Protein AF-0000000084984414 (afdb_homodimer)

Organism: NCBI:txid537013

Sequence (1536 aa):
MQAVIMAGGEGSRLRPLTCDIPKPLAPLCGRPVLEYILDLLAEHRFDRAVMTLLYQGNKIISHFDGEDYKGIELSYSFEPQPLGTAGSVRHAVKDPRDDILVISGDALCDFDLTKAVAFHRQSRAAATLLVKRVEDPREYGLVNVTENGRIAGFLEKPSLSHCVTDLANTGIYILSPAVFDLIEEGKKVDFAQQVFPKMLEKKMPLYAYEDAGYWCDIGDLQSYVNCQRDMLQGKVRCSIDAPEVGGVFTKTELLSAQGAVRPPAYIGSNVQFGEGVQVEAGSVIGDNVTLGDGCRVKGGVILDGAHLACGASCVRGVIGTGARMGKNSAVFECGVLGTNAVLGDESVVPDGIKVWEGKRVPDNTRLTDNLQYGISAGILCDEDGICGRTNVSVTPELCCKIGAALASLSEGAIIAVASGDTLSARALKYSAMSGVLSTGSNLWDFGVNFESQFDFCMLKSMADYGVYISSDGAARIKIVAKGGLPLPRSQERKLEGAVNRSEYRRAESEKFGTAVDLSSLREMYAIELIKAAKENLSGIGVQIKTANAAVRRVLEDALVKLGCGLEGDFCLHISADGKQLSVYSDEFGYIRHDKLLVLLCGDYFETEKELAVPYGAPKVLDEIAAQHGAKLYRYEDCPCDQSDEYARRLAVDAPFVRDGLLMAIKLLSYLKEHAVSISEAVASIPKFGTANRFVSVAVNPTTILRKLGDGRQKIGEGLSLKVDKGDVRIRPVKSGKGVLLFAESASSETAEEICDFFENIVSGQEESMQAVIMAGGEGSRLRPLTCDIPKPLAPLCGRPVLEYILDLLAEHRFDRAVMTLLYQGNKIISHFDGEDYKGIELSYSFEPQPLGTAGSVRHAVKDPRDDILVISGDALCDFDLTKAVAFHRQSRAAATLLVKRVEDPREYGLVNVTENGRIAGFLEKPSLSHCVTDLANTGIYILSPAVFDLIEEGKKVDFAQQVFPKMLEKKMPLYAYEDAGYWCDIGDLQSYVNCQRDMLQGKVRCSIDAPEVGGVFTKTELLSAQGAVRPPAYIGSNVQFGEGVQVEAGSVIGDNVTLGDGCRVKGGVILDGAHLACGASCVRGVIGTGARMGKNSAVFECGVLGTNAVLGDESVVPDGIKVWEGKRVPDNTRLTDNLQYGISAGILCDEDGICGRTNVSVTPELCCKIGAALASLSEGAIIAVASGDTLSARALKYSAMSGVLSTGSNLWDFGVNFESQFDFCMLKSMADYGVYISSDGAARIKIVAKGGLPLPRSQERKLEGAVNRSEYRRAESEKFGTAVDLSSLREMYAIELIKAAKENLSGIGVQIKTANAAVRRVLEDALVKLGCGLEGDFCLHISADGKQLSVYSDEFGYIRHDKLLVLLCGDYFETEKELAVPYGAPKVLDEIAAQHGAKLYRYEDCPCDQSDEYARRLAVDAPFVRDGLLMAIKLLSYLKEHAVSISEAVASIPKFGTANRFVSVAVNPTTILRKLGDGRQKIGEGLSLKVDKGDVRIRPVKSGKGVLLFAESASSETAEEICDFFENIVSGQEES

Structure (mmCIF, N/CA/C/O backbone):
data_AF-0000000084984414-model_v1
#
loop_
_entity.id
_entity.type
_entity.pdbx_description
1 polymer 'Phosphoglucomutase/phosphomannomutase, alpha/beta/alpha domain I'
#
loop_
_atom_site.group_PDB
_atom_site.id
_atom_site.type_symbol
_atom_site.label_atom_id
_atom_site.label_alt_id
_atom_site.label_comp_id
_atom_site.label_asym_id
_atom_site.label_entity_id
_atom_site.label_seq_id
_atom_site.pdbx_PDB_ins_code
_atom_site.Cartn_x
_atom_site.Cartn_y
_atom_site.Cartn_z
_atom_site.occupancy
_atom_site.B_iso_or_equiv
_atom_site.auth_seq_id
_atom_site.auth_comp_id
_atom_site.auth_asym_id
_atom_site.auth_atom_id
_atom_site.pdbx_PDB_model_num
ATOM 1 N N . MET A 1 1 ? 29.656 39.25 24.5 1 84.69 1 MET A N 1
ATOM 2 C CA . MET A 1 1 ? 28.391 38.594 24.156 1 84.69 1 MET A CA 1
ATOM 3 C C . MET A 1 1 ? 28.578 37.094 23.969 1 84.69 1 MET A C 1
ATOM 5 O O . MET A 1 1 ? 29.594 36.656 23.406 1 84.69 1 MET A O 1
ATOM 9 N N . GLN A 1 2 ? 27.766 36.375 24.578 1 91 2 GLN A N 1
ATOM 10 C CA . GLN A 1 2 ? 27.828 34.938 24.547 1 91 2 GLN A CA 1
ATOM 11 C C . GLN A 1 2 ? 26.828 34.344 23.547 1 91 2 GLN A C 1
ATOM 13 O O . GLN A 1 2 ? 25.766 34.938 23.328 1 91 2 GLN A O 1
ATOM 18 N N . ALA A 1 3 ? 27.25 33.281 22.891 1 94.44 3 ALA A N 1
ATOM 19 C CA . ALA A 1 3 ? 26.375 32.625 21.938 1 94.44 3 ALA A CA 1
ATOM 20 C C . ALA A 1 3 ? 25.891 31.266 22.484 1 94.44 3 ALA A C 1
ATOM 22 O O . ALA A 1 3 ? 26.656 30.562 23.156 1 94.44 3 ALA A O 1
ATOM 23 N N . VAL A 1 4 ? 24.656 31 22.312 1 94.69 4 VAL A N 1
ATOM 24 C CA . VAL A 1 4 ? 24.078 29.703 22.688 1 94.69 4 VAL A CA 1
ATOM 25 C C . VAL A 1 4 ? 23.641 28.953 21.438 1 94.69 4 VAL A C 1
ATOM 27 O O . VAL A 1 4 ? 22.844 29.453 20.641 1 94.69 4 VAL A O 1
ATOM 30 N N . ILE A 1 5 ? 24.125 27.75 21.25 1 93.62 5 ILE A N 1
ATOM 31 C CA . ILE A 1 5 ? 23.797 26.922 20.109 1 93.62 5 ILE A CA 1
ATOM 32 C C . ILE A 1 5 ? 22.828 25.812 20.531 1 93.62 5 ILE A C 1
ATOM 34 O O . ILE A 1 5 ? 23.156 25 21.406 1 93.62 5 ILE A O 1
ATOM 38 N N . MET A 1 6 ? 21.734 25.781 19.875 1 91.44 6 MET A N 1
ATOM 39 C CA . MET A 1 6 ? 20.734 24.766 20.188 1 91.44 6 MET A CA 1
ATOM 40 C C . MET A 1 6 ? 21 23.484 19.406 1 91.44 6 MET A C 1
ATOM 42 O O . MET A 1 6 ? 20.719 23.422 18.203 1 91.44 6 MET A O 1
ATOM 46 N N . ALA A 1 7 ? 21.438 22.453 20 1 86.06 7 ALA A N 1
ATOM 47 C CA . ALA A 1 7 ? 21.812 21.203 19.328 1 86.06 7 ALA A CA 1
ATOM 48 C C . ALA A 1 7 ? 21.156 20 19.984 1 86.06 7 ALA A C 1
ATOM 50 O O . ALA A 1 7 ? 21.75 18.922 20.047 1 86.06 7 ALA A O 1
ATOM 51 N N . GLY A 1 8 ? 19.969 20.172 20.5 1 78.88 8 GLY A N 1
ATOM 52 C CA . GLY A 1 8 ? 19.344 19.078 21.219 1 78.88 8 GLY A CA 1
ATOM 53 C C . GLY A 1 8 ? 18.281 18.344 20.422 1 78.88 8 GLY A C 1
ATOM 54 O O . GLY A 1 8 ? 17.734 17.344 20.875 1 78.88 8 GLY A O 1
ATOM 55 N N . GLY A 1 9 ? 18.016 18.688 19.219 1 77.06 9 GLY A N 1
ATOM 56 C CA . GLY A 1 9 ? 16.938 18.109 18.453 1 77.06 9 GLY A CA 1
ATOM 57 C C . GLY A 1 9 ? 17.203 16.672 18.016 1 77.06 9 GLY A C 1
ATOM 58 O O . GLY A 1 9 ? 18.359 16.312 17.766 1 77.06 9 GLY A O 1
ATOM 59 N N . GLU A 1 10 ? 16.156 15.828 18.031 1 70.31 10 GLU A N 1
ATOM 60 C CA . GLU A 1 10 ? 16.281 14.43 17.656 1 70.31 10 GLU A CA 1
ATOM 61 C C . GLU A 1 10 ? 16.5 14.273 16.156 1 70.31 10 GLU A C 1
ATOM 63 O O . GLU A 1 10 ? 17.094 13.297 15.703 1 70.31 10 GLU A O 1
ATOM 68 N N . GLY A 1 11 ? 16.031 15.172 15.406 1 74.25 11 GLY A N 1
ATOM 69 C CA . GLY A 1 11 ? 16.172 15.109 13.961 1 74.25 11 GLY A CA 1
ATOM 70 C C . GLY A 1 11 ? 15.43 13.945 13.336 1 74.25 11 GLY A C 1
ATOM 71 O O . GLY A 1 11 ? 15.977 13.234 12.484 1 74.25 11 GLY A O 1
ATOM 72 N N . SER A 1 12 ? 14.25 13.664 13.695 1 70.19 12 SER A N 1
ATOM 73 C CA . SER A 1 12 ? 13.469 12.508 13.266 1 70.19 12 SER A CA 1
ATOM 74 C C . SER A 1 12 ? 13.203 12.547 11.766 1 70.19 12 SER A C 1
ATOM 76 O O . SER A 1 12 ? 13.148 11.5 11.117 1 70.19 12 SER A O 1
ATOM 78 N N . ARG A 1 13 ? 13.102 13.625 11.188 1 72.31 13 ARG A N 1
ATOM 79 C CA . ARG A 1 13 ? 12.781 13.766 9.773 1 72.31 13 ARG A CA 1
ATOM 80 C C . ARG A 1 13 ? 13.977 13.406 8.898 1 72.31 13 ARG A C 1
ATOM 82 O O . ARG A 1 13 ? 13.836 13.172 7.699 1 72.31 13 ARG A O 1
ATOM 89 N N . LEU A 1 14 ? 15.188 13.383 9.555 1 78 14 LEU A N 1
ATOM 90 C CA . LEU A 1 14 ? 16.406 13.062 8.812 1 78 14 LEU A CA 1
ATOM 91 C C . LEU A 1 14 ? 16.75 11.578 8.953 1 78 14 LEU A C 1
ATOM 93 O O . LEU A 1 14 ? 17.734 11.109 8.375 1 78 14 LEU A O 1
ATOM 97 N N . ARG A 1 15 ? 15.875 11.023 9.68 1 72.56 15 ARG A N 1
ATOM 98 C CA . ARG A 1 15 ? 16.109 9.586 9.758 1 72.56 15 ARG A CA 1
ATOM 99 C C . ARG A 1 15 ? 16 8.945 8.383 1 72.56 15 ARG A C 1
ATOM 101 O O . ARG A 1 15 ? 15.203 9.367 7.547 1 72.56 15 ARG A O 1
ATOM 108 N N . PRO A 1 16 ? 16.844 7.91 8.125 1 73.62 16 PRO A N 1
ATOM 109 C CA . PRO A 1 16 ? 17.672 7.113 9.039 1 73.62 16 PRO A CA 1
ATOM 110 C C . PRO A 1 16 ? 19.078 7.699 9.234 1 73.62 16 PRO A C 1
ATOM 112 O O . PRO A 1 16 ? 19.891 7.121 9.953 1 73.62 16 PRO A O 1
ATOM 115 N N . LEU A 1 17 ? 19.375 8.781 8.75 1 76.44 17 LEU A N 1
ATOM 116 C CA . LEU A 1 17 ? 20.703 9.383 8.875 1 76.44 17 LEU A CA 1
ATOM 117 C C . LEU A 1 17 ? 21.016 9.727 10.328 1 76.44 17 LEU A C 1
ATOM 119 O O . LEU A 1 17 ? 22.141 9.523 10.789 1 76.44 17 LEU A O 1
ATOM 123 N N . THR A 1 18 ? 19.969 10.164 10.977 1 77.25 18 THR A N 1
ATOM 124 C CA . THR A 1 18 ? 20.188 10.688 12.32 1 77.25 18 THR A CA 1
ATOM 125 C C . THR A 1 18 ? 20.016 9.586 13.359 1 77.25 18 THR A C 1
ATOM 127 O O . THR A 1 18 ? 20 9.859 14.562 1 77.25 18 THR A O 1
ATOM 130 N N . CYS A 1 19 ? 19.844 8.383 12.875 1 73.06 19 CYS A N 1
ATOM 131 C CA . CYS A 1 19 ? 19.75 7.293 13.844 1 73.06 19 CYS A CA 1
ATOM 132 C C . CYS A 1 19 ? 21.062 7.117 14.594 1 73.06 19 CYS A C 1
ATOM 134 O O . CYS A 1 19 ? 21.062 6.809 15.789 1 73.06 19 CYS A O 1
ATOM 136 N N . ASP A 1 20 ? 22.172 7.414 13.945 1 73 20 ASP A N 1
ATOM 137 C CA . ASP A 1 20 ? 23.469 7.184 14.562 1 73 20 ASP A CA 1
ATOM 138 C C . ASP A 1 20 ? 24.234 8.492 14.742 1 73 20 ASP A C 1
ATOM 140 O O . ASP A 1 20 ? 25.188 8.57 15.523 1 73 20 ASP A O 1
ATOM 144 N N . ILE A 1 21 ? 23.875 9.453 14 1 78.62 21 ILE A N 1
ATOM 145 C CA . ILE A 1 21 ? 24.562 10.734 14.055 1 78.62 21 ILE A CA 1
ATOM 146 C C . ILE A 1 21 ? 23.578 11.844 14.398 1 78.62 21 ILE A C 1
ATOM 148 O O . ILE A 1 21 ? 22.578 12.023 13.703 1 78.62 21 ILE A O 1
ATOM 152 N N . PRO A 1 22 ? 23.922 12.516 15.492 1 83.94 22 PRO A N 1
ATOM 153 C CA . PRO A 1 22 ? 23.031 13.641 15.773 1 83.94 22 PRO A CA 1
ATOM 154 C C . PRO A 1 22 ? 22.984 14.656 14.633 1 83.94 22 PRO A C 1
ATOM 156 O O . PRO A 1 22 ? 23.969 14.82 13.914 1 83.94 22 PRO A O 1
ATOM 159 N N . LYS A 1 23 ? 21.922 15.336 14.5 1 86.88 23 LYS A N 1
ATOM 160 C CA . LYS A 1 23 ? 21.672 16.266 13.406 1 86.88 23 LYS A CA 1
ATOM 161 C C . LYS A 1 23 ? 22.766 17.312 13.312 1 86.88 23 LYS A C 1
ATOM 163 O O . LYS A 1 23 ? 23.281 17.594 12.227 1 86.88 23 LYS A O 1
ATOM 168 N N . PRO A 1 24 ? 23.203 17.828 14.461 1 87.81 24 PRO A N 1
ATOM 169 C CA . PRO A 1 24 ? 24.234 18.875 14.375 1 87.81 24 PRO A CA 1
ATOM 170 C C . PRO A 1 24 ? 25.594 18.328 13.914 1 87.81 24 PRO A C 1
ATOM 172 O O . PRO A 1 24 ? 26.469 19.094 13.516 1 87.81 24 PRO A O 1
ATOM 175 N N . LEU A 1 25 ? 25.781 17.031 14 1 87.25 25 LEU A N 1
ATOM 176 C CA . LEU A 1 25 ? 27.031 16.438 13.555 1 87.25 25 LEU A CA 1
ATOM 177 C C . LEU A 1 25 ? 26.906 15.859 12.148 1 87.25 25 LEU A C 1
ATOM 179 O O . LEU A 1 25 ? 27.828 15.211 11.648 1 87.25 25 LEU A O 1
ATOM 183 N N . ALA A 1 26 ? 25.797 16.062 11.562 1 88 26 ALA A N 1
ATOM 184 C CA . ALA A 1 26 ? 25.641 15.617 10.18 1 88 26 ALA A CA 1
ATOM 185 C C . ALA A 1 26 ? 26.656 16.312 9.273 1 88 26 ALA A C 1
ATOM 187 O O . ALA A 1 26 ? 26.797 17.531 9.297 1 88 26 ALA A O 1
ATOM 188 N N . PRO A 1 27 ? 27.375 15.633 8.516 1 89.69 27 PRO A N 1
ATOM 189 C CA . PRO A 1 27 ? 28.453 16.219 7.723 1 89.69 27 PRO A CA 1
ATOM 190 C C . PRO A 1 27 ? 27.922 16.984 6.508 1 89.69 27 PRO A C 1
ATOM 192 O O . PRO A 1 27 ? 27.047 16.516 5.801 1 89.69 27 PRO A O 1
ATOM 195 N N . LEU A 1 28 ? 28.375 18.125 6.426 1 92.06 28 LEU A N 1
ATOM 196 C CA . LEU A 1 28 ? 28.203 18.922 5.223 1 92.06 28 LEU A CA 1
ATOM 197 C C . LEU A 1 28 ? 29.531 19.125 4.504 1 92.06 28 LEU A C 1
ATOM 199 O O . LEU A 1 28 ? 30.375 19.922 4.938 1 92.06 28 LEU A O 1
ATOM 203 N N . CYS A 1 29 ? 29.672 18.5 3.434 1 91.75 29 CYS A N 1
ATOM 204 C CA . CYS A 1 29 ? 30.922 18.5 2.688 1 91.75 29 CYS A CA 1
ATOM 205 C C . CYS A 1 29 ? 32.094 18.141 3.588 1 91.75 29 CYS A C 1
ATOM 207 O O . CYS A 1 29 ? 33.094 18.859 3.633 1 91.75 29 CYS A O 1
ATOM 209 N N . GLY A 1 30 ? 31.906 17.172 4.375 1 87.56 30 GLY A N 1
ATOM 210 C CA . GLY A 1 30 ? 33 16.562 5.148 1 87.56 30 GLY A CA 1
ATOM 211 C C . GLY A 1 30 ? 33.094 17.109 6.559 1 87.56 30 GLY A C 1
ATOM 212 O O . GLY A 1 30 ? 33.812 16.578 7.391 1 87.56 30 GLY A O 1
ATOM 213 N N . ARG A 1 31 ? 32.438 18.188 6.777 1 90.19 31 ARG A N 1
ATOM 214 C CA . ARG A 1 31 ? 32.5 18.797 8.102 1 90.19 31 ARG A CA 1
ATOM 215 C C . ARG A 1 31 ? 31.109 18.844 8.734 1 90.19 31 ARG A C 1
ATOM 217 O O . ARG A 1 31 ? 30.109 19.078 8.039 1 90.19 31 ARG A O 1
ATOM 224 N N . PRO A 1 32 ? 31.109 18.656 10.016 1 90.5 32 PRO A N 1
ATOM 225 C CA . PRO A 1 32 ? 29.797 18.688 10.68 1 90.5 32 PRO A CA 1
ATOM 226 C C . PRO A 1 32 ? 29.156 20.078 10.609 1 90.5 32 PRO A C 1
ATOM 228 O O . PRO A 1 32 ? 29.844 21.094 10.547 1 90.5 32 PRO A O 1
ATOM 231 N N . VAL A 1 33 ? 27.844 20.109 10.648 1 90.94 33 VAL A N 1
ATOM 232 C CA . VAL A 1 33 ? 27.047 21.344 10.578 1 90.94 33 VAL A CA 1
ATOM 233 C C . VAL A 1 33 ? 27.484 22.297 11.688 1 90.94 33 VAL A C 1
ATOM 235 O O . VAL A 1 33 ? 27.656 23.5 11.453 1 90.94 33 VAL A O 1
ATOM 238 N N . LEU A 1 34 ? 27.766 21.812 12.797 1 90.94 34 LEU A N 1
ATOM 239 C CA . LEU A 1 34 ? 28.109 22.609 13.977 1 90.94 34 LEU A CA 1
ATOM 240 C C . LEU A 1 34 ? 29.406 23.391 13.758 1 90.94 34 LEU A C 1
ATOM 242 O O . LEU A 1 34 ? 29.562 24.5 14.273 1 90.94 34 LEU A O 1
ATOM 246 N N . GLU A 1 35 ? 30.281 22.875 13.031 1 91.06 35 GLU A N 1
ATOM 247 C CA . GLU A 1 35 ? 31.547 23.562 12.766 1 91.06 35 GLU A CA 1
ATOM 248 C C . GLU A 1 35 ? 31.328 24.797 11.906 1 91.06 35 GLU A C 1
ATOM 250 O O . GLU A 1 35 ? 32.031 25.797 12.062 1 91.06 35 GLU A O 1
ATOM 255 N N . TYR A 1 36 ? 30.453 24.672 11.039 1 92.31 36 TYR A N 1
ATOM 256 C CA . TYR A 1 36 ? 30.156 25.828 10.211 1 92.31 36 TYR A CA 1
ATOM 257 C C . TYR A 1 36 ? 29.531 26.953 11.047 1 92.31 36 TYR A C 1
ATOM 259 O O . TYR A 1 36 ? 29.781 28.125 10.805 1 92.31 36 TYR A O 1
ATOM 267 N N . ILE A 1 37 ? 28.75 26.594 11.945 1 92.31 37 ILE A N 1
ATOM 268 C CA . ILE A 1 37 ? 28.125 27.578 12.828 1 92.31 37 ILE A CA 1
ATOM 269 C C . ILE A 1 37 ? 29.203 28.234 13.695 1 92.31 37 ILE A C 1
ATOM 271 O O . ILE A 1 37 ? 29.188 29.453 13.891 1 92.31 37 ILE A O 1
ATOM 275 N N . LEU A 1 38 ? 30.078 27.438 14.188 1 92.12 38 LEU A N 1
ATOM 276 C CA . LEU A 1 38 ? 31.156 27.969 15.023 1 92.12 38 LEU A CA 1
ATOM 277 C C . LEU A 1 38 ? 32.062 28.891 14.211 1 92.12 38 LEU A C 1
ATOM 279 O O . LEU A 1 38 ? 32.562 29.891 14.727 1 92.12 38 LEU A O 1
ATOM 283 N N . ASP A 1 39 ? 32.312 28.531 13 1 92.44 39 ASP A N 1
ATOM 284 C CA . ASP A 1 39 ? 33.094 29.391 12.125 1 92.44 39 ASP A CA 1
ATOM 285 C C . ASP A 1 39 ? 32.406 30.75 11.945 1 92.44 39 ASP A C 1
ATOM 287 O O . ASP A 1 39 ? 33.062 31.797 11.93 1 92.44 39 ASP A O 1
ATOM 291 N N . LEU A 1 40 ? 31.141 30.672 11.742 1 92.5 40 LEU A N 1
ATOM 292 C CA . LEU A 1 40 ? 30.375 31.906 11.594 1 92.5 40 LEU A CA 1
ATOM 293 C C . LEU A 1 40 ? 30.484 32.781 12.836 1 92.5 40 LEU A C 1
ATOM 295 O O . LEU A 1 40 ? 30.672 34 12.742 1 92.5 40 LEU A O 1
ATOM 299 N N . LEU A 1 41 ? 30.391 32.219 13.977 1 93.56 41 LEU A N 1
ATOM 300 C CA . LEU A 1 41 ? 30.516 32.938 15.242 1 93.56 41 LEU A CA 1
ATOM 301 C C . LEU A 1 41 ? 31.906 33.531 15.406 1 93.56 41 LEU A C 1
ATOM 303 O O . LEU A 1 41 ? 32.062 34.656 15.875 1 93.56 41 LEU A O 1
ATOM 307 N N . ALA A 1 42 ? 32.906 32.75 15.031 1 91.62 42 ALA A N 1
ATOM 308 C CA . ALA A 1 42 ? 34.281 33.219 15.125 1 91.62 42 ALA A CA 1
ATOM 309 C C . ALA A 1 42 ? 34.5 34.406 14.211 1 91.62 42 ALA A C 1
ATOM 311 O O . ALA A 1 42 ? 35.188 35.375 14.578 1 91.62 42 ALA A O 1
ATOM 312 N N . GLU A 1 43 ? 34 34.312 13.102 1 91.56 43 GLU A N 1
ATOM 313 C CA . GLU A 1 43 ? 34.125 35.406 12.125 1 91.56 43 GLU A CA 1
ATOM 314 C C . GLU A 1 43 ? 33.531 36.719 12.664 1 91.56 43 GLU A C 1
ATOM 316 O O . GLU A 1 43 ? 34 37.781 12.336 1 91.56 43 GLU A O 1
ATOM 321 N N . HIS A 1 44 ? 32.562 36.625 13.406 1 92.75 44 HIS A N 1
ATOM 322 C CA . HIS A 1 44 ? 31.906 37.812 13.93 1 92.75 44 HIS A CA 1
ATOM 323 C C . HIS A 1 44 ? 32.312 38.094 15.367 1 92.75 44 HIS A C 1
ATOM 325 O O . HIS A 1 44 ? 31.609 38.781 16.094 1 92.75 44 HIS A O 1
ATOM 331 N N . ARG A 1 45 ? 33.375 37.5 15.836 1 90.38 45 ARG A N 1
ATOM 332 C CA . ARG A 1 45 ? 34.125 37.812 17.031 1 90.38 45 ARG A CA 1
ATOM 333 C C . ARG A 1 45 ? 33.375 37.406 18.297 1 90.38 45 ARG A C 1
ATOM 335 O O . ARG A 1 45 ? 33.375 38.156 19.281 1 90.38 45 ARG A O 1
ATOM 342 N N . PHE A 1 46 ? 32.688 36.406 18.203 1 92.81 46 PHE A N 1
ATOM 343 C CA . PHE A 1 46 ? 32.188 35.812 19.422 1 92.81 46 PHE A CA 1
ATOM 344 C C . PHE A 1 46 ? 33.25 34.938 20.109 1 92.81 46 PHE A C 1
ATOM 346 O O . PHE A 1 46 ? 34 34.25 19.438 1 92.81 46 PHE A O 1
ATOM 353 N N . ASP A 1 47 ? 33.344 35.062 21.406 1 91.12 47 ASP A N 1
ATOM 354 C CA . ASP A 1 47 ? 34.438 34.375 22.078 1 91.12 47 ASP A CA 1
ATOM 355 C C . ASP A 1 47 ? 33.938 33.281 23.016 1 91.12 47 ASP A C 1
ATOM 357 O O . ASP A 1 47 ? 34.719 32.5 23.547 1 91.12 47 ASP A O 1
ATOM 361 N N . ARG A 1 48 ? 32.719 33.219 23.25 1 91.94 48 ARG A N 1
ATOM 362 C CA . ARG A 1 48 ? 32.156 32.188 24.109 1 91.94 48 ARG A CA 1
ATOM 363 C C . ARG A 1 48 ? 30.891 31.594 23.484 1 91.94 48 ARG A C 1
ATOM 365 O O . ARG A 1 48 ? 30.031 32.344 22.984 1 91.94 48 ARG A O 1
ATOM 372 N N . ALA A 1 49 ? 30.828 30.266 23.484 1 93.06 49 ALA A N 1
ATOM 373 C CA . ALA A 1 49 ? 29.656 29.578 22.969 1 93.06 49 ALA A CA 1
ATOM 374 C C . ALA A 1 49 ? 29.25 28.422 23.875 1 93.06 49 ALA A C 1
ATOM 376 O O . ALA A 1 49 ? 30.109 27.672 24.359 1 93.06 49 ALA A O 1
ATOM 377 N N . VAL A 1 50 ? 28 28.328 24.188 1 92.94 50 VAL A N 1
ATOM 378 C CA . VAL A 1 50 ? 27.438 27.219 24.953 1 92.94 50 VAL A CA 1
ATOM 379 C C . VAL A 1 50 ? 26.516 26.391 24.078 1 92.94 50 VAL A C 1
ATOM 381 O O . VAL A 1 50 ? 25.672 26.953 23.359 1 92.94 50 VAL A O 1
ATOM 384 N N . MET A 1 51 ? 26.641 25.094 24.094 1 92.12 51 MET A N 1
ATOM 385 C CA . MET A 1 51 ? 25.797 24.203 23.281 1 92.12 51 MET A CA 1
ATOM 386 C C . MET A 1 51 ? 24.812 23.453 24.172 1 92.12 51 MET A C 1
ATOM 388 O O . MET A 1 51 ? 25.203 22.875 25.188 1 92.12 51 MET A O 1
ATOM 392 N N . THR A 1 52 ? 23.547 23.516 23.781 1 91.5 52 THR A N 1
ATOM 393 C CA . THR A 1 52 ? 22.547 22.719 24.469 1 91.5 52 THR A CA 1
ATOM 394 C C . THR A 1 52 ? 22.438 21.328 23.859 1 91.5 52 THR A C 1
ATOM 396 O O . THR A 1 52 ? 22.234 21.188 22.641 1 91.5 52 THR A O 1
ATOM 399 N N . LEU A 1 53 ? 22.625 20.297 24.688 1 87.5 53 LEU A N 1
ATOM 400 C CA . LEU A 1 53 ? 22.688 18.938 24.172 1 87.5 53 LEU A CA 1
ATOM 401 C C . LEU A 1 53 ? 21.578 18.078 24.766 1 87.5 53 LEU A C 1
ATOM 403 O O . LEU A 1 53 ? 21.156 18.297 25.906 1 87.5 53 LEU A O 1
ATOM 407 N N . LEU A 1 54 ? 21 17.203 23.984 1 83.12 54 LEU A N 1
ATOM 408 C CA . LEU A 1 54 ? 20.016 16.219 24.438 1 83.12 54 LEU A CA 1
ATOM 409 C C . LEU A 1 54 ? 20.219 14.883 23.719 1 83.12 54 LEU A C 1
ATOM 411 O O . LEU A 1 54 ? 20.922 14.008 24.234 1 83.12 54 LEU A O 1
ATOM 415 N N . TYR A 1 55 ? 19.812 14.82 22.391 1 75.38 55 TYR A N 1
ATOM 416 C CA . TYR A 1 55 ? 19.922 13.594 21.609 1 75.38 55 TYR A CA 1
ATOM 417 C C . TYR A 1 55 ? 21.375 13.328 21.219 1 75.38 55 TYR A C 1
ATOM 419 O O . TYR A 1 55 ? 21.984 14.117 20.5 1 75.38 55 TYR A O 1
ATOM 427 N N . GLN A 1 56 ? 22.031 12.234 21.719 1 77.19 56 GLN A N 1
ATOM 428 C CA . GLN A 1 56 ? 23.391 11.789 21.406 1 77.19 56 GLN A CA 1
ATOM 429 C C . GLN A 1 56 ? 24.406 12.906 21.641 1 77.19 56 GLN A C 1
ATOM 431 O O . GLN A 1 56 ? 25.281 13.133 20.812 1 77.19 56 GLN A O 1
ATOM 436 N N . GLY A 1 57 ? 24.203 13.664 22.688 1 79 57 GLY A N 1
ATOM 437 C CA . GLY A 1 57 ? 25.047 14.797 23.031 1 79 57 GLY A CA 1
ATOM 438 C C . GLY A 1 57 ? 26.5 14.406 23.266 1 79 57 GLY A C 1
ATOM 439 O O . GLY A 1 57 ? 27.406 15.188 22.969 1 79 57 GLY A O 1
ATOM 440 N N . ASN A 1 58 ? 26.688 13.203 23.688 1 77.75 58 ASN A N 1
ATOM 441 C CA . ASN A 1 58 ? 28.047 12.727 23.969 1 77.75 58 ASN A CA 1
ATOM 442 C C . ASN A 1 58 ? 28.891 12.68 22.688 1 77.75 58 ASN A C 1
ATOM 444 O O . ASN A 1 58 ? 30.109 12.906 22.734 1 77.75 58 ASN A O 1
ATOM 448 N N . LYS A 1 59 ? 28.281 12.398 21.672 1 83.62 59 LYS A N 1
ATOM 449 C CA . LYS A 1 59 ? 29.016 12.359 20.406 1 83.62 59 LYS A CA 1
ATOM 450 C C . LYS A 1 59 ? 29.484 13.75 20 1 83.62 59 LYS A C 1
ATOM 452 O O . LYS A 1 59 ? 30.547 13.891 19.375 1 83.62 59 LYS A O 1
ATOM 457 N N . ILE A 1 60 ? 28.734 14.695 20.375 1 85.69 60 ILE A N 1
ATOM 458 C CA . ILE A 1 60 ? 29.094 16.078 20.062 1 85.69 60 ILE A CA 1
ATOM 459 C C . ILE A 1 60 ? 30.281 16.5 20.922 1 85.69 60 ILE A C 1
ATOM 461 O O . ILE A 1 60 ? 31.234 17.109 20.406 1 85.69 60 ILE A O 1
ATOM 465 N N . ILE A 1 61 ? 30.219 16.156 22.172 1 81.5 61 ILE A N 1
ATOM 466 C CA . ILE A 1 61 ? 31.297 16.484 23.094 1 81.5 61 ILE A CA 1
ATOM 467 C C . ILE A 1 61 ? 32.594 15.805 22.656 1 81.5 61 ILE A C 1
ATOM 469 O O . ILE A 1 61 ? 33.656 16.406 22.672 1 81.5 61 ILE A O 1
ATOM 473 N N . SER A 1 62 ? 32.406 14.523 22.219 1 80.56 62 SER A N 1
ATOM 474 C CA . SER A 1 62 ? 33.562 13.75 21.812 1 80.56 62 SER A CA 1
ATOM 475 C C . SER A 1 62 ? 34.188 14.32 20.531 1 80.56 62 SER A C 1
ATOM 477 O O . SER A 1 62 ? 35.406 14.219 20.328 1 80.56 62 SER A O 1
ATOM 479 N N . HIS A 1 63 ? 33.406 14.852 19.703 1 84.69 63 HIS A N 1
ATOM 480 C CA . HIS A 1 63 ? 33.906 15.391 18.453 1 84.69 63 HIS A CA 1
ATOM 481 C C . HIS A 1 63 ? 34.781 16.625 18.672 1 84.69 63 HIS A C 1
ATOM 483 O O . HIS A 1 63 ? 35.781 16.781 18.016 1 84.69 63 HIS A O 1
ATOM 489 N N . PHE A 1 64 ? 34.438 17.516 19.422 1 85.44 64 PHE A N 1
ATOM 490 C CA . PHE A 1 64 ? 35.188 18.75 19.641 1 85.44 64 PHE A CA 1
ATOM 491 C C . PHE A 1 64 ? 36.219 18.562 20.734 1 85.44 64 PHE A C 1
ATOM 493 O O . PHE A 1 64 ? 37.125 19.391 20.875 1 85.44 64 PHE A O 1
ATOM 500 N N . ASP A 1 65 ? 36.562 17.328 21.047 1 69.56 65 ASP A N 1
ATOM 501 C CA . ASP A 1 65 ? 37.594 16.906 21.984 1 69.56 65 ASP A CA 1
ATOM 502 C C . ASP A 1 65 ? 38.156 18.109 22.75 1 69.56 65 ASP A C 1
ATOM 504 O O . ASP A 1 65 ? 39.156 18.719 22.312 1 69.56 65 ASP A O 1
ATOM 508 N N . GLY A 1 66 ? 37.5 19.016 23.594 1 70.44 66 GLY A N 1
ATOM 509 C CA . GLY A 1 66 ? 38.062 20.109 24.375 1 70.44 66 GLY A CA 1
ATOM 510 C C . GLY A 1 66 ? 37.094 21.281 24.547 1 70.44 66 GLY A C 1
ATOM 511 O O . GLY A 1 66 ? 35.938 21.203 24.172 1 70.44 66 GLY A O 1
ATOM 512 N N . GLU A 1 67 ? 37.75 22.297 25.188 1 73.12 67 GLU A N 1
ATOM 513 C CA . GLU A 1 67 ? 36.969 23.453 25.625 1 73.12 67 GLU A CA 1
ATOM 514 C C . GLU A 1 67 ? 37.219 24.656 24.719 1 73.12 67 GLU A C 1
ATOM 516 O O . GLU A 1 67 ? 36.812 25.781 25.047 1 73.12 67 GLU A O 1
ATOM 521 N N . ASP A 1 68 ? 37.844 24.312 23.469 1 83 68 ASP A N 1
ATOM 522 C CA . ASP A 1 68 ? 38.125 25.469 22.625 1 83 68 ASP A CA 1
ATOM 523 C C . ASP A 1 68 ? 38.062 25.094 21.141 1 83 68 ASP A C 1
ATOM 525 O O . ASP A 1 68 ? 38.531 24.016 20.766 1 83 68 ASP A O 1
ATOM 529 N N . TYR A 1 69 ? 37.406 25.891 20.344 1 88.56 69 TYR A N 1
ATOM 530 C CA . TYR A 1 69 ? 37.375 25.766 18.891 1 88.56 69 TYR A CA 1
ATOM 531 C C . TYR A 1 69 ? 37.688 27.094 18.219 1 88.56 69 TYR A C 1
ATOM 533 O O . TYR A 1 69 ? 36.875 28.016 18.234 1 88.56 69 TYR A O 1
ATOM 541 N N . LYS A 1 70 ? 38.812 27.25 17.562 1 85.38 70 LYS A N 1
ATOM 542 C CA . LYS A 1 70 ? 39.25 28.422 16.828 1 85.38 70 LYS A CA 1
ATOM 543 C C . LYS A 1 70 ? 39.094 29.688 17.656 1 85.38 70 LYS A C 1
ATOM 545 O O . LYS A 1 70 ? 38.562 30.703 17.172 1 85.38 70 LYS A O 1
ATOM 550 N N . GLY A 1 71 ? 39.344 29.625 18.891 1 84.19 71 GLY A N 1
ATOM 551 C CA . GLY A 1 71 ? 39.312 30.781 19.766 1 84.19 71 GLY A CA 1
ATOM 552 C C . GLY A 1 71 ? 38.031 30.953 20.531 1 84.19 71 GLY A C 1
ATOM 553 O O . GLY A 1 71 ? 37.875 31.844 21.359 1 84.19 71 GLY A O 1
ATOM 554 N N . ILE A 1 72 ? 37.125 30.109 20.281 1 90.12 72 ILE A N 1
ATOM 555 C CA . ILE A 1 72 ? 35.844 30.188 21 1 90.12 72 ILE A CA 1
ATOM 556 C C . ILE A 1 72 ? 35.844 29.203 22.156 1 90.12 72 ILE A C 1
ATOM 558 O O . ILE A 1 72 ? 36.156 28.016 21.984 1 90.12 72 ILE A O 1
ATOM 562 N N . GLU A 1 73 ? 35.594 29.703 23.281 1 91.69 73 GLU A N 1
ATOM 563 C CA . GLU A 1 73 ? 35.406 28.844 24.438 1 91.69 73 GLU A CA 1
ATOM 564 C C . GLU A 1 73 ? 34.094 28.078 24.375 1 91.69 73 GLU A C 1
ATOM 566 O O . GLU A 1 73 ? 33.031 28.688 24.312 1 91.69 73 GLU A O 1
ATOM 571 N N . LEU A 1 74 ? 34.25 26.797 24.375 1 91.81 74 LEU A N 1
ATOM 572 C CA . LEU A 1 74 ? 33.062 25.969 24.234 1 91.81 74 LEU A CA 1
ATOM 573 C C . LEU A 1 74 ? 32.625 25.391 25.578 1 91.81 74 LEU A C 1
ATOM 575 O O . LEU A 1 74 ? 33.469 24.969 26.375 1 91.81 74 LEU A O 1
ATOM 579 N N . SER A 1 75 ? 31.406 25.562 25.875 1 89.81 75 SER A N 1
ATOM 580 C CA . SER A 1 75 ? 30.781 24.922 27.047 1 89.81 75 SER A CA 1
ATOM 581 C C . SER A 1 75 ? 29.562 24.109 26.641 1 89.81 75 SER A C 1
ATOM 583 O O . SER A 1 75 ? 28.938 24.391 25.625 1 89.81 75 SER A O 1
ATOM 585 N N . TYR A 1 76 ? 29.312 23.062 27.391 1 90.19 76 TYR A N 1
ATOM 586 C CA . TYR A 1 76 ? 28.234 22.156 27.047 1 90.19 76 TYR A CA 1
ATOM 587 C C . TYR A 1 76 ? 27.203 22.094 28.172 1 90.19 76 TYR A C 1
ATOM 589 O O . TYR A 1 76 ? 27.562 22.062 29.344 1 90.19 76 TYR A O 1
ATOM 597 N N . SER A 1 77 ? 25.984 22.219 27.766 1 88.88 77 SER A N 1
ATOM 598 C CA . SER A 1 77 ? 24.875 22.109 28.719 1 88.88 77 SER A CA 1
ATOM 599 C C . SER A 1 77 ? 23.953 20.938 28.359 1 88.88 77 SER A C 1
ATOM 601 O O . SER A 1 77 ? 23.297 20.953 27.328 1 88.88 77 SER A O 1
ATOM 603 N N . PHE A 1 78 ? 23.891 19.906 29.188 1 85.69 78 PHE A N 1
ATOM 604 C CA . PHE A 1 78 ? 23.062 18.734 28.953 1 85.69 78 PHE A CA 1
ATOM 605 C C . PHE A 1 78 ? 21.688 18.906 29.578 1 85.69 78 PHE A C 1
ATOM 607 O O . PHE A 1 78 ? 21.562 19.234 30.75 1 85.69 78 PHE A O 1
ATOM 614 N N . GLU A 1 79 ? 20.719 18.797 28.703 1 81.75 79 GLU A N 1
ATOM 615 C CA . GLU A 1 79 ? 19.344 18.859 29.203 1 81.75 79 GLU A CA 1
ATOM 616 C C . GLU A 1 79 ? 18.922 17.516 29.797 1 81.75 79 GLU A C 1
ATOM 618 O O . GLU A 1 79 ? 19.047 16.484 29.156 1 81.75 79 GLU A O 1
ATOM 623 N N . PRO A 1 80 ? 18.5 17.484 30.984 1 73.69 80 PRO A N 1
ATOM 624 C CA . PRO A 1 80 ? 18.016 16.219 31.578 1 73.69 80 PRO A CA 1
ATOM 625 C C . PRO A 1 80 ? 16.781 15.68 30.875 1 73.69 80 PRO A C 1
ATOM 627 O O . PRO A 1 80 ? 16.594 14.461 30.797 1 73.69 80 PRO A O 1
ATOM 630 N N . GLN A 1 81 ? 15.93 16.516 30.484 1 77.69 81 GLN A N 1
ATOM 631 C CA . GLN A 1 81 ? 14.719 16.219 29.719 1 77.69 81 GLN A CA 1
ATOM 632 C C . GLN A 1 81 ? 14.492 17.25 28.625 1 77.69 81 GLN A C 1
ATOM 634 O O . GLN A 1 81 ? 15.062 18.344 28.656 1 77.69 81 GLN A O 1
ATOM 639 N N . PRO A 1 82 ? 13.844 16.797 27.719 1 80.5 82 PRO A N 1
ATOM 640 C CA . PRO A 1 82 ? 13.586 17.797 26.672 1 80.5 82 PRO A CA 1
ATOM 641 C C . PRO A 1 82 ? 12.867 19.031 27.203 1 80.5 82 PRO A C 1
ATOM 643 O O . PRO A 1 82 ? 11.719 18.938 27.656 1 80.5 82 PRO A O 1
ATOM 646 N N . LEU A 1 83 ? 13.555 20.125 27.281 1 84.62 83 LEU A N 1
ATOM 647 C CA . LEU A 1 83 ? 13.031 21.344 27.875 1 84.62 83 LEU A CA 1
ATOM 648 C C . LEU A 1 83 ? 12.5 22.281 26.797 1 84.62 83 LEU A C 1
ATOM 650 O O . LEU A 1 83 ? 11.969 23.359 27.094 1 84.62 83 LEU A O 1
ATOM 654 N N . GLY A 1 84 ? 12.586 21.844 25.516 1 83.44 84 GLY A N 1
ATOM 655 C CA . GLY A 1 84 ? 12.195 22.734 24.438 1 83.44 84 GLY A CA 1
ATOM 656 C C . GLY A 1 84 ? 13.305 23.688 24.016 1 83.44 84 GLY A C 1
ATOM 657 O O . GLY A 1 84 ? 14.391 23.672 24.594 1 83.44 84 GLY A O 1
ATOM 658 N N . THR A 1 85 ? 12.984 24.641 23.141 1 85.75 85 THR A N 1
ATOM 659 C CA . THR A 1 85 ? 14.008 25.531 22.609 1 85.75 85 THR A CA 1
ATOM 660 C C . THR A 1 85 ? 14.367 26.609 23.625 1 85.75 85 THR A C 1
ATOM 662 O O . THR A 1 85 ? 15.531 26.75 24.016 1 85.75 85 THR A O 1
ATOM 665 N N . ALA A 1 86 ? 13.398 27.266 24.234 1 89.62 86 ALA A N 1
ATOM 666 C CA . ALA A 1 86 ? 13.648 28.328 25.203 1 89.62 86 ALA A CA 1
ATOM 667 C C . ALA A 1 86 ? 14.109 27.766 26.531 1 89.62 86 ALA A C 1
ATOM 669 O O . ALA A 1 86 ? 14.984 28.344 27.188 1 89.62 86 ALA A O 1
ATOM 670 N N . GLY A 1 87 ? 13.508 26.656 26.875 1 89.44 87 GLY A N 1
ATOM 671 C CA . GLY A 1 87 ? 13.906 26.031 28.125 1 89.44 87 GLY A CA 1
ATOM 672 C C . GLY A 1 87 ? 15.352 25.562 28.109 1 89.44 87 GLY A C 1
ATOM 673 O O . GLY A 1 87 ? 16.047 25.656 29.141 1 89.44 87 GLY A O 1
ATOM 674 N N . SER A 1 88 ? 15.781 25.078 27 1 90.06 88 SER A N 1
ATOM 675 C CA . SER A 1 88 ? 17.156 24.609 26.891 1 90.06 88 SER A CA 1
ATOM 676 C C . SER A 1 88 ? 18.141 25.766 27 1 90.06 88 SER A C 1
ATOM 678 O O . SER A 1 88 ? 19.219 25.625 27.594 1 90.06 88 SER A O 1
ATOM 680 N N . VAL A 1 89 ? 17.781 26.875 26.438 1 91.44 89 VAL A N 1
ATOM 681 C CA . VAL A 1 89 ? 18.656 28.047 26.469 1 91.44 89 VAL A CA 1
ATOM 682 C C . VAL A 1 89 ? 18.734 28.594 27.891 1 91.44 89 VAL A C 1
ATOM 684 O O . VAL A 1 89 ? 19.812 28.969 28.359 1 91.44 89 VAL A O 1
ATOM 687 N N . ARG A 1 90 ? 17.594 28.609 28.531 1 91.69 90 ARG A N 1
ATOM 688 C CA . ARG A 1 90 ? 17.562 29.078 29.922 1 91.69 90 ARG A CA 1
ATOM 689 C C . ARG A 1 90 ? 18.391 28.172 30.812 1 91.69 90 ARG A C 1
ATOM 691 O O . ARG A 1 90 ? 19.047 28.641 31.75 1 91.69 90 ARG A O 1
ATOM 698 N N . HIS A 1 91 ? 18.312 26.953 30.547 1 90.69 91 HIS A N 1
ATOM 699 C CA . HIS A 1 91 ? 19.094 26 31.328 1 90.69 91 HIS A CA 1
ATOM 700 C C . HIS A 1 91 ? 20.578 26.188 31.109 1 90.69 91 HIS A C 1
ATOM 702 O O . HIS A 1 91 ? 21.375 25.984 32.031 1 90.69 91 HIS A O 1
ATOM 708 N N . ALA A 1 92 ? 20.969 26.516 29.969 1 90.75 92 ALA A N 1
ATOM 709 C CA . ALA A 1 92 ? 22.375 26.703 29.609 1 90.75 92 ALA A CA 1
ATOM 710 C C . ALA A 1 92 ? 22.922 28 30.188 1 90.75 92 ALA A C 1
ATOM 712 O O . ALA A 1 92 ? 24.094 28.062 30.562 1 90.75 92 ALA A O 1
ATOM 713 N N . VAL A 1 93 ? 22 29.062 30.125 1 90.38 93 VAL A N 1
ATOM 714 C CA . VAL A 1 93 ? 22.422 30.359 30.625 1 90.38 93 VAL A CA 1
ATOM 715 C C . VAL A 1 93 ? 21.531 30.781 31.797 1 90.38 93 VAL A C 1
ATOM 717 O O . VAL A 1 93 ? 20.375 31.188 31.594 1 90.38 93 VAL A O 1
ATOM 720 N N . LYS A 1 94 ? 21.969 30.766 32.969 1 82.56 94 LYS A N 1
ATOM 721 C CA . LYS A 1 94 ? 21.156 31.031 34.156 1 82.56 94 LYS A CA 1
ATOM 722 C C . LYS A 1 94 ? 21.016 32.531 34.375 1 82.56 94 LYS A C 1
ATOM 724 O O . LYS A 1 94 ? 19.922 33.031 34.625 1 82.56 94 LYS A O 1
ATOM 729 N N . ASP A 1 95 ? 22.125 33.219 34.375 1 80.31 95 ASP A N 1
ATOM 730 C CA . ASP A 1 95 ? 22.062 34.625 34.688 1 80.31 95 ASP A CA 1
ATOM 731 C C . ASP A 1 95 ? 22.891 35.438 33.688 1 80.31 95 ASP A C 1
ATOM 733 O O . ASP A 1 95 ? 24.031 35.812 33.969 1 80.31 95 ASP A O 1
ATOM 737 N N . PRO A 1 96 ? 22.188 35.719 32.531 1 84.5 96 PRO A N 1
ATOM 738 C CA . PRO A 1 96 ? 22.953 36.469 31.547 1 84.5 96 PRO A CA 1
ATOM 739 C C . PRO A 1 96 ? 23.141 37.938 31.938 1 84.5 96 PRO A C 1
ATOM 741 O O . PRO A 1 96 ? 22.188 38.594 32.375 1 84.5 96 PRO A O 1
ATOM 744 N N . ARG A 1 97 ? 24.297 38.531 31.922 1 82.94 97 ARG A N 1
ATOM 745 C CA . ARG A 1 97 ? 24.594 39.938 32.219 1 82.94 97 ARG A CA 1
ATOM 746 C C . ARG A 1 97 ? 24.516 40.781 30.969 1 82.94 97 ARG A C 1
ATOM 748 O O . ARG A 1 97 ? 24.328 42 31.047 1 82.94 97 ARG A O 1
ATOM 755 N N . ASP A 1 98 ? 24.781 40.125 29.859 1 89.62 98 ASP A N 1
ATOM 756 C CA . ASP A 1 98 ? 24.781 40.781 28.562 1 89.62 98 ASP A CA 1
ATOM 757 C C . ASP A 1 98 ? 23.797 40.125 27.609 1 89.62 98 ASP A C 1
ATOM 759 O O . ASP A 1 98 ? 23.172 39.125 27.938 1 89.62 98 ASP A O 1
ATOM 763 N N . ASP A 1 99 ? 23.656 40.844 26.438 1 93.62 99 ASP A N 1
ATOM 764 C CA . ASP A 1 99 ? 22.828 40.25 25.391 1 93.62 99 ASP A CA 1
ATOM 765 C C . ASP A 1 99 ? 23.391 38.906 24.938 1 93.62 99 ASP A C 1
ATOM 767 O O . ASP A 1 99 ? 24.609 38.688 24.969 1 93.62 99 ASP A O 1
ATOM 771 N N . ILE A 1 100 ? 22.484 38.031 24.578 1 94.25 100 ILE A N 1
ATOM 772 C CA . ILE A 1 100 ? 22.875 36.688 24.188 1 94.25 100 ILE A CA 1
ATOM 773 C C . ILE A 1 100 ? 22.391 36.406 22.766 1 94.25 100 ILE A C 1
ATOM 775 O O . ILE A 1 100 ? 21.297 36.812 22.375 1 94.25 100 ILE A O 1
ATOM 779 N N . LEU A 1 101 ? 23.188 35.719 22.031 1 95.75 101 LEU A N 1
ATOM 780 C CA . LEU A 1 101 ? 22.812 35.25 20.703 1 95.75 101 LEU A CA 1
ATOM 781 C C . LEU A 1 101 ? 22.438 33.781 20.734 1 95.75 101 LEU A C 1
ATOM 783 O O . LEU A 1 101 ? 23.188 32.969 21.25 1 95.75 101 LEU A O 1
ATOM 787 N N . VAL A 1 102 ? 21.297 33.531 20.312 1 94.88 102 VAL A N 1
ATOM 788 C CA . VAL A 1 102 ? 20.844 32.156 20.203 1 94.88 102 VAL A CA 1
ATOM 789 C C . VAL A 1 102 ? 20.828 31.719 18.734 1 94.88 102 VAL A C 1
ATOM 791 O O . VAL A 1 102 ? 20.266 32.406 17.875 1 94.88 102 VAL A O 1
ATOM 794 N N . ILE A 1 103 ? 21.406 30.625 18.422 1 93.62 103 ILE A N 1
ATOM 795 C CA . ILE A 1 103 ? 21.469 30.141 17.047 1 93.62 103 ILE A CA 1
ATOM 796 C C . ILE A 1 103 ? 21.188 28.641 17.016 1 93.62 103 ILE A C 1
ATOM 798 O O . ILE A 1 103 ? 21.625 27.891 17.891 1 93.62 103 ILE A O 1
ATOM 802 N N . SER A 1 104 ? 20.359 28.297 15.977 1 90.5 104 SER A N 1
ATOM 803 C CA . SER A 1 104 ? 20.016 26.891 15.812 1 90.5 104 SER A CA 1
ATOM 804 C C . SER A 1 104 ? 21.203 26.109 15.273 1 90.5 104 SER A C 1
ATOM 806 O O . SER A 1 104 ? 21.922 26.578 14.391 1 90.5 104 SER A O 1
ATOM 808 N N . GLY A 1 105 ? 21.438 24.953 15.891 1 85.56 105 GLY A N 1
ATOM 809 C CA . GLY A 1 105 ? 22.531 24.094 15.469 1 85.56 105 GLY A CA 1
ATOM 810 C C . GLY A 1 105 ? 22.219 23.266 14.242 1 85.56 105 GLY A C 1
ATOM 811 O O . GLY A 1 105 ? 23.078 22.531 13.75 1 85.56 105 GLY A O 1
ATOM 812 N N . ASP A 1 106 ? 21.016 23.422 13.703 1 82.88 106 ASP A N 1
ATOM 813 C CA . ASP A 1 106 ? 20.641 22.562 12.578 1 82.88 106 ASP A CA 1
ATOM 814 C C . ASP A 1 106 ? 20.406 23.391 11.312 1 82.88 106 ASP A C 1
ATOM 816 O O . ASP A 1 106 ? 19.641 23 10.438 1 82.88 106 ASP A O 1
ATOM 820 N N . ALA A 1 107 ? 21 24.469 11.219 1 87 107 ALA A N 1
ATOM 821 C CA . ALA A 1 107 ? 20.828 25.297 10.031 1 87 107 ALA A CA 1
ATOM 822 C C . ALA A 1 107 ? 22.188 25.781 9.5 1 87 107 ALA A C 1
ATOM 824 O O . ALA A 1 107 ? 23.141 25.906 10.258 1 87 107 ALA A O 1
ATOM 825 N N . LEU A 1 108 ? 22.281 25.891 8.227 1 89.94 108 LEU A N 1
ATOM 826 C CA . LEU A 1 108 ? 23.422 26.5 7.566 1 89.94 108 LEU A CA 1
ATOM 827 C C . LEU A 1 108 ? 23.094 27.922 7.129 1 89.94 108 LEU A C 1
ATOM 829 O O . LEU A 1 108 ? 22.078 28.156 6.48 1 89.94 108 LEU A O 1
ATOM 833 N N . CYS A 1 109 ? 23.859 28.859 7.66 1 90.69 109 CYS A N 1
ATOM 834 C CA . CYS A 1 109 ? 23.594 30.25 7.281 1 90.69 109 CYS A CA 1
ATOM 835 C C . CYS A 1 109 ? 24.875 31.062 7.234 1 90.69 109 CYS A C 1
ATOM 837 O O . CYS A 1 109 ? 25.891 30.656 7.805 1 90.69 109 CYS A O 1
ATOM 839 N N . ASP A 1 110 ? 24.875 32.125 6.434 1 92.19 110 ASP A N 1
ATOM 840 C CA . ASP A 1 110 ? 25.984 33.062 6.352 1 92.19 110 ASP A CA 1
ATOM 841 C C . ASP A 1 110 ? 25.531 34.469 6.652 1 92.19 110 ASP A C 1
ATOM 843 O O . ASP A 1 110 ? 25.938 35.406 5.977 1 92.19 110 ASP A O 1
ATOM 847 N N . PHE A 1 111 ? 24.719 34.562 7.602 1 91.81 111 PHE A N 1
ATOM 848 C CA . PHE A 1 111 ? 24.172 35.875 7.973 1 91.81 111 PHE A CA 1
ATOM 849 C C . PHE A 1 111 ? 25.266 36.75 8.578 1 91.81 111 PHE A C 1
ATOM 851 O O . PHE A 1 111 ? 26.234 36.25 9.133 1 91.81 111 PHE A O 1
ATOM 858 N N . ASP A 1 112 ? 25.094 38.062 8.359 1 92.69 112 ASP A N 1
ATOM 859 C CA . ASP A 1 112 ? 25.969 39 9.023 1 92.69 112 ASP A CA 1
ATOM 860 C C . ASP A 1 112 ? 25.516 39.281 10.453 1 92.69 112 ASP A C 1
ATOM 862 O O . ASP A 1 112 ? 24.719 40.188 10.695 1 92.69 112 ASP A O 1
ATOM 866 N N . LEU A 1 113 ? 26.188 38.531 11.367 1 93.88 113 LEU A N 1
ATOM 867 C CA . LEU A 1 113 ? 25.766 38.625 12.766 1 93.88 113 LEU A CA 1
ATOM 868 C C . LEU A 1 113 ? 26.172 39.969 13.383 1 93.88 113 LEU A C 1
ATOM 870 O O . LEU A 1 113 ? 25.547 40.438 14.328 1 93.88 113 LEU A O 1
ATOM 874 N N . THR A 1 114 ? 27.219 40.562 12.883 1 93.81 114 THR A N 1
ATOM 875 C CA . THR A 1 114 ? 27.672 41.875 13.391 1 93.81 114 THR A CA 1
ATOM 876 C C . THR A 1 114 ? 26.625 42.938 13.125 1 93.81 114 THR A C 1
ATOM 878 O O . THR A 1 114 ? 26.297 43.719 14.016 1 93.81 114 THR A O 1
ATOM 881 N N . LYS A 1 115 ? 26.094 42.875 11.922 1 93.56 115 LYS A N 1
ATOM 882 C CA . LYS A 1 115 ? 25.062 43.844 11.57 1 93.56 115 LYS A CA 1
ATOM 883 C C . LYS A 1 115 ? 23.781 43.594 12.352 1 93.56 115 LYS A C 1
ATOM 885 O O . LYS A 1 115 ? 23.078 44.531 12.719 1 93.56 115 LYS A O 1
ATOM 890 N N . ALA A 1 116 ? 23.562 42.438 12.562 1 93.94 116 ALA A N 1
ATOM 891 C CA . ALA A 1 116 ? 22.359 42.094 13.305 1 93.94 116 ALA A CA 1
ATOM 892 C C . ALA A 1 116 ? 22.453 42.562 14.75 1 93.94 116 ALA A C 1
ATOM 894 O O . ALA A 1 116 ? 21.469 43.062 15.305 1 93.94 116 ALA A O 1
ATOM 895 N N . VAL A 1 117 ? 23.625 42.375 15.375 1 93.88 117 VAL A N 1
ATOM 896 C CA . VAL A 1 117 ? 23.844 42.812 16.75 1 93.88 117 VAL A CA 1
ATOM 897 C C . VAL A 1 117 ? 23.766 44.312 16.844 1 93.88 117 VAL A C 1
ATOM 899 O O . VAL A 1 117 ? 23.219 44.875 17.797 1 93.88 117 VAL A O 1
ATOM 902 N N . ALA A 1 118 ? 24.266 44.969 15.859 1 93.5 118 ALA A N 1
ATOM 903 C CA . ALA A 1 118 ? 24.219 46.406 15.82 1 93.5 118 ALA A CA 1
ATOM 904 C C . ALA A 1 118 ? 22.766 46.906 15.734 1 93.5 118 ALA A C 1
ATOM 906 O O . ALA A 1 118 ? 22.391 47.875 16.406 1 93.5 118 ALA A O 1
ATOM 907 N N . PHE A 1 119 ? 22.062 46.281 14.945 1 93.44 119 PHE A N 1
ATOM 908 C CA . PHE A 1 119 ? 20.656 46.625 14.805 1 93.44 119 PHE A CA 1
ATOM 909 C C . PHE A 1 119 ? 19.922 46.438 16.125 1 93.44 119 PHE A C 1
ATOM 911 O O . PHE A 1 119 ? 19.094 47.25 16.516 1 93.44 119 PHE A O 1
ATOM 918 N N . HIS A 1 120 ? 20.219 45.406 16.797 1 93.62 120 HIS A N 1
ATOM 919 C CA . HIS A 1 120 ? 19.609 45.094 18.094 1 93.62 120 HIS A CA 1
ATOM 920 C C . HIS A 1 120 ? 19.922 46.188 19.109 1 93.62 120 HIS A C 1
ATOM 922 O O . HIS A 1 120 ? 19.031 46.625 19.828 1 93.62 120 HIS A O 1
ATOM 928 N N . ARG A 1 121 ? 21.109 46.625 19.125 1 92.44 121 ARG A N 1
ATOM 929 C CA . ARG A 1 121 ? 21.547 47.656 20.078 1 92.44 121 ARG A CA 1
ATOM 930 C C . ARG A 1 121 ? 20.938 49 19.734 1 92.44 121 ARG A C 1
ATOM 932 O O . ARG A 1 121 ? 20.516 49.75 20.625 1 92.44 121 ARG A O 1
ATOM 939 N N . GLN A 1 122 ? 20.859 49.219 18.469 1 91.81 122 GLN A N 1
ATOM 940 C CA . GLN A 1 122 ? 20.344 50.5 18.031 1 91.81 122 GLN A CA 1
ATOM 941 C C . GLN A 1 122 ? 18.844 50.625 18.281 1 91.81 122 GLN A C 1
ATOM 943 O O . GLN A 1 122 ? 18.344 51.688 18.625 1 91.81 122 GLN A O 1
ATOM 948 N N . SER A 1 123 ? 18.203 49.594 18.109 1 90.69 123 SER A N 1
ATOM 949 C CA . SER A 1 123 ? 16.75 49.594 18.25 1 90.69 123 SER A CA 1
ATOM 950 C C . SER A 1 123 ? 16.344 49.438 19.703 1 90.69 123 SER A C 1
ATOM 952 O O . SER A 1 123 ? 15.156 49.562 20.047 1 90.69 123 SER A O 1
ATOM 954 N N . ARG A 1 124 ? 17.297 49.156 20.625 1 88.06 124 ARG A N 1
ATOM 955 C CA . ARG A 1 124 ? 17.016 48.875 22.031 1 88.06 124 ARG A CA 1
ATOM 956 C C . ARG A 1 124 ? 15.93 47.844 22.172 1 88.06 124 ARG A C 1
ATOM 958 O O . ARG A 1 124 ? 14.969 48.031 22.922 1 88.06 124 ARG A O 1
ATOM 965 N N . ALA A 1 125 ? 16.141 46.844 21.391 1 89.75 125 ALA A N 1
ATOM 966 C CA . ALA A 1 125 ? 15.156 45.781 21.344 1 89.75 125 ALA A CA 1
ATOM 967 C C . ALA A 1 125 ? 15.352 44.812 22.516 1 89.75 125 ALA A C 1
ATOM 969 O O . ALA A 1 125 ? 16.453 44.656 23.047 1 89.75 125 ALA A O 1
ATOM 970 N N . ALA A 1 126 ? 14.25 44.312 22.969 1 92.5 126 ALA A N 1
ATOM 971 C CA . ALA A 1 126 ? 14.344 43.219 23.938 1 92.5 126 ALA A CA 1
ATOM 972 C C . ALA A 1 126 ? 14.773 41.906 23.266 1 92.5 126 ALA A C 1
ATOM 974 O O . ALA A 1 126 ? 15.492 41.094 23.844 1 92.5 126 ALA A O 1
ATOM 975 N N . ALA A 1 127 ? 14.289 41.781 22.094 1 93.81 127 ALA A N 1
ATOM 976 C CA . ALA A 1 127 ? 14.664 40.625 21.281 1 93.81 127 ALA A CA 1
ATOM 977 C C . ALA A 1 127 ? 14.633 40.969 19.797 1 93.81 127 ALA A C 1
ATOM 979 O O . ALA A 1 127 ? 13.781 41.719 19.344 1 93.81 127 ALA A O 1
ATOM 980 N N . THR A 1 128 ? 15.57 40.469 19.062 1 94.56 128 THR A N 1
ATOM 981 C CA . THR A 1 128 ? 15.633 40.625 17.609 1 94.56 128 THR A CA 1
ATOM 982 C C . THR A 1 128 ? 15.672 39.25 16.953 1 94.56 128 THR A C 1
ATOM 984 O O . THR A 1 128 ? 16.531 38.406 17.266 1 94.56 128 THR A O 1
ATOM 987 N N . LEU A 1 129 ? 14.719 39 16.109 1 93.62 129 LEU A N 1
ATOM 988 C CA . LEU A 1 129 ? 14.664 37.75 15.375 1 93.62 129 LEU A CA 1
ATOM 989 C C . LEU A 1 129 ? 15.203 37.938 13.953 1 93.62 129 LEU A C 1
ATOM 991 O O . LEU A 1 129 ? 14.82 38.875 13.258 1 93.62 129 LEU A O 1
ATOM 995 N N . LEU A 1 130 ? 16.109 37.094 13.633 1 93.56 130 LEU A N 1
ATOM 996 C CA . LEU A 1 130 ? 16.562 37.094 12.242 1 93.56 130 LEU A CA 1
ATOM 997 C C . LEU A 1 130 ? 15.609 36.281 11.367 1 93.56 130 LEU A C 1
ATOM 999 O O . LEU A 1 130 ? 15.336 35.125 11.641 1 93.56 130 LEU A O 1
ATOM 1003 N N . VAL A 1 131 ? 15.07 36.938 10.344 1 91 131 VAL A N 1
ATOM 1004 C CA . VAL A 1 131 ? 14.062 36.312 9.492 1 91 131 VAL A CA 1
ATOM 1005 C C . VAL A 1 131 ? 14.555 36.312 8.047 1 91 131 VAL A C 1
ATOM 1007 O O . VAL A 1 131 ? 15.477 37.031 7.684 1 91 131 VAL A O 1
ATOM 1010 N N . LYS A 1 132 ? 14.016 35.375 7.34 1 88.88 132 LYS A N 1
ATOM 1011 C CA . LYS A 1 132 ? 14.328 35.25 5.922 1 88.88 132 LYS A CA 1
ATOM 1012 C C . LYS A 1 132 ? 13.078 34.906 5.109 1 88.88 132 LYS A C 1
ATOM 1014 O O . LYS A 1 132 ? 12.203 34.188 5.57 1 88.88 132 LYS A O 1
ATOM 1019 N N . ARG A 1 133 ? 12.969 35.531 3.949 1 81.75 133 ARG A N 1
ATOM 1020 C CA . ARG A 1 133 ? 11.852 35.25 3.049 1 81.75 133 ARG A CA 1
ATOM 1021 C C . ARG A 1 133 ? 12.031 33.906 2.355 1 81.75 133 ARG A C 1
ATOM 1023 O O . ARG A 1 133 ? 13.102 33.594 1.833 1 81.75 133 ARG A O 1
ATOM 1030 N N . VAL A 1 134 ? 11.016 33.094 2.461 1 76.56 134 VAL A N 1
ATOM 1031 C CA . VAL A 1 134 ? 11.07 31.75 1.866 1 76.56 134 VAL A CA 1
ATOM 1032 C C . VAL A 1 134 ? 9.969 31.609 0.812 1 76.56 134 VAL A C 1
ATOM 1034 O O . VAL A 1 134 ? 8.953 32.312 0.867 1 76.56 134 VAL A O 1
ATOM 1037 N N . GLU A 1 135 ? 10.195 30.734 -0.154 1 67.62 135 GLU A N 1
ATOM 1038 C CA . GLU A 1 135 ? 9.242 30.516 -1.235 1 67.62 135 GLU A CA 1
ATOM 1039 C C . GLU A 1 135 ? 8.039 29.703 -0.751 1 67.62 135 GLU A C 1
ATOM 1041 O O . GLU A 1 135 ? 6.895 30.047 -1.069 1 67.62 135 GLU A O 1
ATOM 1046 N N . ASP A 1 136 ? 8.305 28.672 0.019 1 66.94 136 ASP A N 1
ATOM 1047 C CA . ASP A 1 136 ? 7.242 27.859 0.599 1 66.94 136 ASP A CA 1
ATOM 1048 C C . ASP A 1 136 ? 7.219 27.984 2.119 1 66.94 136 ASP A C 1
ATOM 1050 O O . ASP A 1 136 ? 8.023 27.375 2.814 1 66.94 136 ASP A O 1
ATOM 1054 N N . PRO A 1 137 ? 6.277 28.688 2.561 1 69.38 137 PRO A N 1
ATOM 1055 C CA . PRO A 1 137 ? 6.289 28.984 3.994 1 69.38 137 PRO A CA 1
ATOM 1056 C C . PRO A 1 137 ? 5.684 27.859 4.836 1 69.38 137 PRO A C 1
ATOM 1058 O O . PRO A 1 137 ? 5.742 27.906 6.066 1 69.38 137 PRO A O 1
ATOM 1061 N N . ARG A 1 138 ? 5.234 26.75 4.285 1 71.44 138 ARG A N 1
ATOM 1062 C CA . ARG A 1 138 ? 4.441 25.75 4.996 1 71.44 138 ARG A CA 1
ATOM 1063 C C . ARG A 1 138 ? 5.305 24.953 5.965 1 71.44 138 ARG A C 1
ATOM 1065 O O . ARG A 1 138 ? 4.805 24.438 6.965 1 71.44 138 ARG A O 1
ATOM 1072 N N . GLU A 1 139 ? 6.453 25.109 5.777 1 65.94 139 GLU A N 1
ATOM 1073 C CA . GLU A 1 139 ? 7.301 24.234 6.586 1 65.94 139 GLU A CA 1
ATOM 1074 C C . GLU A 1 139 ? 8.023 25.031 7.676 1 65.94 139 GLU A C 1
ATOM 1076 O O . GLU A 1 139 ? 8.766 24.453 8.477 1 65.94 139 GLU A O 1
ATOM 1081 N N . TYR A 1 140 ? 7.668 26.328 7.723 1 74.5 140 TYR A N 1
ATOM 1082 C CA . TYR A 1 140 ? 8.453 27.156 8.625 1 74.5 140 TYR A CA 1
ATOM 1083 C C . TYR A 1 140 ? 7.543 27.953 9.562 1 74.5 140 TYR A C 1
ATOM 1085 O O . TYR A 1 140 ? 6.344 28.078 9.305 1 74.5 140 TYR A O 1
ATOM 1093 N N . GLY A 1 141 ? 8.148 28.297 10.641 1 76.88 141 GLY A N 1
ATOM 1094 C CA . GLY A 1 141 ? 7.492 29.328 11.445 1 76.88 141 GLY A CA 1
ATOM 1095 C C . GLY A 1 141 ? 7.535 30.703 10.805 1 76.88 141 GLY A C 1
ATOM 1096 O O . GLY A 1 141 ? 8.57 31.109 10.273 1 76.88 141 GLY A O 1
ATOM 1097 N N . LEU A 1 142 ? 6.34 31.297 10.789 1 77.94 142 LEU A N 1
ATOM 1098 C CA . LEU A 1 142 ? 6.262 32.594 10.109 1 77.94 142 LEU A CA 1
ATOM 1099 C C . LEU A 1 142 ? 6.113 33.719 11.109 1 77.94 142 LEU A C 1
ATOM 1101 O O . LEU A 1 142 ? 5.602 33.531 12.211 1 77.94 142 LEU A O 1
ATOM 1105 N N . VAL A 1 143 ? 6.73 34.844 10.727 1 81.44 143 VAL A N 1
ATOM 1106 C CA . VAL A 1 143 ? 6.68 36.031 11.562 1 81.44 143 VAL A CA 1
ATOM 1107 C C . VAL A 1 143 ? 6 37.156 10.812 1 81.44 143 VAL A C 1
ATOM 1109 O O . VAL A 1 143 ? 6.312 37.406 9.641 1 81.44 143 VAL A O 1
ATOM 1112 N N . ASN A 1 144 ? 5.023 37.656 11.477 1 78 144 ASN A N 1
ATOM 1113 C CA . ASN A 1 144 ? 4.375 38.844 10.922 1 78 144 ASN A CA 1
ATOM 1114 C C . ASN A 1 144 ? 5.051 40.125 11.391 1 78 144 ASN A C 1
ATOM 1116 O O . ASN A 1 144 ? 5.18 40.375 12.594 1 78 144 ASN A O 1
ATOM 1120 N N . VAL A 1 145 ? 5.543 40.938 10.422 1 80.56 145 VAL A N 1
ATOM 1121 C CA . VAL A 1 145 ? 6.297 42.125 10.766 1 80.56 145 VAL A CA 1
ATOM 1122 C C . VAL A 1 145 ? 5.547 43.375 10.281 1 80.56 145 VAL A C 1
ATOM 1124 O O . VAL A 1 145 ? 4.98 43.375 9.188 1 80.56 145 VAL A O 1
ATOM 1127 N N . THR A 1 146 ? 5.457 44.281 11.156 1 77 146 THR A N 1
ATOM 1128 C CA . THR A 1 146 ? 4.867 45.562 10.797 1 77 146 THR A CA 1
ATOM 1129 C C . THR A 1 146 ? 5.852 46.406 10 1 77 146 THR A C 1
ATOM 1131 O O . THR A 1 146 ? 7.016 46.031 9.844 1 77 146 THR A O 1
ATOM 1134 N N . GLU A 1 147 ? 5.352 47.5 9.492 1 72.38 147 GLU A N 1
ATOM 1135 C CA . GLU A 1 147 ? 6.145 48.375 8.633 1 72.38 147 GLU A CA 1
ATOM 1136 C C . GLU A 1 147 ? 7.375 48.906 9.367 1 72.38 147 GLU A C 1
ATOM 1138 O O . GLU A 1 147 ? 8.414 49.156 8.75 1 72.38 147 GLU A O 1
ATOM 1143 N N . ASN A 1 148 ? 7.258 49 10.648 1 75.88 148 ASN A N 1
ATOM 1144 C CA . ASN A 1 148 ? 8.375 49.562 11.414 1 75.88 148 ASN A CA 1
ATOM 1145 C C . ASN A 1 148 ? 9.344 48.469 11.852 1 75.88 148 ASN A C 1
ATOM 1147 O O . ASN A 1 148 ? 10.266 48.719 12.625 1 75.88 148 ASN A O 1
ATOM 1151 N N . GLY A 1 149 ? 9.133 47.25 11.352 1 81.62 149 GLY A N 1
ATOM 1152 C CA . GLY A 1 149 ? 10.023 46.156 11.672 1 81.62 149 GLY A CA 1
ATOM 1153 C C . GLY A 1 149 ? 9.656 45.438 12.961 1 81.62 149 GLY A C 1
ATOM 1154 O O . GLY A 1 149 ? 10.359 44.531 13.391 1 81.62 149 GLY A O 1
ATOM 1155 N N . ARG A 1 150 ? 8.641 45.875 13.516 1 87.12 150 ARG A N 1
ATOM 1156 C CA . ARG A 1 150 ? 8.188 45.25 14.758 1 87.12 150 ARG A CA 1
ATOM 1157 C C . ARG A 1 150 ? 7.367 44 14.469 1 87.12 150 ARG A C 1
ATOM 1159 O O . ARG A 1 150 ? 6.59 43.969 13.516 1 87.12 150 ARG A O 1
ATOM 1166 N N . ILE A 1 151 ? 7.621 43.062 15.312 1 86.69 151 ILE A N 1
ATOM 1167 C CA . ILE A 1 151 ? 6.906 41.781 15.133 1 86.69 151 ILE A CA 1
ATOM 1168 C C . ILE A 1 151 ? 5.512 41.906 15.75 1 86.69 151 ILE A C 1
ATOM 1170 O O . ILE A 1 151 ? 5.367 42.312 16.891 1 86.69 151 ILE A O 1
ATOM 1174 N N . ALA A 1 152 ? 4.523 41.5 14.977 1 75.75 152 ALA A N 1
ATOM 1175 C CA . ALA A 1 152 ? 3.137 41.594 15.422 1 75.75 152 ALA A CA 1
ATOM 1176 C C . ALA A 1 152 ? 2.555 40.25 15.758 1 75.75 152 ALA A C 1
ATOM 1178 O O . ALA A 1 152 ? 1.589 40.125 16.516 1 75.75 152 ALA A O 1
ATOM 1179 N N . GLY A 1 153 ? 3.225 39.281 15.188 1 74.38 153 GLY A N 1
ATOM 1180 C CA . GLY A 1 153 ? 2.65 37.969 15.445 1 74.38 153 GLY A CA 1
ATOM 1181 C C . GLY A 1 153 ? 3.512 36.812 14.938 1 74.38 153 GLY A C 1
ATOM 1182 O O . GLY A 1 153 ? 4.457 37.031 14.18 1 74.38 153 GLY A O 1
ATOM 1183 N N . PHE A 1 154 ? 3.164 35.562 15.516 1 75.31 154 PHE A N 1
ATOM 1184 C CA . PHE A 1 154 ? 3.887 34.375 15.148 1 75.31 154 PHE A CA 1
ATOM 1185 C C . PHE A 1 154 ? 2.928 33.281 14.664 1 75.31 154 PHE A C 1
ATOM 1187 O O . PHE A 1 154 ? 1.831 33.125 15.203 1 75.31 154 PHE A O 1
ATOM 1194 N N . LEU A 1 155 ? 3.332 32.688 13.523 1 70.25 155 LEU A N 1
ATOM 1195 C CA . LEU A 1 155 ? 2.576 31.562 13.023 1 70.25 155 LEU A CA 1
ATOM 1196 C C . LEU A 1 155 ? 3.48 30.344 12.852 1 70.25 155 LEU A C 1
ATOM 1198 O O . LEU A 1 155 ? 4.438 30.375 12.07 1 70.25 155 LEU A O 1
ATOM 1202 N N . GLU A 1 156 ? 3.307 29.297 13.664 1 67 156 GLU A N 1
ATOM 1203 C CA . GLU A 1 156 ? 4.16 28.125 13.547 1 67 156 GLU A CA 1
ATOM 1204 C C . GLU A 1 156 ? 3.594 27.141 12.531 1 67 156 GLU A C 1
ATOM 1206 O O . GLU A 1 156 ? 2.498 26.609 12.719 1 67 156 GLU A O 1
ATOM 1211 N N . LYS A 1 157 ? 4.438 26.922 11.492 1 60.06 157 LYS A N 1
ATOM 1212 C CA . LYS A 1 157 ? 4.172 25.938 10.445 1 60.06 157 LYS A CA 1
ATOM 1213 C C . LYS A 1 157 ? 2.691 25.906 10.086 1 60.06 157 LYS A C 1
ATOM 1215 O O . LYS A 1 157 ? 2.023 24.891 10.266 1 60.06 157 LYS A O 1
ATOM 1220 N N . PRO A 1 158 ? 2.23 26.984 9.578 1 61.22 158 PRO A N 1
ATOM 1221 C CA . PRO A 1 158 ? 0.806 27.125 9.266 1 61.22 158 PRO A CA 1
ATOM 1222 C C . PRO A 1 158 ? 0.409 26.375 7.988 1 61.22 158 PRO A C 1
ATOM 1224 O O . PRO A 1 158 ? 1.276 25.906 7.25 1 61.22 158 PRO A O 1
ATOM 1227 N N . SER A 1 159 ? -0.841 26.047 7.996 1 62.81 159 SER A N 1
ATOM 1228 C CA . SER A 1 159 ? -1.391 25.641 6.703 1 62.81 159 SER A CA 1
ATOM 1229 C C . SER A 1 159 ? -1.424 26.812 5.73 1 62.81 159 SER A C 1
ATOM 1231 O O . SER A 1 159 ? -1.271 27.969 6.133 1 62.81 159 SER A O 1
ATOM 1233 N N . LEU A 1 160 ? -1.453 26.516 4.566 1 60.66 160 LEU A N 1
ATOM 1234 C CA . LEU A 1 160 ? -1.453 27.562 3.553 1 60.66 160 LEU A CA 1
ATOM 1235 C C . LEU A 1 160 ? -2.539 28.594 3.84 1 60.66 160 LEU A C 1
ATOM 1237 O O . LEU A 1 160 ? -2.383 29.781 3.51 1 60.66 160 LEU A O 1
ATOM 1241 N N . SER A 1 161 ? -3.484 28.156 4.574 1 58.81 161 SER A N 1
ATOM 1242 C CA . SER A 1 161 ? -4.605 29.047 4.824 1 58.81 161 SER A CA 1
ATOM 1243 C C . SER A 1 161 ? -4.23 30.141 5.824 1 58.81 161 SER A C 1
ATOM 1245 O O . SER A 1 161 ? -4.848 31.203 5.852 1 58.81 161 SER A O 1
ATOM 1247 N N . HIS A 1 162 ? -3.17 29.797 6.484 1 60.34 162 HIS A N 1
ATOM 1248 C CA . HIS A 1 162 ? -2.801 30.719 7.543 1 60.34 162 HIS A CA 1
ATOM 1249 C C . HIS A 1 162 ? -1.565 31.531 7.164 1 60.34 162 HIS A C 1
ATOM 1251 O O . HIS A 1 162 ? -1.146 32.406 7.91 1 60.34 162 HIS A O 1
ATOM 1257 N N . CYS A 1 163 ? -1.045 31.219 5.953 1 59.91 163 CYS A N 1
ATOM 1258 C CA . CYS A 1 163 ? 0.205 31.875 5.574 1 59.91 163 CYS A CA 1
ATOM 1259 C C . CYS A 1 163 ? -0.051 33.281 5.023 1 59.91 163 CYS A C 1
ATOM 1261 O O . CYS A 1 163 ? -0.472 33.438 3.875 1 59.91 163 CYS A O 1
ATOM 1263 N N . VAL A 1 164 ? 0.082 34.344 5.957 1 62.59 164 VAL A N 1
ATOM 1264 C CA . VAL A 1 164 ? -0.121 35.719 5.559 1 62.59 164 VAL A CA 1
ATOM 1265 C C . VAL A 1 164 ? 1.224 36.375 5.23 1 62.59 164 VAL A C 1
ATOM 1267 O O . VAL A 1 164 ? 1.272 37.469 4.656 1 62.59 164 VAL A O 1
ATOM 1270 N N . THR A 1 165 ? 2.316 35.688 5.637 1 68 165 THR A N 1
ATOM 1271 C CA . THR A 1 165 ? 3.662 36.219 5.402 1 68 165 THR A CA 1
ATOM 1272 C C . THR A 1 165 ? 4.586 35.094 4.914 1 68 165 THR A C 1
ATOM 1274 O O . THR A 1 165 ? 4.242 33.938 4.996 1 68 165 THR A O 1
ATOM 1277 N N . ASP A 1 166 ? 5.641 35.594 4.297 1 73.56 166 ASP A N 1
ATOM 1278 C CA . ASP A 1 166 ? 6.629 34.625 3.838 1 73.56 166 ASP A CA 1
ATOM 1279 C C . ASP A 1 166 ? 7.941 34.75 4.602 1 73.56 166 ASP A C 1
ATOM 1281 O O . ASP A 1 166 ? 8.992 34.312 4.141 1 73.56 166 ASP A O 1
ATOM 1285 N N . LEU A 1 167 ? 7.824 35.531 5.648 1 81.25 167 LEU A N 1
ATOM 1286 C CA . LEU A 1 167 ? 9.023 35.656 6.473 1 81.25 167 LEU A CA 1
ATOM 1287 C C . LEU A 1 167 ? 9.148 34.531 7.461 1 81.25 167 LEU A C 1
ATOM 1289 O O . LEU A 1 167 ? 8.32 34.375 8.367 1 81.25 167 LEU A O 1
ATOM 1293 N N . ALA A 1 168 ? 10.148 33.781 7.242 1 85.56 168 ALA A N 1
ATOM 1294 C CA . ALA A 1 168 ? 10.344 32.594 8.062 1 85.56 168 ALA A CA 1
ATOM 1295 C C . ALA A 1 168 ? 11.273 32.906 9.234 1 85.56 168 ALA A C 1
ATOM 1297 O O . ALA A 1 168 ? 12.227 33.656 9.109 1 85.56 168 ALA A O 1
ATOM 1298 N N . ASN A 1 169 ? 10.867 32.312 10.336 1 87.88 169 ASN A N 1
ATOM 1299 C CA . ASN A 1 169 ? 11.742 32.344 11.508 1 87.88 169 ASN A CA 1
ATOM 1300 C C . ASN A 1 169 ? 12.945 31.406 11.312 1 87.88 169 ASN A C 1
ATOM 1302 O O . ASN A 1 169 ? 12.781 30.203 11.148 1 87.88 169 ASN A O 1
ATOM 1306 N N . THR A 1 170 ? 14.188 31.953 11.32 1 89.06 170 THR A N 1
ATOM 1307 C CA . THR A 1 170 ? 15.375 31.172 10.992 1 89.06 170 THR A CA 1
ATOM 1308 C C . THR A 1 170 ? 15.898 30.438 12.219 1 89.06 170 THR A C 1
ATOM 1310 O O . THR A 1 170 ? 16.75 29.562 12.109 1 89.06 170 THR A O 1
ATOM 1313 N N . GLY A 1 171 ? 15.398 30.781 13.375 1 88.94 171 GLY A N 1
ATOM 1314 C CA . GLY A 1 171 ? 15.891 30.156 14.602 1 88.94 171 GLY A CA 1
ATOM 1315 C C . GLY A 1 171 ? 17.078 30.875 15.188 1 88.94 171 GLY A C 1
ATOM 1316 O O . GLY A 1 171 ? 17.781 30.328 16.047 1 88.94 171 GLY A O 1
ATOM 1317 N N . ILE A 1 172 ? 17.406 32.094 14.711 1 93.25 172 ILE A N 1
ATOM 1318 C CA . ILE A 1 172 ? 18.469 32.938 15.242 1 93.25 172 ILE A CA 1
ATOM 1319 C C . ILE A 1 172 ? 17.875 34.125 15.953 1 93.25 172 ILE A C 1
ATOM 1321 O O . ILE A 1 172 ? 17.078 34.875 15.367 1 93.25 172 ILE A O 1
ATOM 1325 N N . TYR A 1 173 ? 18.25 34.219 17.219 1 95.5 173 TYR A N 1
ATOM 1326 C CA . TYR A 1 173 ? 17.672 35.25 18.047 1 95.5 173 TYR A CA 1
ATOM 1327 C C . TYR A 1 173 ? 18.766 36.031 18.797 1 95.5 173 TYR A C 1
ATOM 1329 O O . TYR A 1 173 ? 19.781 35.438 19.172 1 95.5 173 TYR A O 1
ATOM 1337 N N . ILE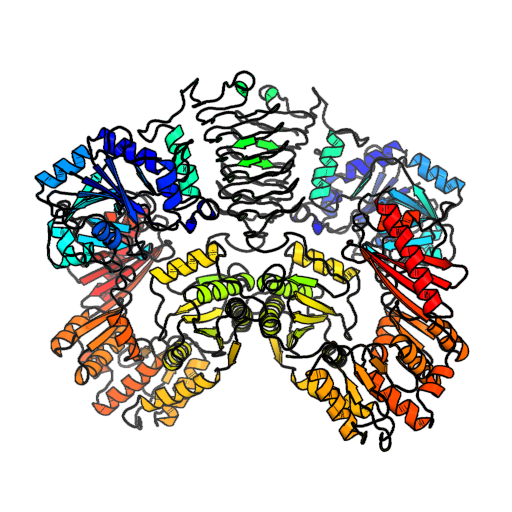 A 1 174 ? 18.578 37.281 18.953 1 95.5 174 ILE A N 1
ATOM 1338 C CA . ILE A 1 174 ? 19.344 38.094 19.891 1 95.5 174 ILE A CA 1
ATOM 1339 C C . ILE A 1 174 ? 18.453 38.531 21.062 1 95.5 174 ILE A C 1
ATOM 1341 O O . ILE A 1 174 ? 17.453 39.219 20.844 1 95.5 174 ILE A O 1
ATOM 1345 N N . LEU A 1 175 ? 18.812 38.094 22.203 1 95.38 175 LEU A N 1
ATOM 1346 C CA . LEU A 1 175 ? 17.938 38.281 23.344 1 95.38 175 LEU A CA 1
ATOM 1347 C C . LEU A 1 175 ? 18.609 39.156 24.406 1 95.38 175 LEU A C 1
ATOM 1349 O O . LEU A 1 175 ? 19.797 38.969 24.703 1 95.38 175 LEU A O 1
ATOM 1353 N N . SER A 1 176 ? 17.844 40 24.922 1 93.81 176 SER A N 1
ATOM 1354 C CA . SER A 1 176 ? 18.281 40.781 26.078 1 93.81 176 SER A CA 1
ATOM 1355 C C . SER A 1 176 ? 18.062 40 27.375 1 93.81 176 SER A C 1
ATOM 1357 O O . SER A 1 176 ? 17.25 39.062 27.422 1 93.81 176 SER A O 1
ATOM 1359 N N . PRO A 1 177 ? 18.797 40.344 28.391 1 91.88 177 PRO A N 1
ATOM 1360 C CA . PRO A 1 177 ? 18.672 39.625 29.656 1 91.88 177 PRO A CA 1
ATOM 1361 C C . PRO A 1 177 ? 17.25 39.656 30.219 1 91.88 177 PRO A C 1
ATOM 1363 O O . PRO A 1 177 ? 16.844 38.75 30.938 1 91.88 177 PRO A O 1
ATOM 1366 N N . ALA A 1 178 ? 16.469 40.562 29.797 1 90.5 178 ALA A N 1
ATOM 1367 C CA . ALA A 1 178 ? 15.094 40.719 30.297 1 90.5 178 ALA A CA 1
ATOM 1368 C C . ALA A 1 178 ? 14.211 39.562 29.812 1 90.5 178 ALA A C 1
ATOM 1370 O O . ALA A 1 178 ? 13.227 39.219 30.453 1 90.5 178 ALA A O 1
ATOM 1371 N N . VAL A 1 179 ? 14.602 39.031 28.703 1 92.12 179 VAL A N 1
ATOM 1372 C CA . VAL A 1 179 ? 13.812 37.969 28.125 1 92.12 179 VAL A CA 1
ATOM 1373 C C . VAL A 1 179 ? 13.945 36.719 28.969 1 92.12 179 VAL A C 1
ATOM 1375 O O . VAL A 1 179 ? 13.016 35.906 29.047 1 92.12 179 VAL A O 1
ATOM 1378 N N . PHE A 1 180 ? 15.008 36.5 29.625 1 91.12 180 PHE A N 1
ATOM 1379 C CA . PHE A 1 180 ? 15.273 35.312 30.422 1 91.12 180 PHE A CA 1
ATOM 1380 C C . PHE A 1 180 ? 14.383 35.281 31.656 1 91.12 180 PHE A C 1
ATOM 1382 O O . PHE A 1 180 ? 14.125 34.188 32.188 1 91.12 180 PHE A O 1
ATOM 1389 N N . ASP A 1 181 ? 13.914 36.375 31.984 1 88.38 181 ASP A N 1
ATOM 1390 C CA . ASP A 1 181 ? 13.008 36.438 33.125 1 88.38 181 ASP A CA 1
ATOM 1391 C C . ASP A 1 181 ? 11.648 35.844 32.781 1 88.38 181 ASP A C 1
ATOM 1393 O O . ASP A 1 181 ? 10.898 35.438 33.688 1 88.38 181 ASP A O 1
ATOM 1397 N N . LEU A 1 182 ? 11.375 35.781 31.547 1 90.19 182 LEU A N 1
ATOM 1398 C CA . LEU A 1 182 ? 10.086 35.25 31.094 1 90.19 182 LEU A CA 1
ATOM 1399 C C . LEU A 1 182 ? 10.141 33.719 30.938 1 90.19 182 LEU A C 1
ATOM 1401 O O . LEU A 1 182 ? 9.102 33.094 30.781 1 90.19 182 LEU A O 1
ATOM 1405 N N . ILE A 1 183 ? 11.352 33.219 31.016 1 90.81 183 ILE A N 1
ATOM 1406 C CA . ILE A 1 183 ? 11.516 31.766 30.812 1 90.81 183 ILE A CA 1
ATOM 1407 C C . ILE A 1 183 ? 11.633 31.062 32.156 1 90.81 183 ILE A C 1
ATOM 1409 O O . ILE A 1 183 ? 12.578 31.312 32.906 1 90.81 183 ILE A O 1
ATOM 1413 N N . GLU A 1 184 ? 10.648 30.25 32.406 1 85.44 184 GLU A N 1
ATOM 1414 C CA . GLU A 1 184 ? 10.695 29.484 33.656 1 85.44 184 GLU A CA 1
ATOM 1415 C C . GLU A 1 184 ? 11.75 28.391 33.594 1 85.44 184 GLU A C 1
ATOM 1417 O O . GLU A 1 184 ? 11.844 27.656 32.625 1 85.44 184 GLU A O 1
ATOM 1422 N N . GLU A 1 185 ? 12.484 28.266 34.656 1 84.75 185 GLU A N 1
ATOM 1423 C CA . GLU A 1 185 ? 13.555 27.266 34.688 1 84.75 185 GLU A CA 1
ATOM 1424 C C . GLU A 1 185 ? 12.992 25.859 34.875 1 84.75 185 GLU A C 1
ATOM 1426 O O . GLU A 1 185 ? 12.086 25.656 35.688 1 84.75 185 GLU A O 1
ATOM 1431 N N . GLY A 1 186 ? 13.461 24.906 34.062 1 80.81 186 GLY A N 1
ATOM 1432 C CA . GLY A 1 186 ? 13.133 23.5 34.25 1 80.81 186 GLY A CA 1
ATOM 1433 C C . GLY A 1 186 ? 11.859 23.078 33.531 1 80.81 186 GLY A C 1
ATOM 1434 O O . GLY A 1 186 ? 11.414 21.938 33.656 1 80.81 186 GLY A O 1
ATOM 1435 N N . LYS A 1 187 ? 11.203 23.953 32.906 1 84.94 187 LYS A N 1
ATOM 1436 C CA . LYS A 1 187 ? 9.961 23.625 32.188 1 84.94 187 LYS A CA 1
ATOM 1437 C C . LYS A 1 187 ? 10.164 23.609 30.688 1 84.94 187 LYS A C 1
ATOM 1439 O O . LYS A 1 187 ? 11.078 24.25 30.172 1 84.94 187 LYS A O 1
ATOM 1444 N N . LYS A 1 188 ? 9.398 22.781 30.109 1 86 188 LYS A N 1
ATOM 1445 C CA . LYS A 1 188 ? 9.438 22.719 28.656 1 86 188 LYS A CA 1
ATOM 1446 C C . LYS A 1 188 ? 8.797 23.953 28.031 1 86 188 LYS A C 1
ATOM 1448 O O . LYS A 1 188 ? 7.574 24.109 28.078 1 86 188 LYS A O 1
ATOM 1453 N N . VAL A 1 189 ? 9.625 24.891 27.562 1 87.25 189 VAL A N 1
ATOM 1454 C CA . VAL A 1 189 ? 9.172 26.141 26.984 1 87.25 189 VAL A CA 1
ATOM 1455 C C . VAL A 1 189 ? 9.82 26.359 25.609 1 87.25 189 VAL A C 1
ATOM 1457 O O . VAL A 1 189 ? 11 26.078 25.438 1 87.25 189 VAL A O 1
ATOM 1460 N N . ASP A 1 190 ? 9.023 26.766 24.688 1 85.94 190 ASP A N 1
ATOM 1461 C CA . ASP A 1 190 ? 9.523 27.047 23.344 1 85.94 190 ASP A CA 1
ATOM 1462 C C . ASP A 1 190 ? 9.469 28.547 23.062 1 85.94 190 ASP A C 1
ATOM 1464 O O . ASP A 1 190 ? 8.555 29.234 23.5 1 85.94 190 ASP A O 1
ATOM 1468 N N . PHE A 1 191 ? 10.43 29.031 22.281 1 87.12 191 PHE A N 1
ATOM 1469 C CA . PHE A 1 191 ? 10.477 30.453 21.938 1 87.12 191 PHE A CA 1
ATOM 1470 C C . PHE A 1 191 ? 9.242 30.844 21.141 1 87.12 191 PHE A C 1
ATOM 1472 O O . PHE A 1 191 ? 8.531 31.781 21.5 1 87.12 191 PHE A O 1
ATOM 1479 N N . ALA A 1 192 ? 8.984 30.094 20.125 1 76.88 192 ALA A N 1
ATOM 1480 C CA . ALA A 1 192 ? 7.953 30.469 19.156 1 76.88 192 ALA A CA 1
ATOM 1481 C C . ALA A 1 192 ? 6.559 30.25 19.734 1 76.88 192 ALA A C 1
ATOM 1483 O O . ALA A 1 192 ? 5.625 30.984 19.422 1 76.88 192 ALA A O 1
ATOM 1484 N N . GLN A 1 193 ? 6.441 29.344 20.594 1 75.5 193 GLN A N 1
ATOM 1485 C CA . GLN A 1 193 ? 5.109 28.953 21.047 1 75.5 193 GLN A CA 1
ATOM 1486 C C . GLN A 1 193 ? 4.727 29.719 22.312 1 75.5 193 GLN A C 1
ATOM 1488 O O . GLN A 1 193 ? 3.553 30.016 22.531 1 75.5 193 GLN A O 1
ATOM 1493 N N . GLN A 1 194 ? 5.68 29.984 23.188 1 81.94 194 GLN A N 1
ATOM 1494 C CA . GLN A 1 194 ? 5.309 30.531 24.484 1 81.94 194 GLN A CA 1
ATOM 1495 C C . GLN A 1 194 ? 5.988 31.875 24.734 1 81.94 194 GLN A C 1
ATOM 1497 O O . GLN A 1 194 ? 5.328 32.844 25.094 1 81.94 194 GLN A O 1
ATOM 1502 N N . VAL A 1 195 ? 7.238 31.984 24.469 1 87.25 195 VAL A N 1
ATOM 1503 C CA . VAL A 1 195 ? 8.016 33.125 24.922 1 87.25 195 VAL A CA 1
ATOM 1504 C C . VAL A 1 195 ? 7.656 34.344 24.078 1 87.25 195 VAL A C 1
ATOM 1506 O O . VAL A 1 195 ? 7.305 35.406 24.625 1 87.25 195 VAL A O 1
ATOM 1509 N N . PHE A 1 196 ? 7.723 34.219 22.844 1 87.12 196 PHE A N 1
ATOM 1510 C CA . PHE A 1 196 ? 7.504 35.375 21.969 1 87.12 196 PHE A CA 1
ATOM 1511 C C . PHE A 1 196 ? 6.062 35.844 22.078 1 87.12 196 PHE A C 1
ATOM 1513 O O . PHE A 1 196 ? 5.812 37.062 22.156 1 87.12 196 PHE A O 1
ATOM 1520 N N . PRO A 1 197 ? 5.121 34.906 22.016 1 80.19 197 PRO A N 1
ATOM 1521 C CA . PRO A 1 197 ? 3.748 35.406 22.203 1 80.19 197 PRO A CA 1
ATOM 1522 C C . PRO A 1 197 ? 3.559 36.125 23.531 1 80.19 197 PRO A C 1
ATOM 1524 O O . PRO A 1 197 ? 2.822 37.125 23.609 1 80.19 197 PRO A O 1
ATOM 1527 N N . LYS A 1 198 ? 4.191 35.625 24.609 1 85.44 198 LYS A N 1
ATOM 1528 C CA . LYS A 1 198 ? 4.133 36.312 25.906 1 85.44 198 LYS A CA 1
ATOM 1529 C C . LYS A 1 198 ? 4.762 37.688 25.844 1 85.44 198 LYS A C 1
ATOM 1531 O O . LYS A 1 198 ? 4.281 38.625 26.484 1 85.44 198 LYS A O 1
ATOM 1536 N N . MET A 1 199 ? 5.859 37.812 25.156 1 89.69 199 MET A N 1
ATOM 1537 C CA . MET A 1 199 ? 6.523 39.094 24.984 1 89.69 199 MET A CA 1
ATOM 1538 C C . MET A 1 199 ? 5.617 40.062 24.25 1 89.69 199 MET A C 1
ATOM 1540 O O . MET A 1 199 ? 5.582 41.25 24.578 1 89.69 199 MET A O 1
ATOM 1544 N N . LEU A 1 200 ? 4.941 39.562 23.312 1 84.12 200 LEU A N 1
ATOM 1545 C CA . LEU A 1 200 ? 4.02 40.406 22.562 1 84.12 200 LEU A CA 1
ATOM 1546 C C . LEU A 1 200 ? 2.875 40.875 23.453 1 84.12 200 LEU A C 1
ATOM 1548 O O . LEU A 1 200 ? 2.438 42.031 23.344 1 84.12 200 LEU A O 1
ATOM 1552 N N . GLU A 1 201 ? 2.355 40 24.203 1 82.38 201 GLU A N 1
ATOM 1553 C CA . GLU A 1 201 ? 1.299 40.344 25.141 1 82.38 201 GLU A CA 1
ATOM 1554 C C . GLU A 1 201 ? 1.758 41.438 26.094 1 82.38 201 GLU A C 1
ATOM 1556 O O . GLU A 1 201 ? 0.975 42.344 26.453 1 82.38 201 GLU A O 1
ATOM 1561 N N . LYS A 1 202 ? 3.039 41.406 26.484 1 87.94 202 LYS A N 1
ATOM 1562 C CA . LYS A 1 202 ? 3.604 42.406 27.406 1 87.94 202 LYS A CA 1
ATOM 1563 C C . LYS A 1 202 ? 4.09 43.625 26.672 1 87.94 202 LYS A C 1
ATOM 1565 O O . LYS A 1 202 ? 4.664 44.531 27.281 1 87.94 202 LYS A O 1
ATOM 1570 N N . LYS A 1 203 ? 3.914 43.688 25.375 1 86.06 203 LYS A N 1
ATOM 1571 C CA . LYS A 1 203 ? 4.277 44.812 24.5 1 86.06 203 LYS A CA 1
ATOM 1572 C C . LYS A 1 203 ? 5.77 45.094 24.594 1 86.06 203 LYS A C 1
ATOM 1574 O O . LYS A 1 203 ? 6.172 46.281 24.625 1 86.06 203 LYS A O 1
ATOM 1579 N N . MET A 1 204 ? 6.547 44.125 24.766 1 90.12 204 MET A N 1
ATOM 1580 C CA . MET A 1 204 ? 7.996 44.281 24.719 1 90.12 204 MET A CA 1
ATOM 1581 C C . MET A 1 204 ? 8.477 44.562 23.297 1 90.12 204 MET A C 1
ATOM 1583 O O . MET A 1 204 ? 7.844 44.094 22.328 1 90.12 204 MET A O 1
ATOM 1587 N N . PRO A 1 205 ? 9.492 45.25 23.172 1 90.75 205 PRO A N 1
ATOM 1588 C CA . PRO A 1 205 ? 9.969 45.594 21.828 1 90.75 205 PRO A CA 1
ATOM 1589 C C . PRO A 1 205 ? 10.609 44.375 21.125 1 90.75 205 PRO A C 1
ATOM 1591 O O . PRO A 1 205 ? 11.758 44.031 21.422 1 90.75 205 PRO A O 1
ATOM 1594 N N . LEU A 1 206 ? 9.891 43.812 20.25 1 91.88 206 LEU A N 1
ATOM 1595 C CA . LEU A 1 206 ? 10.359 42.719 19.406 1 91.88 206 LEU A CA 1
ATOM 1596 C C . LEU A 1 206 ? 10.539 43.188 17.953 1 91.88 206 LEU A C 1
ATOM 1598 O O . LEU A 1 206 ? 9.625 43.75 17.359 1 91.88 206 LEU A O 1
ATOM 1602 N N . TYR A 1 207 ? 11.727 42.938 17.469 1 93.12 207 TYR A N 1
ATOM 1603 C CA . TYR A 1 207 ? 12.016 43.406 16.109 1 93.12 207 TYR A CA 1
ATOM 1604 C C . TYR A 1 207 ? 12.461 42.25 15.234 1 93.12 207 TYR A C 1
ATOM 1606 O O . TYR A 1 207 ? 12.992 41.25 15.727 1 93.12 207 TYR A O 1
ATOM 1614 N N . ALA A 1 208 ? 12.172 42.375 13.992 1 92 208 ALA A N 1
ATOM 1615 C CA . ALA A 1 208 ? 12.633 41.406 12.984 1 92 208 ALA A CA 1
ATOM 1616 C C . ALA A 1 208 ? 13.711 42.031 12.102 1 92 208 ALA A C 1
ATOM 1618 O O . ALA A 1 208 ? 13.617 43.188 11.695 1 92 208 ALA A O 1
ATOM 1619 N N . TYR A 1 209 ? 14.781 41.312 12.039 1 92.31 209 TYR A N 1
ATOM 1620 C CA . TYR A 1 209 ? 15.875 41.719 11.164 1 92.31 209 TYR A CA 1
ATOM 1621 C C . TYR A 1 209 ? 15.969 40.781 9.945 1 92.31 209 TYR A C 1
ATOM 1623 O O . TYR A 1 209 ? 16.203 39.594 10.078 1 92.31 209 TYR A O 1
ATOM 1631 N N . GLU A 1 210 ? 15.695 41.344 8.812 1 89.56 210 GLU A N 1
ATOM 1632 C CA . GLU A 1 210 ? 15.789 40.562 7.574 1 89.56 210 GLU A CA 1
ATOM 1633 C C . GLU A 1 210 ? 17.203 40.625 6.984 1 89.56 210 GLU A C 1
ATOM 1635 O O . GLU A 1 210 ? 17.703 41.719 6.715 1 89.56 210 GLU A O 1
ATOM 1640 N N . ASP A 1 211 ? 17.781 39.469 6.891 1 85.44 211 ASP A N 1
ATOM 1641 C CA . ASP A 1 211 ? 19.109 39.438 6.305 1 85.44 211 ASP A CA 1
ATOM 1642 C C . ASP A 1 211 ? 19.062 38.875 4.879 1 85.44 211 ASP A C 1
ATOM 1644 O O . ASP A 1 211 ? 18.188 38.094 4.535 1 85.44 211 ASP A O 1
ATOM 1648 N N . ALA A 1 212 ? 19.938 39.281 4.074 1 84.25 212 ALA A N 1
ATOM 1649 C CA . ALA A 1 212 ? 20 38.906 2.67 1 84.25 212 ALA A CA 1
ATOM 1650 C C . ALA A 1 212 ? 20.875 37.656 2.488 1 84.25 212 ALA A C 1
ATOM 1652 O O . ALA A 1 212 ? 20.938 37.094 1.397 1 84.25 212 ALA A O 1
ATOM 1653 N N . GLY A 1 213 ? 21.453 37.219 3.539 1 87.81 213 GLY A N 1
ATOM 1654 C CA . GLY A 1 213 ? 22.359 36.094 3.438 1 87.81 213 GLY A CA 1
ATOM 1655 C C . GLY A 1 213 ? 21.641 34.781 3.18 1 87.81 213 GLY A C 1
ATOM 1656 O O . GLY A 1 213 ? 20.422 34.75 3.031 1 87.81 213 GLY A O 1
ATOM 1657 N N . TYR A 1 214 ? 22.484 33.688 3.043 1 91.62 214 TYR A N 1
ATOM 1658 C CA . TYR A 1 214 ? 21.969 32.344 2.795 1 91.62 214 TYR A CA 1
ATOM 1659 C C . TYR A 1 214 ? 21.484 31.688 4.086 1 91.62 214 TYR A C 1
ATOM 1661 O O . TYR A 1 214 ? 22.078 31.891 5.148 1 91.62 214 TYR A O 1
ATOM 1669 N N . TRP A 1 215 ? 20.375 31.109 3.99 1 90.75 215 TRP A N 1
ATOM 1670 C CA . TRP A 1 215 ? 19.844 30.344 5.117 1 90.75 215 TRP A CA 1
ATOM 1671 C C . TRP A 1 215 ? 19.125 29.078 4.637 1 90.75 215 TRP A C 1
ATOM 1673 O O . TRP A 1 215 ? 18.297 29.141 3.725 1 90.75 215 TRP A O 1
ATOM 1683 N N . CYS A 1 216 ? 19.531 27.953 5.23 1 88.44 216 CYS A N 1
ATOM 1684 C CA . CYS A 1 216 ? 18.891 26.672 4.91 1 88.44 216 CYS A CA 1
ATOM 1685 C C . CYS A 1 216 ? 18.734 25.812 6.16 1 88.44 216 CYS A C 1
ATOM 1687 O O . CYS A 1 216 ? 19.703 25.5 6.84 1 88.44 216 CYS A O 1
ATOM 1689 N N . ASP A 1 217 ? 17.453 25.516 6.418 1 85.5 217 ASP A N 1
ATOM 1690 C CA . ASP A 1 217 ? 17.172 24.594 7.52 1 85.5 217 ASP A CA 1
ATOM 1691 C C . ASP A 1 217 ? 17.344 23.141 7.078 1 85.5 217 ASP A C 1
ATOM 1693 O O . ASP A 1 217 ? 16.688 22.703 6.129 1 85.5 217 ASP A O 1
ATOM 1697 N N . ILE A 1 218 ? 18.266 22.453 7.73 1 84.56 218 ILE A N 1
ATOM 1698 C CA . ILE A 1 218 ? 18.531 21.062 7.379 1 84.56 218 ILE A CA 1
ATOM 1699 C C . ILE A 1 218 ? 17.594 20.141 8.156 1 84.56 218 ILE A C 1
ATOM 1701 O O . ILE A 1 218 ? 18.047 19.312 8.953 1 84.56 218 ILE A O 1
ATOM 1705 N N . GLY A 1 219 ? 16.375 20.266 7.918 1 77.31 219 GLY A N 1
ATOM 1706 C CA . GLY A 1 219 ? 15.406 19.469 8.656 1 77.31 219 GLY A CA 1
ATOM 1707 C C . GLY A 1 219 ? 15.008 18.188 7.934 1 77.31 219 GLY A C 1
ATOM 1708 O O . GLY A 1 219 ? 14.516 17.25 8.555 1 77.31 219 GLY A O 1
ATOM 1709 N N . ASP A 1 220 ? 15.156 18.172 6.695 1 78.31 220 ASP A N 1
ATOM 1710 C CA . ASP A 1 220 ? 14.797 16.984 5.918 1 78.31 220 ASP A CA 1
ATOM 1711 C C . ASP A 1 220 ? 15.922 16.578 4.973 1 78.31 220 ASP A C 1
ATOM 1713 O O . ASP A 1 220 ? 16.906 17.297 4.832 1 78.31 220 ASP A O 1
ATOM 1717 N N . LEU A 1 221 ? 15.773 15.391 4.445 1 78.31 221 LEU A N 1
ATOM 1718 C CA . LEU A 1 221 ? 16.844 14.82 3.621 1 78.31 221 LEU A CA 1
ATOM 1719 C C . LEU A 1 221 ? 17.031 15.641 2.346 1 78.31 221 LEU A C 1
ATOM 1721 O O . LEU A 1 221 ? 18.156 15.797 1.871 1 78.31 221 LEU A O 1
ATOM 1725 N N . GLN A 1 222 ? 15.992 16.141 1.912 1 77.25 222 GLN A N 1
ATOM 1726 C CA . GLN A 1 222 ? 16.094 16.953 0.704 1 77.25 222 GLN A CA 1
ATOM 1727 C C . GLN A 1 222 ? 16.875 18.234 0.962 1 77.25 222 GLN A C 1
ATOM 1729 O O . GLN A 1 222 ? 17.75 18.594 0.171 1 77.25 222 GLN A O 1
ATOM 1734 N N . SER A 1 223 ? 16.5 18.859 2.045 1 82.81 223 SER A N 1
ATOM 1735 C CA . SER A 1 223 ? 17.234 20.062 2.416 1 82.81 223 SER A CA 1
ATOM 1736 C C . SER A 1 223 ? 18.703 19.75 2.682 1 82.81 223 SER A C 1
ATOM 1738 O O . SER A 1 223 ? 19.578 20.562 2.389 1 82.81 223 SER A O 1
ATOM 1740 N N . TYR A 1 224 ? 18.922 18.562 3.207 1 87.5 224 TYR A N 1
ATOM 1741 C CA . TYR A 1 224 ? 20.297 18.125 3.5 1 87.5 224 TYR A CA 1
ATOM 1742 C C . TYR A 1 224 ? 21.125 18.031 2.225 1 87.5 224 TYR A C 1
ATOM 1744 O O . TYR A 1 224 ? 22.25 18.531 2.176 1 87.5 224 TYR A O 1
ATOM 1752 N N . VAL A 1 225 ? 20.578 17.469 1.255 1 86.19 225 VAL A N 1
ATOM 1753 C CA . VAL A 1 225 ? 21.266 17.312 -0.018 1 86.19 225 VAL A CA 1
ATOM 1754 C C . VAL A 1 225 ? 21.391 18.656 -0.723 1 86.19 225 VAL A C 1
ATOM 1756 O O . VAL A 1 225 ? 22.453 19 -1.229 1 86.19 225 VAL A O 1
ATOM 1759 N N . ASN A 1 226 ? 20.344 19.484 -0.661 1 85.31 226 ASN A N 1
ATOM 1760 C CA . ASN A 1 226 ? 20.328 20.766 -1.348 1 85.31 226 ASN A CA 1
ATOM 1761 C C . ASN A 1 226 ? 21.312 21.75 -0.732 1 85.31 226 ASN A C 1
ATOM 1763 O O . ASN A 1 226 ? 21.922 22.547 -1.445 1 85.31 226 ASN A O 1
ATOM 1767 N N . CYS A 1 227 ? 21.328 21.719 0.482 1 89.06 227 CYS A N 1
ATOM 1768 C CA . CYS A 1 227 ? 22.25 22.625 1.173 1 89.06 227 CYS A CA 1
ATOM 1769 C C . CYS A 1 227 ? 23.688 22.375 0.737 1 89.06 227 CYS A C 1
ATOM 1771 O O . CYS A 1 227 ? 24.453 23.312 0.545 1 89.06 227 CYS A O 1
ATOM 1773 N N . GLN A 1 228 ? 24.047 21.172 0.627 1 91.19 228 GLN A N 1
ATOM 1774 C CA . GLN A 1 228 ? 25.406 20.828 0.212 1 91.19 228 GLN A CA 1
ATOM 1775 C C . GLN A 1 228 ? 25.656 21.219 -1.24 1 91.19 228 GLN A C 1
ATOM 1777 O O . GLN A 1 228 ? 26.75 21.672 -1.591 1 91.19 228 GLN A O 1
ATOM 1782 N N . ARG A 1 229 ? 24.688 21.062 -1.994 1 88.69 229 ARG A N 1
ATOM 1783 C CA . ARG A 1 229 ? 24.797 21.516 -3.375 1 88.69 229 ARG A CA 1
ATOM 1784 C C . ARG A 1 229 ? 25 23.031 -3.439 1 88.69 229 ARG A C 1
ATOM 1786 O O . ARG A 1 229 ? 25.828 23.516 -4.223 1 88.69 229 ARG A O 1
ATOM 1793 N N . ASP A 1 230 ? 24.266 23.734 -2.637 1 89.75 230 ASP A N 1
ATOM 1794 C CA . ASP A 1 230 ? 24.391 25.188 -2.584 1 89.75 230 ASP A CA 1
ATOM 1795 C C . ASP A 1 230 ? 25.781 25.609 -2.109 1 89.75 230 ASP A C 1
ATOM 1797 O O . ASP A 1 230 ? 26.344 26.594 -2.602 1 89.75 230 ASP A O 1
ATOM 1801 N N . MET A 1 231 ? 26.281 24.891 -1.219 1 91.44 231 MET A N 1
ATOM 1802 C CA . MET A 1 231 ? 27.625 25.156 -0.717 1 91.44 231 MET A CA 1
ATOM 1803 C C . MET A 1 231 ? 28.656 25.016 -1.832 1 91.44 231 MET A C 1
ATOM 1805 O O . MET A 1 231 ? 29.516 25.875 -1.989 1 91.44 231 MET A O 1
ATOM 1809 N N . LEU A 1 232 ? 28.5 23.938 -2.596 1 91.06 232 LEU A N 1
ATOM 1810 C CA . LEU A 1 232 ? 29.453 23.641 -3.664 1 91.06 232 LEU A CA 1
ATOM 1811 C C . LEU A 1 232 ? 29.344 24.672 -4.789 1 91.06 232 LEU A C 1
ATOM 1813 O O . LEU A 1 232 ? 30.328 24.984 -5.461 1 91.06 232 LEU A O 1
ATOM 1817 N N . GLN A 1 233 ? 28.141 25.25 -4.891 1 89.44 233 GLN A N 1
ATOM 1818 C CA . GLN A 1 233 ? 27.922 26.234 -5.938 1 89.44 233 GLN A CA 1
ATOM 1819 C C . GLN A 1 233 ? 28.344 27.625 -5.484 1 89.44 233 GLN A C 1
ATOM 1821 O O . GLN A 1 233 ? 28.281 28.594 -6.258 1 89.44 233 GLN A O 1
ATOM 1826 N N . GLY A 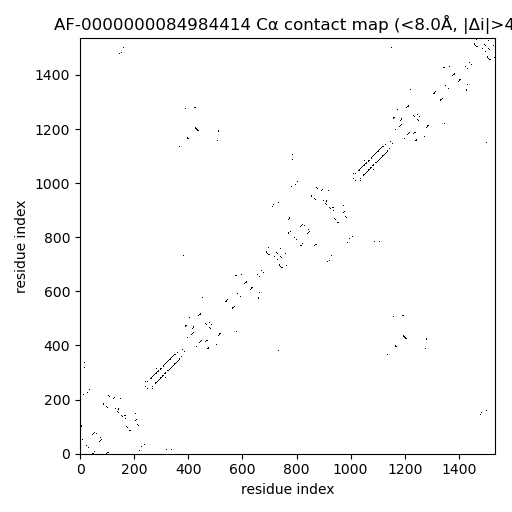1 234 ? 28.703 27.828 -4.34 1 86.94 234 GLY A N 1
ATOM 1827 C CA . GLY A 1 234 ? 29.188 29.094 -3.818 1 86.94 234 GLY A CA 1
ATOM 1828 C C . GLY A 1 234 ? 28.078 30.016 -3.385 1 86.94 234 GLY A C 1
ATOM 1829 O O . GLY A 1 234 ? 28.281 31.234 -3.268 1 86.94 234 GLY A O 1
ATOM 1830 N N . LYS A 1 235 ? 26.984 29.453 -3.189 1 87.94 235 LYS A N 1
ATOM 1831 C CA . LYS A 1 235 ? 25.859 30.281 -2.771 1 87.94 235 LYS A CA 1
ATOM 1832 C C . LYS A 1 235 ? 25.969 30.625 -1.289 1 87.94 235 LYS A C 1
ATOM 1834 O O . LYS A 1 235 ? 25.312 31.578 -0.825 1 87.94 235 LYS A O 1
ATOM 1839 N N . VAL A 1 236 ? 26.75 29.922 -0.645 1 89.94 236 VAL A N 1
ATOM 1840 C CA . VAL A 1 236 ? 26.938 30.125 0.785 1 89.94 236 VAL A CA 1
ATOM 1841 C C . VAL A 1 236 ? 28.375 30.578 1.048 1 89.94 236 VAL A C 1
ATOM 1843 O O . VAL A 1 236 ? 29.328 30 0.522 1 89.94 236 VAL A O 1
ATOM 1846 N N . ARG A 1 237 ? 28.453 31.609 1.763 1 88 237 ARG A N 1
ATOM 1847 C CA . ARG A 1 237 ? 29.781 32.062 2.154 1 88 237 ARG A CA 1
ATOM 1848 C C . ARG A 1 237 ? 30.328 31.234 3.316 1 88 237 ARG A C 1
ATOM 1850 O O . ARG A 1 237 ? 30.078 31.562 4.48 1 88 237 ARG A O 1
ATOM 1857 N N . CYS A 1 238 ? 31 30.172 3.016 1 86.19 238 CYS A N 1
ATOM 1858 C CA . CYS A 1 238 ? 31.594 29.312 4.027 1 86.19 238 CYS A CA 1
ATOM 1859 C C . CYS A 1 238 ? 32.938 28.75 3.549 1 86.19 238 CYS A C 1
ATOM 1861 O O . CYS A 1 238 ? 33.25 28.844 2.365 1 86.19 238 CYS A O 1
ATOM 1863 N N . SER A 1 239 ? 33.656 28.312 4.523 1 84.94 239 SER A N 1
ATOM 1864 C CA . SER A 1 239 ? 34.938 27.719 4.203 1 84.94 239 SER A CA 1
ATOM 1865 C C . SER A 1 239 ? 34.875 26.203 4.176 1 84.94 239 SER A C 1
ATOM 1867 O O . SER A 1 239 ? 34.594 25.562 5.195 1 84.94 239 SER A O 1
ATOM 1869 N N . ILE A 1 240 ? 35.062 25.609 3.031 1 89.06 240 ILE A N 1
ATOM 1870 C CA . ILE A 1 240 ? 35.125 24.156 2.891 1 89.06 240 ILE A CA 1
ATOM 1871 C C . ILE A 1 240 ? 36.562 23.688 3.172 1 89.06 240 ILE A C 1
ATOM 1873 O O . ILE A 1 240 ? 37.531 24.297 2.717 1 89.06 240 ILE A O 1
ATOM 1877 N N . ASP A 1 241 ? 36.625 22.719 4.035 1 84.31 241 ASP A N 1
ATOM 1878 C CA . ASP A 1 241 ? 37.938 22.234 4.484 1 84.31 241 ASP A CA 1
ATOM 1879 C C . ASP A 1 241 ? 38.594 21.344 3.43 1 84.31 241 ASP A C 1
ATOM 1881 O O . ASP A 1 241 ? 38.844 20.172 3.678 1 84.31 241 ASP A O 1
ATOM 1885 N N . ALA A 1 242 ? 38.812 21.703 2.34 1 88.25 242 ALA A N 1
ATOM 1886 C CA . ALA A 1 242 ? 39.469 21 1.247 1 88.25 242 ALA A CA 1
ATOM 1887 C C . ALA A 1 242 ? 39.969 21.984 0.188 1 88.25 242 ALA A C 1
ATOM 1889 O O . ALA A 1 242 ? 39.281 22.984 -0.105 1 88.25 242 ALA A O 1
ATOM 1890 N N . PRO A 1 243 ? 41.156 21.828 -0.268 1 86.69 243 PRO A N 1
ATOM 1891 C CA . PRO A 1 243 ? 41.625 22.719 -1.328 1 86.69 243 PRO A CA 1
ATOM 1892 C C . PRO A 1 243 ? 40.812 22.594 -2.621 1 86.69 243 PRO A C 1
ATOM 1894 O O . PRO A 1 243 ? 40.344 21.5 -2.953 1 86.69 243 PRO A O 1
ATOM 1897 N N . GLU A 1 244 ? 40.625 23.672 -3.164 1 87.38 244 GLU A N 1
ATOM 1898 C CA . GLU A 1 244 ? 39.875 23.688 -4.422 1 87.38 244 GLU A CA 1
ATOM 1899 C C . GLU A 1 244 ? 40.812 23.516 -5.617 1 87.38 244 GLU A C 1
ATOM 1901 O O . GLU A 1 244 ? 41.75 24.281 -5.781 1 87.38 244 GLU A O 1
ATOM 1906 N N . VAL A 1 245 ? 40.656 22.469 -6.293 1 82.38 245 VAL A N 1
ATOM 1907 C CA . VAL A 1 245 ? 41.438 22.219 -7.492 1 82.38 245 VAL A CA 1
ATOM 1908 C C . VAL A 1 245 ? 40.5 22.094 -8.703 1 82.38 245 VAL A C 1
ATOM 1910 O O . VAL A 1 245 ? 39.781 21.094 -8.844 1 82.38 245 VAL A O 1
ATOM 1913 N N . GLY A 1 246 ? 40.5 23.047 -9.664 1 78.56 246 GLY A N 1
ATOM 1914 C CA . GLY A 1 246 ? 39.656 23.016 -10.859 1 78.56 246 GLY A CA 1
ATOM 1915 C C . GLY A 1 246 ? 38.156 23 -10.555 1 78.56 246 GLY A C 1
ATOM 1916 O O . GLY A 1 246 ? 37.406 22.297 -11.203 1 78.56 246 GLY A O 1
ATOM 1917 N N . GLY A 1 247 ? 37.812 23.547 -9.453 1 82.62 247 GLY A N 1
ATOM 1918 C CA . GLY A 1 247 ? 36.406 23.625 -9.094 1 82.62 247 GLY A CA 1
ATOM 1919 C C . GLY A 1 247 ? 35.969 22.484 -8.195 1 82.62 247 GLY A C 1
ATOM 1920 O O . GLY A 1 247 ? 34.844 22.453 -7.734 1 82.62 247 GLY A O 1
ATOM 1921 N N . VAL A 1 248 ? 36.906 21.531 -7.977 1 88.19 248 VAL A N 1
ATOM 1922 C CA . VAL A 1 248 ? 36.625 20.391 -7.113 1 88.19 248 VAL A CA 1
ATOM 1923 C C . VAL A 1 248 ? 37.344 20.547 -5.781 1 88.19 248 VAL A C 1
ATOM 1925 O O . VAL A 1 248 ? 38.531 20.875 -5.754 1 88.19 248 VAL A O 1
ATOM 1928 N N . PHE A 1 249 ? 36.656 20.469 -4.68 1 90.69 249 PHE A N 1
ATOM 1929 C CA . PHE A 1 249 ? 37.25 20.453 -3.355 1 90.69 249 PHE A CA 1
ATOM 1930 C C . PHE A 1 249 ? 37.719 19.047 -2.996 1 90.69 249 PHE A C 1
ATOM 1932 O O . PHE A 1 249 ? 36.906 18.141 -2.82 1 90.69 249 PHE A O 1
ATOM 1939 N N . THR A 1 250 ? 38.938 18.797 -3.008 1 90 250 THR A N 1
ATOM 1940 C CA . THR A 1 250 ? 39.406 17.422 -2.859 1 90 250 THR A CA 1
ATOM 1941 C C . THR A 1 250 ? 40.562 17.344 -1.861 1 90 250 THR A C 1
ATOM 1943 O O . THR A 1 250 ? 41.406 18.234 -1.821 1 90 250 THR A O 1
ATOM 1946 N N . LYS A 1 251 ? 40.438 16.375 -0.973 1 86.62 251 LYS A N 1
ATOM 1947 C CA . LYS A 1 251 ? 41.5 16.047 -0.045 1 86.62 251 LYS A CA 1
ATOM 1948 C C . LYS A 1 251 ? 42.344 14.891 -0.561 1 86.62 251 LYS A C 1
ATOM 1950 O O . LYS A 1 251 ? 43.406 14.57 0.009 1 86.62 251 LYS A O 1
ATOM 1955 N N . THR A 1 252 ? 41.812 14.195 -1.472 1 79.5 252 THR A N 1
ATOM 1956 C CA . THR A 1 252 ? 42.5 13.07 -2.102 1 79.5 252 THR A CA 1
ATOM 1957 C C . THR A 1 252 ? 43.062 13.477 -3.465 1 79.5 252 THR A C 1
ATOM 1959 O O . THR A 1 252 ? 42.469 14.281 -4.172 1 79.5 252 THR A O 1
ATOM 1962 N N . GLU A 1 253 ? 44.344 13.07 -3.734 1 72 253 GLU A N 1
ATOM 1963 C CA . GLU A 1 253 ? 44.969 13.352 -5.027 1 72 253 GLU A CA 1
ATOM 1964 C C . GLU A 1 253 ? 44.188 12.68 -6.164 1 72 253 GLU A C 1
ATOM 1966 O O . GLU A 1 253 ? 43.938 11.477 -6.125 1 72 253 GLU A O 1
ATOM 1971 N N . LEU A 1 254 ? 43.5 13.445 -6.949 1 67.5 254 LEU A N 1
ATOM 1972 C CA . LEU A 1 254 ? 42.688 12.969 -8.055 1 67.5 254 LEU A CA 1
ATOM 1973 C C . LEU A 1 254 ? 43.562 12.523 -9.227 1 67.5 254 LEU A C 1
ATOM 1975 O O . LEU A 1 254 ? 43.688 13.258 -10.203 1 67.5 254 LEU A O 1
ATOM 1979 N N . LEU A 1 255 ? 44.719 12.008 -8.969 1 52.72 255 LEU A N 1
ATOM 1980 C CA . LEU A 1 255 ? 45.625 11.734 -10.086 1 52.72 255 LEU A CA 1
ATOM 1981 C C . LEU A 1 255 ? 44.875 11.195 -11.289 1 52.72 255 LEU A C 1
ATOM 1983 O O . LEU A 1 255 ? 45 11.727 -12.398 1 52.72 255 LEU A O 1
ATOM 1987 N N . SER A 1 256 ? 44.562 9.922 -11.258 1 51.19 256 SER A N 1
ATOM 1988 C CA . SER A 1 256 ? 44.062 9.07 -12.352 1 51.19 256 SER A CA 1
ATOM 1989 C C . SER A 1 256 ? 42.594 9.297 -12.625 1 51.19 256 SER A C 1
ATOM 1991 O O . SER A 1 256 ? 42.062 8.781 -13.609 1 51.19 256 SER A O 1
ATOM 1993 N N . ALA A 1 257 ? 41.906 10.016 -11.883 1 56.38 257 ALA A N 1
ATOM 1994 C CA . ALA A 1 257 ? 40.438 10.117 -12.031 1 56.38 257 ALA A CA 1
ATOM 1995 C C . ALA A 1 257 ? 40.031 11.531 -12.406 1 56.38 257 ALA A C 1
ATOM 1997 O O . ALA A 1 257 ? 38.875 11.93 -12.18 1 56.38 257 ALA A O 1
ATOM 1998 N N . GLN A 1 258 ? 40.875 12.383 -12.766 1 56.62 258 GLN A N 1
ATOM 1999 C CA . GLN A 1 258 ? 40.594 13.773 -13.109 1 56.62 258 GLN A CA 1
ATOM 2000 C C . GLN A 1 258 ? 39.375 13.891 -14.016 1 56.62 258 GLN A C 1
ATOM 2002 O O . GLN A 1 258 ? 38.562 14.797 -13.852 1 56.62 258 GLN A O 1
ATOM 2007 N N . GLY A 1 259 ? 39.312 13.094 -14.945 1 66.5 259 GLY A N 1
ATOM 2008 C CA . GLY A 1 259 ? 38.188 13.172 -15.875 1 66.5 259 GLY A CA 1
ATOM 2009 C C . GLY A 1 259 ? 36.938 12.547 -15.336 1 66.5 259 GLY A C 1
ATOM 2010 O O . GLY A 1 259 ? 35.844 12.742 -15.898 1 66.5 259 GLY A O 1
ATOM 2011 N N . ALA A 1 260 ? 37.062 12.086 -14.234 1 78.94 260 ALA A N 1
ATOM 2012 C CA . ALA A 1 260 ? 35.906 11.312 -13.734 1 78.94 260 ALA A CA 1
ATOM 2013 C C . ALA A 1 260 ? 35 12.18 -12.875 1 78.94 260 ALA A C 1
ATOM 2015 O O . ALA A 1 260 ? 33.812 11.875 -12.727 1 78.94 260 ALA A O 1
ATOM 2016 N N . VAL A 1 261 ? 35.562 13.359 -12.43 1 86.75 261 VAL A N 1
ATOM 2017 C CA . VAL A 1 261 ? 34.812 14.172 -11.492 1 86.75 261 VAL A CA 1
ATOM 2018 C C . VAL A 1 261 ? 34.469 15.516 -12.133 1 86.75 261 VAL A C 1
ATOM 2020 O O . VAL A 1 261 ? 35.344 16.25 -12.57 1 86.75 261 VAL A O 1
ATOM 2023 N N . ARG A 1 262 ? 33.25 15.797 -12.227 1 86.31 262 ARG A N 1
ATOM 2024 C CA . ARG A 1 262 ? 32.781 17.078 -12.75 1 86.31 262 ARG A CA 1
ATOM 2025 C C . ARG A 1 262 ? 32.562 18.078 -11.617 1 86.31 262 ARG A C 1
ATOM 2027 O O . ARG A 1 262 ? 31.875 17.766 -10.633 1 86.31 262 ARG A O 1
ATOM 2034 N N . PRO A 1 263 ? 33.094 19.25 -11.734 1 86.81 263 PRO A N 1
ATOM 2035 C CA . PRO A 1 263 ? 32.875 20.281 -10.711 1 86.81 263 PRO A CA 1
ATOM 2036 C C . PRO A 1 263 ? 31.484 20.906 -10.789 1 86.81 263 PRO A C 1
ATOM 2038 O O . PRO A 1 263 ? 30.891 20.969 -11.867 1 86.81 263 PRO A O 1
ATOM 2041 N N . PRO A 1 264 ? 30.969 21.391 -9.68 1 89 264 PRO A N 1
ATOM 2042 C CA . PRO A 1 264 ? 31.547 21.375 -8.336 1 89 264 PRO A CA 1
ATOM 2043 C C . PRO A 1 264 ? 31.281 20.062 -7.602 1 89 264 PRO A C 1
ATOM 2045 O O . PRO A 1 264 ? 30.234 19.453 -7.77 1 89 264 PRO A O 1
ATOM 2048 N N . ALA A 1 265 ? 32.281 19.562 -6.93 1 91 265 ALA A N 1
ATOM 2049 C CA . ALA A 1 265 ? 32.156 18.328 -6.16 1 91 265 ALA A CA 1
ATOM 2050 C C . ALA A 1 265 ? 33.094 18.344 -4.957 1 91 265 ALA A C 1
ATOM 2052 O O . ALA A 1 265 ? 34 19.172 -4.867 1 91 265 ALA A O 1
ATOM 2053 N N . TYR A 1 266 ? 32.781 17.594 -3.98 1 92.94 266 TYR A N 1
ATOM 2054 C CA . TYR A 1 266 ? 33.625 17.422 -2.795 1 92.94 266 TYR A CA 1
ATOM 2055 C C . TYR A 1 266 ? 34.094 15.984 -2.67 1 92.94 266 TYR A C 1
ATOM 2057 O O . TYR A 1 266 ? 33.312 15.047 -2.725 1 92.94 266 TYR A O 1
ATOM 2065 N N . ILE A 1 267 ? 35.438 15.844 -2.594 1 91.94 267 ILE A N 1
ATOM 2066 C CA . ILE A 1 267 ? 36.031 14.523 -2.432 1 91.94 267 ILE A CA 1
ATOM 2067 C C . ILE A 1 267 ? 36.844 14.492 -1.152 1 91.94 267 ILE A C 1
ATOM 2069 O O . ILE A 1 267 ? 37.812 15.242 -1.012 1 91.94 267 ILE A O 1
ATOM 2073 N N . GLY A 1 268 ? 36.438 13.641 -0.251 1 91 268 GLY A N 1
ATOM 2074 C CA . GLY A 1 268 ? 37.125 13.516 1.036 1 91 268 GLY A CA 1
ATOM 2075 C C . GLY A 1 268 ? 38.469 12.852 0.945 1 91 268 GLY A C 1
ATOM 2076 O O . GLY A 1 268 ? 39.062 12.773 -0.134 1 91 268 GLY A O 1
ATOM 2077 N N . SER A 1 269 ? 38.938 12.414 2.082 1 88.94 269 SER A N 1
ATOM 2078 C CA . SER A 1 269 ? 40.25 11.812 2.178 1 88.94 269 SER A CA 1
ATOM 2079 C C . SER A 1 269 ? 40.219 10.32 1.872 1 88.94 269 SER A C 1
ATOM 2081 O O . SER A 1 269 ? 39.281 9.625 2.258 1 88.94 269 SER A O 1
ATOM 2083 N N . ASN A 1 270 ? 41.125 9.781 1.208 1 87.31 270 ASN A N 1
ATOM 2084 C CA . ASN A 1 270 ? 41.344 8.359 0.972 1 87.31 270 ASN A CA 1
ATOM 2085 C C . ASN A 1 270 ? 40.188 7.75 0.165 1 87.31 270 ASN A C 1
ATOM 2087 O O . ASN A 1 270 ? 39.625 6.746 0.572 1 87.31 270 ASN A O 1
ATOM 2091 N N . VAL A 1 271 ? 39.844 8.477 -0.768 1 89.38 271 VAL A N 1
ATOM 2092 C CA . VAL A 1 271 ? 38.812 7.949 -1.656 1 89.38 271 VAL A CA 1
ATOM 2093 C C . VAL A 1 271 ? 39.469 7.141 -2.777 1 89.38 271 VAL A C 1
ATOM 2095 O O . VAL A 1 271 ? 40.469 7.566 -3.365 1 89.38 271 VAL A O 1
ATOM 2098 N N . GLN A 1 272 ? 38.938 5.91 -3.018 1 86.5 272 GLN A N 1
ATOM 2099 C CA . GLN A 1 272 ? 39.438 5.035 -4.078 1 86.5 272 GLN A CA 1
ATOM 2100 C C . GLN A 1 272 ? 38.5 5.039 -5.277 1 86.5 272 GLN A C 1
ATOM 2102 O O . GLN A 1 272 ? 37.312 4.797 -5.133 1 86.5 272 GLN A O 1
ATOM 2107 N N . PHE A 1 273 ? 39.062 5.309 -6.441 1 88.25 273 PHE A N 1
ATOM 2108 C CA . PHE A 1 273 ? 38.281 5.348 -7.668 1 88.25 273 PHE A CA 1
ATOM 2109 C C . PHE A 1 273 ? 38.594 4.152 -8.555 1 88.25 273 PHE A C 1
ATOM 2111 O O . PHE A 1 273 ? 39.781 3.912 -8.883 1 88.25 273 PHE A O 1
ATOM 2118 N N . GLY A 1 274 ? 37.531 3.426 -8.773 1 83.38 274 GLY A N 1
ATOM 2119 C CA . GLY A 1 274 ? 37.719 2.389 -9.781 1 83.38 274 GLY A CA 1
ATOM 2120 C C . GLY A 1 274 ? 37.75 2.932 -11.195 1 83.38 274 GLY A C 1
ATOM 2121 O O . GLY A 1 274 ? 37.719 4.148 -11.398 1 83.38 274 GLY A O 1
ATOM 2122 N N . GLU A 1 275 ? 37.781 1.993 -12.164 1 80.81 275 GLU A N 1
ATOM 2123 C CA . GLU A 1 275 ? 37.812 2.393 -13.57 1 80.81 275 GLU A CA 1
ATOM 2124 C C . GLU A 1 275 ? 36.438 2.828 -14.062 1 80.81 275 GLU A C 1
ATOM 2126 O O . GLU A 1 275 ? 35.438 2.18 -13.766 1 80.81 275 GLU A O 1
ATOM 2131 N N . GLY A 1 276 ? 36.438 4.016 -14.688 1 81.62 276 GLY A N 1
ATOM 2132 C CA . GLY A 1 276 ? 35.188 4.449 -15.336 1 81.62 276 GLY A CA 1
ATOM 2133 C C . GLY A 1 276 ? 34.219 5.094 -14.375 1 81.62 276 GLY A C 1
ATOM 2134 O O . GLY A 1 276 ? 33 5.16 -14.656 1 81.62 276 GLY A O 1
ATOM 2135 N N . VAL A 1 277 ? 34.625 5.441 -13.305 1 86.12 277 VAL A N 1
ATOM 2136 C CA . VAL A 1 277 ? 33.75 6.078 -12.32 1 86.12 277 VAL A CA 1
ATOM 2137 C C . VAL A 1 277 ? 33.375 7.484 -12.789 1 86.12 277 VAL A C 1
ATOM 2139 O O . VAL A 1 277 ? 34.188 8.172 -13.414 1 86.12 277 VAL A O 1
ATOM 2142 N N . GLN A 1 278 ? 32.219 7.77 -12.602 1 85.19 278 GLN A N 1
ATOM 2143 C CA . GLN A 1 278 ? 31.766 9.102 -12.953 1 85.19 278 GLN A CA 1
ATOM 2144 C C . GLN A 1 278 ? 31.109 9.797 -11.758 1 85.19 278 GLN A C 1
ATOM 2146 O O . GLN A 1 278 ? 30.109 9.328 -11.227 1 85.19 278 GLN A O 1
ATOM 2151 N N . VAL A 1 279 ? 31.609 10.852 -11.398 1 88.75 279 VAL A N 1
ATOM 2152 C CA . VAL A 1 279 ? 31.062 11.688 -10.328 1 88.75 279 VAL A CA 1
ATOM 2153 C C . VAL A 1 279 ? 30.609 13.031 -10.906 1 88.75 279 VAL A C 1
ATOM 2155 O O . VAL A 1 279 ? 31.438 13.836 -11.352 1 88.75 279 VAL A O 1
ATOM 2158 N N . GLU A 1 280 ? 29.391 13.203 -10.812 1 86.25 280 GLU A N 1
ATOM 2159 C CA . GLU A 1 280 ? 28.828 14.406 -11.43 1 86.25 280 GLU A CA 1
ATOM 2160 C C . GLU A 1 280 ? 28.797 15.57 -10.445 1 86.25 280 GLU A C 1
ATOM 2162 O O . GLU A 1 280 ? 29.141 15.398 -9.266 1 86.25 280 GLU A O 1
ATOM 2167 N N . ALA A 1 281 ? 28.391 16.734 -11.055 1 86.38 281 ALA A N 1
ATOM 2168 C CA . ALA A 1 281 ? 28.375 17.969 -10.273 1 86.38 281 ALA A CA 1
ATOM 2169 C C . ALA A 1 281 ? 27.391 17.875 -9.117 1 86.38 281 ALA A C 1
ATOM 2171 O O . ALA A 1 281 ? 26.297 17.312 -9.266 1 86.38 281 ALA A O 1
ATOM 2172 N N . GLY A 1 282 ? 27.891 18.422 -8.039 1 88.38 282 GLY A N 1
ATOM 2173 C CA . GLY A 1 282 ? 27.016 18.484 -6.871 1 88.38 282 GLY A CA 1
ATOM 2174 C C . GLY A 1 282 ? 27.156 17.297 -5.953 1 88.38 282 GLY A C 1
ATOM 2175 O O . GLY A 1 282 ? 26.469 17.203 -4.934 1 88.38 282 GLY A O 1
ATOM 2176 N N . SER A 1 283 ? 28.078 16.406 -6.297 1 91.56 283 SER A N 1
ATOM 2177 C CA . SER A 1 283 ? 28.25 15.188 -5.512 1 91.56 283 SER A CA 1
ATOM 2178 C C . SER A 1 283 ? 29.219 15.406 -4.355 1 91.56 283 SER A C 1
ATOM 2180 O O . SER A 1 283 ? 30.156 16.203 -4.457 1 91.56 283 SER A O 1
ATOM 2182 N N . VAL A 1 284 ? 28.891 14.805 -3.273 1 92.75 284 VAL A N 1
ATOM 2183 C CA . VAL A 1 284 ? 29.719 14.859 -2.074 1 92.75 284 VAL A CA 1
ATOM 2184 C C . VAL A 1 284 ? 30.156 13.453 -1.677 1 92.75 284 VAL A C 1
ATOM 2186 O O . VAL A 1 284 ? 29.312 12.586 -1.417 1 92.75 284 VAL A O 1
ATOM 2189 N N . ILE A 1 285 ? 31.469 13.227 -1.728 1 92.75 285 ILE A N 1
ATOM 2190 C CA . ILE A 1 285 ? 32 11.93 -1.336 1 92.75 285 ILE A CA 1
ATOM 2191 C C . ILE A 1 285 ? 32.844 12.086 -0.075 1 92.75 285 ILE A C 1
ATOM 2193 O O . ILE A 1 285 ? 33.844 12.836 -0.066 1 92.75 285 ILE A O 1
ATOM 2197 N N . GLY A 1 286 ? 32.5 11.383 0.967 1 91.19 286 GLY A N 1
ATOM 2198 C CA . GLY A 1 286 ? 33.156 11.492 2.258 1 91.19 286 GLY A CA 1
ATOM 2199 C C . GLY A 1 286 ? 34.5 10.781 2.301 1 91.19 286 GLY A C 1
ATOM 2200 O O . GLY A 1 286 ? 35.094 10.484 1.258 1 91.19 286 GLY A O 1
ATOM 2201 N N . ASP A 1 287 ? 34.969 10.57 3.521 1 89.81 287 ASP A N 1
ATOM 2202 C CA . ASP A 1 287 ? 36.281 9.984 3.734 1 89.81 287 ASP A CA 1
ATOM 2203 C C . ASP A 1 287 ? 36.219 8.461 3.643 1 89.81 287 ASP A C 1
ATOM 2205 O O . ASP A 1 287 ? 35.219 7.848 4.02 1 89.81 287 ASP A O 1
ATOM 2209 N N . ASN A 1 288 ? 37.25 7.852 3.133 1 89.06 288 ASN A N 1
ATOM 2210 C CA . ASN A 1 288 ? 37.438 6.402 3.113 1 89.06 288 ASN A CA 1
ATOM 2211 C C . ASN A 1 288 ? 36.344 5.711 2.305 1 89.06 288 ASN A C 1
ATOM 2213 O O . ASN A 1 288 ? 35.781 4.695 2.738 1 89.06 288 ASN A O 1
ATOM 2217 N N . VAL A 1 289 ? 35.906 6.332 1.272 1 91.44 289 VAL A N 1
ATOM 2218 C CA . VAL A 1 289 ? 34.875 5.766 0.411 1 91.44 289 VAL A CA 1
ATOM 2219 C C . VAL A 1 289 ? 35.531 5.023 -0.754 1 91.44 289 VAL A C 1
ATOM 2221 O O . VAL A 1 289 ? 36.594 5.43 -1.243 1 91.44 289 VAL A O 1
ATOM 2224 N N . THR A 1 290 ? 34.969 3.887 -1.073 1 90 290 THR A N 1
ATOM 2225 C CA . THR A 1 290 ? 35.438 3.109 -2.219 1 90 290 THR A CA 1
ATOM 2226 C C . THR A 1 290 ? 34.375 3.094 -3.322 1 90 290 THR A C 1
ATOM 2228 O O . THR A 1 290 ? 33.25 2.674 -3.094 1 90 290 THR A O 1
ATOM 2231 N N . LEU A 1 291 ? 34.75 3.578 -4.48 1 90.06 291 LEU A N 1
ATOM 2232 C CA . LEU A 1 291 ? 33.906 3.523 -5.664 1 90.06 291 LEU A CA 1
ATOM 2233 C C . LEU A 1 291 ? 34.438 2.5 -6.664 1 90.06 291 LEU A C 1
ATOM 2235 O O . LEU A 1 291 ? 35.5 2.697 -7.266 1 90.06 291 LEU A O 1
ATOM 2239 N N . GLY A 1 292 ? 33.594 1.503 -6.727 1 85.19 292 GLY A N 1
ATOM 2240 C CA . GLY A 1 292 ? 34 0.456 -7.652 1 85.19 292 GLY A CA 1
ATOM 2241 C C . GLY A 1 292 ? 33.969 0.894 -9.109 1 85.19 292 GLY A C 1
ATOM 2242 O O . GLY A 1 292 ? 33.656 2.055 -9.398 1 85.19 292 GLY A O 1
ATOM 2243 N N . ASP A 1 293 ? 34.219 -0.084 -9.984 1 83.69 293 ASP A N 1
ATOM 2244 C CA . ASP A 1 293 ? 34.281 0.212 -11.414 1 83.69 293 ASP A CA 1
ATOM 2245 C C . ASP A 1 293 ? 32.875 0.586 -11.953 1 83.69 293 ASP A C 1
ATOM 2247 O O . ASP A 1 293 ? 31.891 -0.047 -11.602 1 83.69 293 ASP A O 1
ATOM 2251 N N . GLY A 1 294 ? 32.906 1.694 -12.656 1 82.56 294 GLY A N 1
ATOM 2252 C CA . GLY A 1 294 ? 31.688 2.072 -13.352 1 82.56 294 GLY A CA 1
ATOM 2253 C C . GLY A 1 294 ? 30.656 2.701 -12.438 1 82.56 294 GLY A C 1
ATOM 2254 O O . GLY A 1 294 ? 29.484 2.805 -12.797 1 82.56 294 GLY A O 1
ATOM 2255 N N . CYS A 1 295 ? 31.016 3.047 -11.312 1 85.75 295 CYS A N 1
ATOM 2256 C CA . CYS A 1 295 ? 30.094 3.672 -10.375 1 85.75 295 CYS A CA 1
ATOM 2257 C C . CYS A 1 295 ? 29.734 5.082 -10.828 1 85.75 295 CYS A C 1
ATOM 2259 O O . CYS A 1 295 ? 30.531 5.762 -11.461 1 85.75 295 CYS A O 1
ATOM 2261 N N . ARG A 1 296 ? 28.594 5.414 -10.5 1 82.81 296 ARG A N 1
ATOM 2262 C CA . ARG A 1 296 ? 28.141 6.75 -10.867 1 82.81 296 ARG A CA 1
ATOM 2263 C C . ARG A 1 296 ? 27.484 7.449 -9.68 1 82.81 296 ARG A C 1
ATOM 2265 O O . ARG A 1 296 ? 26.562 6.906 -9.07 1 82.81 296 ARG A O 1
ATOM 2272 N N . VAL A 1 297 ? 27.906 8.602 -9.414 1 88 297 VAL A N 1
ATOM 2273 C CA . VAL A 1 297 ? 27.328 9.422 -8.359 1 88 297 VAL A CA 1
ATOM 2274 C C . VAL A 1 297 ? 26.891 10.773 -8.93 1 88 297 VAL A C 1
ATOM 2276 O O . VAL A 1 297 ? 27.734 11.555 -9.398 1 88 297 VAL A O 1
ATOM 2279 N N . LYS A 1 298 ? 25.672 10.984 -8.867 1 84.56 298 LYS A N 1
ATOM 2280 C CA . LYS A 1 298 ? 25.156 12.242 -9.391 1 84.56 298 LYS A CA 1
ATOM 2281 C C . LYS A 1 298 ? 24.453 13.055 -8.297 1 84.56 298 LYS A C 1
ATOM 2283 O O . LYS A 1 298 ? 23.266 12.898 -8.062 1 84.56 298 LYS A O 1
ATOM 2288 N N . GLY A 1 299 ? 25.156 14 -7.828 1 86.06 299 GLY A N 1
ATOM 2289 C CA . GLY A 1 299 ? 24.594 14.883 -6.824 1 86.06 299 GLY A CA 1
ATOM 2290 C C . GLY A 1 299 ? 24.25 14.18 -5.527 1 86.06 299 GLY A C 1
ATOM 2291 O O . GLY A 1 299 ? 23.359 14.609 -4.789 1 86.06 299 GLY A O 1
ATOM 2292 N N . GLY A 1 300 ? 24.734 13.094 -5.348 1 88.25 300 GLY A N 1
ATOM 2293 C CA . GLY A 1 300 ? 24.484 12.336 -4.137 1 88.25 300 GLY A CA 1
ATOM 2294 C C . GLY A 1 300 ? 25.5 12.602 -3.039 1 88.25 300 GLY A C 1
ATOM 2295 O O . GLY A 1 300 ? 26.516 13.258 -3.271 1 88.25 300 GLY A O 1
ATOM 2296 N N . VAL A 1 301 ? 25.031 12.242 -1.896 1 91.62 301 VAL A N 1
ATOM 2297 C CA . VAL A 1 301 ? 25.906 12.398 -0.733 1 91.62 301 VAL A CA 1
ATOM 2298 C C . VAL A 1 301 ? 26.297 11.023 -0.191 1 91.62 301 VAL A C 1
ATOM 2300 O O . VAL A 1 301 ? 25.438 10.258 0.252 1 91.62 301 VAL A O 1
ATOM 2303 N N . ILE A 1 302 ? 27.562 10.719 -0.371 1 92.94 302 ILE A N 1
ATOM 2304 C CA . ILE A 1 302 ? 28.078 9.461 0.153 1 92.94 302 ILE A CA 1
ATOM 2305 C C . ILE A 1 302 ? 28.906 9.727 1.407 1 92.94 302 ILE A C 1
ATOM 2307 O O . ILE A 1 302 ? 29.922 10.422 1.351 1 92.94 302 ILE A O 1
ATOM 2311 N N . LEU A 1 303 ? 28.5 9.188 2.482 1 91.56 303 LEU A N 1
ATOM 2312 C CA . LEU A 1 303 ? 29.156 9.453 3.758 1 91.56 303 LEU A CA 1
ATOM 2313 C C . LEU A 1 303 ? 30.359 8.539 3.949 1 91.56 303 LEU A C 1
ATOM 2315 O O . LEU A 1 303 ? 30.672 7.73 3.072 1 91.56 303 LEU A O 1
ATOM 2319 N N . ASP A 1 304 ? 30.984 8.695 5.07 1 90.25 304 ASP A N 1
ATOM 2320 C CA . ASP A 1 304 ? 32.312 8.109 5.305 1 90.25 304 ASP A CA 1
ATOM 2321 C C . ASP A 1 304 ? 32.219 6.582 5.34 1 90.25 304 ASP A C 1
ATOM 2323 O O . ASP A 1 304 ? 31.266 6.02 5.875 1 90.25 304 ASP A O 1
ATOM 2327 N N . GLY A 1 305 ? 33.156 6 4.73 1 87.31 305 GLY A N 1
ATOM 2328 C CA . GLY A 1 305 ? 33.344 4.562 4.848 1 87.31 305 GLY A CA 1
ATOM 2329 C C . GLY A 1 305 ? 32.375 3.773 3.979 1 87.31 305 GLY A C 1
ATOM 2330 O O . GLY A 1 305 ? 32.281 2.551 4.102 1 87.31 305 GLY A O 1
ATOM 2331 N N . ALA A 1 306 ? 31.688 4.379 3.18 1 90.19 306 ALA A N 1
ATOM 2332 C CA . ALA A 1 306 ? 30.734 3.684 2.311 1 90.19 306 ALA A CA 1
ATOM 2333 C C . ALA A 1 306 ? 31.469 2.955 1.184 1 90.19 306 ALA A C 1
ATOM 2335 O O . ALA A 1 306 ? 32.562 3.348 0.792 1 90.19 306 ALA A O 1
ATOM 2336 N N . HIS A 1 307 ? 30.875 1.854 0.826 1 89.88 307 HIS A N 1
ATOM 2337 C CA . HIS A 1 307 ? 31.438 1.051 -0.252 1 89.88 307 HIS A CA 1
ATOM 2338 C C . HIS A 1 307 ? 30.422 0.832 -1.367 1 89.88 307 HIS A C 1
ATOM 2340 O O . HIS A 1 307 ? 29.391 0.195 -1.154 1 89.88 307 HIS A O 1
ATOM 2346 N N . LEU A 1 308 ? 30.719 1.35 -2.535 1 91.25 308 LEU A N 1
ATOM 2347 C CA . LEU A 1 308 ? 29.891 1.138 -3.719 1 91.25 308 LEU A CA 1
ATOM 2348 C C . LEU A 1 308 ? 30.562 0.161 -4.68 1 91.25 308 LEU A C 1
ATOM 2350 O O . LEU A 1 308 ? 31.625 0.45 -5.223 1 91.25 308 LEU A O 1
ATOM 2354 N N . ALA A 1 309 ? 29.859 -0.946 -4.809 1 85.12 309 ALA A N 1
ATOM 2355 C CA . ALA A 1 309 ? 30.422 -1.967 -5.684 1 85.12 309 ALA A CA 1
ATOM 2356 C C . ALA A 1 309 ? 30.312 -1.555 -7.148 1 85.12 309 ALA A C 1
ATOM 2358 O O . ALA A 1 309 ? 29.875 -0.445 -7.457 1 85.12 309 ALA A O 1
ATOM 2359 N N . CYS A 1 310 ? 30.812 -2.48 -7.992 1 81.62 310 CYS A N 1
ATOM 2360 C CA . CYS A 1 310 ? 30.875 -2.178 -9.414 1 81.62 310 CYS A CA 1
ATOM 2361 C C . CYS A 1 310 ? 29.5 -1.884 -9.977 1 81.62 310 CYS A C 1
ATOM 2363 O O . CYS A 1 310 ? 28.531 -2.6 -9.68 1 81.62 310 CYS A O 1
ATOM 2365 N N . GLY A 1 311 ? 29.422 -0.763 -10.633 1 80.88 311 GLY A N 1
ATOM 2366 C CA . GLY A 1 311 ? 28.188 -0.436 -11.344 1 80.88 311 GLY A CA 1
ATOM 2367 C C . GLY A 1 311 ? 27.141 0.208 -10.461 1 80.88 311 GLY A C 1
ATOM 2368 O O . GLY A 1 311 ? 26.016 0.456 -10.898 1 80.88 311 GLY A O 1
ATOM 2369 N N . ALA A 1 312 ? 27.406 0.462 -9.258 1 85.38 312 ALA A N 1
ATOM 2370 C CA . ALA A 1 312 ? 26.453 1.086 -8.344 1 85.38 312 ALA A CA 1
ATOM 2371 C C . ALA A 1 312 ? 26.219 2.549 -8.711 1 85.38 312 ALA A C 1
ATOM 2373 O O . ALA A 1 312 ? 27.109 3.211 -9.25 1 85.38 312 ALA A O 1
ATOM 2374 N N . SER A 1 313 ? 25.016 2.957 -8.484 1 84.75 313 SER A N 1
ATOM 2375 C CA . SER A 1 313 ? 24.688 4.336 -8.828 1 84.75 313 SER A CA 1
ATOM 2376 C C . SER A 1 313 ? 23.938 5.031 -7.691 1 84.75 313 SER A C 1
ATOM 2378 O O . SER A 1 313 ? 23.094 4.422 -7.031 1 84.75 313 SER A O 1
ATOM 2380 N N . CYS A 1 314 ? 24.281 6.242 -7.402 1 85.69 314 CYS A N 1
ATOM 2381 C CA . CYS A 1 314 ? 23.609 7.086 -6.422 1 85.69 314 CYS A CA 1
ATOM 2382 C C . CYS A 1 314 ? 23.219 8.43 -7.031 1 85.69 314 CYS A C 1
ATOM 2384 O O . CYS A 1 314 ? 24.078 9.25 -7.352 1 85.69 314 CYS A O 1
ATOM 2386 N N . VAL A 1 315 ? 21.953 8.602 -7.098 1 77.62 315 VAL A N 1
ATOM 2387 C CA . VAL A 1 315 ? 21.469 9.852 -7.688 1 77.62 315 VAL A CA 1
ATOM 2388 C C . VAL A 1 315 ? 20.719 10.656 -6.633 1 77.62 315 VAL A C 1
ATOM 2390 O O . VAL A 1 315 ? 19.562 10.359 -6.324 1 77.62 315 VAL A O 1
ATOM 2393 N N . ARG A 1 316 ? 21.312 11.75 -6.176 1 79.69 316 ARG A N 1
ATOM 2394 C CA . ARG A 1 316 ? 20.719 12.664 -5.195 1 79.69 316 ARG A CA 1
ATOM 2395 C C . ARG A 1 316 ? 20.234 11.906 -3.967 1 79.69 316 ARG A C 1
ATOM 2397 O O . ARG A 1 316 ? 19.203 12.25 -3.393 1 79.69 316 ARG A O 1
ATOM 2404 N N . GLY A 1 317 ? 20.812 10.82 -3.764 1 84.12 317 GLY A N 1
ATOM 2405 C CA . GLY A 1 317 ? 20.531 10.031 -2.568 1 84.12 317 GLY A CA 1
ATOM 2406 C C . GLY A 1 317 ? 21.609 10.172 -1.51 1 84.12 317 GLY A C 1
ATOM 2407 O O . GLY A 1 317 ? 22.578 10.906 -1.696 1 84.12 317 GLY A O 1
ATOM 2408 N N . VAL A 1 318 ? 21.234 9.602 -0.427 1 88.12 318 VAL A N 1
ATOM 2409 C CA . VAL A 1 318 ? 22.188 9.664 0.679 1 88.12 318 VAL A CA 1
ATOM 2410 C C . VAL A 1 318 ? 22.594 8.258 1.1 1 88.12 318 VAL A C 1
ATOM 2412 O O . VAL A 1 318 ? 21.734 7.41 1.367 1 88.12 318 VAL A O 1
ATOM 2415 N N . ILE A 1 319 ? 23.875 8.008 0.973 1 89.94 319 ILE A N 1
ATOM 2416 C CA . ILE A 1 319 ? 24.406 6.727 1.428 1 89.94 319 ILE A CA 1
ATOM 2417 C C . ILE A 1 319 ? 25.094 6.906 2.779 1 89.94 319 ILE A C 1
ATOM 2419 O O . ILE A 1 319 ? 26.094 7.637 2.889 1 89.94 319 ILE A O 1
ATOM 2423 N N . GLY A 1 320 ? 24.547 6.223 3.754 1 85.69 320 GLY A N 1
ATOM 2424 C CA . GLY A 1 320 ? 25.016 6.406 5.121 1 85.69 320 GLY A CA 1
ATOM 2425 C C . GLY A 1 320 ? 26.406 5.879 5.355 1 85.69 320 GLY A C 1
ATOM 2426 O O . GLY A 1 320 ? 27.016 5.273 4.461 1 85.69 320 GLY A O 1
ATOM 2427 N N . THR A 1 321 ? 26.906 6.184 6.547 1 87.19 321 THR A N 1
ATOM 2428 C CA . THR A 1 321 ? 28.25 5.797 6.941 1 87.19 321 THR A CA 1
ATOM 2429 C C . THR A 1 321 ? 28.406 4.277 6.949 1 87.19 321 THR A C 1
ATOM 2431 O O . THR A 1 321 ? 27.578 3.572 7.531 1 87.19 321 THR A O 1
ATOM 2434 N N . GLY A 1 322 ? 29.375 3.848 6.266 1 85 322 GLY A N 1
ATOM 2435 C CA . GLY A 1 322 ? 29.656 2.424 6.277 1 85 322 GLY A CA 1
ATOM 2436 C C . GLY A 1 322 ? 28.672 1.602 5.477 1 85 322 GLY A C 1
ATOM 2437 O O . GLY A 1 322 ? 28.688 0.37 5.523 1 85 322 GLY A O 1
ATOM 2438 N N . ALA A 1 323 ? 27.828 2.223 4.828 1 86.81 323 ALA A N 1
ATOM 2439 C CA . ALA A 1 323 ? 26.844 1.5 4.031 1 86.81 323 ALA A CA 1
ATOM 2440 C C . ALA A 1 323 ? 27.484 0.833 2.824 1 86.81 323 ALA A C 1
ATOM 2442 O O . ALA A 1 323 ? 28.547 1.26 2.371 1 86.81 323 ALA A O 1
ATOM 2443 N N . ARG A 1 324 ? 26.891 -0.264 2.391 1 87.06 324 ARG A N 1
ATOM 2444 C CA . ARG A 1 324 ? 27.422 -1.018 1.262 1 87.06 324 ARG A CA 1
ATOM 2445 C C . ARG A 1 324 ? 26.375 -1.192 0.172 1 87.06 324 ARG A C 1
ATOM 2447 O O . ARG A 1 324 ? 25.266 -1.645 0.444 1 87.06 324 ARG A O 1
ATOM 2454 N N . MET A 1 325 ? 26.734 -0.791 -0.965 1 88.69 325 MET A N 1
ATOM 2455 C CA . MET A 1 325 ? 25.875 -1.001 -2.135 1 88.69 325 MET A CA 1
ATOM 2456 C C . MET A 1 325 ? 26.422 -2.127 -3.008 1 88.69 325 MET A C 1
ATOM 2458 O O . MET A 1 325 ? 27.594 -2.102 -3.402 1 88.69 325 MET A O 1
ATOM 2462 N N . GLY A 1 326 ? 25.578 -3.051 -3.195 1 80 326 GLY A N 1
ATOM 2463 C CA . GLY A 1 326 ? 25.984 -4.18 -4.016 1 80 326 GLY A CA 1
ATOM 2464 C C . GLY A 1 326 ? 26.188 -3.814 -5.477 1 80 326 GLY A C 1
ATOM 2465 O O . GLY A 1 326 ? 26.078 -2.646 -5.852 1 80 326 GLY A O 1
ATOM 2466 N N . LYS A 1 327 ? 26.594 -4.867 -6.219 1 74.88 327 LYS A N 1
ATOM 2467 C CA . LYS A 1 327 ? 26.859 -4.672 -7.641 1 74.88 327 LYS A CA 1
ATOM 2468 C C . LYS A 1 327 ? 25.609 -4.207 -8.375 1 74.88 327 LYS A C 1
ATOM 2470 O O . LYS A 1 327 ? 24.516 -4.742 -8.156 1 74.88 327 LYS A O 1
ATOM 2475 N N . ASN A 1 328 ? 25.781 -3.133 -9.125 1 70.25 328 ASN A N 1
ATOM 2476 C CA . ASN A 1 328 ? 24.719 -2.607 -9.977 1 70.25 328 ASN A CA 1
ATOM 2477 C C . ASN A 1 328 ? 23.5 -2.186 -9.164 1 70.25 328 ASN A C 1
ATOM 2479 O O . ASN A 1 328 ? 22.375 -2.348 -9.609 1 70.25 328 ASN A O 1
ATOM 2483 N N . SER A 1 329 ? 23.781 -1.81 -7.965 1 79.38 329 SER A N 1
ATOM 2484 C CA . SER A 1 329 ? 22.703 -1.291 -7.133 1 79.38 329 SER A CA 1
ATOM 2485 C C . SER A 1 329 ? 22.531 0.215 -7.312 1 79.38 329 SER A C 1
ATOM 2487 O O . SER A 1 329 ? 23.406 0.875 -7.883 1 79.38 329 SER A O 1
ATOM 2489 N N . ALA A 1 330 ? 21.344 0.623 -6.973 1 77.06 330 ALA A N 1
ATOM 2490 C CA . ALA A 1 330 ? 21.125 2.051 -7.195 1 77.06 330 ALA A CA 1
ATOM 2491 C C . ALA A 1 330 ? 20.297 2.662 -6.07 1 77.06 330 ALA A C 1
ATOM 2493 O O . ALA A 1 330 ? 19.406 2.004 -5.516 1 77.06 330 ALA A O 1
ATOM 2494 N N . VAL A 1 331 ? 20.672 3.865 -5.645 1 77.62 331 VAL A N 1
ATOM 2495 C CA . VAL A 1 331 ? 19.906 4.676 -4.699 1 77.62 331 VAL A CA 1
ATOM 2496 C C . VAL A 1 331 ? 19.5 5.996 -5.352 1 77.62 331 VAL A C 1
ATOM 2498 O O . VAL A 1 331 ? 20.344 6.703 -5.91 1 77.62 331 VAL A O 1
ATOM 2501 N N . PHE A 1 332 ? 18.344 6.328 -5.109 1 68.25 332 PHE A N 1
ATOM 2502 C CA . PHE A 1 332 ? 17.875 7.504 -5.832 1 68.25 332 PHE A CA 1
ATOM 2503 C C . PHE A 1 332 ? 17.516 8.625 -4.863 1 68.25 332 PHE A C 1
ATOM 2505 O O . PHE A 1 332 ? 17.875 8.57 -3.686 1 68.25 332 PHE A O 1
ATOM 2512 N N . GLU A 1 333 ? 16.812 9.617 -5.41 1 67.69 333 GLU A N 1
ATOM 2513 C CA . GLU A 1 333 ? 16.609 10.867 -4.68 1 67.69 333 GLU A CA 1
ATOM 2514 C C . GLU A 1 333 ? 15.844 10.633 -3.379 1 67.69 333 GLU A C 1
ATOM 2516 O O . GLU A 1 333 ? 14.828 9.938 -3.369 1 67.69 333 GLU A O 1
ATOM 2521 N N . CYS A 1 334 ? 16.312 11.227 -2.461 1 66.06 334 CYS A N 1
ATOM 2522 C CA . CYS A 1 334 ? 15.758 11.172 -1.113 1 66.06 334 CYS A CA 1
ATOM 2523 C C . CYS A 1 334 ? 15.742 9.742 -0.588 1 66.06 334 CYS A C 1
ATOM 2525 O O . CYS A 1 334 ? 15.133 9.461 0.444 1 66.06 334 CYS A O 1
ATOM 2527 N N . GLY A 1 335 ? 16.344 8.805 -1.459 1 76 335 GLY A N 1
ATOM 2528 C CA . GLY A 1 335 ? 16.641 7.496 -0.904 1 76 335 GLY A CA 1
ATOM 2529 C C . GLY A 1 335 ? 17.812 7.504 0.055 1 76 335 GLY A C 1
ATOM 2530 O O . GLY A 1 335 ? 18.797 8.227 -0.16 1 76 335 GLY A O 1
ATOM 2531 N N . VAL A 1 336 ? 17.531 6.797 1.072 1 81.12 336 VAL A N 1
ATOM 2532 C CA . VAL A 1 336 ? 18.594 6.824 2.07 1 81.12 336 VAL A CA 1
ATOM 2533 C C . VAL A 1 336 ? 18.953 5.398 2.486 1 81.12 336 VAL A C 1
ATOM 2535 O O . VAL A 1 336 ? 18.078 4.559 2.664 1 81.12 336 VAL A O 1
ATOM 2538 N N . LEU A 1 337 ? 20.188 5.121 2.367 1 82 337 LEU A N 1
ATOM 2539 C CA . LEU A 1 337 ? 20.734 3.938 3.029 1 82 337 LEU A CA 1
ATOM 2540 C C . LEU A 1 337 ? 21.312 4.293 4.395 1 82 337 LEU A C 1
ATOM 2542 O O . LEU A 1 337 ? 22.25 5.082 4.488 1 82 337 LEU A O 1
ATOM 2546 N N . GLY A 1 338 ? 20.656 3.789 5.34 1 76.19 338 GLY A N 1
ATOM 2547 C CA . GLY A 1 338 ? 21.125 4.082 6.684 1 76.19 338 GLY A CA 1
ATOM 2548 C C . GLY A 1 338 ? 22.531 3.576 6.945 1 76.19 338 GLY A C 1
ATOM 2549 O O . GLY A 1 338 ? 23.156 2.996 6.059 1 76.19 338 GLY A O 1
ATOM 2550 N N . THR A 1 339 ? 23.016 3.891 8.141 1 77.38 339 THR A N 1
ATOM 2551 C CA . THR A 1 339 ? 24.359 3.504 8.562 1 77.38 339 THR A CA 1
ATOM 2552 C C . THR A 1 339 ? 24.531 1.988 8.523 1 77.38 339 THR A C 1
ATOM 2554 O O . THR A 1 339 ? 23.688 1.253 9.047 1 77.38 339 THR A O 1
ATOM 2557 N N . ASN A 1 340 ? 25.484 1.562 7.812 1 74.06 340 ASN A N 1
ATOM 2558 C CA . ASN A 1 340 ? 25.844 0.151 7.711 1 74.06 340 ASN A CA 1
ATOM 2559 C C . ASN A 1 340 ? 24.734 -0.666 7.055 1 74.06 340 ASN A C 1
ATOM 2561 O O . ASN A 1 340 ? 24.594 -1.854 7.34 1 74.06 340 ASN A O 1
ATOM 2565 N N . ALA A 1 341 ? 23.922 0.015 6.332 1 79.06 341 ALA A N 1
ATOM 2566 C CA . ALA A 1 341 ? 22.922 -0.709 5.562 1 79.06 341 ALA A CA 1
ATOM 2567 C C . ALA A 1 341 ? 23.531 -1.366 4.332 1 79.06 341 ALA A C 1
ATOM 2569 O O . ALA A 1 341 ? 24.562 -0.906 3.824 1 79.06 341 ALA A O 1
ATOM 2570 N N . VAL A 1 342 ? 23.016 -2.561 4.02 1 75.31 342 VAL A N 1
ATOM 2571 C CA . VAL A 1 342 ? 23.531 -3.279 2.865 1 75.31 342 VAL A CA 1
ATOM 2572 C C . VAL A 1 342 ? 22.453 -3.402 1.795 1 75.31 342 VAL A C 1
ATOM 2574 O O . VAL A 1 342 ? 21.359 -3.904 2.062 1 75.31 342 VAL A O 1
ATOM 2577 N N . LEU A 1 343 ? 22.766 -2.818 0.704 1 80.06 343 LEU A N 1
ATOM 2578 C CA . LEU A 1 343 ? 21.922 -2.994 -0.475 1 80.06 343 LEU A CA 1
ATOM 2579 C C . LEU A 1 343 ? 22.438 -4.137 -1.346 1 80.06 343 LEU A C 1
ATOM 2581 O O . LEU A 1 343 ? 23.562 -4.074 -1.855 1 80.06 343 LEU A O 1
ATOM 2585 N N . GLY A 1 344 ? 21.703 -5.102 -1.384 1 70.69 344 GLY A N 1
ATOM 2586 C CA . GLY A 1 344 ? 22.109 -6.266 -2.146 1 70.69 344 GLY A CA 1
ATOM 2587 C C . GLY A 1 344 ? 22.359 -5.965 -3.613 1 70.69 344 GLY A C 1
ATOM 2588 O O . GLY A 1 344 ? 22.109 -4.848 -4.07 1 70.69 344 GLY A O 1
ATOM 2589 N N . ASP A 1 345 ? 22.969 -6.984 -4.27 1 66.69 345 ASP A N 1
ATOM 2590 C CA . ASP A 1 345 ? 23.281 -6.828 -5.688 1 66.69 345 ASP A CA 1
ATOM 2591 C C . ASP A 1 345 ? 22.016 -6.613 -6.508 1 66.69 345 ASP A C 1
ATOM 2593 O O . ASP A 1 345 ? 20.969 -7.207 -6.223 1 66.69 345 ASP A O 1
ATOM 2597 N N . GLU A 1 346 ? 22.156 -5.703 -7.395 1 56.5 346 GLU A N 1
ATOM 2598 C CA . GLU A 1 346 ? 21.078 -5.434 -8.336 1 56.5 346 GLU A CA 1
ATOM 2599 C C . GLU A 1 346 ? 19.812 -4.961 -7.621 1 56.5 346 GLU A C 1
ATOM 2601 O O . GLU A 1 346 ? 18.703 -5.332 -8 1 56.5 346 GLU A O 1
ATOM 2606 N N . SER A 1 347 ? 20.094 -4.375 -6.488 1 63.94 347 SER A N 1
ATOM 2607 C CA . SER A 1 347 ? 18.969 -3.871 -5.707 1 63.94 347 SER A CA 1
ATOM 2608 C C . SER A 1 347 ? 18.844 -2.355 -5.836 1 63.94 347 SER A C 1
ATOM 2610 O O . SER A 1 347 ? 19.844 -1.662 -6.062 1 63.94 347 SER A O 1
ATOM 2612 N N . VAL A 1 348 ? 17.625 -1.941 -5.82 1 60.25 348 VAL A N 1
ATOM 2613 C CA . VAL A 1 348 ? 17.406 -0.515 -6.035 1 60.25 348 VAL A CA 1
ATOM 2614 C C . VAL A 1 348 ? 16.578 0.063 -4.883 1 60.25 348 VAL A C 1
ATOM 2616 O O . VAL A 1 348 ? 15.586 -0.529 -4.457 1 60.25 348 VAL A O 1
ATOM 2619 N N . VAL A 1 349 ? 17.062 1.135 -4.27 1 67.25 349 VAL A N 1
ATOM 2620 C CA . VAL A 1 349 ? 16.328 1.937 -3.299 1 67.25 349 VAL A CA 1
ATOM 2621 C C . VAL A 1 349 ? 15.68 3.133 -3.998 1 67.25 349 VAL A C 1
ATOM 2623 O O . VAL A 1 349 ? 16.359 4.105 -4.328 1 67.25 349 VAL A O 1
ATOM 2626 N N . PRO A 1 350 ? 14.445 2.945 -4.082 1 55.38 350 PRO A N 1
ATOM 2627 C CA . PRO A 1 350 ? 13.773 4.012 -4.832 1 55.38 350 PRO A CA 1
ATOM 2628 C C . PRO A 1 350 ? 13.68 5.316 -4.043 1 55.38 350 PRO A C 1
ATOM 2630 O O . PRO A 1 350 ? 14.156 5.391 -2.908 1 55.38 350 PRO A O 1
ATOM 2633 N N . ASP A 1 351 ? 13.117 6.367 -4.668 1 57.25 351 ASP A N 1
ATOM 2634 C CA . ASP A 1 351 ? 13.031 7.711 -4.102 1 57.25 351 ASP A CA 1
ATOM 2635 C C . ASP A 1 351 ? 12.219 7.711 -2.809 1 57.25 351 ASP A C 1
ATOM 2637 O O . ASP A 1 351 ? 11.133 7.137 -2.752 1 57.25 351 ASP A O 1
ATOM 2641 N N . GLY A 1 352 ? 12.805 8.297 -1.989 1 61.06 352 GLY A N 1
ATOM 2642 C CA . GLY A 1 352 ? 12.117 8.508 -0.729 1 61.06 352 GLY A CA 1
ATOM 2643 C C . GLY A 1 352 ? 12.125 7.289 0.173 1 61.06 352 GLY A C 1
ATOM 2644 O O . GLY A 1 352 ? 11.625 7.336 1.296 1 61.06 352 GLY A O 1
ATOM 2645 N N . ILE A 1 353 ? 12.633 6.141 -0.396 1 63.88 353 ILE A N 1
ATOM 2646 C CA . ILE A 1 353 ? 12.672 4.926 0.412 1 63.88 353 ILE A CA 1
ATOM 2647 C C . ILE A 1 353 ? 13.93 4.93 1.285 1 63.88 353 ILE A C 1
ATOM 2649 O O . ILE A 1 353 ? 15.008 5.312 0.829 1 63.88 353 ILE A O 1
ATOM 2653 N N . LYS A 1 354 ? 13.5 4.742 2.453 1 71.62 354 LYS A N 1
ATOM 2654 C CA . LYS A 1 354 ? 14.586 4.75 3.424 1 71.62 354 LYS A CA 1
ATOM 2655 C C . LYS A 1 354 ? 14.906 3.334 3.902 1 71.62 354 LYS A C 1
ATOM 2657 O O . LYS A 1 354 ? 14 2.545 4.164 1 71.62 354 LYS A O 1
ATOM 2662 N N . VAL A 1 355 ? 16.156 3.002 3.729 1 71.75 355 VAL A N 1
ATOM 2663 C CA . VAL A 1 355 ? 16.641 1.756 4.309 1 71.75 355 VAL A CA 1
ATOM 2664 C C . VAL A 1 355 ? 17.312 2.039 5.648 1 71.75 355 VAL A C 1
ATOM 2666 O O . VAL A 1 355 ? 18.312 2.77 5.707 1 71.75 355 VAL A O 1
ATOM 2669 N N . TRP A 1 356 ? 16.703 1.521 6.66 1 64.44 356 TRP A N 1
ATOM 2670 C CA . TRP A 1 356 ? 17.172 1.87 7.996 1 64.44 356 TRP A CA 1
ATOM 2671 C C . TRP A 1 356 ? 18.516 1.206 8.297 1 64.44 356 TRP A C 1
ATOM 2673 O O . TRP A 1 356 ? 18.953 0.325 7.562 1 64.44 356 TRP A O 1
ATOM 2683 N N . GLU A 1 357 ? 19.109 1.649 9.406 1 65.94 357 GLU A N 1
ATOM 2684 C CA . GLU A 1 357 ? 20.453 1.293 9.805 1 65.94 357 GLU A CA 1
ATOM 2685 C C . GLU A 1 357 ? 20.609 -0.219 9.953 1 65.94 357 GLU A C 1
ATOM 2687 O O . GLU A 1 357 ? 19.781 -0.876 10.57 1 65.94 357 GLU A O 1
ATOM 2692 N N . GLY A 1 358 ? 21.625 -0.685 9.375 1 62.25 358 GLY A N 1
ATOM 2693 C CA . GLY A 1 358 ? 22 -2.078 9.547 1 62.25 358 GLY A CA 1
ATOM 2694 C C . GLY A 1 358 ? 21.125 -3.037 8.773 1 62.25 358 GLY A C 1
ATOM 2695 O O . GLY A 1 358 ? 21.25 -4.254 8.906 1 62.25 358 GLY A O 1
ATOM 2696 N N . LYS A 1 359 ? 20.203 -2.516 8.008 1 64.62 359 LYS A N 1
ATOM 26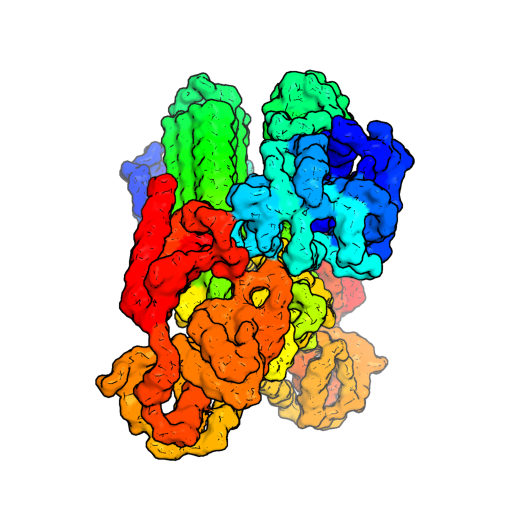97 C CA . LYS A 1 359 ? 19.281 -3.393 7.289 1 64.62 359 LYS A CA 1
ATOM 2698 C C . LYS A 1 359 ? 19.891 -3.84 5.957 1 64.62 359 LYS A C 1
ATOM 2700 O O . LYS A 1 359 ? 20.734 -3.145 5.387 1 64.62 359 LYS A O 1
ATOM 2705 N N . ARG A 1 360 ? 19.547 -5.098 5.645 1 61.91 360 ARG A N 1
ATOM 2706 C CA . ARG A 1 360 ? 20.031 -5.637 4.379 1 61.91 360 ARG A CA 1
ATOM 2707 C C . ARG A 1 360 ? 18.891 -5.852 3.398 1 61.91 360 ARG A C 1
ATOM 2709 O O . ARG A 1 360 ? 17.875 -6.461 3.744 1 61.91 360 ARG A O 1
ATOM 2716 N N . VAL A 1 361 ? 19.031 -5.227 2.279 1 65.5 361 VAL A N 1
ATOM 2717 C CA . VAL A 1 361 ? 18.125 -5.477 1.172 1 65.5 361 VAL A CA 1
ATOM 2718 C C . VAL A 1 361 ? 18.641 -6.641 0.328 1 65.5 361 VAL A C 1
ATOM 2720 O O . VAL A 1 361 ? 19.781 -6.617 -0.138 1 65.5 361 VAL A O 1
ATOM 2723 N N . PRO A 1 362 ? 17.875 -7.715 0.341 1 53.5 362 PRO A N 1
ATOM 2724 C CA . PRO A 1 362 ? 18.359 -8.859 -0.441 1 53.5 362 PRO A CA 1
ATOM 2725 C C . PRO A 1 362 ? 18.609 -8.508 -1.904 1 53.5 362 PRO A C 1
ATOM 2727 O O . PRO A 1 362 ? 18.219 -7.434 -2.363 1 53.5 362 PRO A O 1
ATOM 2730 N N . ASP A 1 363 ? 19.391 -9.422 -2.475 1 54.72 363 ASP A N 1
ATOM 2731 C CA . ASP A 1 363 ? 19.734 -9.219 -3.879 1 54.72 363 ASP A CA 1
ATOM 2732 C C . ASP A 1 363 ? 18.469 -9.188 -4.75 1 54.72 363 ASP A C 1
ATOM 2734 O O . ASP A 1 363 ? 17.484 -9.859 -4.441 1 54.72 363 ASP A O 1
ATOM 2738 N N . ASN A 1 364 ? 18.547 -8.445 -5.707 1 43.91 364 ASN A N 1
ATOM 2739 C CA . ASN A 1 364 ? 17.5 -8.375 -6.727 1 43.91 364 ASN A CA 1
ATOM 2740 C C . ASN A 1 364 ? 16.172 -7.918 -6.133 1 43.91 364 ASN A C 1
ATOM 2742 O O . ASN A 1 364 ? 15.141 -8.539 -6.379 1 43.91 364 ASN A O 1
ATOM 2746 N N . THR A 1 365 ? 16.391 -7.016 -5.117 1 48.78 365 THR A N 1
ATOM 2747 C CA . THR A 1 365 ? 15.203 -6.516 -4.441 1 48.78 365 THR A CA 1
ATOM 2748 C C . THR A 1 365 ? 14.969 -5.043 -4.773 1 48.78 365 THR A C 1
ATOM 2750 O O . THR A 1 365 ? 15.922 -4.262 -4.852 1 48.78 365 THR A O 1
ATOM 2753 N N . ARG A 1 366 ? 13.875 -4.828 -5.215 1 44.56 366 ARG A N 1
ATOM 2754 C CA . ARG A 1 366 ? 13.516 -3.418 -5.336 1 44.56 366 ARG A CA 1
ATOM 2755 C C . ARG A 1 366 ? 12.578 -2.99 -4.215 1 44.56 366 ARG A C 1
ATOM 2757 O O . ARG A 1 366 ? 11.453 -3.48 -4.125 1 44.56 366 ARG A O 1
ATOM 2764 N N . LEU A 1 367 ? 12.914 -2.098 -3.465 1 51.31 367 LEU A N 1
ATOM 2765 C CA . LEU A 1 367 ? 12.156 -1.699 -2.281 1 51.31 367 LEU A CA 1
ATOM 2766 C C . LEU A 1 367 ? 11 -0.783 -2.658 1 51.31 367 LEU A C 1
ATOM 2768 O O . LEU A 1 367 ? 11.133 0.062 -3.547 1 51.31 367 LEU A O 1
ATOM 2772 N N . THR A 1 368 ? 9.781 -1 -2.445 1 40.81 368 THR A N 1
ATOM 2773 C CA . THR A 1 368 ? 8.633 -0.149 -2.736 1 40.81 368 THR A CA 1
ATOM 2774 C C . THR A 1 368 ? 8.227 0.654 -1.503 1 40.81 368 THR A C 1
ATOM 2776 O O . THR A 1 368 ? 7.508 1.648 -1.612 1 40.81 368 THR A O 1
ATOM 2779 N N . ASP A 1 369 ? 8.461 0.209 -0.434 1 42.34 369 ASP A N 1
ATOM 2780 C CA . ASP A 1 369 ? 8.148 0.91 0.809 1 42.34 369 ASP A CA 1
ATOM 2781 C C . ASP A 1 369 ? 9.367 0.973 1.724 1 42.34 369 ASP A C 1
ATOM 2783 O O . ASP A 1 369 ? 10.344 0.257 1.511 1 42.34 369 ASP A O 1
ATOM 2787 N N . ASN A 1 370 ? 9.281 1.997 2.475 1 40.91 370 ASN A N 1
ATOM 2788 C CA . ASN A 1 370 ? 10.383 2.098 3.428 1 40.91 370 ASN A CA 1
ATOM 2789 C C . ASN A 1 370 ? 10.656 0.76 4.109 1 40.91 370 ASN A C 1
ATOM 2791 O O . ASN A 1 370 ? 9.727 0.04 4.473 1 40.91 370 ASN A O 1
ATOM 2795 N N . LEU A 1 371 ? 11.594 0.247 3.553 1 40.16 371 LEU A N 1
ATOM 2796 C CA . LEU A 1 371 ? 11.945 -1.043 4.137 1 40.16 371 LEU A CA 1
ATOM 2797 C C . LEU A 1 371 ? 12.422 -0.877 5.578 1 40.16 371 LEU A C 1
ATOM 2799 O O . LEU A 1 371 ? 13.617 -0.711 5.824 1 40.16 371 LEU A O 1
ATOM 2803 N N . GLN A 1 372 ? 11.5 -0.256 6.188 1 38.19 372 GLN A N 1
ATOM 2804 C CA . GLN A 1 372 ? 11.852 -0.329 7.598 1 38.19 372 GLN A CA 1
ATOM 2805 C C . GLN A 1 372 ? 11.75 -1.76 8.117 1 38.19 372 GLN A C 1
ATOM 2807 O O . GLN A 1 372 ? 12.555 -2.184 8.945 1 38.19 372 GLN A O 1
ATOM 2812 N N . TYR A 1 373 ? 10.414 -2.361 7.504 1 32.19 373 TYR A N 1
ATOM 2813 C CA . TYR A 1 373 ? 10.086 -3.727 7.895 1 32.19 373 TYR A CA 1
ATOM 2814 C C . TYR A 1 373 ? 9.789 -4.59 6.672 1 32.19 373 TYR A C 1
ATOM 2816 O O . TYR A 1 373 ? 9.227 -4.105 5.688 1 32.19 373 TYR A O 1
ATOM 2824 N N . GLY A 1 374 ? 10.281 -5.848 6.277 1 39.22 374 GLY A N 1
ATOM 2825 C CA . GLY A 1 374 ? 9.883 -7.008 5.492 1 39.22 374 GLY A CA 1
ATOM 2826 C C . GLY A 1 374 ? 10.578 -7.082 4.148 1 39.22 374 GLY A C 1
ATOM 2827 O O . GLY A 1 374 ? 11.258 -6.141 3.74 1 39.22 374 GLY A O 1
ATOM 2828 N N . ILE A 1 375 ? 10.664 -8.148 3.77 1 37.78 375 ILE A N 1
ATOM 2829 C CA . ILE A 1 375 ? 11.32 -8.719 2.598 1 37.78 375 ILE A CA 1
ATOM 2830 C C . ILE A 1 375 ? 10.508 -8.391 1.344 1 37.78 375 ILE A C 1
ATOM 2832 O O . ILE A 1 375 ? 9.281 -8.492 1.345 1 37.78 375 ILE A O 1
ATOM 2836 N N . SER A 1 376 ? 10.875 -7.449 0.45 1 42.25 376 SER A N 1
ATOM 2837 C CA . SER A 1 376 ? 10.43 -7.016 -0.868 1 42.25 376 SER A CA 1
ATOM 2838 C C . SER A 1 376 ? 10.047 -8.203 -1.743 1 42.25 376 SER A C 1
ATOM 2840 O O . SER A 1 376 ? 9.789 -8.047 -2.939 1 42.25 376 SER A O 1
ATOM 2842 N N . ALA A 1 377 ? 10.141 -9.469 -1.29 1 48.88 377 ALA A N 1
ATOM 2843 C CA . ALA A 1 377 ? 9.945 -10.539 -2.268 1 48.88 377 ALA A CA 1
ATOM 2844 C C . ALA A 1 377 ? 8.469 -10.695 -2.623 1 48.88 377 ALA A C 1
ATOM 2846 O O . ALA A 1 377 ? 7.594 -10.383 -1.813 1 48.88 377 ALA A O 1
ATOM 2847 N N . GLY A 1 378 ? 8.141 -10.609 -3.867 1 58.09 378 GLY A N 1
ATOM 2848 C CA . GLY A 1 378 ? 6.809 -10.969 -4.332 1 58.09 378 GLY A CA 1
ATOM 2849 C C . GLY A 1 378 ? 6.16 -12.055 -3.494 1 58.09 378 GLY A C 1
ATOM 2850 O O . GLY A 1 378 ? 6.848 -12.828 -2.82 1 58.09 378 GLY A O 1
ATOM 2851 N N . ILE A 1 379 ? 4.801 -11.922 -3.342 1 65.06 379 ILE A N 1
ATOM 2852 C CA . ILE A 1 379 ? 4.098 -12.922 -2.539 1 65.06 379 ILE A CA 1
ATOM 2853 C C . ILE A 1 379 ? 4.102 -14.266 -3.264 1 65.06 379 ILE A C 1
ATOM 2855 O O . ILE A 1 379 ? 4.102 -14.312 -4.496 1 65.06 379 ILE A O 1
ATOM 2859 N N . LEU A 1 380 ? 4.398 -15.258 -2.543 1 65.44 380 LEU A N 1
ATOM 2860 C CA . LEU A 1 380 ? 4.312 -16.625 -3.057 1 65.44 380 LEU A CA 1
ATOM 2861 C C . LEU A 1 380 ? 3.336 -17.453 -2.232 1 65.44 380 LEU A C 1
ATOM 2863 O O . LEU A 1 380 ? 3.32 -17.359 -1.002 1 65.44 380 LEU A O 1
ATOM 2867 N N . CYS A 1 381 ? 2.439 -18.078 -2.986 1 75.69 381 CYS A N 1
ATOM 2868 C CA . CYS A 1 381 ? 1.558 -19.016 -2.318 1 75.69 381 CYS A CA 1
ATOM 2869 C C . CYS A 1 381 ? 2.291 -20.328 -2.01 1 75.69 381 CYS A C 1
ATOM 2871 O O . CYS A 1 381 ? 2.607 -21.094 -2.92 1 75.69 381 CYS A O 1
ATOM 2873 N N . ASP A 1 382 ? 2.564 -20.453 -0.785 1 74 382 ASP A N 1
ATOM 2874 C CA . ASP A 1 382 ? 3.248 -21.672 -0.349 1 74 382 ASP A CA 1
ATOM 2875 C C . ASP A 1 382 ? 2.248 -22.75 0.036 1 74 382 ASP A C 1
ATOM 2877 O O . ASP A 1 382 ? 1.053 -22.625 -0.24 1 74 382 ASP A O 1
ATOM 2881 N N . GLU A 1 383 ? 2.797 -23.891 0.61 1 72.31 383 GLU A N 1
ATOM 2882 C CA . GLU A 1 383 ? 1.969 -25.031 0.996 1 72.31 383 GLU A CA 1
ATOM 2883 C C . GLU A 1 383 ? 0.896 -24.625 2 1 72.31 383 GLU A C 1
ATOM 2885 O O . GLU A 1 383 ? -0.216 -25.156 1.981 1 72.31 383 GLU A O 1
ATOM 2890 N N . ASP A 1 384 ? 1.223 -23.703 2.824 1 75.69 384 ASP A N 1
ATOM 2891 C CA . ASP A 1 384 ? 0.289 -23.281 3.861 1 75.69 384 ASP A CA 1
ATOM 2892 C C . ASP A 1 384 ? -0.345 -21.938 3.51 1 75.69 384 ASP A C 1
ATOM 2894 O O . ASP A 1 384 ? -0.893 -21.25 4.379 1 75.69 384 ASP A O 1
ATOM 2898 N N . GLY A 1 385 ? -0.231 -21.609 2.264 1 84 385 GLY A N 1
ATOM 2899 C CA . GLY A 1 385 ? -0.755 -20.312 1.845 1 84 385 GLY A CA 1
ATOM 2900 C C . GLY A 1 385 ? 0.297 -19.219 1.826 1 84 385 GLY A C 1
ATOM 2901 O O . GLY A 1 385 ? 1.482 -19.5 1.634 1 84 385 GLY A O 1
ATOM 2902 N N . ILE A 1 386 ? -0.129 -18.047 1.995 1 86.5 386 ILE A N 1
ATOM 2903 C CA . ILE A 1 386 ? 0.787 -16.922 2.035 1 86.5 386 ILE A CA 1
ATOM 2904 C C . ILE A 1 386 ? 1.235 -16.672 3.473 1 86.5 386 ILE A C 1
ATOM 2906 O O . ILE A 1 386 ? 0.425 -16.297 4.324 1 86.5 386 ILE A O 1
ATOM 2910 N N . CYS A 1 387 ? 2.484 -16.922 3.701 1 83.56 387 CYS A N 1
ATOM 2911 C CA . CYS A 1 387 ? 2.994 -16.828 5.066 1 83.56 387 CYS A CA 1
ATOM 2912 C C . CYS A 1 387 ? 3.988 -15.688 5.195 1 83.56 387 CYS A C 1
ATOM 2914 O O . CYS A 1 387 ? 4.668 -15.328 4.23 1 83.56 387 CYS A O 1
ATOM 2916 N N . GLY A 1 388 ? 3.965 -15.07 6.391 1 77.06 388 GLY A N 1
ATOM 2917 C CA . GLY A 1 388 ? 4.906 -14 6.699 1 77.06 388 GLY A CA 1
ATOM 2918 C C . GLY A 1 388 ? 4.762 -13.469 8.109 1 77.06 388 GLY A C 1
ATOM 2919 O O . GLY A 1 388 ? 3.822 -13.828 8.828 1 77.06 388 GLY A O 1
ATOM 2920 N N . ARG A 1 389 ? 5.734 -12.781 8.57 1 81.88 389 ARG A N 1
ATOM 2921 C CA . ARG A 1 389 ? 5.664 -12.156 9.883 1 81.88 389 ARG A CA 1
ATOM 2922 C C . ARG A 1 389 ? 4.539 -11.133 9.945 1 81.88 389 ARG A C 1
ATOM 2924 O O . ARG A 1 389 ? 4.402 -10.297 9.047 1 81.88 389 ARG A O 1
ATOM 2931 N N . THR A 1 390 ? 3.771 -11.211 10.953 1 84 390 THR A N 1
ATOM 2932 C CA . THR A 1 390 ? 2.611 -10.336 11.102 1 84 390 THR A CA 1
ATOM 2933 C C . THR A 1 390 ? 3.041 -8.875 11.195 1 84 390 THR A C 1
ATOM 2935 O O . THR A 1 390 ? 3.922 -8.531 11.984 1 84 390 THR A O 1
ATOM 2938 N N . ASN A 1 391 ? 2.465 -7.98 10.375 1 82.12 391 ASN A N 1
ATOM 2939 C CA . ASN A 1 391 ? 2.635 -6.531 10.383 1 82.12 391 ASN A CA 1
ATOM 2940 C C . ASN A 1 391 ? 4.008 -6.129 9.859 1 82.12 391 ASN A C 1
ATOM 2942 O O . ASN A 1 391 ? 4.434 -4.984 10.031 1 82.12 391 ASN A O 1
ATOM 2946 N N . VAL A 1 392 ? 4.734 -7.129 9.375 1 74.56 392 VAL A N 1
ATOM 2947 C CA . VAL A 1 392 ? 6.012 -6.852 8.727 1 74.56 392 VAL A CA 1
ATOM 2948 C C . VAL A 1 392 ? 5.938 -7.234 7.246 1 74.56 392 VAL A C 1
ATOM 2950 O O . VAL A 1 392 ? 5.918 -6.363 6.375 1 74.56 392 VAL A O 1
ATOM 2953 N N . SER A 1 393 ? 5.766 -8.562 7.102 1 73.44 393 SER A N 1
ATOM 2954 C CA . SER A 1 393 ? 5.609 -9.023 5.727 1 73.44 393 SER A CA 1
ATOM 2955 C C . SER A 1 393 ? 4.141 -9.086 5.324 1 73.44 393 SER A C 1
ATOM 2957 O O . SER A 1 393 ? 3.793 -8.812 4.172 1 73.44 393 SER A O 1
ATOM 2959 N N . VAL A 1 394 ? 3.436 -9.523 6.309 1 85.56 394 VAL A N 1
ATOM 2960 C CA . VAL A 1 394 ? 1.996 -9.531 6.074 1 85.56 394 VAL A CA 1
ATOM 2961 C C . VAL A 1 394 ? 1.349 -8.344 6.781 1 85.56 394 VAL A C 1
ATOM 2963 O O . VAL A 1 394 ? 1.1 -8.391 7.988 1 85.56 394 VAL A O 1
ATOM 2966 N N . THR A 1 395 ? 1.088 -7.344 6.012 1 85.44 395 THR A N 1
ATOM 2967 C CA . THR A 1 395 ? 0.529 -6.102 6.535 1 85.44 395 THR A CA 1
ATOM 2968 C C . THR A 1 395 ? -0.936 -5.957 6.137 1 85.44 395 THR A C 1
ATOM 2970 O O . THR A 1 395 ? -1.416 -6.668 5.25 1 85.44 395 THR A O 1
ATOM 2973 N N . PRO A 1 396 ? -1.65 -5.07 6.844 1 89.44 396 PRO A N 1
ATOM 2974 C CA . PRO A 1 396 ? -3.035 -4.812 6.445 1 89.44 396 PRO A CA 1
ATOM 2975 C C . PRO A 1 396 ? -3.156 -4.375 4.984 1 89.44 396 PRO A C 1
ATOM 2977 O O . PRO A 1 396 ? -4.102 -4.77 4.297 1 89.44 396 PRO A O 1
ATOM 2980 N N . GLU A 1 397 ? -2.223 -3.633 4.543 1 84.81 397 GLU A N 1
ATOM 2981 C CA . GLU A 1 397 ? -2.252 -3.18 3.156 1 84.81 397 GLU A CA 1
ATOM 2982 C C . GLU A 1 397 ? -2.145 -4.355 2.191 1 84.81 397 GLU A C 1
ATOM 2984 O O . GLU A 1 397 ? -2.836 -4.395 1.17 1 84.81 397 GLU A O 1
ATOM 2989 N N . LEU A 1 398 ? -1.278 -5.285 2.551 1 84.31 398 LEU A N 1
ATOM 2990 C CA . LEU A 1 398 ? -1.129 -6.473 1.716 1 84.31 398 LEU A CA 1
ATOM 2991 C C . LEU A 1 398 ? -2.414 -7.293 1.703 1 84.31 398 LEU A C 1
ATOM 2993 O O . LEU A 1 398 ? -2.803 -7.828 0.663 1 84.31 398 LEU A O 1
ATOM 2997 N N . CYS A 1 399 ? -3 -7.43 2.842 1 92.62 399 CYS A N 1
ATOM 2998 C CA . CYS A 1 399 ? -4.238 -8.195 2.928 1 92.62 399 CYS A CA 1
ATOM 2999 C C . CYS A 1 399 ? -5.332 -7.562 2.076 1 92.62 399 CYS A C 1
ATOM 3001 O O . CYS A 1 399 ? -6.168 -8.266 1.51 1 92.62 399 CYS A O 1
ATOM 3003 N N . CYS A 1 400 ? -5.324 -6.234 2.035 1 91.75 400 CYS A N 1
ATOM 3004 C CA . CYS A 1 400 ? -6.27 -5.547 1.16 1 91.75 400 CYS A CA 1
ATOM 3005 C C . CYS A 1 400 ? -6.047 -5.941 -0.295 1 91.75 400 CYS A C 1
ATOM 3007 O O . CYS A 1 400 ? -7.004 -6.234 -1.016 1 91.75 400 CYS A O 1
ATOM 3009 N N . LYS A 1 401 ? -4.828 -5.992 -0.675 1 86.75 401 LYS A N 1
ATOM 3010 C CA . LYS A 1 401 ? -4.477 -6.344 -2.047 1 86.75 401 LYS A CA 1
ATOM 3011 C C . LYS A 1 401 ? -4.855 -7.793 -2.357 1 86.75 401 LYS A C 1
ATOM 3013 O O . LYS A 1 401 ? -5.324 -8.094 -3.457 1 86.75 401 LYS A O 1
ATOM 3018 N N . ILE A 1 402 ? -4.605 -8.656 -1.391 1 92.38 402 ILE A N 1
ATOM 3019 C CA . ILE A 1 402 ? -4.922 -10.07 -1.576 1 92.38 402 ILE A CA 1
ATOM 3020 C C . ILE A 1 402 ? -6.426 -10.242 -1.762 1 92.38 402 ILE A C 1
ATOM 3022 O O . ILE A 1 402 ? -6.867 -10.984 -2.646 1 92.38 402 ILE A O 1
ATOM 3026 N N . GLY A 1 403 ? -7.164 -9.57 -0.967 1 94.31 403 GLY A N 1
ATOM 3027 C CA . GLY A 1 403 ? -8.609 -9.633 -1.113 1 94.31 403 GLY A CA 1
ATOM 3028 C C . GLY A 1 403 ? -9.094 -9.141 -2.461 1 94.31 403 GLY A C 1
ATOM 3029 O O . GLY A 1 403 ? -9.953 -9.773 -3.088 1 94.31 403 GLY A O 1
ATOM 3030 N N . ALA A 1 404 ? -8.547 -8.031 -2.869 1 91.81 404 ALA A N 1
ATOM 3031 C CA . ALA A 1 404 ? -8.953 -7.453 -4.148 1 91.81 404 ALA A CA 1
ATOM 3032 C C . ALA A 1 404 ? -8.547 -8.352 -5.312 1 91.81 404 ALA A C 1
ATOM 3034 O O . ALA A 1 404 ? -9.312 -8.547 -6.254 1 91.81 404 ALA A O 1
ATOM 3035 N N . ALA A 1 405 ? -7.324 -8.891 -5.254 1 89.62 405 ALA A N 1
ATOM 3036 C CA . ALA A 1 405 ? -6.82 -9.766 -6.309 1 89.62 405 ALA A CA 1
ATOM 3037 C C . ALA A 1 405 ? -7.648 -11.047 -6.406 1 89.62 405 ALA A C 1
ATOM 3039 O O . ALA A 1 405 ? -7.957 -11.508 -7.508 1 89.62 405 ALA A O 1
ATOM 3040 N N . LEU A 1 406 ? -7.961 -11.625 -5.305 1 94.12 406 LEU A N 1
ATOM 3041 C CA . LEU A 1 406 ? -8.758 -12.844 -5.285 1 94.12 406 LEU A CA 1
ATOM 3042 C C . LEU A 1 406 ? -10.133 -12.609 -5.91 1 94.12 406 LEU A C 1
ATOM 3044 O O . LEU A 1 406 ? -10.617 -13.445 -6.676 1 94.12 406 LEU A O 1
ATOM 3048 N N . ALA A 1 407 ? -10.711 -11.484 -5.535 1 93.5 407 ALA A N 1
ATOM 3049 C CA . ALA A 1 407 ? -12.047 -11.164 -6.043 1 93.5 407 ALA A CA 1
ATOM 3050 C C . ALA A 1 407 ? -12.008 -10.906 -7.547 1 93.5 407 ALA A C 1
ATOM 3052 O O . ALA A 1 407 ? -13.031 -11.055 -8.227 1 93.5 407 ALA A O 1
ATOM 3053 N N . SER A 1 408 ? -10.867 -10.578 -8.039 1 88.12 408 SER A N 1
ATOM 3054 C CA . SER A 1 408 ? -10.742 -10.227 -9.445 1 88.12 408 SER A CA 1
ATOM 3055 C C . SER A 1 408 ? -10.438 -11.461 -10.297 1 88.12 408 SER A C 1
ATOM 3057 O O . SER A 1 408 ? -10.359 -11.367 -11.523 1 88.12 408 SER A O 1
ATOM 3059 N N . LEU A 1 409 ? -10.211 -12.656 -9.672 1 87.56 409 LEU A N 1
ATOM 3060 C CA . LEU A 1 409 ? -9.914 -13.875 -10.414 1 87.56 409 LEU A CA 1
ATOM 3061 C C . LEU A 1 409 ? -11.094 -14.266 -11.305 1 87.56 409 LEU A C 1
ATOM 3063 O O . LEU A 1 409 ? -10.891 -14.805 -12.398 1 87.56 409 LEU A O 1
ATOM 3067 N N . SER A 1 410 ? -12.25 -14.078 -10.781 1 84.94 410 SER A N 1
ATOM 3068 C CA . SER A 1 410 ? -13.469 -14.359 -11.523 1 84.94 410 SER A CA 1
ATOM 3069 C C . SER A 1 410 ? -14.484 -13.227 -11.375 1 84.94 410 SER A C 1
ATOM 3071 O O . SER A 1 410 ? -14.672 -12.695 -10.281 1 84.94 410 SER A O 1
ATOM 3073 N N . GLU A 1 411 ? -15.062 -12.898 -12.461 1 81.25 411 GLU A N 1
ATOM 3074 C CA . GLU A 1 411 ? -16.047 -11.82 -12.422 1 81.25 411 GLU A CA 1
ATOM 3075 C C . GLU A 1 411 ? -17.266 -12.219 -11.602 1 81.25 411 GLU A C 1
ATOM 3077 O O . GLU A 1 411 ? -17.844 -13.289 -11.812 1 81.25 411 GLU A O 1
ATOM 3082 N N . GLY A 1 412 ? -17.656 -11.445 -10.703 1 82.19 412 GLY A N 1
ATOM 3083 C CA . GLY A 1 412 ? -18.859 -11.672 -9.914 1 82.19 412 GLY A CA 1
ATOM 3084 C C . GLY A 1 412 ? -18.688 -12.766 -8.875 1 82.19 412 GLY A C 1
ATOM 3085 O O . GLY A 1 412 ? -19.672 -13.312 -8.375 1 82.19 412 GLY A O 1
ATOM 3086 N N . ALA A 1 413 ? -17.516 -13.125 -8.617 1 90.31 413 ALA A N 1
ATOM 3087 C CA . ALA A 1 413 ? -17.266 -14.188 -7.652 1 90.31 413 ALA A CA 1
ATOM 3088 C C . ALA A 1 413 ? -17.688 -13.773 -6.246 1 90.31 413 ALA A C 1
ATOM 3090 O O . ALA A 1 413 ? -17.609 -12.594 -5.895 1 90.31 413 ALA A O 1
ATOM 3091 N N . ILE A 1 414 ? -18.25 -14.703 -5.535 1 95.19 414 ILE A N 1
ATOM 3092 C CA . ILE A 1 414 ? -18.531 -14.516 -4.117 1 95.19 414 ILE A CA 1
ATOM 3093 C C . ILE A 1 414 ? -17.344 -14.992 -3.289 1 95.19 414 ILE A C 1
ATOM 3095 O O . ILE A 1 414 ? -16.891 -16.141 -3.439 1 95.19 414 ILE A O 1
ATOM 3099 N N . ILE A 1 415 ? -16.875 -14.094 -2.469 1 96.69 415 ILE A N 1
ATOM 3100 C CA . ILE A 1 415 ? -15.68 -14.414 -1.693 1 96.69 415 ILE A CA 1
ATOM 3101 C C . ILE A 1 415 ? -16.047 -14.578 -0.222 1 96.69 415 ILE A C 1
ATOM 3103 O O . ILE A 1 415 ? -16.797 -13.773 0.331 1 96.69 415 ILE A O 1
ATOM 3107 N N . ALA A 1 416 ? -15.562 -15.617 0.379 1 97.56 416 ALA A N 1
ATOM 3108 C CA . ALA A 1 416 ? -15.758 -15.836 1.81 1 97.56 416 ALA A CA 1
ATOM 3109 C C . ALA A 1 416 ? -14.492 -15.5 2.594 1 97.56 416 ALA A C 1
ATOM 3111 O O . ALA A 1 416 ? -13.375 -15.75 2.121 1 97.56 416 ALA A O 1
ATOM 3112 N N . VAL A 1 417 ? -14.711 -14.906 3.705 1 97.19 417 VAL A N 1
ATOM 3113 C CA . VAL A 1 417 ? -13.57 -14.539 4.539 1 97.19 417 VAL A CA 1
ATOM 3114 C C . VAL A 1 417 ? -13.812 -15.016 5.973 1 97.19 417 VAL A C 1
ATOM 3116 O O . VAL A 1 417 ? -14.945 -15 6.461 1 97.19 417 VAL A O 1
ATOM 3119 N N . ALA A 1 418 ? -12.758 -15.492 6.598 1 97.25 418 ALA A N 1
ATOM 3120 C CA . ALA A 1 418 ? -12.781 -15.891 8 1 97.25 418 ALA A CA 1
ATOM 3121 C C . ALA A 1 418 ? -11.414 -15.695 8.656 1 97.25 418 ALA A C 1
ATOM 3123 O O . ALA A 1 418 ? -10.414 -15.5 7.965 1 97.25 418 ALA A O 1
ATOM 3124 N N . SER A 1 419 ? -11.406 -15.609 9.93 1 96.38 419 SER A N 1
ATOM 3125 C CA . SER A 1 419 ? -10.141 -15.469 10.641 1 96.38 419 SER A CA 1
ATOM 3126 C C . SER A 1 419 ? -10.094 -16.391 11.867 1 96.38 419 SER A C 1
ATOM 3128 O O . SER A 1 419 ? -11.125 -16.859 12.328 1 96.38 419 SER A O 1
ATOM 3130 N N . GLY A 1 420 ? -8.898 -16.672 12.297 1 93.56 420 GLY A N 1
ATOM 3131 C CA . GLY A 1 420 ? -8.711 -17.344 13.578 1 93.56 420 GLY A CA 1
ATOM 3132 C C . GLY A 1 420 ? -9.078 -16.469 14.766 1 93.56 420 GLY A C 1
ATOM 3133 O O . GLY A 1 420 ? -9.594 -15.359 14.586 1 93.56 420 GLY A O 1
ATOM 3134 N N . ASP A 1 421 ? -8.828 -16.906 15.969 1 90.25 421 ASP A N 1
ATOM 3135 C CA . ASP A 1 421 ? -9.305 -16.234 17.172 1 90.25 421 ASP A CA 1
ATOM 3136 C C . ASP A 1 421 ? -8.227 -15.32 17.766 1 90.25 421 ASP A C 1
ATOM 3138 O O . ASP A 1 421 ? -8.188 -15.086 18.969 1 90.25 421 ASP A O 1
ATOM 3142 N N . THR A 1 422 ? -7.359 -14.812 17.062 1 92 422 THR A N 1
ATOM 3143 C CA . THR A 1 422 ? -6.371 -13.852 17.547 1 92 422 THR A CA 1
ATOM 3144 C C . THR A 1 422 ? -6.738 -12.438 17.109 1 92 422 THR A C 1
ATOM 3146 O O . THR A 1 422 ? -7.445 -12.25 16.125 1 92 422 THR A O 1
ATOM 3149 N N . LEU A 1 423 ? -6.336 -11.453 17.875 1 92.56 423 LEU A N 1
ATOM 3150 C CA . LEU A 1 423 ? -6.641 -10.055 17.578 1 92.56 423 LEU A CA 1
ATOM 3151 C C . LEU A 1 423 ? -6.031 -9.641 16.234 1 92.56 423 LEU A C 1
ATOM 3153 O O . LEU A 1 423 ? -6.66 -8.914 15.461 1 92.56 423 LEU A O 1
ATOM 3157 N N . SER A 1 424 ? -4.848 -10.07 16 1 93.81 424 SER A N 1
ATOM 3158 C CA . SER A 1 424 ? -4.164 -9.719 14.766 1 93.81 424 SER A CA 1
ATOM 3159 C C . SER A 1 424 ? -4.887 -10.297 13.555 1 93.81 424 SER A C 1
ATOM 3161 O O . SER A 1 424 ? -5.035 -9.625 12.531 1 93.81 424 SER A O 1
ATOM 3163 N N . ALA A 1 425 ? -5.32 -11.539 13.695 1 95.19 425 ALA A N 1
ATOM 3164 C CA . ALA A 1 425 ? -6.027 -12.172 12.586 1 95.19 425 ALA A CA 1
ATOM 3165 C C . ALA A 1 425 ? -7.328 -11.438 12.281 1 95.19 425 ALA A C 1
ATOM 3167 O O . ALA A 1 425 ? -7.68 -11.25 11.109 1 95.19 425 ALA A O 1
ATOM 3168 N N . ARG A 1 426 ? -8.023 -11.062 13.281 1 94.56 426 ARG A N 1
ATOM 3169 C CA . ARG A 1 426 ? -9.281 -10.344 13.102 1 94.56 426 ARG A CA 1
ATOM 3170 C C . ARG A 1 426 ? -9.039 -8.992 12.438 1 94.56 426 ARG A C 1
ATOM 3172 O O . ARG A 1 426 ? -9.82 -8.57 11.578 1 94.56 426 ARG A O 1
ATOM 3179 N N . ALA A 1 427 ? -8.023 -8.352 12.906 1 94.88 427 ALA A N 1
ATOM 3180 C CA . ALA A 1 427 ? -7.684 -7.055 12.328 1 94.88 427 ALA A CA 1
ATOM 3181 C C . ALA A 1 427 ? -7.348 -7.188 10.844 1 94.88 427 ALA A C 1
ATOM 3183 O O . ALA A 1 427 ? -7.793 -6.379 10.023 1 94.88 427 ALA A O 1
ATOM 3184 N N . LEU A 1 428 ? -6.578 -8.18 10.492 1 94.62 428 LEU A N 1
ATOM 3185 C CA . LEU A 1 428 ? -6.172 -8.391 9.102 1 94.62 428 LEU A CA 1
ATOM 3186 C C . LEU A 1 428 ? -7.367 -8.789 8.242 1 94.62 428 LEU A C 1
ATOM 3188 O O . LEU A 1 428 ? -7.406 -8.477 7.047 1 94.62 428 LEU A O 1
ATOM 3192 N N . LYS A 1 429 ? -8.266 -9.461 8.875 1 96.81 429 LYS A N 1
ATOM 3193 C CA . LYS A 1 429 ? -9.477 -9.859 8.156 1 96.81 429 LYS A CA 1
ATOM 3194 C C . LYS A 1 429 ? -10.234 -8.641 7.641 1 96.81 429 LYS A C 1
ATOM 3196 O O . LYS A 1 429 ? -10.75 -8.656 6.523 1 96.81 429 LYS A O 1
ATOM 3201 N N . TYR A 1 430 ? -10.297 -7.574 8.414 1 95.56 430 TYR A N 1
ATOM 3202 C CA . TYR A 1 430 ? -10.992 -6.359 8 1 95.56 430 TYR A CA 1
ATOM 3203 C C . TYR A 1 430 ? -10.398 -5.805 6.711 1 95.56 430 TYR A C 1
ATOM 3205 O O . TYR A 1 430 ? -11.125 -5.352 5.828 1 95.56 430 TYR A O 1
ATOM 3213 N N . SER A 1 431 ? -9.125 -5.805 6.637 1 95.31 431 SER A N 1
ATOM 3214 C CA . SER A 1 431 ? -8.453 -5.301 5.441 1 95.31 431 SER A CA 1
ATOM 3215 C C . SER A 1 431 ? -8.789 -6.148 4.219 1 95.31 431 SER A C 1
ATOM 3217 O O . SER A 1 431 ? -9.031 -5.613 3.133 1 95.31 431 SER A O 1
ATOM 3219 N N . ALA A 1 432 ? -8.766 -7.43 4.449 1 96.38 432 ALA A N 1
ATOM 3220 C CA . ALA A 1 432 ? -9.117 -8.312 3.342 1 96.38 432 ALA A CA 1
ATOM 3221 C C . ALA A 1 432 ? -10.547 -8.07 2.871 1 96.38 432 ALA A C 1
ATOM 3223 O O . ALA A 1 432 ? -10.82 -8.102 1.67 1 96.38 432 ALA A O 1
ATOM 3224 N N . MET A 1 433 ? -11.422 -7.871 3.783 1 96.75 433 MET A N 1
ATOM 3225 C CA . MET A 1 433 ? -12.82 -7.594 3.455 1 96.75 433 MET A CA 1
ATOM 3226 C C . MET A 1 433 ? -12.938 -6.34 2.6 1 96.75 433 MET A C 1
ATOM 3228 O O . MET A 1 433 ? -13.656 -6.332 1.596 1 96.75 433 MET A O 1
ATOM 3232 N N . SER A 1 434 ? -12.234 -5.332 3.059 1 95.69 434 SER A N 1
ATOM 3233 C CA . SER A 1 434 ? -12.273 -4.07 2.326 1 95.69 434 SER A CA 1
ATOM 3234 C C . SER A 1 434 ? -11.773 -4.246 0.896 1 95.69 434 SER A C 1
ATOM 3236 O O . SER A 1 434 ? -12.344 -3.688 -0.042 1 95.69 434 SER A O 1
ATOM 3238 N N . GLY A 1 435 ? -10.695 -4.996 0.774 1 93.56 435 GLY A N 1
ATOM 3239 C CA . GLY A 1 435 ? -10.164 -5.266 -0.553 1 93.56 435 GLY A CA 1
ATOM 3240 C C . GLY A 1 435 ? -11.164 -5.961 -1.463 1 93.56 435 GLY A C 1
ATOM 3241 O O . GLY A 1 435 ? -11.312 -5.586 -2.629 1 93.56 435 GLY A O 1
ATOM 3242 N N . VAL A 1 436 ? -11.852 -6.934 -0.954 1 95.38 436 VAL A N 1
ATOM 3243 C CA . VAL A 1 436 ? -12.828 -7.699 -1.719 1 95.38 436 VAL A CA 1
ATOM 3244 C C . VAL A 1 436 ? -13.977 -6.789 -2.152 1 95.38 436 VAL A C 1
ATOM 3246 O O . VAL A 1 436 ? -14.359 -6.781 -3.324 1 95.38 436 VAL A O 1
ATOM 3249 N N . LEU A 1 437 ? -14.469 -6.012 -1.271 1 95.19 437 LEU A N 1
ATOM 3250 C CA . LEU A 1 437 ? -15.641 -5.184 -1.529 1 95.19 437 LEU A CA 1
ATOM 3251 C C . LEU A 1 437 ? -15.312 -4.074 -2.523 1 95.19 437 LEU A C 1
ATOM 3253 O O . LEU A 1 437 ? -16.172 -3.652 -3.297 1 95.19 437 LEU A O 1
ATOM 3257 N N . SER A 1 438 ? -14.109 -3.619 -2.48 1 91.88 438 SER A N 1
ATOM 3258 C CA . SER A 1 438 ? -13.688 -2.525 -3.35 1 91.88 438 SER A CA 1
ATOM 3259 C C . SER A 1 438 ? -13.711 -2.945 -4.816 1 91.88 438 SER A C 1
ATOM 3261 O O . SER A 1 438 ? -13.688 -2.096 -5.711 1 91.88 438 SER A O 1
ATOM 3263 N N . THR A 1 439 ? -13.75 -4.25 -5.086 1 90.69 439 THR A N 1
ATOM 3264 C CA . THR A 1 439 ? -13.758 -4.742 -6.461 1 90.69 439 THR A CA 1
ATOM 3265 C C . THR A 1 439 ? -15.195 -4.855 -6.977 1 90.69 439 THR A C 1
ATOM 3267 O O . THR A 1 439 ? -15.414 -5.004 -8.18 1 90.69 439 THR A O 1
ATOM 3270 N N . GLY A 1 440 ? -16.125 -4.77 -6.094 1 91.19 440 GLY A N 1
ATOM 3271 C CA . GLY A 1 440 ? -17.516 -4.938 -6.461 1 91.19 440 GLY A CA 1
ATOM 3272 C C . GLY A 1 440 ? -18.047 -6.324 -6.168 1 91.19 440 GLY A C 1
ATOM 3273 O O . GLY A 1 440 ? -19.234 -6.59 -6.352 1 91.19 440 GLY A O 1
ATOM 3274 N N . SER A 1 441 ? -17.219 -7.207 -5.73 1 93.12 441 SER A N 1
ATOM 3275 C CA . SER A 1 441 ? -17.641 -8.57 -5.414 1 93.12 441 SER A CA 1
ATOM 3276 C C . SER A 1 441 ? -18.328 -8.633 -4.055 1 93.12 441 SER A C 1
ATOM 3278 O O . SER A 1 441 ? -18.016 -7.848 -3.156 1 93.12 441 SER A O 1
ATOM 3280 N N . ASN A 1 442 ? -19.234 -9.547 -3.961 1 94.12 442 ASN A N 1
ATOM 3281 C CA . ASN A 1 442 ? -19.906 -9.758 -2.689 1 94.12 442 ASN A CA 1
ATOM 3282 C C . ASN A 1 442 ? -19.094 -10.633 -1.75 1 94.12 442 ASN A C 1
ATOM 3284 O O . ASN A 1 442 ? -18.25 -11.422 -2.201 1 94.12 442 ASN A O 1
ATOM 3288 N N . LEU A 1 443 ? -19.344 -10.406 -0.521 1 96 443 LEU A N 1
ATOM 3289 C CA . LEU A 1 443 ? -18.516 -11.047 0.489 1 96 443 LEU A CA 1
ATOM 3290 C C . LEU A 1 443 ? -19.375 -11.734 1.549 1 96 443 LEU A C 1
ATOM 3292 O O . LEU A 1 443 ? -20.375 -11.18 1.988 1 96 443 LEU A O 1
ATOM 3296 N N . TRP A 1 444 ? -19.031 -12.961 1.86 1 96.12 444 TRP A N 1
ATOM 3297 C CA . TRP A 1 444 ? -19.594 -13.695 2.988 1 96.12 444 TRP A CA 1
ATOM 3298 C C . TRP A 1 444 ? -18.609 -13.75 4.148 1 96.12 444 TRP A C 1
ATOM 3300 O O . TRP A 1 444 ? -17.531 -14.344 4.027 1 96.12 444 TRP A O 1
ATOM 3310 N N . ASP A 1 445 ? -18.969 -13.195 5.211 1 96.44 445 ASP A N 1
ATOM 3311 C CA . ASP A 1 445 ? -18.109 -13.211 6.395 1 96.44 445 ASP A CA 1
ATOM 3312 C C . ASP A 1 445 ? -18.484 -14.352 7.336 1 96.44 445 ASP A C 1
ATOM 3314 O O . ASP A 1 445 ? -19.547 -14.32 7.953 1 96.44 445 ASP A O 1
ATOM 3318 N N . PHE A 1 446 ? -17.578 -15.289 7.496 1 96.25 446 PHE A N 1
ATOM 3319 C CA . PHE A 1 446 ? -17.844 -16.438 8.359 1 96.25 446 PHE A CA 1
ATOM 3320 C C . PHE A 1 446 ? -17.406 -16.141 9.789 1 96.25 446 PHE A C 1
ATOM 3322 O O . PHE A 1 446 ? -17.594 -16.984 10.68 1 96.25 446 PHE A O 1
ATOM 3329 N N . GLY A 1 447 ? -16.797 -15.016 10.008 1 94.94 447 GLY A N 1
ATOM 3330 C CA . GLY A 1 447 ? -16.391 -14.641 11.352 1 94.94 447 GLY A CA 1
ATOM 3331 C C . GLY A 1 447 ? -15.172 -15.391 11.836 1 94.94 447 GLY A C 1
ATOM 3332 O O . GLY A 1 447 ? -14.219 -15.586 11.086 1 94.94 447 GLY A O 1
ATOM 3333 N N . VAL A 1 448 ? -15.172 -15.75 13.117 1 94.56 448 VAL A N 1
ATOM 3334 C CA . VAL A 1 448 ? -14.047 -16.453 13.727 1 94.56 448 VAL A CA 1
ATOM 3335 C C . VAL A 1 448 ? -14.281 -17.969 13.648 1 94.56 448 VAL A C 1
ATOM 3337 O O . VAL A 1 448 ? -15.305 -18.469 14.102 1 94.56 448 VAL A O 1
ATOM 3340 N N . ASN A 1 449 ? -13.352 -18.641 12.977 1 95.19 449 ASN A N 1
ATOM 3341 C CA . ASN A 1 449 ? -13.391 -20.078 12.773 1 95.19 449 ASN A CA 1
ATOM 3342 C C . ASN A 1 449 ? -12.008 -20.703 12.93 1 95.19 449 ASN A C 1
ATOM 3344 O O . ASN A 1 449 ? -10.992 -20.016 12.844 1 95.19 449 ASN A O 1
ATOM 3348 N N . PHE A 1 450 ? -11.977 -21.984 13.336 1 94.56 450 PHE A N 1
ATOM 3349 C CA . PHE A 1 450 ? -10.766 -22.75 13.047 1 94.56 450 PHE A CA 1
ATOM 3350 C C . PHE A 1 450 ? -10.836 -23.359 11.648 1 94.56 450 PHE A C 1
ATOM 3352 O O . PHE A 1 450 ? -11.867 -23.297 10.984 1 94.56 450 PHE A O 1
ATOM 3359 N N . GLU A 1 451 ? -9.852 -23.969 11.094 1 93.75 451 GLU A N 1
ATOM 3360 C CA . GLU A 1 451 ? -9.703 -24.266 9.672 1 93.75 451 GLU A CA 1
ATOM 3361 C C . GLU A 1 451 ? -10.758 -25.266 9.211 1 93.75 451 GLU A C 1
ATOM 3363 O O . GLU A 1 451 ? -11.391 -25.078 8.172 1 93.75 451 GLU A O 1
ATOM 3368 N N . SER A 1 452 ? -10.977 -26.359 9.938 1 95 452 SER A N 1
ATOM 3369 C CA . SER A 1 452 ? -11.969 -27.344 9.547 1 95 452 SER A CA 1
ATOM 3370 C C . SER A 1 452 ? -13.367 -26.734 9.5 1 95 452 SER A C 1
ATOM 3372 O O . SER A 1 452 ? -14.18 -27.094 8.641 1 95 452 SER A O 1
ATOM 3374 N N . GLN A 1 453 ? -13.648 -25.938 10.453 1 94.25 453 GLN A N 1
ATOM 3375 C CA . GLN A 1 453 ? -14.93 -25.234 10.461 1 94.25 453 GLN A CA 1
ATOM 3376 C C . GLN A 1 453 ? -15.062 -24.328 9.234 1 94.25 453 GLN A C 1
ATOM 3378 O O . GLN A 1 453 ? -16.141 -24.234 8.641 1 94.25 453 GLN A O 1
ATOM 3383 N N . PHE A 1 454 ? -14 -23.672 8.938 1 95.38 454 PHE A N 1
ATOM 3384 C CA . PHE A 1 454 ? -13.977 -22.828 7.75 1 95.38 454 PHE A CA 1
ATOM 3385 C C . PHE A 1 454 ? -14.258 -23.641 6.496 1 95.38 454 PHE A C 1
ATOM 3387 O O . PHE A 1 454 ? -15.047 -23.234 5.645 1 95.38 454 PHE A O 1
ATOM 3394 N N . ASP A 1 455 ? -13.594 -24.766 6.391 1 94.44 455 ASP A N 1
ATOM 3395 C CA . ASP A 1 455 ? -13.797 -25.641 5.238 1 94.44 455 ASP A CA 1
ATOM 3396 C C . ASP A 1 455 ? -15.258 -26.094 5.141 1 94.44 455 ASP A C 1
ATOM 3398 O O . ASP A 1 455 ? -15.812 -26.172 4.047 1 94.44 455 ASP A O 1
ATOM 3402 N N . PHE A 1 456 ? -15.82 -26.375 6.254 1 94.19 456 PHE A N 1
ATOM 3403 C CA . PHE A 1 456 ? -17.234 -26.75 6.285 1 94.19 456 PHE A CA 1
ATOM 3404 C C . PHE A 1 456 ? -18.109 -25.609 5.777 1 94.19 456 PHE A C 1
ATOM 3406 O O . PHE A 1 456 ? -19.031 -25.844 4.996 1 94.19 456 PHE A O 1
ATOM 3413 N N . CYS A 1 457 ? -17.797 -24.391 6.266 1 95.06 457 CYS A N 1
ATOM 3414 C CA . CYS A 1 457 ? -18.578 -23.234 5.828 1 95.06 457 CYS A CA 1
ATOM 3415 C C . CYS A 1 457 ? -18.453 -23.031 4.32 1 95.06 457 CYS A C 1
ATOM 3417 O O . CYS A 1 457 ? -19.422 -22.688 3.654 1 95.06 457 CYS A O 1
ATOM 3419 N N . MET A 1 458 ? -17.266 -23.25 3.834 1 94.12 458 MET A N 1
ATOM 3420 C CA . MET A 1 458 ? -17.047 -23.141 2.395 1 94.12 458 MET A CA 1
ATOM 3421 C C . MET A 1 458 ? -17.891 -24.156 1.634 1 94.12 458 MET A C 1
ATOM 3423 O O . MET A 1 458 ? -18.406 -23.875 0.555 1 94.12 458 MET A O 1
ATOM 3427 N N . LEU A 1 459 ? -17.953 -25.312 2.191 1 91.94 459 LEU A N 1
ATOM 3428 C CA . LEU A 1 459 ? -18.703 -26.391 1.564 1 91.94 459 LEU A CA 1
ATOM 3429 C C . LEU A 1 459 ? -20.188 -26.062 1.506 1 91.94 459 LEU A C 1
ATOM 3431 O O . LEU A 1 459 ? -20.859 -26.344 0.501 1 91.94 459 LEU A O 1
ATOM 3435 N N . LYS A 1 460 ? -20.672 -25.453 2.506 1 89.94 460 LYS A N 1
ATOM 3436 C CA . LYS A 1 460 ? -22.109 -25.234 2.625 1 89.94 460 LYS A CA 1
ATOM 3437 C C . LYS A 1 460 ? -22.531 -23.953 1.933 1 89.94 460 LYS A C 1
ATOM 3439 O O . LYS A 1 460 ? -23.688 -23.812 1.506 1 89.94 460 LYS A O 1
ATOM 3444 N N . SER A 1 461 ? -21.703 -22.922 1.873 1 89.38 461 SER A N 1
ATOM 3445 C CA . SER A 1 461 ? -22.062 -21.609 1.354 1 89.38 461 SER A CA 1
ATOM 3446 C C . SER A 1 461 ? -21.953 -21.562 -0.167 1 89.38 461 SER A C 1
ATOM 3448 O O . SER A 1 461 ? -22.516 -20.672 -0.81 1 89.38 461 SER A O 1
ATOM 3450 N N . MET A 1 462 ? -21.219 -22.406 -0.8 1 85.19 462 MET A N 1
ATOM 3451 C CA . MET A 1 462 ? -21 -22.453 -2.242 1 85.19 462 MET A CA 1
ATOM 3452 C C . MET A 1 462 ? -20.234 -21.234 -2.715 1 85.19 462 MET A C 1
ATOM 3454 O O . MET A 1 462 ? -20.438 -20.75 -3.832 1 85.19 462 MET A O 1
ATOM 3458 N N . ALA A 1 463 ? -19.578 -20.516 -1.814 1 93.62 463 ALA A N 1
ATOM 3459 C CA . ALA A 1 463 ? -18.688 -19.422 -2.225 1 93.62 463 ALA A CA 1
ATOM 3460 C C . ALA A 1 463 ? -17.656 -19.922 -3.236 1 93.62 463 ALA A C 1
ATOM 3462 O O . ALA A 1 463 ? -17.281 -21.094 -3.232 1 93.62 463 ALA A O 1
ATOM 3463 N N . ASP A 1 464 ? -17.219 -19.031 -4.074 1 94.38 464 ASP A N 1
ATOM 3464 C CA . ASP A 1 464 ? -16.297 -19.406 -5.133 1 94.38 464 ASP A CA 1
ATOM 3465 C C . ASP A 1 464 ? -14.875 -19.531 -4.602 1 94.38 464 ASP A C 1
ATOM 3467 O O . ASP A 1 464 ? -14.133 -20.438 -5 1 94.38 464 ASP A O 1
ATOM 3471 N N . TYR A 1 465 ? -14.492 -18.547 -3.844 1 95.69 465 TYR A N 1
ATOM 3472 C CA . TYR A 1 465 ? -13.164 -18.547 -3.232 1 95.69 465 TYR A CA 1
ATOM 3473 C C . TYR A 1 465 ? -13.25 -18.188 -1.755 1 95.69 465 TYR A C 1
ATOM 3475 O O . TYR A 1 465 ? -14.25 -17.609 -1.306 1 95.69 465 TYR A O 1
ATOM 3483 N N . GLY A 1 466 ? -12.32 -18.594 -1.013 1 96.19 466 GLY A N 1
ATOM 3484 C CA . GLY A 1 466 ? -12.273 -18.281 0.408 1 96.19 466 GLY A CA 1
ATOM 3485 C C . GLY A 1 466 ? -10.898 -17.875 0.892 1 96.19 466 GLY A C 1
ATOM 3486 O O . GLY A 1 466 ? -9.883 -18.344 0.357 1 96.19 466 GLY A O 1
ATOM 3487 N N . VAL A 1 467 ? -10.922 -16.953 1.873 1 96.38 467 VAL A N 1
ATOM 3488 C CA . VAL A 1 467 ? -9.688 -16.516 2.516 1 96.38 467 VAL A CA 1
ATOM 3489 C C . VAL A 1 467 ? -9.766 -16.75 4.02 1 96.38 467 VAL A C 1
ATOM 3491 O O . VAL A 1 467 ? -10.719 -16.312 4.676 1 96.38 467 VAL A O 1
ATOM 3494 N N . TYR A 1 468 ? -8.828 -17.516 4.527 1 96.69 468 TYR A N 1
ATOM 3495 C CA . TYR A 1 468 ? -8.727 -17.766 5.961 1 96.69 468 TYR A CA 1
ATOM 3496 C C . TYR A 1 468 ? -7.422 -17.188 6.512 1 96.69 468 TYR A C 1
ATOM 3498 O O . TYR A 1 468 ? -6.336 -17.578 6.074 1 96.69 468 TYR A O 1
ATOM 3506 N N . ILE A 1 469 ? -7.57 -16.281 7.461 1 96.38 469 ILE A N 1
ATOM 3507 C CA . ILE A 1 469 ? -6.387 -15.609 7.992 1 96.38 469 ILE A CA 1
ATOM 3508 C C . ILE A 1 469 ? -6.137 -16.078 9.43 1 96.38 469 ILE A C 1
ATOM 3510 O O . ILE A 1 469 ? -7.027 -15.992 10.273 1 96.38 469 ILE A O 1
ATOM 3514 N N . SER A 1 470 ? -4.996 -16.578 9.641 1 93.5 470 SER A N 1
ATOM 3515 C CA . SER A 1 470 ? -4.547 -16.938 10.984 1 93.5 470 SER A CA 1
ATOM 3516 C C . SER A 1 470 ? -3.227 -16.25 11.32 1 93.5 470 SER A C 1
ATOM 3518 O O . SER A 1 470 ? -2.408 -15.992 10.438 1 93.5 470 SER A O 1
ATOM 3520 N N . SER A 1 471 ? -3.129 -15.812 12.539 1 87.31 471 SER A N 1
ATOM 3521 C CA . SER A 1 471 ? -1.914 -15.109 12.945 1 87.31 471 SER A CA 1
ATOM 3522 C C . SER A 1 471 ? -1.484 -15.523 14.352 1 87.31 471 SER A C 1
ATOM 3524 O O . SER A 1 471 ? -2.131 -15.156 15.336 1 87.31 471 SER A O 1
ATOM 3526 N N . ASP A 1 472 ? -0.694 -16.469 14.5 1 79.19 472 ASP A N 1
ATOM 3527 C CA . ASP A 1 472 ? -0.049 -16.859 15.758 1 79.19 472 ASP A CA 1
ATOM 3528 C C . ASP A 1 472 ? 1.459 -16.625 15.688 1 79.19 472 ASP A C 1
ATOM 3530 O O . ASP A 1 472 ? 2.229 -17.562 15.469 1 79.19 472 ASP A O 1
ATOM 3534 N N . GLY A 1 473 ? 1.869 -15.328 15.828 1 74.31 473 GLY A N 1
ATOM 3535 C CA . GLY A 1 473 ? 3.246 -14.945 15.562 1 74.31 473 GLY A CA 1
ATOM 3536 C C . GLY A 1 473 ? 3.504 -14.609 14.109 1 74.31 473 GLY A C 1
ATOM 3537 O O . GLY A 1 473 ? 3.762 -13.461 13.766 1 74.31 473 GLY A O 1
ATOM 3538 N N . ALA A 1 474 ? 3.295 -15.719 13.336 1 82.69 474 ALA A N 1
ATOM 3539 C CA . ALA A 1 474 ? 3.34 -15.531 11.891 1 82.69 474 ALA A CA 1
ATOM 3540 C C . ALA A 1 474 ? 1.943 -15.617 11.281 1 82.69 474 ALA A C 1
ATOM 3542 O O . ALA A 1 474 ? 1.111 -16.406 11.727 1 82.69 474 ALA A O 1
ATOM 3543 N N . ALA A 1 475 ? 1.766 -14.672 10.422 1 88.25 475 ALA A N 1
ATOM 3544 C CA . ALA A 1 475 ? 0.465 -14.664 9.75 1 88.25 475 ALA A CA 1
ATOM 3545 C C . ALA A 1 475 ? 0.434 -15.656 8.594 1 88.25 475 ALA A C 1
ATOM 3547 O O . ALA A 1 475 ? 1.42 -15.805 7.867 1 88.25 475 ALA A O 1
ATOM 3548 N N . ARG A 1 476 ? -0.605 -16.375 8.555 1 91.06 476 ARG A N 1
ATOM 3549 C CA . ARG A 1 476 ? -0.863 -17.312 7.461 1 91.06 476 ARG A CA 1
ATOM 3550 C C . ARG A 1 476 ? -2.203 -17.016 6.797 1 91.06 476 ARG A C 1
ATOM 3552 O O . ARG A 1 476 ? -3.244 -17.016 7.461 1 91.06 476 ARG A O 1
ATOM 3559 N N . ILE A 1 477 ? -2.096 -16.766 5.496 1 94.31 477 ILE A N 1
ATOM 3560 C CA . ILE A 1 477 ? -3.311 -16.531 4.723 1 94.31 477 ILE A CA 1
ATOM 3561 C C . ILE A 1 477 ? -3.57 -17.703 3.791 1 94.31 477 ILE A C 1
ATOM 3563 O O . ILE A 1 477 ? -2.908 -17.859 2.76 1 94.31 477 ILE A O 1
ATOM 3567 N N . LYS A 1 478 ? -4.531 -18.469 4.152 1 93.56 478 LYS A N 1
ATOM 3568 C CA . LYS A 1 478 ? -4.902 -19.609 3.334 1 93.56 478 LYS A CA 1
ATOM 3569 C C . LYS A 1 478 ? -6.012 -19.25 2.348 1 93.56 478 LYS A C 1
ATOM 3571 O O . LYS A 1 478 ? -7.035 -18.688 2.738 1 93.56 478 LYS A O 1
ATOM 3576 N N . ILE A 1 479 ? -5.727 -19.516 1.125 1 94.38 479 ILE A N 1
ATOM 3577 C CA . ILE A 1 479 ? -6.695 -19.25 0.07 1 94.38 479 ILE A CA 1
ATOM 3578 C C . ILE A 1 479 ? -7.258 -20.562 -0.462 1 94.38 479 ILE A C 1
ATOM 3580 O O . ILE A 1 479 ? -6.5 -21.484 -0.797 1 94.38 479 ILE A O 1
ATOM 3584 N N . VAL A 1 480 ? -8.562 -20.641 -0.495 1 93.44 480 VAL A N 1
ATOM 3585 C CA . VAL A 1 480 ? -9.195 -21.891 -0.911 1 93.44 480 VAL A CA 1
ATOM 3586 C C . VAL A 1 480 ? -10.195 -21.625 -2.033 1 93.44 480 VAL A C 1
ATOM 3588 O O . VAL A 1 480 ? -10.625 -20.484 -2.223 1 93.44 480 VAL A O 1
ATOM 3591 N N . ALA A 1 481 ? -10.406 -22.656 -2.812 1 91.56 481 ALA A N 1
ATOM 3592 C CA . ALA A 1 481 ? -11.414 -22.609 -3.867 1 91.56 481 ALA A CA 1
ATOM 3593 C C . ALA A 1 481 ? -12.75 -23.156 -3.379 1 91.56 481 ALA A C 1
ATOM 3595 O O . ALA A 1 481 ? -12.945 -23.359 -2.176 1 91.56 481 ALA A O 1
ATOM 3596 N N . LYS A 1 482 ? -13.617 -23.344 -4.324 1 89.5 482 LYS A N 1
ATOM 3597 C CA . LYS A 1 482 ? -14.953 -23.828 -4.008 1 89.5 482 LYS A CA 1
ATOM 3598 C C . LYS A 1 482 ? -14.883 -25.156 -3.242 1 89.5 482 LYS A C 1
ATOM 3600 O O . LYS A 1 482 ? -14.07 -26.016 -3.57 1 89.5 482 LYS A O 1
ATOM 3605 N N . GLY A 1 483 ? -15.641 -25.266 -2.166 1 88.94 483 GLY A N 1
ATOM 3606 C CA . GLY A 1 483 ? -15.68 -26.5 -1.387 1 88.94 483 GLY A CA 1
ATOM 3607 C C . GLY A 1 483 ? -14.586 -26.578 -0.338 1 88.94 483 GLY A C 1
ATOM 3608 O O . GLY A 1 483 ? -14.469 -27.578 0.368 1 88.94 483 GLY A O 1
ATOM 3609 N N . GLY A 1 484 ? -13.789 -25.547 -0.254 1 89.75 484 GLY A N 1
ATOM 3610 C CA . GLY A 1 484 ? -12.727 -25.516 0.734 1 89.75 484 GLY A CA 1
ATOM 3611 C C . GLY A 1 484 ? -11.469 -26.234 0.284 1 89.75 484 GLY A C 1
ATOM 3612 O O . GLY A 1 484 ? -10.656 -26.656 1.111 1 89.75 484 GLY A O 1
ATOM 3613 N N . LEU A 1 485 ? -11.328 -26.438 -0.954 1 90.12 485 LEU A N 1
ATOM 3614 C CA . LEU A 1 485 ? -10.18 -27.141 -1.521 1 90.12 485 LEU A CA 1
ATOM 3615 C C . LEU A 1 485 ? -9.086 -26.156 -1.917 1 90.12 485 LEU A C 1
ATOM 3617 O O . LEU A 1 485 ? -9.359 -24.984 -2.168 1 90.12 485 LEU A O 1
ATOM 3621 N N . PRO A 1 486 ? -7.871 -26.609 -1.905 1 84.94 486 PRO A N 1
ATOM 3622 C CA . PRO A 1 486 ? -6.785 -25.719 -2.301 1 84.94 486 PRO A CA 1
ATOM 3623 C C . PRO A 1 486 ? -6.965 -25.156 -3.713 1 84.94 486 PRO A C 1
ATOM 3625 O O . PRO A 1 486 ? -7.516 -25.828 -4.582 1 84.94 486 PRO A O 1
ATOM 3628 N N . LEU A 1 487 ? -6.43 -24.031 -3.938 1 83.44 487 LEU A N 1
ATOM 3629 C CA . LEU A 1 487 ? -6.527 -23.375 -5.238 1 83.44 487 LEU A CA 1
ATOM 3630 C C . LEU A 1 487 ? -5.734 -24.141 -6.293 1 83.44 487 LEU A C 1
ATOM 3632 O O . LEU A 1 487 ? -4.617 -24.594 -6.027 1 83.44 487 LEU A O 1
ATOM 3636 N N . PRO A 1 488 ? -6.34 -24.312 -7.398 1 78.5 488 PRO A N 1
ATOM 3637 C CA . PRO A 1 488 ? -5.543 -24.859 -8.5 1 78.5 488 PRO A CA 1
ATOM 3638 C C . PRO A 1 488 ? -4.348 -23.984 -8.859 1 78.5 488 PRO A C 1
ATOM 3640 O O . PRO A 1 488 ? -4.406 -22.766 -8.695 1 78.5 488 PRO A O 1
ATOM 3643 N N . ARG A 1 489 ? -3.4 -24.484 -9.359 1 74.62 489 ARG A N 1
ATOM 3644 C CA . ARG A 1 489 ? -2.146 -23.781 -9.617 1 74.62 489 ARG A CA 1
ATOM 3645 C C . ARG A 1 489 ? -2.354 -22.625 -10.586 1 74.62 489 ARG A C 1
ATOM 3647 O O . ARG A 1 489 ? -1.723 -21.578 -10.461 1 74.62 489 ARG A O 1
ATOM 3654 N N . SER A 1 490 ? -3.133 -22.875 -11.602 1 74.38 490 SER A N 1
ATOM 3655 C CA . SER A 1 490 ? -3.391 -21.812 -12.57 1 74.38 490 SER A CA 1
ATOM 3656 C C . SER A 1 490 ? -3.955 -20.562 -11.891 1 74.38 490 SER A C 1
ATOM 3658 O O . SER A 1 490 ? -3.561 -19.438 -12.211 1 74.38 490 SER A O 1
ATOM 3660 N N . GLN A 1 491 ? -4.84 -20.812 -10.938 1 81.75 491 GLN A N 1
ATOM 3661 C CA . GLN A 1 491 ? -5.457 -19.688 -10.219 1 81.75 491 GLN A CA 1
ATOM 3662 C C . GLN A 1 491 ? -4.484 -19.078 -9.211 1 81.75 491 GLN A C 1
ATOM 3664 O O . GLN A 1 491 ? -4.512 -17.875 -8.977 1 81.75 491 GLN A O 1
ATOM 3669 N N . GLU A 1 492 ? -3.689 -19.906 -8.633 1 82.06 492 GLU A N 1
ATOM 3670 C CA . GLU A 1 492 ? -2.666 -19.406 -7.723 1 82.06 492 GLU A CA 1
ATOM 3671 C C . GLU A 1 492 ? -1.726 -18.438 -8.43 1 82.06 492 GLU A C 1
ATOM 3673 O O . GLU A 1 492 ? -1.357 -17.406 -7.875 1 82.06 492 GLU A O 1
ATOM 3678 N N . ARG A 1 493 ? -1.371 -18.812 -9.562 1 74.88 493 ARG A N 1
ATOM 3679 C CA . ARG A 1 493 ? -0.462 -17.984 -10.344 1 74.88 493 ARG A CA 1
ATOM 3680 C C . ARG A 1 493 ? -1.117 -16.656 -10.719 1 74.88 493 ARG A C 1
ATOM 3682 O O . ARG A 1 493 ? -0.463 -15.609 -10.711 1 74.88 493 ARG A O 1
ATOM 3689 N N . LYS A 1 494 ? -2.301 -16.828 -11.102 1 80.44 494 LYS A N 1
ATOM 3690 C CA . LYS A 1 494 ? -3.033 -15.602 -11.438 1 80.44 494 LYS A CA 1
ATOM 3691 C C . LYS A 1 494 ? -3.135 -14.672 -10.234 1 80.44 494 LYS A C 1
ATOM 3693 O O . LYS A 1 494 ? -3.02 -13.453 -10.367 1 80.44 494 LYS A O 1
ATOM 3698 N N . LEU A 1 495 ? -3.346 -15.25 -9.125 1 87 495 LEU A N 1
ATOM 3699 C CA . LEU A 1 495 ? -3.438 -14.469 -7.898 1 87 495 LEU A CA 1
ATOM 3700 C C . LEU A 1 495 ? -2.102 -13.812 -7.566 1 87 495 LEU A C 1
ATOM 3702 O O . LEU A 1 495 ? -2.051 -12.625 -7.242 1 87 495 LEU A O 1
ATOM 3706 N N . GLU A 1 496 ? -1.046 -14.602 -7.613 1 78.5 496 GLU A N 1
ATOM 3707 C CA . GLU A 1 496 ? 0.286 -14.078 -7.336 1 78.5 496 GLU A CA 1
ATOM 3708 C C . GLU A 1 496 ? 0.633 -12.922 -8.273 1 78.5 496 GLU A C 1
ATOM 3710 O O . GLU A 1 496 ? 1.157 -11.898 -7.84 1 78.5 496 GLU A O 1
ATOM 3715 N N . GLY A 1 497 ? 0.339 -13.148 -9.5 1 71.56 497 GLY A N 1
ATOM 3716 C CA . GLY A 1 497 ? 0.601 -12.109 -10.484 1 71.56 497 GLY A CA 1
ATOM 3717 C C . GLY A 1 497 ? -0.2 -10.844 -10.234 1 71.56 497 GLY A C 1
ATOM 3718 O O . GLY A 1 497 ? 0.329 -9.734 -10.344 1 71.56 497 GLY A O 1
ATOM 3719 N N . ALA A 1 498 ? -1.442 -11.055 -9.883 1 78.44 498 ALA A N 1
ATOM 3720 C CA . ALA A 1 498 ? -2.332 -9.922 -9.648 1 78.44 498 ALA A CA 1
ATOM 3721 C C . ALA A 1 498 ? -1.88 -9.109 -8.438 1 78.44 498 ALA A C 1
ATOM 3723 O O . ALA A 1 498 ? -1.938 -7.879 -8.445 1 78.44 498 ALA A O 1
ATOM 3724 N N . VAL A 1 499 ? -1.454 -9.734 -7.387 1 80.88 499 VAL A N 1
ATOM 3725 C CA . VAL A 1 499 ? -1.023 -9.047 -6.172 1 80.88 499 VAL A CA 1
ATOM 3726 C C . VAL A 1 499 ? 0.303 -8.336 -6.418 1 80.88 499 VAL A C 1
ATOM 3728 O O . VAL A 1 499 ? 0.473 -7.176 -6.031 1 80.88 499 VAL A O 1
ATOM 3731 N N . ASN A 1 500 ? 1.162 -9.039 -7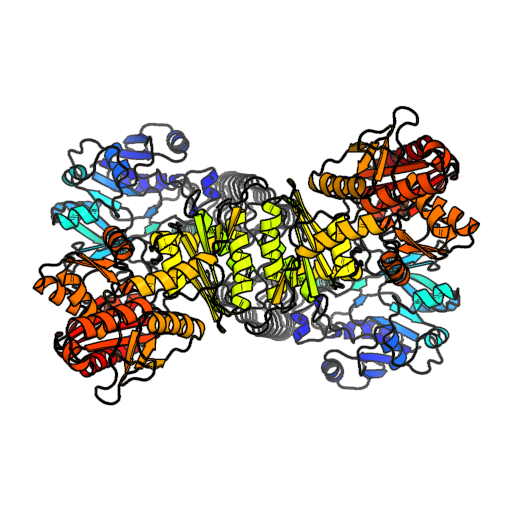.066 1 65.25 500 ASN A N 1
ATOM 3732 C CA . ASN A 1 500 ? 2.504 -8.5 -7.262 1 65.25 500 ASN A CA 1
ATOM 3733 C C . ASN A 1 500 ? 2.498 -7.328 -8.25 1 65.25 500 ASN A C 1
ATOM 3735 O O . ASN A 1 500 ? 3.293 -6.398 -8.117 1 65.25 500 ASN A O 1
ATOM 3739 N N . ARG A 1 501 ? 1.544 -7.383 -9.203 1 58.06 501 ARG A N 1
ATOM 3740 C CA . ARG A 1 501 ? 1.479 -6.328 -10.203 1 58.06 501 ARG A CA 1
ATOM 3741 C C . ARG A 1 501 ? 0.389 -5.316 -9.867 1 58.06 501 ARG A C 1
ATOM 3743 O O . ARG A 1 501 ? 0.185 -4.348 -10.602 1 58.06 501 ARG A O 1
ATOM 3750 N N . SER A 1 502 ? -0.309 -5.543 -8.758 1 65.25 502 SER A N 1
ATOM 3751 C CA . SER A 1 502 ? -1.411 -4.68 -8.344 1 65.25 502 SER A CA 1
ATOM 3752 C C . SER A 1 502 ? -2.422 -4.488 -9.469 1 65.25 502 SER A C 1
ATOM 3754 O O . SER A 1 502 ? -2.809 -3.359 -9.773 1 65.25 502 SER A O 1
ATOM 3756 N N . GLU A 1 503 ? -2.676 -5.617 -10.086 1 68.5 503 GLU A N 1
ATOM 3757 C CA . GLU A 1 503 ? -3.65 -5.602 -11.172 1 68.5 503 GLU A CA 1
ATOM 3758 C C . GLU A 1 503 ? -4.965 -6.246 -10.75 1 68.5 503 GLU A C 1
ATOM 3760 O O . GLU A 1 503 ? -5.156 -7.453 -10.93 1 68.5 503 GLU A O 1
ATOM 3765 N N . TYR A 1 504 ? -5.785 -5.523 -10.25 1 76.62 504 TYR A N 1
ATOM 3766 C CA . TYR A 1 504 ? -7.102 -6.016 -9.867 1 76.62 504 TYR A CA 1
ATOM 3767 C C . TYR A 1 504 ? -8.172 -4.961 -10.133 1 76.62 504 TYR A C 1
ATOM 3769 O O . TYR A 1 504 ? -7.859 -3.787 -10.336 1 76.62 504 TYR A O 1
ATOM 3777 N N . ARG A 1 505 ? -9.305 -5.449 -10.156 1 77.94 505 ARG A N 1
ATOM 3778 C CA . ARG A 1 505 ? -10.445 -4.609 -10.5 1 77.94 505 ARG A CA 1
ATOM 3779 C C . ARG A 1 505 ? -10.719 -3.582 -9.406 1 77.94 505 ARG A C 1
ATOM 3781 O O . ARG A 1 505 ? -10.594 -3.889 -8.219 1 77.94 505 ARG A O 1
ATOM 3788 N N . ARG A 1 506 ? -11.039 -2.369 -9.789 1 79.62 506 ARG A N 1
ATOM 3789 C CA . ARG A 1 506 ? -11.508 -1.317 -8.891 1 79.62 506 ARG A CA 1
ATOM 3790 C C . ARG A 1 506 ? -12.898 -0.842 -9.297 1 79.62 506 ARG A C 1
ATOM 3792 O O . ARG A 1 506 ? -13.086 -0.296 -10.383 1 79.62 506 ARG A O 1
ATOM 3799 N N . ALA A 1 507 ? -13.789 -1.056 -8.43 1 83.81 507 ALA A N 1
ATOM 3800 C CA . ALA A 1 507 ? -15.18 -0.718 -8.727 1 83.81 507 ALA A CA 1
ATOM 3801 C C . ALA A 1 507 ? -15.445 0.765 -8.484 1 83.81 507 ALA A C 1
ATOM 3803 O O . ALA A 1 507 ? -14.75 1.405 -7.691 1 83.81 507 ALA A O 1
ATOM 3804 N N . GLU A 1 508 ? -16.422 1.264 -9.211 1 82.81 508 GLU A N 1
ATOM 3805 C CA . GLU A 1 508 ? -16.922 2.605 -8.914 1 82.81 508 GLU A CA 1
ATOM 3806 C C . GLU A 1 508 ? -17.641 2.646 -7.566 1 82.81 508 GLU A C 1
ATOM 3808 O O . GLU A 1 508 ? -18.047 1.61 -7.039 1 82.81 508 GLU A O 1
ATOM 3813 N N . SER A 1 509 ? -17.719 3.764 -7.07 1 83.5 509 SER A N 1
ATOM 3814 C CA . SER A 1 509 ? -18.25 3.945 -5.723 1 83.5 509 SER A CA 1
ATOM 3815 C C . SER A 1 509 ? -19.609 3.279 -5.57 1 83.5 509 SER A C 1
ATOM 3817 O O . SER A 1 509 ? -19.906 2.686 -4.527 1 83.5 509 SER A O 1
ATOM 3819 N N . GLU A 1 510 ? -20.375 3.293 -6.609 1 84.06 510 GLU A N 1
ATOM 3820 C CA . GLU A 1 510 ? -21.75 2.781 -6.52 1 84.06 510 GLU A CA 1
ATOM 3821 C C . GLU A 1 510 ? -21.781 1.271 -6.746 1 84.06 510 GLU A C 1
ATOM 3823 O O . GLU A 1 510 ? -22.781 0.618 -6.43 1 84.06 510 GLU A O 1
ATOM 3828 N N . LYS A 1 511 ? -20.656 0.703 -7.121 1 88.06 511 LYS A N 1
ATOM 3829 C CA . LYS A 1 511 ? -20.656 -0.706 -7.504 1 88.06 511 LYS A CA 1
ATOM 3830 C C . LYS A 1 511 ? -19.859 -1.546 -6.512 1 88.06 511 LYS A C 1
ATOM 3832 O O . LYS A 1 511 ? -19.422 -2.652 -6.84 1 88.06 511 LYS A O 1
ATOM 3837 N N . PHE A 1 512 ? -19.641 -1.004 -5.387 1 91.56 512 PHE A N 1
ATOM 3838 C CA . PHE A 1 512 ? -18.953 -1.792 -4.367 1 91.56 512 PHE A CA 1
ATOM 3839 C C . PHE A 1 512 ? -19.812 -2.979 -3.939 1 91.56 512 PHE A C 1
ATOM 3841 O O . PHE A 1 512 ? -21.031 -2.941 -4.059 1 91.56 512 PHE A O 1
ATOM 3848 N N . GLY A 1 513 ? -19.203 -3.996 -3.52 1 91.81 513 GLY A N 1
ATOM 3849 C CA . GLY A 1 513 ? -19.922 -5.199 -3.125 1 91.81 513 GLY A CA 1
ATOM 3850 C C . GLY A 1 513 ? -20.609 -5.066 -1.781 1 91.81 513 GLY A C 1
ATOM 3851 O O . GLY A 1 513 ? -20.469 -4.051 -1.099 1 91.81 513 GLY A O 1
ATOM 3852 N N . THR A 1 514 ? -21.391 -6.098 -1.483 1 93.5 514 THR A N 1
ATOM 3853 C CA . THR A 1 514 ? -22.094 -6.156 -0.207 1 93.5 514 THR A CA 1
ATOM 3854 C C . THR A 1 514 ? -21.516 -7.242 0.687 1 93.5 514 THR A C 1
ATOM 3856 O O . THR A 1 514 ? -21.125 -8.312 0.204 1 93.5 514 THR A O 1
ATOM 3859 N N . ALA A 1 515 ? -21.375 -6.898 1.919 1 94 515 ALA A N 1
ATOM 3860 C CA . ALA A 1 515 ? -20.906 -7.859 2.91 1 94 515 ALA A CA 1
ATOM 3861 C C . ALA A 1 515 ? -22.078 -8.461 3.691 1 94 515 ALA A C 1
ATOM 3863 O O . ALA A 1 515 ? -22.922 -7.73 4.207 1 94 515 ALA A O 1
ATOM 3864 N N . VAL A 1 516 ? -22.141 -9.758 3.709 1 93.19 516 VAL A N 1
ATOM 3865 C CA . VAL A 1 516 ? -23.172 -10.461 4.469 1 93.19 516 VAL A CA 1
ATOM 3866 C C . VAL A 1 516 ? -22.516 -11.242 5.613 1 93.19 516 VAL A C 1
ATOM 3868 O O . VAL A 1 516 ? -21.531 -11.953 5.41 1 93.19 516 VAL A O 1
ATOM 3871 N N . ASP A 1 517 ? -23.031 -11.078 6.758 1 93.06 517 ASP A N 1
ATOM 3872 C CA . ASP A 1 517 ? -22.547 -11.789 7.93 1 93.06 517 ASP A CA 1
ATOM 3873 C C . ASP A 1 517 ? -23.141 -13.195 8.008 1 93.06 517 ASP A C 1
ATOM 3875 O O . ASP A 1 517 ? -24.344 -13.352 8.234 1 93.06 517 ASP A O 1
ATOM 3879 N N . LEU A 1 518 ? -22.312 -14.195 7.855 1 93.06 518 LEU A N 1
ATOM 3880 C CA . LEU A 1 518 ? -22.734 -15.594 7.945 1 93.06 518 LEU A CA 1
ATOM 3881 C C . LEU A 1 518 ? -21.953 -16.312 9.047 1 93.06 518 LEU A C 1
ATOM 3883 O O . LEU A 1 518 ? -21.594 -17.484 8.883 1 93.06 518 LEU A O 1
ATOM 3887 N N . SER A 1 519 ? -21.625 -15.609 10.055 1 91 519 SER A N 1
ATOM 3888 C CA . SER A 1 519 ? -20.844 -16.188 11.148 1 91 519 SER A CA 1
ATOM 3889 C C . SER A 1 519 ? -21.609 -17.281 11.867 1 91 519 SER A C 1
ATOM 3891 O O . SER A 1 519 ? -21.016 -18.172 12.461 1 91 519 SER A O 1
ATOM 3893 N N . SER A 1 520 ? -22.906 -17.359 11.688 1 87.5 520 SER A N 1
ATOM 3894 C CA . SER A 1 520 ? -23.75 -18.344 12.375 1 87.5 520 SER A CA 1
ATOM 3895 C C . SER A 1 520 ? -23.625 -19.719 11.734 1 87.5 520 SER A C 1
ATOM 3897 O O . SER A 1 520 ? -24.062 -20.719 12.32 1 87.5 520 SER A O 1
ATOM 3899 N N . LEU A 1 521 ? -23.078 -19.812 10.664 1 87.44 521 LEU A N 1
ATOM 3900 C CA . LEU A 1 521 ? -22.906 -21.078 9.977 1 87.44 521 LEU A CA 1
ATOM 3901 C C . LEU A 1 521 ? -22.047 -22.031 10.805 1 87.44 521 LEU A C 1
ATOM 3903 O O . LEU A 1 521 ? -22.125 -23.25 10.648 1 87.44 521 LEU A O 1
ATOM 3907 N N . ARG A 1 522 ? -21.25 -21.438 11.641 1 84.88 522 ARG A N 1
ATOM 3908 C CA . ARG A 1 522 ? -20.375 -22.266 12.453 1 84.88 522 ARG A CA 1
ATOM 3909 C C . ARG A 1 522 ? -21.172 -23.156 13.406 1 84.88 522 ARG A C 1
ATOM 3911 O O . ARG A 1 522 ? -20.719 -24.234 13.781 1 84.88 522 ARG A O 1
ATOM 3918 N N . GLU A 1 523 ? -22.344 -22.719 13.711 1 86.38 523 GLU A N 1
ATOM 3919 C CA . GLU A 1 523 ? -23.203 -23.516 14.586 1 86.38 523 GLU A CA 1
ATOM 3920 C C . GLU A 1 523 ? -23.734 -24.734 13.852 1 86.38 523 GLU A C 1
ATOM 3922 O O . GLU A 1 523 ? -24 -25.766 14.469 1 86.38 523 GLU A O 1
ATOM 3927 N N . MET A 1 524 ? -23.828 -24.656 12.602 1 91 524 MET A N 1
ATOM 3928 C CA . MET A 1 524 ? -24.297 -25.781 11.797 1 91 524 MET A CA 1
ATOM 3929 C C . MET A 1 524 ? -23.234 -26.875 11.734 1 91 524 MET A C 1
ATOM 3931 O O . MET A 1 524 ? -23.562 -28.047 11.523 1 91 524 MET A O 1
ATOM 3935 N N . TYR A 1 525 ? -22.016 -26.531 11.938 1 93.81 525 TYR A N 1
ATOM 3936 C CA . TYR A 1 525 ? -20.922 -27.5 11.945 1 93.81 525 TYR A CA 1
ATOM 3937 C C . TYR A 1 525 ? -21.094 -28.5 13.07 1 93.81 525 TYR A C 1
ATOM 3939 O O . TYR A 1 525 ? -20.922 -29.703 12.859 1 93.81 525 TYR A O 1
ATOM 3947 N N . ALA A 1 526 ? -21.453 -28.016 14.195 1 90.12 526 ALA A N 1
ATOM 3948 C CA . ALA A 1 526 ? -21.688 -28.906 15.344 1 90.12 526 ALA A CA 1
ATOM 3949 C C . ALA A 1 526 ? -22.812 -29.891 15.07 1 90.12 526 ALA A C 1
ATOM 3951 O O . ALA A 1 526 ? -22.719 -31.062 15.438 1 90.12 526 ALA A O 1
ATOM 3952 N N . ILE A 1 527 ? -23.781 -29.438 14.414 1 91.44 527 ILE A N 1
ATOM 3953 C CA . ILE A 1 527 ? -24.922 -30.281 14.086 1 91.44 527 ILE A CA 1
ATOM 3954 C C . ILE A 1 527 ? -24.5 -31.344 13.078 1 91.44 527 ILE A C 1
ATOM 3956 O O . ILE A 1 527 ? -24.906 -32.5 13.188 1 91.44 527 ILE A O 1
ATOM 3960 N N . GLU A 1 528 ? -23.703 -30.938 12.156 1 92.06 528 GLU A N 1
ATOM 3961 C CA . GLU A 1 528 ? -23.219 -31.875 11.148 1 92.06 528 GLU A CA 1
ATOM 3962 C C . GLU A 1 528 ? -22.359 -32.969 11.781 1 92.06 528 GLU A C 1
ATOM 3964 O O . GLU A 1 528 ? -22.391 -34.125 11.328 1 92.06 528 GLU A O 1
ATOM 3969 N N . LEU A 1 529 ? -21.578 -32.656 12.75 1 94.12 529 LEU A N 1
ATOM 3970 C CA . LEU A 1 529 ? -20.766 -33.625 13.461 1 94.12 529 LEU A CA 1
ATOM 3971 C C . LEU A 1 529 ? -21.641 -34.656 14.133 1 94.12 529 LEU A C 1
ATOM 3973 O O . LEU A 1 529 ? -21.359 -35.875 14.062 1 94.12 529 LEU A O 1
ATOM 3977 N N . ILE A 1 530 ? -22.719 -34.25 14.719 1 93.12 530 ILE A N 1
ATOM 3978 C CA . ILE A 1 530 ? -23.625 -35.156 15.43 1 93.12 530 ILE A CA 1
ATOM 3979 C C . ILE A 1 530 ? -24.328 -36.062 14.43 1 93.12 530 ILE A C 1
ATOM 3981 O O . ILE A 1 530 ? -24.484 -37.25 14.68 1 93.12 530 ILE A O 1
ATOM 3985 N N . LYS A 1 531 ? -24.625 -35.531 13.312 1 92.25 531 LYS A N 1
ATOM 3986 C CA . LYS A 1 531 ? -25.344 -36.312 12.297 1 92.25 531 LYS A CA 1
ATOM 3987 C C . LYS A 1 531 ? -24.453 -37.344 11.664 1 92.25 531 LYS A C 1
ATOM 3989 O O . LYS A 1 531 ? -24.938 -38.344 11.086 1 92.25 531 LYS A O 1
ATOM 3994 N N . ALA A 1 532 ? -23.172 -37.156 11.727 1 91.56 532 ALA A N 1
ATOM 3995 C CA . ALA A 1 532 ? -22.219 -38.062 11.102 1 91.56 532 ALA A CA 1
ATOM 3996 C C . ALA A 1 532 ? -22.188 -39.406 11.82 1 91.56 532 ALA A C 1
ATOM 3998 O O . ALA A 1 532 ? -21.75 -40.406 11.25 1 91.56 532 ALA A O 1
ATOM 3999 N N . ALA A 1 533 ? -22.609 -39.438 13.016 1 92 533 ALA A N 1
ATOM 4000 C CA . ALA A 1 533 ? -22.688 -40.688 13.766 1 92 533 ALA A CA 1
ATOM 4001 C C . ALA A 1 533 ? -23.938 -41.469 13.406 1 92 533 ALA A C 1
ATOM 4003 O O . ALA A 1 533 ? -25.031 -40.906 13.344 1 92 533 ALA A O 1
ATOM 4004 N N . LYS A 1 534 ? -23.75 -42.656 13.062 1 86.19 534 LYS A N 1
ATOM 4005 C CA . LYS A 1 534 ? -24.875 -43.531 12.695 1 86.19 534 LYS A CA 1
ATOM 4006 C C . LYS A 1 534 ? -25.719 -43.875 13.914 1 86.19 534 LYS A C 1
ATOM 4008 O O . LYS A 1 534 ? -26.922 -44.125 13.789 1 86.19 534 LYS A O 1
ATOM 4013 N N . GLU A 1 535 ? -25.031 -44.094 15.023 1 89.25 535 GLU A N 1
ATOM 4014 C CA . GLU A 1 535 ? -25.719 -44.438 16.266 1 89.25 535 GLU A CA 1
ATOM 4015 C C . GLU A 1 535 ? -25.125 -43.688 17.453 1 89.25 535 GLU A C 1
ATOM 4017 O O . GLU A 1 535 ? -24.109 -43 17.312 1 89.25 535 GLU A O 1
ATOM 4022 N N . ASN A 1 536 ? -25.875 -43.812 18.547 1 92 536 ASN A N 1
ATOM 4023 C CA . ASN A 1 536 ? -25.375 -43.219 19.781 1 92 536 ASN A CA 1
ATOM 4024 C C . ASN A 1 536 ? -24.094 -43.875 20.25 1 92 536 ASN A C 1
ATOM 4026 O O . ASN A 1 536 ? -23.906 -45.062 20.078 1 92 536 ASN A O 1
ATOM 4030 N N . LEU A 1 537 ? -23.203 -43.156 20.797 1 93.44 537 LEU A N 1
ATOM 4031 C CA . LEU A 1 537 ? -21.875 -43.656 21.172 1 93.44 537 LEU A CA 1
ATOM 4032 C C . LEU A 1 537 ? -21.812 -43.938 22.672 1 93.44 537 LEU A C 1
ATOM 4034 O O . LEU A 1 537 ? -20.75 -43.812 23.281 1 93.44 537 LEU A O 1
ATOM 4038 N N . SER A 1 538 ? -22.984 -44.312 23.125 1 91.44 538 SER A N 1
ATOM 4039 C CA . SER A 1 538 ? -23.031 -44.656 24.547 1 91.44 538 SER A CA 1
ATOM 4040 C C . SER A 1 538 ? -22.172 -45.875 24.844 1 91.44 538 SER A C 1
ATOM 4042 O O . SER A 1 538 ? -22.141 -46.812 24.062 1 91.44 538 SER A O 1
ATOM 4044 N N . GLY A 1 539 ? -21.422 -45.844 25.891 1 88.69 539 GLY A N 1
ATOM 4045 C CA . GLY A 1 539 ? -20.594 -46.969 26.281 1 88.69 539 GLY A CA 1
ATOM 4046 C C . GLY A 1 539 ? -19.125 -46.781 25.922 1 88.69 539 GLY A C 1
ATOM 4047 O O . GLY A 1 539 ? -18.281 -47.562 26.375 1 88.69 539 GLY A O 1
ATOM 4048 N N . ILE A 1 540 ? -18.875 -45.844 25.047 1 90.88 540 ILE A N 1
ATOM 4049 C CA . ILE A 1 540 ? -17.5 -45.562 24.672 1 90.88 540 ILE A CA 1
ATOM 4050 C C . ILE A 1 540 ? -17 -44.344 25.422 1 90.88 540 ILE A C 1
ATOM 4052 O O . ILE A 1 540 ? -17.75 -43.375 25.625 1 90.88 540 ILE A O 1
ATOM 4056 N N . GLY A 1 541 ? -15.828 -44.406 25.953 1 91.88 541 GLY A N 1
ATOM 4057 C CA . GLY A 1 541 ? -15.188 -43.281 26.625 1 91.88 541 GLY A CA 1
ATOM 4058 C C . GLY A 1 541 ? -13.852 -42.906 26 1 91.88 541 GLY A C 1
ATOM 4059 O O . GLY A 1 541 ? -13.047 -43.781 25.672 1 91.88 541 GLY A O 1
ATOM 4060 N N . VAL A 1 542 ? -13.727 -41.562 25.797 1 93.94 542 VAL A N 1
ATOM 4061 C CA . VAL A 1 542 ? -12.484 -41.125 25.156 1 93.94 542 VAL A CA 1
ATOM 4062 C C . VAL A 1 542 ? -11.992 -39.844 25.828 1 93.94 542 VAL A C 1
ATOM 4064 O O . VAL A 1 542 ? -12.766 -39.125 26.469 1 93.94 542 VAL A O 1
ATOM 4067 N N . GLN A 1 543 ? -10.711 -39.594 25.75 1 94.88 543 GLN A N 1
ATOM 4068 C CA . GLN A 1 543 ? -10.109 -38.344 26.125 1 94.88 543 GLN A CA 1
ATOM 4069 C C . GLN A 1 543 ? -9.727 -37.5 24.906 1 94.88 543 GLN A C 1
ATOM 4071 O O . GLN A 1 543 ? -9.43 -38.062 23.844 1 94.88 543 GLN A O 1
ATOM 4076 N N . ILE A 1 544 ? -9.859 -36.188 25.094 1 95.56 544 ILE A N 1
ATOM 4077 C CA . ILE A 1 544 ? -9.547 -35.344 23.953 1 95.56 544 ILE A CA 1
ATOM 4078 C C . ILE A 1 544 ? -8.328 -34.469 24.281 1 95.56 544 ILE A C 1
ATOM 4080 O O . ILE A 1 544 ? -8.266 -33.844 25.344 1 95.56 544 ILE A O 1
ATOM 4084 N N . LYS A 1 545 ? -7.387 -34.469 23.375 1 94.38 545 LYS A N 1
ATOM 4085 C CA . LYS A 1 545 ? -6.207 -33.594 23.5 1 94.38 545 LYS A CA 1
ATOM 4086 C C . LYS A 1 545 ? -6.004 -32.781 22.234 1 94.38 545 LYS A C 1
ATOM 4088 O O . LYS A 1 545 ? -5.98 -33.312 21.125 1 94.38 545 LYS A O 1
ATOM 4093 N N . THR A 1 546 ? -5.945 -31.469 22.375 1 94.5 546 THR A N 1
ATOM 4094 C CA . THR A 1 546 ? -5.691 -30.547 21.266 1 94.5 546 THR A CA 1
ATOM 4095 C C . THR A 1 546 ? -5.109 -29.234 21.781 1 94.5 546 THR A C 1
ATOM 4097 O O . THR A 1 546 ? -5.312 -28.875 22.953 1 94.5 546 THR A O 1
ATOM 4100 N N . ALA A 1 547 ? -4.359 -28.594 20.953 1 90.69 547 ALA A N 1
ATOM 4101 C CA . ALA A 1 547 ? -3.746 -27.312 21.328 1 90.69 547 ALA A CA 1
ATOM 4102 C C . ALA A 1 547 ? -4.738 -26.172 21.188 1 90.69 547 ALA A C 1
ATOM 4104 O O . ALA A 1 547 ? -4.531 -25.094 21.75 1 90.69 547 ALA A O 1
ATOM 4105 N N . ASN A 1 548 ? -5.848 -26.391 20.547 1 92.19 548 ASN A N 1
ATOM 4106 C CA . ASN A 1 548 ? -6.852 -25.375 20.281 1 92.19 548 ASN A CA 1
ATOM 4107 C C . ASN A 1 548 ? -8.109 -25.594 21.125 1 92.19 548 ASN A C 1
ATOM 4109 O O . ASN A 1 548 ? -8.836 -26.562 20.906 1 92.19 548 ASN A O 1
ATOM 4113 N N . ALA A 1 549 ? -8.406 -24.578 21.906 1 92.94 549 ALA A N 1
ATOM 4114 C CA . ALA A 1 549 ? -9.516 -24.688 22.859 1 92.94 549 ALA A CA 1
ATOM 4115 C C . ALA A 1 549 ? -10.859 -24.719 22.125 1 92.94 549 ALA A C 1
ATOM 4117 O O . ALA A 1 549 ? -11.805 -25.375 22.578 1 92.94 549 ALA A O 1
ATOM 4118 N N . ALA A 1 550 ? -10.938 -24.047 21.047 1 92.31 550 ALA A N 1
ATOM 4119 C CA . ALA A 1 550 ? -12.18 -24.016 20.281 1 92.31 550 ALA A CA 1
ATOM 4120 C C . ALA A 1 550 ? -12.484 -25.391 19.688 1 92.31 550 ALA A C 1
ATOM 4122 O O . ALA A 1 550 ? -13.641 -25.828 19.688 1 92.31 550 ALA A O 1
ATOM 4123 N N . VAL A 1 551 ? -11.492 -26.047 19.188 1 95 551 VAL A N 1
ATOM 4124 C CA . VAL A 1 551 ? -11.633 -27.375 18.625 1 95 551 VAL A CA 1
ATOM 4125 C C . VAL A 1 551 ? -12.102 -28.359 19.703 1 95 551 VAL A C 1
ATOM 4127 O O . VAL A 1 551 ? -13 -29.172 19.469 1 95 551 VAL A O 1
ATOM 4130 N N . ARG A 1 552 ? -11.516 -28.234 20.859 1 95 552 ARG A N 1
ATOM 4131 C CA . ARG A 1 552 ? -11.875 -29.094 21.984 1 95 552 ARG A CA 1
ATOM 4132 C C . ARG A 1 552 ? -13.344 -28.906 22.375 1 95 552 ARG A C 1
ATOM 4134 O O . ARG A 1 552 ? -14.07 -29.891 22.547 1 95 552 ARG A O 1
ATOM 4141 N N . ARG A 1 553 ? -13.742 -27.703 22.469 1 94.12 553 ARG A N 1
ATOM 4142 C CA . ARG A 1 553 ? -15.102 -27.391 22.891 1 94.12 553 ARG A CA 1
ATOM 4143 C C . ARG A 1 553 ? -16.125 -27.953 21.906 1 94.12 553 ARG A C 1
ATOM 4145 O O . ARG A 1 553 ? -17.125 -28.547 22.328 1 94.12 553 ARG A O 1
ATOM 4152 N N . VAL A 1 554 ? -15.875 -27.781 20.672 1 94.81 554 VAL A N 1
ATOM 4153 C CA . VAL A 1 554 ? -16.812 -28.219 19.656 1 94.81 554 VAL A CA 1
ATOM 4154 C C . VAL A 1 554 ? -16.922 -29.734 19.656 1 94.81 554 VAL A C 1
ATOM 4156 O O . VAL A 1 554 ? -18.016 -30.297 19.609 1 94.81 554 VAL A O 1
ATOM 4159 N N . LEU A 1 555 ? -15.766 -30.406 19.719 1 95.25 555 LEU A N 1
ATOM 4160 C CA . LEU A 1 555 ? -15.766 -31.875 19.703 1 95.25 555 LEU A CA 1
ATOM 4161 C C . LEU A 1 555 ? -16.375 -32.438 20.969 1 95.25 555 LEU A C 1
ATOM 4163 O O . LEU A 1 555 ? -17.141 -33.406 20.922 1 95.25 555 LEU A O 1
ATOM 4167 N N . GLU A 1 556 ? -16.031 -31.844 22.109 1 94.88 556 GLU A N 1
ATOM 4168 C CA . GLU A 1 556 ? -16.578 -32.281 23.391 1 94.88 556 GLU A CA 1
ATOM 4169 C C . GLU A 1 556 ? -18.109 -32.156 23.406 1 94.88 556 GLU A C 1
ATOM 4171 O O . GLU A 1 556 ? -18.797 -33.062 23.844 1 94.88 556 GLU A O 1
ATOM 4176 N N . ASP A 1 557 ? -18.547 -31.078 22.969 1 94.38 557 ASP A N 1
ATOM 4177 C CA . ASP A 1 557 ? -20 -30.844 22.938 1 94.38 557 ASP A CA 1
ATOM 4178 C C . ASP A 1 557 ? -20.688 -31.875 22.047 1 94.38 557 ASP A C 1
ATOM 4180 O O . ASP A 1 557 ? -21.766 -32.375 22.391 1 94.38 557 ASP A O 1
ATOM 4184 N N . ALA A 1 558 ? -20.109 -32.156 20.922 1 94.38 558 ALA A N 1
ATOM 4185 C CA . ALA A 1 558 ? -20.688 -33.125 20 1 94.38 558 ALA A CA 1
ATOM 4186 C C . ALA A 1 558 ? -20.688 -34.531 20.609 1 94.38 558 ALA A C 1
ATOM 4188 O O . ALA A 1 558 ? -21.672 -35.25 20.5 1 94.38 558 ALA A O 1
ATOM 4189 N N . LEU A 1 559 ? -19.625 -34.906 21.25 1 94.69 559 LEU A N 1
ATOM 4190 C CA . LEU A 1 559 ? -19.484 -36.25 21.844 1 94.69 559 LEU A CA 1
ATOM 4191 C C . LEU A 1 559 ? -20.453 -36.406 23.016 1 94.69 559 LEU A C 1
ATOM 4193 O O . LEU A 1 559 ? -21.047 -37.5 23.172 1 94.69 559 LEU A O 1
ATOM 4197 N N . VAL A 1 560 ? -20.562 -35.375 23.797 1 94.38 560 VAL A N 1
ATOM 4198 C CA . VAL A 1 560 ? -21.469 -35.406 24.938 1 94.38 560 VAL A CA 1
ATOM 4199 C C . VAL A 1 560 ? -22.906 -35.594 24.438 1 94.38 560 VAL A C 1
ATOM 4201 O O . VAL A 1 560 ? -23.672 -36.375 24.984 1 94.38 560 VAL A O 1
ATOM 4204 N N . LYS A 1 561 ? -23.234 -34.969 23.438 1 94.44 561 LYS A N 1
ATOM 4205 C CA . LYS A 1 561 ? -24.578 -35.062 22.875 1 94.44 561 LYS A CA 1
ATOM 4206 C C . LYS A 1 561 ? -24.812 -36.438 22.266 1 94.44 561 LYS A C 1
ATOM 4208 O O . LYS A 1 561 ? -25.969 -36.875 22.141 1 94.44 561 LYS A O 1
ATOM 4213 N N . LEU A 1 562 ? -23.719 -37.094 21.859 1 94.94 562 LEU A N 1
ATOM 4214 C CA . LEU A 1 562 ? -23.812 -38.438 21.281 1 94.94 562 LEU A CA 1
ATOM 4215 C C . LEU A 1 562 ? -23.734 -39.5 22.375 1 94.94 562 LEU A C 1
ATOM 4217 O O . LEU A 1 562 ? -23.734 -40.719 22.078 1 94.94 562 LEU A O 1
ATOM 4221 N N . GLY A 1 563 ? -23.547 -39.125 23.609 1 92.88 563 GLY A N 1
ATOM 4222 C CA . GLY A 1 563 ? -23.562 -40.031 24.734 1 92.88 563 GLY A CA 1
ATOM 4223 C C . GLY A 1 563 ? -22.203 -40.625 25.047 1 92.88 563 GLY A C 1
ATOM 4224 O O . GLY A 1 563 ? -22.094 -41.562 25.812 1 92.88 563 GLY A O 1
ATOM 4225 N N . CYS A 1 564 ? -21.219 -40.094 24.438 1 92.94 564 CYS A N 1
ATOM 4226 C CA . CYS A 1 564 ? -19.875 -40.594 24.656 1 92.94 564 CYS A CA 1
ATOM 4227 C C . CYS A 1 564 ? -19.281 -40.062 25.953 1 92.94 564 CYS A C 1
ATOM 4229 O O . CYS A 1 564 ? -19.469 -38.875 26.266 1 92.94 564 CYS A O 1
ATOM 4231 N N . GLY A 1 565 ? -18.609 -40.844 26.734 1 91.5 565 GLY A N 1
ATOM 4232 C CA . GLY A 1 565 ? -17.938 -40.406 27.938 1 91.5 565 GLY A CA 1
ATOM 4233 C C . GLY A 1 565 ? -16.609 -39.719 27.672 1 91.5 565 GLY A C 1
ATOM 4234 O O . GLY A 1 565 ? -15.906 -40.062 26.734 1 91.5 565 GLY A O 1
ATOM 4235 N N . LEU A 1 566 ? -16.234 -38.719 28.484 1 90.19 566 LEU A N 1
ATOM 4236 C CA . LEU A 1 566 ? -15.008 -37.938 28.281 1 90.19 566 LEU A CA 1
ATOM 4237 C C . LEU A 1 566 ? -13.883 -38.469 29.156 1 90.19 566 LEU A C 1
ATOM 4239 O O . LEU A 1 566 ? -12.859 -37.781 29.344 1 90.19 566 LEU A O 1
ATOM 4243 N N . GLU A 1 567 ? -14.078 -39.688 29.781 1 87.25 567 GLU A N 1
ATOM 4244 C CA . GLU A 1 567 ? -13.055 -40.344 30.594 1 87.25 567 GLU A CA 1
ATOM 4245 C C . GLU A 1 567 ? -12.844 -41.781 30.141 1 87.25 567 GLU A C 1
ATOM 4247 O O . GLU A 1 567 ? -13.695 -42.625 30.406 1 87.25 567 GLU A O 1
ATOM 4252 N N . GLY A 1 568 ? -12.109 -41.969 29.156 1 81.75 568 GLY A N 1
ATOM 4253 C CA . GLY A 1 568 ? -11.961 -43.344 28.641 1 81.75 568 GLY A CA 1
ATOM 4254 C C . GLY A 1 568 ? -10.516 -43.781 28.516 1 81.75 568 GLY A C 1
ATOM 4255 O O . GLY A 1 568 ? -9.617 -43.125 29.047 1 81.75 568 GLY A O 1
ATOM 4256 N N . ASP A 1 569 ? -10.477 -44.969 27.797 1 79.25 569 ASP A N 1
ATOM 4257 C CA . ASP A 1 569 ? -9.242 -45.75 27.766 1 79.25 569 ASP A CA 1
ATOM 4258 C C . ASP A 1 569 ? -8.281 -45.219 26.703 1 79.25 569 ASP A C 1
ATOM 4260 O O . ASP A 1 569 ? -7.09 -45.531 26.719 1 79.25 569 ASP A O 1
ATOM 4264 N N . PHE A 1 570 ? -8.789 -44.406 25.672 1 88.62 570 PHE A N 1
ATOM 4265 C CA . PHE A 1 570 ? -7.824 -43.906 24.703 1 88.62 570 PHE A CA 1
ATOM 4266 C C . PHE A 1 570 ? -8.07 -42.406 24.438 1 88.62 570 PHE A C 1
ATOM 4268 O O . PHE A 1 570 ? -9.133 -41.875 24.766 1 88.62 570 PHE A O 1
ATOM 4275 N N . CYS A 1 571 ? -7.051 -41.781 23.953 1 94.5 571 CYS A N 1
ATOM 4276 C CA . CYS A 1 571 ? -7.031 -40.344 23.75 1 94.5 571 CYS A CA 1
ATOM 4277 C C . CYS A 1 571 ? -7.105 -40 22.266 1 94.5 571 CYS A C 1
ATOM 4279 O O . CYS A 1 571 ? -6.363 -40.562 21.453 1 94.5 571 CYS A O 1
ATOM 4281 N N . LEU A 1 572 ? -8.086 -39.188 21.969 1 95.88 572 LEU A N 1
ATOM 4282 C CA . LEU A 1 572 ? -8.148 -38.594 20.625 1 95.88 572 LEU A CA 1
ATOM 4283 C C . LEU A 1 572 ? -7.305 -37.344 20.547 1 95.88 572 LEU A C 1
ATOM 4285 O O . LEU A 1 572 ? -7.578 -36.344 21.234 1 95.88 572 LEU A O 1
ATOM 4289 N N . HIS A 1 573 ? -6.344 -37.375 19.75 1 96.25 573 HIS A N 1
ATOM 4290 C CA . HIS A 1 573 ? -5.496 -36.219 19.531 1 96.25 573 HIS A CA 1
ATOM 4291 C C . HIS A 1 573 ? -5.844 -35.531 18.219 1 96.25 573 HIS A C 1
ATOM 4293 O O . HIS A 1 573 ? -5.664 -36.094 17.141 1 96.25 573 HIS A O 1
ATOM 4299 N N . ILE A 1 574 ? -6.352 -34.25 18.312 1 96.31 574 ILE A N 1
ATOM 4300 C CA . ILE A 1 574 ? -6.727 -33.469 17.125 1 96.31 574 ILE A CA 1
ATOM 4301 C C . ILE A 1 574 ? -5.738 -32.344 16.922 1 96.31 574 ILE A C 1
ATOM 4303 O O . ILE A 1 574 ? -5.328 -31.688 17.891 1 96.31 574 ILE A O 1
ATOM 4307 N N . SER A 1 575 ? -5.367 -32.188 15.703 1 94.12 575 SER A N 1
ATOM 4308 C CA . SER A 1 575 ? -4.469 -31.078 15.398 1 94.12 575 SER A CA 1
ATOM 4309 C C . SER A 1 575 ? -5.121 -29.734 15.703 1 94.12 575 SER A C 1
ATOM 4311 O O . SER A 1 575 ? -6.352 -29.641 15.758 1 94.12 575 SER A O 1
ATOM 4313 N N . ALA A 1 576 ? -4.336 -28.703 15.859 1 91.31 576 ALA A N 1
ATOM 4314 C CA . ALA A 1 576 ? -4.824 -27.391 16.219 1 91.31 576 ALA A CA 1
ATOM 4315 C C . ALA A 1 576 ? -5.742 -26.812 15.148 1 91.31 576 ALA A C 1
ATOM 4317 O O . ALA A 1 576 ? -6.672 -26.062 15.445 1 91.31 576 ALA A O 1
ATOM 4318 N N . ASP A 1 577 ? -5.535 -27.234 13.914 1 91.81 577 ASP A N 1
ATOM 4319 C CA . ASP A 1 577 ? -6.348 -26.75 12.805 1 91.81 577 ASP A CA 1
ATOM 4320 C C . ASP A 1 577 ? -7.605 -27.594 12.625 1 91.81 577 ASP A C 1
ATOM 4322 O O . ASP A 1 577 ? -8.477 -27.266 11.82 1 91.81 577 ASP A O 1
ATOM 4326 N N . GLY A 1 578 ? -7.676 -28.672 13.328 1 94.62 578 GLY A N 1
ATOM 4327 C CA . GLY A 1 578 ? -8.852 -29.531 13.297 1 94.62 578 GLY A CA 1
ATOM 4328 C C . GLY A 1 578 ? -8.859 -30.484 12.117 1 94.62 578 GLY A C 1
ATOM 4329 O O . GLY A 1 578 ? -9.867 -31.156 11.867 1 94.62 578 GLY A O 1
ATOM 4330 N N . LYS A 1 579 ? -7.77 -30.609 11.43 1 93.5 579 LYS A N 1
ATOM 4331 C CA . LYS A 1 579 ? -7.793 -31.344 10.164 1 93.5 579 LYS A CA 1
ATOM 4332 C C . LYS A 1 579 ? -7.312 -32.781 10.344 1 93.5 579 LYS A C 1
ATOM 4334 O O . LYS A 1 579 ? -7.668 -33.656 9.562 1 93.5 579 LYS A O 1
ATOM 4339 N N . GLN A 1 580 ? -6.508 -33 11.375 1 94.94 580 GLN A N 1
ATOM 4340 C CA . GLN A 1 580 ? -5.91 -34.344 11.539 1 94.94 580 GLN A CA 1
ATOM 4341 C C . GLN A 1 580 ? -6.324 -34.969 12.859 1 94.94 580 GLN A C 1
ATOM 4343 O O . GLN A 1 580 ? -6.516 -34.281 13.859 1 94.94 580 GLN A O 1
ATOM 4348 N N . LEU A 1 581 ? -6.402 -36.25 12.773 1 96.56 581 LEU A N 1
ATOM 4349 C CA . LEU A 1 581 ? -6.758 -37.031 13.945 1 96.56 581 LEU A CA 1
ATOM 4350 C C . LEU A 1 581 ? -5.723 -38.125 14.203 1 96.56 581 LEU A C 1
ATOM 4352 O O . LEU A 1 581 ? -5.289 -38.812 13.273 1 96.56 581 LEU A O 1
ATOM 4356 N N . SER A 1 582 ? -5.258 -38.188 15.367 1 95.25 582 SER A N 1
ATOM 4357 C CA . SER A 1 582 ? -4.438 -39.312 15.844 1 95.25 582 SER A CA 1
ATOM 4358 C C . SER A 1 582 ? -4.953 -39.844 17.172 1 95.25 582 SER A C 1
ATOM 4360 O O . SER A 1 582 ? -5.738 -39.188 17.859 1 95.25 582 SER A O 1
ATOM 4362 N N . VAL A 1 583 ? -4.57 -41.062 17.453 1 95.12 583 VAL A N 1
ATOM 4363 C CA . VAL A 1 583 ? -5.055 -41.688 18.672 1 95.12 583 VAL A CA 1
ATOM 4364 C C . VAL A 1 583 ? -3.881 -42.25 19.469 1 95.12 583 VAL A C 1
ATOM 4366 O O . VAL A 1 583 ? -2.912 -42.75 18.875 1 95.12 583 VAL A O 1
ATOM 4369 N N . TYR A 1 584 ? -4.016 -42.062 20.75 1 92.12 584 TYR A N 1
ATOM 4370 C CA . TYR A 1 584 ? -2.986 -42.594 21.625 1 92.12 584 TYR A CA 1
ATOM 4371 C C . TYR A 1 584 ? -3.609 -43.344 22.797 1 92.12 584 TYR A C 1
ATOM 4373 O O . TYR A 1 584 ? -4.668 -42.969 23.297 1 92.12 584 TYR A O 1
ATOM 4381 N N . SER A 1 585 ? -3.025 -44.5 23.094 1 89.5 585 SER A N 1
ATOM 4382 C CA . SER A 1 585 ? -3.365 -45.219 24.312 1 89.5 585 SER A CA 1
ATOM 4383 C C . SER A 1 585 ? -2.135 -45.875 24.922 1 89.5 585 SER A C 1
ATOM 4385 O O . SER A 1 585 ? -1.158 -46.156 24.219 1 89.5 585 SER A O 1
ATOM 4387 N N . ASP A 1 586 ? -2.182 -46.219 26.203 1 82.69 586 ASP A N 1
ATOM 4388 C CA . ASP A 1 586 ? -1.095 -46.906 26.891 1 82.69 586 ASP A CA 1
ATOM 4389 C C . ASP A 1 586 ? -1.017 -48.375 26.438 1 82.69 586 ASP A C 1
ATOM 4391 O O . ASP A 1 586 ? 0.05 -49 26.5 1 82.69 586 ASP A O 1
ATOM 4395 N N . GLU A 1 587 ? -2.043 -48.875 25.969 1 82.69 587 GLU A N 1
ATOM 4396 C CA . GLU A 1 587 ? -2.125 -50.281 25.594 1 82.69 587 GLU A CA 1
ATOM 4397 C C . GLU A 1 587 ? -1.531 -50.531 24.219 1 82.69 587 GLU A C 1
ATOM 4399 O O . GLU A 1 587 ? -0.785 -51.5 24.016 1 82.69 587 GLU A O 1
ATOM 4404 N N . PHE A 1 588 ? -1.934 -49.688 23.203 1 81.81 588 PHE A N 1
ATOM 4405 C CA . PHE A 1 588 ? -1.528 -49.969 21.828 1 81.81 588 PHE A CA 1
ATOM 4406 C C . PHE A 1 588 ? -0.584 -48.906 21.312 1 81.81 588 PHE A C 1
ATOM 4408 O O . PHE A 1 588 ? -0.043 -49.031 20.203 1 81.81 588 PHE A O 1
ATOM 4415 N N . GLY A 1 589 ? -0.32 -47.906 22.062 1 86.19 589 GLY A N 1
ATOM 4416 C CA . GLY A 1 589 ? 0.623 -46.906 21.625 1 86.19 589 GLY A CA 1
ATOM 4417 C C . GLY A 1 589 ? -0.009 -45.844 20.75 1 86.19 589 GLY A C 1
ATOM 4418 O O . GLY A 1 589 ? -1.176 -45.469 20.938 1 86.19 589 GLY A O 1
ATOM 4419 N N . TYR A 1 590 ? 0.845 -45.219 19.844 1 89.06 590 TYR A N 1
ATOM 4420 C CA . TYR A 1 590 ? 0.413 -44.094 19.031 1 89.06 590 TYR A CA 1
ATOM 4421 C C . TYR A 1 590 ? 0.031 -44.531 17.625 1 89.06 590 TYR A C 1
ATOM 4423 O O . TYR A 1 590 ? 0.813 -45.188 16.953 1 89.06 590 TYR A O 1
ATOM 4431 N N . ILE A 1 591 ? -1.225 -44.281 17.25 1 91 591 ILE A N 1
ATOM 4432 C CA . ILE A 1 591 ? -1.689 -44.562 15.898 1 91 591 ILE A CA 1
ATOM 4433 C C . ILE A 1 591 ? -1.758 -43.25 15.117 1 91 591 ILE A C 1
ATOM 4435 O O . ILE A 1 591 ? -2.52 -42.344 15.469 1 91 591 ILE A O 1
ATOM 4439 N N . ARG A 1 592 ? -1.082 -43.219 14.062 1 89.75 592 ARG A N 1
ATOM 4440 C CA . ARG A 1 592 ? -0.944 -42 13.289 1 89.75 592 ARG A CA 1
ATOM 4441 C C . ARG A 1 592 ? -2.182 -41.75 12.438 1 89.75 592 ARG A C 1
ATOM 4443 O O . ARG A 1 592 ? -2.979 -42.656 12.203 1 89.75 592 ARG A O 1
ATOM 4450 N N . HIS A 1 593 ? -2.344 -40.562 11.992 1 93.25 593 HIS A N 1
ATOM 4451 C CA . HIS A 1 593 ? -3.459 -40.062 11.188 1 93.25 593 HIS A CA 1
ATOM 4452 C C . HIS A 1 593 ? -3.641 -40.906 9.938 1 93.25 593 HIS A C 1
ATOM 4454 O O . HIS A 1 593 ? -4.766 -41.281 9.57 1 93.25 593 HIS A O 1
ATOM 4460 N N . ASP A 1 594 ? -2.57 -41.281 9.289 1 92.06 594 ASP A N 1
ATOM 4461 C CA . ASP A 1 594 ? -2.621 -42 8 1 92.06 594 ASP A CA 1
ATOM 4462 C C . ASP A 1 594 ? -3.283 -43.344 8.141 1 92.06 594 ASP A C 1
ATOM 4464 O O . ASP A 1 594 ? -4.027 -43.781 7.258 1 92.06 594 ASP A O 1
ATOM 4468 N N . LYS A 1 595 ? -2.996 -44.031 9.211 1 92.31 595 LYS A N 1
ATOM 4469 C CA . LYS A 1 595 ? -3.584 -45.344 9.445 1 92.31 595 LYS A CA 1
ATOM 4470 C C . LYS A 1 595 ? -5.09 -45.219 9.664 1 92.31 595 LYS A C 1
ATOM 4472 O O . LYS A 1 595 ? -5.852 -46.062 9.18 1 92.31 595 LYS A O 1
ATOM 4477 N N . LEU A 1 596 ? -5.434 -44.219 10.438 1 95 596 LEU A N 1
ATOM 4478 C CA . LEU A 1 596 ? -6.855 -44.031 10.688 1 95 596 LEU A CA 1
ATOM 4479 C C . LEU A 1 596 ? -7.586 -43.656 9.398 1 95 596 LEU A C 1
ATOM 4481 O O . LEU A 1 596 ? -8.719 -44.062 9.18 1 95 596 LEU A O 1
ATOM 4485 N N . LEU A 1 597 ? -6.93 -42.844 8.578 1 95.38 597 LEU A N 1
ATOM 4486 C CA . LEU A 1 597 ? -7.512 -42.469 7.297 1 95.38 597 LEU A CA 1
ATOM 4487 C C . LEU A 1 597 ? -7.75 -43.719 6.426 1 95.38 597 LEU A C 1
ATOM 4489 O O . LEU A 1 597 ? -8.805 -43.844 5.809 1 95.38 597 LEU A O 1
ATOM 4493 N N . VAL A 1 598 ? -6.793 -44.594 6.398 1 94.56 598 VAL A N 1
ATOM 4494 C CA . VAL A 1 598 ? -6.895 -45.812 5.59 1 94.56 598 VAL A CA 1
ATOM 4495 C C . VAL A 1 598 ? -8.047 -46.656 6.094 1 94.56 598 VAL A C 1
ATOM 4497 O O . VAL A 1 598 ? -8.812 -47.219 5.301 1 94.56 598 VAL A O 1
ATOM 4500 N N . LEU A 1 599 ? -8.156 -46.781 7.406 1 94.75 599 LEU A N 1
ATOM 4501 C CA . LEU A 1 599 ? -9.227 -47.562 8.016 1 94.75 599 LEU A CA 1
ATOM 4502 C C . LEU A 1 599 ? -10.594 -47.031 7.609 1 94.75 599 LEU A C 1
ATOM 4504 O O . LEU A 1 599 ? -11.453 -47.781 7.168 1 94.75 599 LEU A O 1
ATOM 4508 N N . LEU A 1 600 ? -10.75 -45.75 7.727 1 95.19 600 LEU A N 1
ATOM 4509 C CA . LEU A 1 600 ? -12.047 -45.125 7.469 1 95.19 600 LEU A CA 1
ATOM 4510 C C . LEU A 1 600 ? -12.359 -45.125 5.973 1 95.19 600 LEU A C 1
ATOM 4512 O O . LEU A 1 600 ? -13.523 -45.219 5.578 1 95.19 600 LEU A O 1
ATOM 4516 N N . CYS A 1 601 ? -11.336 -45 5.129 1 95.62 601 CYS A N 1
ATOM 4517 C CA . CYS A 1 601 ? -11.547 -45.094 3.689 1 95.62 601 CYS A CA 1
ATOM 4518 C C . CYS A 1 601 ? -12.016 -46.5 3.309 1 95.62 601 CYS A C 1
ATOM 4520 O O . CYS A 1 601 ? -12.867 -46.656 2.428 1 95.62 601 CYS A O 1
ATOM 4522 N N . GLY A 1 602 ? -11.445 -47.469 3.963 1 93.75 602 GLY A N 1
ATOM 4523 C CA . GLY A 1 602 ? -11.906 -48.844 3.748 1 93.75 602 GLY A CA 1
ATOM 4524 C C . GLY A 1 602 ? -13.383 -49.031 4.078 1 93.75 602 GLY A C 1
ATOM 4525 O O . GLY A 1 602 ? -14.109 -49.688 3.334 1 93.75 602 GLY A O 1
ATOM 4526 N N . ASP A 1 603 ? -13.727 -48.469 5.195 1 92.56 603 ASP A N 1
ATOM 4527 C CA . ASP A 1 603 ? -15.133 -48.531 5.602 1 92.56 603 ASP A CA 1
ATOM 4528 C C . ASP A 1 603 ? -16.016 -47.812 4.598 1 92.56 603 ASP A C 1
ATOM 4530 O O . ASP A 1 603 ? -17.141 -48.219 4.336 1 92.56 603 ASP A O 1
ATOM 4534 N N . TYR A 1 604 ? -15.5 -46.719 4.07 1 94.12 604 TYR A N 1
ATOM 4535 C CA . TYR A 1 604 ? -16.234 -45.906 3.096 1 94.12 604 TYR A CA 1
ATOM 4536 C C . TYR A 1 604 ? -16.469 -46.688 1.814 1 94.12 604 TYR A C 1
ATOM 4538 O O . TYR A 1 604 ? -17.531 -46.594 1.196 1 94.12 604 TYR A O 1
ATOM 4546 N N . PHE A 1 605 ? -15.57 -47.594 1.462 1 94.38 605 PHE A N 1
ATOM 4547 C CA . PHE A 1 605 ? -15.648 -48.344 0.224 1 94.38 605 PHE A CA 1
ATOM 4548 C C . PHE A 1 605 ? -16.688 -49.469 0.339 1 94.38 605 PHE A C 1
ATOM 4550 O O . PHE A 1 605 ? -17.109 -50.031 -0.669 1 94.38 605 PHE A O 1
ATOM 4557 N N . GLU A 1 606 ? -17.172 -49.719 1.462 1 91.38 606 GLU A N 1
ATOM 4558 C CA . GLU A 1 606 ? -18.219 -50.688 1.632 1 91.38 606 GLU A CA 1
ATOM 4559 C C . GLU A 1 606 ? -19.547 -50.188 1.066 1 91.38 606 GLU A C 1
ATOM 4561 O O . GLU A 1 606 ? -20.375 -50.969 0.614 1 91.38 606 GLU A O 1
ATOM 4566 N N . THR A 1 607 ? -19.734 -48.938 1.058 1 90.19 607 THR A N 1
ATOM 4567 C CA . THR A 1 607 ? -21 -48.344 0.603 1 90.19 607 THR A CA 1
ATOM 4568 C C . THR A 1 607 ? -20.797 -47.594 -0.706 1 90.19 607 THR A C 1
ATOM 4570 O O . THR A 1 607 ? -21.641 -47.656 -1.602 1 90.19 607 THR A O 1
ATOM 4573 N N . GLU A 1 608 ? -19.672 -46.875 -0.788 1 91.19 608 GLU A N 1
ATOM 4574 C CA . GLU A 1 608 ? -19.406 -46.062 -1.96 1 91.19 608 GLU A CA 1
ATOM 4575 C C . GLU A 1 608 ? -18.281 -46.625 -2.803 1 91.19 608 GLU A C 1
ATOM 4577 O O . GLU A 1 608 ? -17.344 -47.25 -2.268 1 91.19 608 GLU A O 1
ATOM 4582 N N . LYS A 1 609 ? -18.266 -46.312 -4.09 1 91.94 609 LYS A N 1
ATOM 4583 C CA . LYS A 1 609 ? -17.312 -46.969 -4.98 1 91.94 609 LYS A CA 1
ATOM 4584 C C . LYS A 1 609 ? -16.328 -45.938 -5.551 1 91.94 609 LYS A C 1
ATOM 4586 O O . LYS A 1 609 ? -15.43 -46.281 -6.324 1 91.94 609 LYS A O 1
ATOM 4591 N N . GLU A 1 610 ? -16.531 -44.719 -5.18 1 94.69 610 GLU A N 1
ATOM 4592 C CA . GLU A 1 610 ? -15.602 -43.688 -5.629 1 94.69 610 GLU A CA 1
ATOM 4593 C C . GLU A 1 610 ? -15.227 -42.75 -4.492 1 94.69 610 GLU A C 1
ATOM 4595 O O . GLU A 1 610 ? -16.078 -42.344 -3.691 1 94.69 610 GLU A O 1
ATOM 4600 N N . LEU A 1 611 ? -13.969 -42.469 -4.336 1 95.06 611 LEU A N 1
ATOM 4601 C CA . LEU A 1 611 ? -13.453 -41.562 -3.301 1 95.06 611 LEU A CA 1
ATOM 4602 C C . LEU A 1 611 ? -12.266 -40.781 -3.811 1 95.06 611 LEU A C 1
ATOM 4604 O O . LEU A 1 611 ? -11.477 -41.281 -4.625 1 95.06 611 LEU A O 1
ATOM 4608 N N . ALA A 1 612 ? -12.258 -39.562 -3.438 1 93.31 612 ALA A N 1
ATOM 4609 C CA . ALA A 1 612 ? -11.102 -38.719 -3.768 1 93.31 612 ALA A CA 1
ATOM 4610 C C . ALA A 1 612 ? -10.297 -38.375 -2.518 1 93.31 612 ALA A C 1
ATOM 4612 O O . ALA A 1 612 ? -10.867 -38.062 -1.466 1 93.31 612 ALA A O 1
ATOM 4613 N N . VAL A 1 613 ? -8.984 -38.531 -2.57 1 92.44 613 VAL A N 1
ATOM 4614 C CA . VAL A 1 613 ? -8.078 -38.188 -1.472 1 92.44 613 VAL A CA 1
ATOM 4615 C C . VAL A 1 613 ? -6.965 -37.281 -1.974 1 92.44 613 VAL A C 1
ATOM 4617 O O . VAL A 1 613 ? -6.734 -37.188 -3.182 1 92.44 613 VAL A O 1
ATOM 4620 N N . PRO A 1 614 ? -6.324 -36.562 -1.044 1 86.38 614 PRO A N 1
ATOM 4621 C CA . PRO A 1 614 ? -5.188 -35.75 -1.468 1 86.38 614 PRO A CA 1
ATOM 4622 C C . PRO A 1 614 ? -4.051 -36.562 -2.059 1 86.38 614 PRO A C 1
ATOM 4624 O O . PRO A 1 614 ? -3.896 -37.75 -1.715 1 86.38 614 PRO A O 1
ATOM 4627 N N . TYR A 1 615 ? -3.307 -35.969 -2.828 1 79.44 615 TYR A N 1
ATOM 4628 C CA . TYR A 1 615 ? -2.234 -36.656 -3.535 1 79.44 615 TYR A CA 1
ATOM 4629 C C . TYR A 1 615 ? -1.227 -37.25 -2.559 1 79.44 615 TYR A C 1
ATOM 4631 O O . TYR A 1 615 ? -0.646 -38.312 -2.818 1 79.44 615 TYR A O 1
ATOM 4639 N N . GLY A 1 616 ? -1.109 -36.688 -1.452 1 78.81 616 GLY A N 1
ATOM 4640 C CA . GLY A 1 616 ? -0.125 -37.125 -0.478 1 78.81 616 GLY A CA 1
ATOM 4641 C C . GLY A 1 616 ? -0.623 -38.25 0.403 1 78.81 616 GLY A C 1
ATOM 4642 O O . GLY A 1 616 ? 0.115 -38.75 1.255 1 78.81 616 GLY A O 1
ATOM 4643 N N . ALA A 1 617 ? -1.78 -38.719 0.15 1 88.19 617 ALA A N 1
ATOM 4644 C CA . ALA A 1 617 ? -2.316 -39.812 0.936 1 88.19 617 ALA A CA 1
ATOM 4645 C C . ALA A 1 617 ? -1.579 -41.125 0.627 1 88.19 617 ALA A C 1
ATOM 4647 O O . ALA A 1 617 ? -1.037 -41.281 -0.468 1 88.19 617 ALA A O 1
ATOM 4648 N N . PRO A 1 618 ? -1.525 -42.031 1.528 1 88.88 618 PRO A N 1
ATOM 4649 C CA . PRO A 1 618 ? -0.769 -43.25 1.376 1 88.88 618 PRO A CA 1
ATOM 4650 C C . PRO A 1 618 ? -1.2 -44.062 0.154 1 88.88 618 PRO A C 1
ATOM 4652 O O . PRO A 1 618 ? -2.393 -44.125 -0.155 1 88.88 618 PRO A O 1
ATOM 4655 N N . LYS A 1 619 ? -0.252 -44.812 -0.46 1 86.88 619 LYS A N 1
ATOM 4656 C CA . LYS A 1 619 ? -0.493 -45.594 -1.675 1 86.88 619 LYS A CA 1
ATOM 4657 C C . LYS A 1 619 ? -1.272 -46.875 -1.369 1 86.88 619 LYS A C 1
ATOM 4659 O O . LYS A 1 619 ? -1.923 -47.438 -2.252 1 86.88 619 LYS A O 1
ATOM 4664 N N . VAL A 1 620 ? -1.207 -47.281 -0.145 1 89.62 620 VAL A N 1
ATOM 4665 C CA . VAL A 1 620 ? -1.916 -48.5 0.268 1 89.62 620 VAL A CA 1
ATOM 4666 C C . VAL A 1 620 ? -3.412 -48.312 0.003 1 89.62 620 VAL A C 1
ATOM 4668 O O . VAL A 1 620 ? -4.125 -49.312 -0.196 1 89.62 620 VAL A O 1
ATOM 4671 N N . LEU A 1 621 ? -3.832 -47.094 -0.06 1 92.94 621 LEU A N 1
ATOM 4672 C CA . LEU A 1 621 ? -5.242 -46.812 -0.31 1 92.94 621 LEU A CA 1
ATOM 4673 C C . LEU A 1 621 ? -5.652 -47.281 -1.7 1 92.94 621 LEU A C 1
ATOM 4675 O O . LEU A 1 621 ? -6.809 -47.656 -1.913 1 92.94 621 LEU A O 1
ATOM 4679 N N . ASP A 1 622 ? -4.715 -47.281 -2.607 1 90.5 622 ASP A N 1
ATOM 4680 C CA . ASP A 1 622 ? -5.004 -47.781 -3.949 1 90.5 622 ASP A CA 1
ATOM 4681 C C . ASP A 1 622 ? -5.293 -49.281 -3.93 1 90.5 622 ASP A C 1
ATOM 4683 O O . ASP A 1 622 ? -6.191 -49.75 -4.629 1 90.5 622 ASP A O 1
ATOM 4687 N N . GLU A 1 623 ? -4.57 -49.938 -3.123 1 89.5 623 GLU A N 1
ATOM 4688 C CA . GLU A 1 623 ? -4.766 -51.375 -2.984 1 89.5 623 GLU A CA 1
ATOM 4689 C C . GLU A 1 623 ? -6.105 -51.688 -2.326 1 89.5 623 GLU A C 1
ATOM 4691 O O . GLU A 1 623 ? -6.809 -52.625 -2.748 1 89.5 623 GLU A O 1
ATOM 4696 N N . ILE A 1 624 ? -6.391 -51 -1.335 1 92.62 624 ILE A N 1
ATOM 4697 C CA . ILE A 1 624 ? -7.641 -51.219 -0.614 1 92.62 624 ILE A CA 1
ATOM 4698 C C . ILE A 1 624 ? -8.828 -50.906 -1.533 1 92.62 624 ILE A C 1
ATOM 4700 O O . ILE A 1 624 ? -9.828 -51.625 -1.519 1 92.62 624 ILE A O 1
ATOM 4704 N N . ALA A 1 625 ? -8.711 -49.875 -2.277 1 95 625 ALA A N 1
ATOM 4705 C CA . ALA A 1 625 ? -9.766 -49.531 -3.229 1 95 625 ALA A CA 1
ATOM 4706 C C . ALA A 1 625 ? -9.977 -50.656 -4.242 1 95 625 ALA A C 1
ATOM 4708 O O . ALA A 1 625 ? -11.117 -51 -4.555 1 95 625 ALA A O 1
ATOM 4709 N N . ALA A 1 626 ? -8.898 -51.219 -4.711 1 93.19 626 ALA A N 1
ATOM 4710 C CA . ALA A 1 626 ? -8.969 -52.312 -5.684 1 93.19 626 ALA A CA 1
ATOM 4711 C C . ALA A 1 626 ? -9.641 -53.531 -5.078 1 93.19 626 ALA A C 1
ATOM 4713 O O . ALA A 1 626 ? -10.414 -54.219 -5.746 1 93.19 626 ALA A O 1
ATOM 4714 N N . GLN A 1 627 ? -9.352 -53.812 -3.869 1 91.81 627 GLN A N 1
ATOM 4715 C CA . GLN A 1 627 ? -9.922 -54.969 -3.176 1 91.81 627 GLN A CA 1
ATOM 4716 C C . GLN A 1 627 ? -11.438 -54.844 -3.053 1 91.81 627 GLN A C 1
ATOM 4718 O O . GLN A 1 627 ? -12.148 -55.844 -3.051 1 91.81 627 GLN A O 1
ATOM 4723 N N . HIS A 1 628 ? -11.922 -53.688 -2.928 1 93.75 628 HIS A N 1
ATOM 4724 C CA . HIS A 1 628 ? -13.352 -53.438 -2.773 1 93.75 628 HIS A CA 1
ATOM 4725 C C . HIS A 1 628 ? -14.008 -53.125 -4.117 1 93.75 628 HIS A C 1
ATOM 4727 O O . HIS A 1 628 ? -15.188 -52.781 -4.168 1 93.75 628 HIS A O 1
ATOM 4733 N N . GLY A 1 629 ? -13.242 -53.125 -5.207 1 92.75 629 GLY A N 1
ATOM 4734 C CA . GLY A 1 629 ? -13.758 -52.781 -6.523 1 92.75 629 GLY A CA 1
ATOM 4735 C C . GLY A 1 629 ? -14.094 -51.312 -6.672 1 92.75 629 GLY A C 1
ATOM 4736 O O . GLY A 1 629 ? -15.016 -50.938 -7.41 1 92.75 629 GLY A O 1
ATOM 4737 N N . ALA A 1 630 ? -13.508 -50.531 -5.832 1 94.69 630 ALA A N 1
ATOM 4738 C CA . ALA A 1 630 ? -13.742 -49.094 -5.852 1 94.69 630 ALA A CA 1
ATOM 4739 C C . ALA A 1 630 ? -12.617 -48.375 -6.574 1 94.69 630 ALA A C 1
ATOM 4741 O O . ALA A 1 630 ? -11.57 -48.938 -6.863 1 94.69 630 ALA A O 1
ATOM 4742 N N . LYS A 1 631 ? -12.875 -47.156 -7.008 1 93.69 631 LYS A N 1
ATOM 4743 C CA . LYS A 1 631 ? -11.883 -46.344 -7.688 1 93.69 631 LYS A CA 1
ATOM 4744 C C . LYS A 1 631 ? -11.453 -45.156 -6.805 1 93.69 631 LYS A C 1
ATOM 4746 O O . LYS A 1 631 ? -12.289 -44.469 -6.207 1 93.69 631 LYS A O 1
ATOM 4751 N N . LEU A 1 632 ? -10.156 -45.031 -6.676 1 92.81 632 LEU A N 1
ATOM 4752 C CA . LEU A 1 632 ? -9.578 -43.969 -5.887 1 92.81 632 LEU A CA 1
ATOM 4753 C C . LEU A 1 632 ? -9.039 -42.844 -6.789 1 92.81 632 LEU A C 1
ATOM 4755 O O . LEU A 1 632 ? -8.312 -43.125 -7.746 1 92.81 632 LEU A O 1
ATOM 4759 N N . TYR A 1 633 ? -9.516 -41.656 -6.527 1 89.12 633 TYR A N 1
ATOM 4760 C CA . TYR A 1 633 ? -9.008 -40.469 -7.234 1 89.12 633 TYR A CA 1
ATOM 4761 C C . TYR A 1 633 ? -8.164 -39.594 -6.316 1 89.12 633 TYR A C 1
ATOM 4763 O O . TYR A 1 633 ? -8.391 -39.562 -5.102 1 89.12 633 TYR A O 1
ATOM 4771 N N . ARG A 1 634 ? -7.16 -39 -6.82 1 85.12 634 ARG A N 1
ATOM 4772 C CA . ARG A 1 634 ? -6.297 -38.125 -6.039 1 85.12 634 ARG A CA 1
ATOM 4773 C C . ARG A 1 634 ? -6.316 -36.719 -6.594 1 85.12 634 ARG A C 1
ATOM 4775 O O . ARG A 1 634 ? -6.254 -36.5 -7.809 1 85.12 634 ARG A O 1
ATOM 4782 N N . TYR A 1 635 ? -6.59 -35.812 -5.719 1 79.62 635 TYR A N 1
ATOM 4783 C CA . TYR A 1 635 ? -6.57 -34.406 -6.152 1 79.62 635 TYR A CA 1
ATOM 4784 C C . TYR A 1 635 ? -5.277 -33.719 -5.727 1 79.62 635 TYR A C 1
ATOM 4786 O O . TYR A 1 635 ? -4.566 -34.219 -4.848 1 79.62 635 TYR A O 1
ATOM 4794 N N . GLU A 1 636 ? -4.82 -32.562 -6.227 1 65.88 636 GLU A N 1
ATOM 4795 C CA . GLU A 1 636 ? -3.572 -31.828 -6.082 1 65.88 636 GLU A CA 1
ATOM 4796 C C . GLU A 1 636 ? -2.412 -32.562 -6.746 1 65.88 636 GLU A C 1
ATOM 4798 O O . GLU A 1 636 ? -1.261 -32.406 -6.328 1 65.88 636 GLU A O 1
ATOM 4803 N N . ASP A 1 637 ? -2.535 -33.75 -7.336 1 54.06 637 ASP A N 1
ATOM 4804 C CA . ASP A 1 637 ? -1.464 -34.469 -8.016 1 54.06 637 ASP A CA 1
ATOM 4805 C C . ASP A 1 637 ? -0.664 -33.531 -8.922 1 54.06 637 ASP A C 1
ATOM 4807 O O . ASP A 1 637 ? 0.551 -33.406 -8.766 1 54.06 637 ASP A O 1
ATOM 4811 N N . CYS A 1 638 ? -1.116 -33.156 -10.039 1 49.75 638 CYS A N 1
ATOM 4812 C CA . CYS A 1 638 ? -0.502 -32.219 -10.969 1 49.75 638 CYS A CA 1
ATOM 4813 C C . CYS A 1 638 ? -1.469 -31.094 -11.32 1 49.75 638 CYS A C 1
ATOM 4815 O O . CYS A 1 638 ? -2.26 -31.219 -12.258 1 49.75 638 CYS A O 1
ATOM 4817 N N . PRO A 1 639 ? -1.595 -30.219 -10.203 1 49.72 639 PRO A N 1
ATOM 4818 C CA . PRO A 1 639 ? -2.627 -29.188 -10.336 1 49.72 639 PRO A CA 1
ATOM 4819 C C . PRO A 1 639 ? -2.568 -28.453 -11.672 1 49.72 639 PRO A C 1
ATOM 4821 O O . PRO A 1 639 ? -3.43 -27.609 -11.961 1 49.72 639 PRO A O 1
ATOM 4824 N N . CYS A 1 640 ? -1.389 -28.625 -12.453 1 44.69 640 CYS A N 1
ATOM 4825 C CA . CYS A 1 640 ? -1.198 -27.766 -13.625 1 44.69 640 CYS A CA 1
ATOM 4826 C C . CYS A 1 640 ? -2.266 -28.031 -14.672 1 44.69 640 CYS A C 1
ATOM 4828 O O . CYS A 1 640 ? -2.539 -27.188 -15.523 1 44.69 640 CYS A O 1
ATOM 4830 N N . ASP A 1 641 ? -2.781 -29.344 -14.859 1 47.12 641 ASP A N 1
ATOM 4831 C CA . ASP A 1 641 ? -3.6 -29.641 -16.031 1 47.12 641 ASP A CA 1
ATOM 4832 C C . ASP A 1 641 ? -5.066 -29.797 -15.648 1 47.12 641 ASP A C 1
ATOM 4834 O O . ASP A 1 641 ? -5.859 -30.344 -16.422 1 47.12 641 ASP A O 1
ATOM 4838 N N . GLN A 1 642 ? -5.527 -28.922 -14.711 1 55.12 642 GLN A N 1
ATOM 4839 C CA . GLN A 1 642 ? -6.941 -29.031 -14.375 1 55.12 642 GLN A CA 1
ATOM 4840 C C . GLN A 1 642 ? -7.398 -30.484 -14.391 1 55.12 642 GLN A C 1
ATOM 4842 O O . GLN A 1 642 ? -8.578 -30.766 -14.586 1 55.12 642 GLN A O 1
ATOM 4847 N N . SER A 1 643 ? -6.457 -31.438 -14.336 1 61.16 643 SER A N 1
ATOM 4848 C CA . SER A 1 643 ? -6.785 -32.844 -14.492 1 61.16 643 SER A CA 1
ATOM 4849 C C . SER A 1 643 ? -7.492 -33.406 -13.258 1 61.16 643 SER A C 1
ATOM 4851 O O . SER A 1 643 ? -8.102 -34.469 -13.305 1 61.16 643 SER A O 1
ATOM 4853 N N . ASP A 1 644 ? -7.582 -32.562 -12.258 1 74.62 644 ASP A N 1
ATOM 4854 C CA . ASP A 1 644 ? -8.148 -33.125 -11.039 1 74.62 644 ASP A CA 1
ATOM 4855 C C . ASP A 1 644 ? -9.547 -32.562 -10.766 1 74.62 644 ASP A C 1
ATOM 4857 O O . ASP A 1 644 ? -10 -32.562 -9.617 1 74.62 644 ASP A O 1
ATOM 4861 N N . GLU A 1 645 ? -10.18 -32.125 -11.82 1 77.44 645 GLU A N 1
ATOM 4862 C CA . GLU A 1 645 ? -11.5 -31.516 -11.625 1 77.44 645 GLU A CA 1
ATOM 4863 C C . GLU A 1 645 ? -12.484 -32.531 -11.047 1 77.44 645 GLU A C 1
ATOM 4865 O O . GLU A 1 645 ? -13.242 -32.188 -10.125 1 77.44 645 GLU A O 1
ATOM 4870 N N . TYR A 1 646 ? -12.422 -33.688 -11.609 1 83.69 646 TYR A N 1
ATOM 4871 C CA . TYR A 1 646 ? -13.336 -34.719 -11.133 1 83.69 646 TYR A CA 1
ATOM 4872 C C . TYR A 1 646 ? -13.016 -35.125 -9.703 1 83.69 646 TYR A C 1
ATOM 4874 O O . TYR A 1 646 ? -13.914 -35.281 -8.875 1 83.69 646 TYR A O 1
ATOM 4882 N N . ALA A 1 647 ? -11.789 -35.281 -9.422 1 88.06 647 ALA A N 1
ATOM 4883 C CA . ALA A 1 647 ? -11.367 -35.625 -8.07 1 88.06 647 ALA A CA 1
ATOM 4884 C C . ALA A 1 647 ? -11.797 -34.562 -7.074 1 88.06 647 ALA A C 1
ATOM 4886 O O . ALA A 1 647 ? -12.203 -34.875 -5.949 1 88.06 647 ALA A O 1
ATOM 4887 N N . ARG A 1 648 ? -11.82 -33.406 -7.488 1 87.5 648 ARG A N 1
ATOM 4888 C CA . ARG A 1 648 ? -12.195 -32.281 -6.617 1 87.5 648 ARG A CA 1
ATOM 4889 C C . ARG A 1 648 ? -13.688 -32.281 -6.328 1 87.5 648 ARG A C 1
ATOM 4891 O O . ARG A 1 648 ? -14.117 -31.953 -5.223 1 87.5 648 ARG A O 1
ATOM 4898 N N . ARG A 1 649 ? -14.406 -32.625 -7.309 1 87.12 649 ARG A N 1
ATOM 4899 C CA . ARG A 1 649 ? -15.844 -32.719 -7.109 1 87.12 649 ARG A CA 1
ATOM 4900 C C . ARG A 1 649 ? -16.188 -33.844 -6.129 1 87.12 649 ARG A C 1
ATOM 4902 O O . ARG A 1 649 ? -17.078 -33.688 -5.289 1 87.12 649 ARG A O 1
ATOM 4909 N N . LEU A 1 650 ? -15.453 -34.906 -6.277 1 90 650 LEU A N 1
ATOM 4910 C CA . LEU A 1 650 ? -15.68 -36.062 -5.391 1 90 650 LEU A CA 1
ATOM 4911 C C . LEU A 1 650 ? -15.25 -35.719 -3.965 1 90 650 LEU A C 1
ATOM 4913 O O . LEU A 1 650 ? -15.844 -36.219 -3.002 1 90 650 LEU A O 1
ATOM 4917 N N . ALA A 1 651 ? -14.281 -34.906 -3.879 1 90.75 651 ALA A N 1
ATOM 4918 C CA . ALA A 1 651 ? -13.742 -34.531 -2.568 1 90.75 651 ALA A CA 1
ATOM 4919 C C . ALA A 1 651 ? -14.766 -33.781 -1.743 1 90.75 651 ALA A C 1
ATOM 4921 O O . ALA A 1 651 ? -14.766 -33.844 -0.512 1 90.75 651 ALA A O 1
ATOM 4922 N N . VAL A 1 652 ? -15.617 -33.094 -2.432 1 88.25 652 VAL A N 1
ATOM 4923 C CA . VAL A 1 652 ? -16.656 -32.312 -1.771 1 88.25 652 VAL A CA 1
ATOM 4924 C C . VAL A 1 652 ? -17.656 -33.25 -1.091 1 88.25 652 VAL A C 1
ATOM 4926 O O . VAL A 1 652 ? -18.219 -32.906 -0.044 1 88.25 652 VAL A O 1
ATOM 4929 N N . ASP A 1 653 ? -17.734 -34.375 -1.604 1 88 653 ASP A N 1
ATOM 4930 C CA . ASP A 1 653 ? -18.734 -35.344 -1.106 1 88 653 ASP A CA 1
ATOM 4931 C C . ASP A 1 653 ? -18.188 -36.125 0.087 1 88 653 ASP A C 1
ATOM 4933 O O . ASP A 1 653 ? -18.969 -36.719 0.827 1 88 653 ASP A O 1
ATOM 4937 N N . ALA A 1 654 ? -16.953 -36.125 0.294 1 91.88 654 ALA A N 1
ATOM 4938 C CA . ALA A 1 654 ? -16.359 -36.844 1.4 1 91.88 654 ALA A CA 1
ATOM 4939 C C . ALA A 1 654 ? -15.484 -35.938 2.262 1 91.88 654 ALA A C 1
ATOM 4941 O O . ALA A 1 654 ? -14.266 -36.094 2.314 1 91.88 654 ALA A O 1
ATOM 4942 N N . PRO A 1 655 ? -16.125 -35.125 3.068 1 91.94 655 PRO A N 1
ATOM 4943 C CA . PRO A 1 655 ? -15.375 -34.125 3.828 1 91.94 655 PRO A CA 1
ATOM 4944 C C . PRO A 1 655 ? -14.555 -34.75 4.957 1 91.94 655 PRO A C 1
ATOM 4946 O O . PRO A 1 655 ? -13.633 -34.125 5.48 1 91.94 655 PRO A O 1
ATOM 4949 N N . PHE A 1 656 ? -14.844 -35.969 5.391 1 93.62 656 PHE A N 1
ATOM 4950 C CA . PHE A 1 656 ? -14.164 -36.562 6.531 1 93.62 656 PHE A CA 1
ATOM 4951 C C . PHE A 1 656 ? -12.68 -36.75 6.238 1 93.62 656 PHE A C 1
ATOM 4953 O O . PHE A 1 656 ? -11.867 -36.844 7.16 1 93.62 656 PHE A O 1
ATOM 4960 N N . VAL A 1 657 ? -12.281 -36.781 4.961 1 93.94 657 VAL A N 1
ATOM 4961 C CA . VAL A 1 657 ? -10.898 -37 4.551 1 93.94 657 VAL A CA 1
ATOM 4962 C C . VAL A 1 657 ? -10.039 -35.812 5.012 1 93.94 657 VAL A C 1
ATOM 4964 O O . VAL A 1 657 ? -8.852 -36 5.301 1 93.94 657 VAL A O 1
ATOM 4967 N N . ARG A 1 658 ? -10.711 -34.688 5.137 1 92.56 658 ARG A N 1
ATOM 4968 C CA . ARG A 1 658 ? -9.945 -33.5 5.461 1 92.56 658 ARG A CA 1
ATOM 4969 C C . ARG A 1 658 ? -10.43 -32.875 6.762 1 92.56 658 ARG A C 1
ATOM 4971 O O . ARG A 1 658 ? -10.156 -31.688 7.035 1 92.56 658 ARG A O 1
ATOM 4978 N N . ASP A 1 659 ? -11.156 -33.562 7.527 1 96.12 659 ASP A N 1
ATOM 4979 C CA . ASP A 1 659 ? -11.727 -33.062 8.773 1 96.12 659 ASP A CA 1
ATOM 4980 C C . ASP A 1 659 ? -11.492 -34.031 9.922 1 96.12 659 ASP A C 1
ATOM 4982 O O . ASP A 1 659 ? -12.18 -35.031 10.047 1 96.12 659 ASP A O 1
ATOM 4986 N N . GLY A 1 660 ? -10.617 -33.594 10.75 1 96.5 660 GLY A N 1
ATOM 4987 C CA . GLY A 1 660 ? -10.234 -34.438 11.859 1 96.5 660 GLY A CA 1
ATOM 4988 C C . GLY A 1 660 ? -11.359 -34.688 12.844 1 96.5 660 GLY A C 1
ATOM 4989 O O . GLY A 1 660 ? -11.414 -35.75 13.477 1 96.5 660 GLY A O 1
ATOM 4990 N N . LEU A 1 661 ? -12.234 -33.75 13.039 1 97 661 LEU A N 1
ATOM 4991 C CA . LEU A 1 661 ? -13.352 -33.938 13.953 1 97 661 LEU A CA 1
ATOM 4992 C C . LEU A 1 661 ? -14.375 -34.906 13.383 1 97 661 LEU A C 1
ATOM 4994 O O . LEU A 1 661 ? -14.883 -35.781 14.102 1 97 661 LEU A O 1
ATOM 4998 N N . LEU A 1 662 ? -14.625 -34.781 12.156 1 96.06 662 LEU A N 1
ATOM 4999 C CA . LEU A 1 662 ? -15.523 -35.719 11.5 1 96.06 662 LEU A CA 1
ATOM 5000 C C . LEU A 1 662 ? -14.945 -37.125 11.523 1 96.06 662 LEU A C 1
ATOM 5002 O O . LEU A 1 662 ? -15.68 -38.125 11.695 1 96.06 662 LEU A O 1
ATOM 5006 N N . MET A 1 663 ? -13.633 -37.188 11.328 1 96.88 663 MET A N 1
ATOM 5007 C CA . MET A 1 663 ? -12.953 -38.469 11.391 1 96.88 663 MET A CA 1
ATOM 5008 C C . MET A 1 663 ? -13.109 -39.094 12.766 1 96.88 663 MET A C 1
ATOM 5010 O O . MET A 1 663 ? -13.305 -40.312 12.883 1 96.88 663 MET A O 1
ATOM 5014 N N . ALA A 1 664 ? -12.992 -38.281 13.766 1 96.56 664 ALA A N 1
ATOM 5015 C CA . ALA A 1 664 ? -13.117 -38.781 15.133 1 96.56 664 ALA A CA 1
ATOM 5016 C C . ALA A 1 664 ? -14.5 -39.406 15.367 1 96.56 664 ALA A C 1
ATOM 5018 O O . ALA A 1 664 ? -14.609 -40.5 15.93 1 96.56 664 ALA A O 1
ATOM 5019 N N . ILE A 1 665 ? -15.492 -38.75 14.914 1 96.25 665 ILE A N 1
ATOM 5020 C CA . ILE A 1 665 ? -16.859 -39.219 15.109 1 96.25 665 ILE A CA 1
ATOM 5021 C C . ILE A 1 665 ? -17.078 -40.5 14.289 1 96.25 665 ILE A C 1
ATOM 5023 O O . ILE A 1 665 ? -17.656 -41.469 14.781 1 96.25 665 ILE A O 1
ATOM 5027 N N . LYS A 1 666 ? -16.594 -40.5 13.102 1 95.5 666 LYS A N 1
ATOM 5028 C CA . LYS A 1 666 ? -16.75 -41.688 12.234 1 95.5 666 LYS A CA 1
ATOM 5029 C C . LYS A 1 666 ? -15.984 -42.875 12.789 1 95.5 666 LYS A C 1
ATOM 5031 O O . LYS A 1 666 ? -16.406 -44.031 12.625 1 95.5 666 LYS A O 1
ATOM 5036 N N . LEU A 1 667 ? -14.828 -42.625 13.344 1 95.62 667 LEU A N 1
ATOM 5037 C CA . LEU A 1 667 ? -14.023 -43.688 13.945 1 95.62 667 LEU A CA 1
ATOM 5038 C C . LEU A 1 667 ? -14.773 -44.312 15.109 1 95.62 667 LEU A C 1
ATOM 5040 O O . LEU A 1 667 ? -14.867 -45.562 15.18 1 95.62 667 LEU A O 1
ATOM 5044 N N . LEU A 1 668 ? -15.273 -43.5 15.984 1 94.94 668 LEU A N 1
ATOM 5045 C CA . LEU A 1 668 ? -15.992 -44 17.141 1 94.94 668 LEU A CA 1
ATOM 5046 C C . LEU A 1 668 ? -17.25 -44.75 16.719 1 94.94 668 LEU A C 1
ATOM 5048 O O . LEU A 1 668 ? -17.609 -45.781 17.312 1 94.94 668 LEU A O 1
ATOM 5052 N N . SER A 1 669 ? -17.875 -44.219 15.68 1 95 669 SER A N 1
ATOM 5053 C CA . SER A 1 669 ? -19.047 -44.875 15.141 1 95 669 SER A CA 1
ATOM 5054 C C . SER A 1 669 ? -18.672 -46.25 14.562 1 95 669 SER A C 1
ATOM 5056 O O . SER A 1 669 ? -19.438 -47.219 14.688 1 95 669 SER A O 1
ATOM 5058 N N . TYR A 1 670 ? -17.594 -46.312 13.898 1 94.38 670 TYR A N 1
ATOM 5059 C CA . TYR A 1 670 ? -17.109 -47.562 13.32 1 94.38 670 TYR A CA 1
ATOM 5060 C C . TYR A 1 670 ? -16.828 -48.562 14.414 1 94.38 670 TYR A C 1
ATOM 5062 O O . TYR A 1 670 ? -17.203 -49.75 14.297 1 94.38 670 TYR A O 1
ATOM 5070 N N . LEU A 1 671 ? -16.172 -48.188 15.484 1 93.56 671 LEU A N 1
ATOM 5071 C CA . LEU A 1 671 ? -15.82 -49.094 16.578 1 93.56 671 LEU A CA 1
ATOM 5072 C C . LEU A 1 671 ? -17.062 -49.625 17.266 1 93.56 671 LEU A C 1
ATOM 5074 O O . LEU A 1 671 ? -17.109 -50.781 17.641 1 93.56 671 LEU A O 1
ATOM 5078 N N . LYS A 1 672 ? -18 -48.812 17.359 1 92.88 672 LYS A N 1
ATOM 5079 C CA . LYS A 1 672 ? -19.25 -49.219 18 1 92.88 672 LYS A CA 1
ATOM 5080 C C . LYS A 1 672 ? -20.031 -50.156 17.109 1 92.88 672 LYS A C 1
ATOM 5082 O O . LYS A 1 672 ? -20.516 -51.188 17.578 1 92.88 672 LYS A O 1
ATOM 5087 N N . GLU A 1 673 ? -20.172 -49.844 15.875 1 92.19 673 GLU A N 1
ATOM 5088 C CA . GLU A 1 673 ? -20.938 -50.625 14.922 1 92.19 673 GLU A CA 1
ATOM 5089 C C . GLU A 1 673 ? -20.359 -52.031 14.758 1 92.19 673 GLU A C 1
ATOM 5091 O O . GLU A 1 673 ? -21.109 -53 14.648 1 92.19 673 GLU A O 1
ATOM 5096 N N . HIS A 1 674 ? -19.094 -52.156 14.719 1 91.88 674 HIS A N 1
ATOM 5097 C CA . HIS A 1 674 ? -18.438 -53.438 14.477 1 91.88 674 HIS A CA 1
ATOM 5098 C C . HIS A 1 674 ? -18.031 -54.125 15.781 1 91.88 674 HIS A C 1
ATOM 5100 O O . HIS A 1 674 ? -17.578 -55.25 15.781 1 91.88 674 HIS A O 1
ATOM 5106 N N . ALA A 1 675 ? -18.172 -53.5 16.922 1 91.62 675 ALA A N 1
ATOM 5107 C CA . ALA A 1 675 ? -17.828 -54 18.25 1 91.62 675 ALA A CA 1
ATOM 5108 C C . ALA A 1 675 ? -16.391 -54.5 18.297 1 91.62 675 ALA A C 1
ATOM 5110 O O . ALA A 1 675 ? -16.125 -55.625 18.719 1 91.62 675 ALA A O 1
ATOM 5111 N N . VAL A 1 676 ? -15.547 -53.688 17.75 1 92.56 676 VAL A N 1
ATOM 5112 C CA . VAL A 1 676 ? -14.133 -54.031 17.719 1 92.56 676 VAL A CA 1
ATOM 5113 C C . VAL A 1 676 ? -13.328 -52.938 18.453 1 92.56 676 VAL A C 1
ATOM 5115 O O . VAL A 1 676 ? -13.781 -51.812 18.578 1 92.56 676 VAL A O 1
ATOM 5118 N N . SER A 1 677 ? -12.188 -53.406 19 1 90.19 677 SER A N 1
ATOM 5119 C CA . SER A 1 677 ? -11.266 -52.438 19.594 1 90.19 677 SER A CA 1
ATOM 5120 C C . SER A 1 677 ? -10.445 -51.719 18.516 1 90.19 677 SER A C 1
ATOM 5122 O O . SER A 1 677 ? -10.375 -52.188 17.375 1 90.19 677 SER A O 1
ATOM 5124 N N . ILE A 1 678 ? -9.945 -50.562 18.828 1 90.44 678 ILE A N 1
ATOM 5125 C CA . ILE A 1 678 ? -9.156 -49.781 17.891 1 90.44 678 ILE A CA 1
ATOM 5126 C C . ILE A 1 678 ? -7.969 -50.625 17.406 1 90.44 678 ILE A C 1
ATOM 5128 O O . ILE A 1 678 ? -7.59 -50.531 16.234 1 90.44 678 ILE A O 1
ATOM 5132 N N . SER A 1 679 ? -7.363 -51.406 18.312 1 88.94 679 SER A N 1
ATOM 5133 C CA . SER A 1 679 ? -6.223 -52.25 17.953 1 88.94 679 SER A CA 1
ATOM 5134 C C . SER A 1 679 ? -6.609 -53.312 16.938 1 88.94 679 SER A C 1
ATOM 5136 O O . SER A 1 679 ? -5.855 -53.594 16 1 88.94 679 SER A O 1
ATOM 5138 N N . GLU A 1 680 ? -7.719 -53.875 17.125 1 91.81 680 GLU A N 1
ATOM 5139 C CA . GLU A 1 680 ? -8.219 -54.875 16.188 1 91.81 680 GLU A CA 1
ATOM 5140 C C . GLU A 1 680 ? -8.555 -54.281 14.836 1 91.81 680 GLU A C 1
ATOM 5142 O O . GLU A 1 680 ? -8.297 -54.875 13.797 1 91.81 680 GLU A O 1
ATOM 5147 N N . ALA A 1 681 ? -9.148 -53.125 14.922 1 92 681 ALA A N 1
ATOM 5148 C CA . ALA A 1 681 ? -9.523 -52.438 13.688 1 92 681 ALA A CA 1
ATOM 5149 C C . ALA A 1 681 ? -8.297 -52.094 12.852 1 92 681 ALA A C 1
ATOM 5151 O O . ALA A 1 681 ? -8.289 -52.312 11.633 1 92 681 ALA A O 1
ATOM 5152 N N . VAL A 1 682 ? -7.227 -51.594 13.453 1 89.75 682 VAL A N 1
ATOM 5153 C CA . VAL A 1 682 ? -6.012 -51.188 12.758 1 89.75 682 VAL A CA 1
ATOM 5154 C C . VAL A 1 682 ? -5.258 -52.406 12.258 1 89.75 682 VAL A C 1
ATOM 5156 O O . VAL A 1 682 ? -4.609 -52.344 11.203 1 89.75 682 VAL A O 1
ATOM 5159 N N . ALA A 1 683 ? -5.422 -53.5 12.961 1 88.31 683 ALA A N 1
ATOM 5160 C CA . ALA A 1 683 ? -4.758 -54.719 12.562 1 88.31 683 ALA A CA 1
ATOM 5161 C C . ALA A 1 683 ? -5.379 -55.312 11.297 1 88.31 683 ALA A C 1
ATOM 5163 O O . ALA A 1 683 ? -4.746 -56.094 10.594 1 88.31 683 ALA A O 1
ATOM 5164 N N . SER A 1 684 ? -6.539 -54.875 11.031 1 87.44 684 SER A N 1
ATOM 5165 C CA . SER A 1 684 ? -7.246 -55.406 9.859 1 87.44 684 SER A CA 1
ATOM 5166 C C . SER A 1 684 ? -6.742 -54.75 8.578 1 87.44 684 SER A C 1
ATOM 5168 O O . SER A 1 684 ? -6.969 -55.281 7.48 1 87.44 684 SER A O 1
ATOM 5170 N N . ILE A 1 685 ? -6.031 -53.719 8.68 1 88.75 685 ILE A N 1
ATOM 5171 C CA . ILE A 1 685 ? -5.52 -53.031 7.5 1 88.75 685 ILE A CA 1
ATOM 5172 C C . ILE A 1 685 ? -4.148 -53.594 7.125 1 88.75 685 ILE A C 1
ATOM 5174 O O . ILE A 1 685 ? -3.424 -54.094 7.988 1 88.75 685 ILE A O 1
ATOM 5178 N N . PRO A 1 686 ? -3.863 -53.531 5.832 1 87.88 686 PRO A N 1
ATOM 5179 C CA . PRO A 1 686 ? -2.535 -54 5.422 1 87.88 686 PRO A CA 1
ATOM 5180 C C . PRO A 1 686 ? -1.406 -53.25 6.121 1 87.88 686 PRO A C 1
ATOM 5182 O O . PRO A 1 686 ? -1.542 -52.031 6.414 1 87.88 686 PRO A O 1
ATOM 5185 N N . LYS A 1 687 ? -0.356 -53.969 6.418 1 87.5 687 LYS A N 1
ATOM 5186 C CA . LYS A 1 687 ? 0.785 -53.375 7.086 1 87.5 687 LYS A CA 1
ATOM 5187 C C . LYS A 1 687 ? 1.497 -52.375 6.168 1 87.5 687 LYS A C 1
ATOM 5189 O O . LYS A 1 687 ? 1.804 -52.688 5.02 1 87.5 687 LYS A O 1
ATOM 5194 N N . PHE A 1 688 ? 1.563 -51.188 6.629 1 89.81 688 PHE A N 1
ATOM 5195 C CA . PHE A 1 688 ? 2.311 -50.156 5.902 1 89.81 688 PHE A CA 1
ATOM 5196 C C . PHE A 1 688 ? 2.871 -49.125 6.859 1 89.81 688 PHE A C 1
ATOM 5198 O O . PHE A 1 688 ? 2.463 -49.062 8.016 1 89.81 688 PHE A O 1
ATOM 5205 N N . GLY A 1 689 ? 3.906 -48.469 6.504 1 88.12 689 GLY A N 1
ATOM 5206 C CA . GLY A 1 689 ? 4.5 -47.344 7.234 1 88.12 689 GLY A CA 1
ATOM 5207 C C . GLY A 1 689 ? 4.812 -46.156 6.352 1 88.12 689 GLY A C 1
ATOM 5208 O O . GLY A 1 689 ? 5.16 -46.312 5.18 1 88.12 689 GLY A O 1
ATOM 5209 N N . THR A 1 690 ? 4.469 -44.969 6.914 1 88.56 690 THR A N 1
ATOM 5210 C CA . THR A 1 690 ? 4.773 -43.75 6.176 1 88.56 690 THR A CA 1
ATOM 5211 C C . THR A 1 690 ? 5.715 -42.875 6.973 1 88.56 690 THR A C 1
ATOM 5213 O O . THR A 1 690 ? 5.766 -42.938 8.203 1 88.56 690 THR A O 1
ATOM 5216 N N . ALA A 1 691 ? 6.562 -42.156 6.309 1 88.31 691 ALA A N 1
ATOM 5217 C CA . ALA A 1 691 ? 7.434 -41.156 6.91 1 88.31 691 ALA A CA 1
ATOM 5218 C C . ALA A 1 691 ? 7.535 -39.906 6.027 1 88.31 691 ALA A C 1
ATOM 5220 O O . ALA A 1 691 ? 7.566 -40.031 4.797 1 88.31 691 ALA A O 1
ATOM 5221 N N . ASN A 1 692 ? 7.383 -38.781 6.688 1 86.88 692 ASN A N 1
ATOM 5222 C CA . ASN A 1 692 ? 7.559 -37.531 5.996 1 86.88 692 ASN A CA 1
ATOM 5223 C C . ASN A 1 692 ? 8.711 -36.719 6.586 1 86.88 692 ASN A C 1
ATOM 5225 O O . ASN A 1 692 ? 8.922 -36.719 7.801 1 86.88 692 ASN A O 1
ATOM 5229 N N . ARG A 1 693 ? 9.5 -36.094 5.68 1 86.19 693 ARG A N 1
ATOM 5230 C CA . ARG A 1 693 ? 10.633 -35.312 6.129 1 86.19 693 ARG A CA 1
ATOM 5231 C C . ARG A 1 693 ? 10.836 -34.094 5.23 1 86.19 693 ARG A C 1
ATOM 5233 O O . ARG A 1 693 ? 10.703 -34.188 4.008 1 86.19 693 ARG A O 1
ATOM 5240 N N . PHE A 1 694 ? 11.023 -32.969 5.891 1 83.44 694 PHE A N 1
ATOM 5241 C CA . PHE A 1 694 ? 11.391 -31.781 5.16 1 83.44 694 PHE A CA 1
ATOM 5242 C C . PHE A 1 694 ? 12.906 -31.594 5.16 1 83.44 694 PHE A C 1
ATOM 5244 O O . PHE A 1 694 ? 13.547 -31.688 6.207 1 83.44 694 PHE A O 1
ATOM 5251 N N . VAL A 1 695 ? 13.461 -31.359 3.969 1 84.12 695 VAL A N 1
ATOM 5252 C CA . VAL A 1 695 ? 14.898 -31.125 3.822 1 84.12 695 VAL A CA 1
ATOM 5253 C C . VAL A 1 695 ? 15.141 -29.75 3.203 1 84.12 695 VAL A C 1
ATOM 5255 O O . VAL A 1 695 ? 14.695 -29.484 2.088 1 84.12 695 VAL A O 1
ATOM 5258 N N . SER A 1 696 ? 15.758 -28.938 3.916 1 79.25 696 SER A N 1
ATOM 5259 C CA . SER A 1 696 ? 16.078 -27.609 3.408 1 79.25 696 SER A CA 1
ATOM 5260 C C . SER A 1 696 ? 17.234 -27.656 2.424 1 79.25 696 SER A C 1
ATOM 5262 O O . SER A 1 696 ? 18.219 -28.375 2.641 1 79.25 696 SER A O 1
ATOM 5264 N N . VAL A 1 697 ? 17.078 -27.031 1.286 1 72.62 697 VAL A N 1
ATOM 5265 C CA . VAL A 1 697 ? 18.125 -26.984 0.281 1 72.62 697 VAL A CA 1
ATOM 5266 C C . VAL A 1 697 ? 18.391 -25.547 -0.133 1 72.62 697 VAL A C 1
ATOM 5268 O O . VAL A 1 697 ? 17.469 -24.734 -0.207 1 72.62 697 VAL A O 1
ATOM 5271 N N . ALA A 1 698 ? 19.641 -25.156 -0.374 1 61.94 698 ALA A N 1
ATOM 5272 C CA . ALA A 1 698 ? 20.031 -23.812 -0.776 1 61.94 698 ALA A CA 1
ATOM 5273 C C . ALA A 1 698 ? 19.984 -23.656 -2.295 1 61.94 698 ALA A C 1
ATOM 5275 O O . ALA A 1 698 ? 19.969 -22.547 -2.812 1 61.94 698 ALA A O 1
ATOM 5276 N N . VAL A 1 699 ? 20.047 -24.797 -2.988 1 60.84 699 VAL A N 1
ATOM 5277 C CA . VAL A 1 699 ? 20.078 -24.766 -4.445 1 60.84 699 VAL A CA 1
ATOM 5278 C C . VAL A 1 699 ? 18.656 -24.969 -4.988 1 60.84 699 VAL A C 1
ATOM 5280 O O . VAL A 1 699 ? 17.75 -25.312 -4.238 1 60.84 699 VAL A O 1
ATOM 5283 N N . ASN A 1 700 ? 18.594 -24.688 -6.266 1 62.34 700 ASN A N 1
ATOM 5284 C CA . ASN A 1 700 ? 17.328 -24.938 -6.922 1 62.34 700 ASN A CA 1
ATOM 5285 C C . ASN A 1 700 ? 16.953 -26.422 -6.871 1 62.34 700 ASN A C 1
ATOM 5287 O O . ASN A 1 700 ? 17.688 -27.266 -7.363 1 62.34 700 ASN A O 1
ATOM 5291 N N . PRO A 1 701 ? 15.875 -26.719 -6.246 1 70.31 701 PRO A N 1
ATOM 5292 C CA . PRO A 1 701 ? 15.484 -28.109 -6.047 1 70.31 701 PRO A CA 1
ATOM 5293 C C . PRO A 1 701 ? 15.312 -28.875 -7.363 1 70.31 701 PRO A C 1
ATOM 5295 O O . PRO A 1 701 ? 15.445 -30.094 -7.395 1 70.31 701 PRO A O 1
ATOM 5298 N N . THR A 1 702 ? 15.086 -28.172 -8.445 1 64.31 702 THR A N 1
ATOM 5299 C CA . THR A 1 702 ? 14.883 -28.844 -9.727 1 64.31 702 THR A CA 1
ATOM 5300 C C . THR A 1 702 ? 16.172 -29.5 -10.203 1 64.31 702 THR A C 1
ATOM 5302 O O . THR A 1 702 ? 16.141 -30.547 -10.859 1 64.31 702 THR A O 1
ATOM 5305 N N . THR A 1 703 ? 17.234 -28.891 -9.883 1 66.5 703 THR A N 1
ATOM 5306 C CA . THR A 1 703 ? 18.531 -29.469 -10.25 1 66.5 703 THR A CA 1
ATOM 5307 C C . THR A 1 703 ? 18.781 -30.766 -9.508 1 66.5 703 THR A C 1
ATOM 5309 O O . THR A 1 703 ? 19.344 -31.719 -10.062 1 66.5 703 THR A O 1
ATOM 5312 N N . ILE A 1 704 ? 18.312 -30.828 -8.375 1 70.94 704 ILE A N 1
ATOM 5313 C CA . ILE A 1 704 ? 18.484 -32 -7.543 1 70.94 704 ILE A CA 1
ATOM 5314 C C . ILE A 1 704 ? 17.625 -33.156 -8.086 1 70.94 704 ILE A C 1
ATOM 5316 O O . ILE A 1 704 ? 18.078 -34.312 -8.156 1 70.94 704 ILE A O 1
ATOM 5320 N N . LEU A 1 705 ? 16.453 -32.844 -8.438 1 72.25 705 LEU A N 1
ATOM 5321 C CA . LEU A 1 705 ? 15.539 -33.875 -8.945 1 72.25 705 LEU A CA 1
ATOM 5322 C C . LEU A 1 705 ? 16.031 -34.438 -10.281 1 72.25 705 LEU A C 1
ATOM 5324 O O . LEU A 1 705 ? 15.844 -35.625 -10.57 1 72.25 705 LEU A O 1
ATOM 5328 N N . ARG A 1 706 ? 16.656 -33.531 -11.023 1 68.12 706 ARG A N 1
ATOM 5329 C CA . ARG A 1 706 ? 17.203 -33.969 -12.312 1 68.12 706 ARG A CA 1
ATOM 5330 C C . ARG A 1 706 ? 18.312 -35 -12.109 1 68.12 706 ARG A C 1
ATOM 5332 O O . ARG A 1 706 ? 18.406 -35.969 -12.859 1 68.12 706 ARG A O 1
ATOM 5339 N N . LYS A 1 707 ? 19.031 -34.688 -11.172 1 70.56 707 LYS A N 1
ATOM 5340 C CA . LYS A 1 707 ? 20.141 -35.562 -10.898 1 70.56 707 LYS A CA 1
ATOM 5341 C C . LYS A 1 707 ? 19.656 -36.906 -10.352 1 70.56 707 LYS A C 1
ATOM 5343 O O . LYS A 1 707 ? 20.266 -37.938 -10.625 1 70.56 707 LYS A O 1
ATOM 5348 N N . LEU A 1 708 ? 18.641 -36.781 -9.609 1 73 708 LEU A N 1
ATOM 5349 C CA . LEU A 1 708 ? 18.109 -37.969 -8.984 1 73 708 LEU A CA 1
ATOM 5350 C C . LEU A 1 708 ? 17.266 -38.781 -9.969 1 73 708 LEU A C 1
ATOM 5352 O O . LEU A 1 708 ? 17.172 -40 -9.859 1 73 708 LEU A O 1
ATOM 5356 N N . GLY A 1 709 ? 16.547 -38.062 -10.836 1 64.19 709 GLY A N 1
ATOM 5357 C CA . GLY A 1 709 ? 15.586 -38.688 -11.727 1 64.19 709 GLY A CA 1
ATOM 5358 C C . GLY A 1 709 ? 16.219 -39.281 -12.969 1 64.19 709 GLY A C 1
ATOM 5359 O O . GLY A 1 709 ? 16.734 -38.562 -13.82 1 64.19 709 GLY A O 1
ATOM 5360 N N . ASP A 1 710 ? 17.219 -40.125 -13.031 1 52.09 710 ASP A N 1
ATOM 5361 C CA . ASP A 1 710 ? 17.672 -40.812 -14.234 1 52.09 710 ASP A CA 1
ATOM 5362 C C . ASP A 1 710 ? 16.484 -41.25 -15.094 1 52.09 710 ASP A C 1
ATOM 5364 O O . ASP A 1 710 ? 16.078 -42.406 -15.039 1 52.09 710 ASP A O 1
ATOM 5368 N N . GLY A 1 711 ? 15.766 -40.438 -16.016 1 46.41 711 GLY A N 1
ATOM 5369 C CA . GLY A 1 711 ? 14.938 -40.781 -17.156 1 46.41 711 GLY A CA 1
ATOM 5370 C C . GLY A 1 711 ? 13.547 -41.25 -16.781 1 46.41 711 GLY A C 1
ATOM 5371 O O . GLY A 1 711 ? 12.664 -41.344 -17.641 1 46.41 711 GLY A O 1
ATOM 5372 N N . ARG A 1 712 ? 13.18 -42.125 -15.836 1 44.78 712 ARG A N 1
ATOM 5373 C CA . ARG A 1 712 ? 12.016 -43 -15.797 1 44.78 712 ARG A CA 1
ATOM 5374 C C . ARG A 1 712 ? 10.812 -42.281 -15.195 1 44.78 712 ARG A C 1
ATOM 5376 O O . ARG A 1 712 ? 9.727 -42.875 -15.109 1 44.78 712 ARG A O 1
ATOM 5383 N N . GLN A 1 713 ? 10.906 -41.312 -14.273 1 47.97 713 GLN A N 1
ATOM 5384 C CA . GLN A 1 713 ? 9.891 -41.188 -13.234 1 47.97 713 GLN A CA 1
ATOM 5385 C C . GLN A 1 713 ? 8.781 -40.219 -13.656 1 47.97 713 GLN A C 1
ATOM 5387 O O . GLN A 1 713 ? 9.016 -39.344 -14.477 1 47.97 713 GLN A O 1
ATOM 5392 N N . LYS A 1 714 ? 7.535 -40.75 -13.461 1 50.34 714 LYS A N 1
ATOM 5393 C CA . LYS A 1 714 ? 6.184 -40.219 -13.648 1 50.34 714 LYS A CA 1
ATOM 5394 C C . LYS A 1 714 ? 6.062 -38.812 -13.086 1 50.34 714 LYS A C 1
ATOM 5396 O O . LYS A 1 714 ? 6.668 -38.469 -12.055 1 50.34 714 LYS A O 1
ATOM 5401 N N . ILE A 1 715 ? 5.684 -37.812 -14.016 1 49.75 715 ILE A N 1
ATOM 5402 C CA . ILE A 1 715 ? 5.438 -36.375 -14.07 1 49.75 715 ILE A CA 1
ATOM 5403 C C . ILE A 1 715 ? 4.441 -35.969 -12.984 1 49.75 715 ILE A C 1
ATOM 5405 O O . ILE A 1 715 ? 4.09 -34.812 -12.859 1 49.75 715 ILE A O 1
ATOM 5409 N N . GLY A 1 716 ? 4.055 -36.844 -11.891 1 53.94 716 GLY A N 1
ATOM 5410 C CA . GLY A 1 716 ? 3.143 -36.156 -11 1 53.94 716 GLY A CA 1
ATOM 5411 C C . GLY A 1 716 ? 3.818 -35.062 -10.188 1 53.94 716 GLY A C 1
ATOM 5412 O O . GLY A 1 716 ? 4.77 -34.406 -10.656 1 53.94 716 GLY A O 1
ATOM 5413 N N . GLU A 1 717 ? 3.201 -34.75 -8.977 1 61.88 717 GLU A N 1
ATOM 5414 C CA . GLU A 1 717 ? 3.807 -33.844 -7.996 1 61.88 717 GLU A CA 1
ATOM 5415 C C . GLU A 1 717 ? 5.129 -34.406 -7.484 1 61.88 717 GLU A C 1
ATOM 5417 O O . GLU A 1 717 ? 5.148 -35.344 -6.684 1 61.88 717 GLU A O 1
ATOM 5422 N N . GLY A 1 718 ? 6.258 -34.094 -8.156 1 68.19 718 GLY A N 1
ATOM 5423 C CA . GLY A 1 718 ? 7.578 -34.469 -7.668 1 68.19 718 GLY A CA 1
ATOM 5424 C C . GLY A 1 718 ? 8.141 -35.719 -8.352 1 68.19 718 GLY A C 1
ATOM 5425 O O . GLY A 1 718 ? 7.648 -36.125 -9.406 1 68.19 718 GLY A O 1
ATOM 5426 N N . LEU A 1 719 ? 9.219 -36.281 -7.848 1 73.69 719 LEU A N 1
ATOM 5427 C CA . LEU A 1 719 ? 9.914 -37.469 -8.344 1 73.69 719 LEU A CA 1
ATOM 5428 C C . LEU A 1 719 ? 9.586 -38.688 -7.492 1 73.69 719 LEU A C 1
ATOM 5430 O O . LEU A 1 719 ? 9.773 -38.688 -6.273 1 73.69 719 LEU A O 1
ATOM 5434 N N . SER A 1 720 ? 8.789 -39.625 -8.102 1 76.56 720 SER A N 1
ATOM 5435 C CA . SER A 1 720 ? 8.508 -40.875 -7.395 1 76.56 720 SER A CA 1
ATOM 5436 C C . SER A 1 720 ? 9.523 -41.969 -7.75 1 76.56 720 SER A C 1
ATOM 5438 O O . SER A 1 720 ? 9.703 -42.281 -8.922 1 76.56 720 SER A O 1
ATOM 5440 N N . LEU A 1 721 ? 10.211 -42.5 -6.789 1 79.19 721 LEU A N 1
ATOM 5441 C CA . LEU A 1 721 ? 11.227 -43.5 -6.98 1 79.19 721 LEU A CA 1
ATOM 5442 C C . LEU A 1 721 ? 10.867 -44.781 -6.227 1 79.19 721 LEU A C 1
ATOM 5444 O O . LEU A 1 721 ? 10.406 -44.719 -5.086 1 79.19 721 LEU A O 1
ATOM 5448 N N . LYS A 1 722 ? 10.938 -45.844 -7.016 1 81.5 722 LYS A N 1
ATOM 5449 C CA . LYS A 1 722 ? 10.789 -47.125 -6.355 1 81.5 722 LYS A CA 1
ATOM 5450 C C . LYS A 1 722 ? 12.125 -47.656 -5.828 1 81.5 722 LYS A C 1
ATOM 5452 O O . LYS A 1 722 ? 13.102 -47.719 -6.574 1 81.5 722 LYS A O 1
ATOM 5457 N N . VAL A 1 723 ? 12.141 -47.906 -4.578 1 81.94 723 VAL A N 1
ATOM 5458 C CA . VAL A 1 723 ? 13.344 -48.438 -3.949 1 81.94 723 VAL A CA 1
ATOM 5459 C C . VAL A 1 723 ? 13.078 -49.844 -3.418 1 81.94 723 VAL A C 1
ATOM 5461 O O . VAL A 1 723 ? 11.938 -50.312 -3.402 1 81.94 723 VAL A O 1
ATOM 5464 N N . ASP A 1 724 ? 14.047 -50.656 -3.219 1 78.88 724 ASP A N 1
ATOM 5465 C CA . ASP A 1 724 ? 13.961 -52.062 -2.822 1 78.88 724 ASP A CA 1
ATOM 5466 C C . ASP A 1 724 ? 12.945 -52.25 -1.703 1 78.88 724 ASP A C 1
ATOM 5468 O O . ASP A 1 724 ? 12.172 -53.219 -1.72 1 78.88 724 ASP A O 1
ATOM 5472 N N . LYS A 1 725 ? 12.906 -51.375 -0.767 1 82.19 725 LYS A N 1
ATOM 5473 C CA . LYS A 1 725 ? 12.055 -51.625 0.395 1 82.19 725 LYS A CA 1
ATOM 5474 C C . LYS A 1 725 ? 10.914 -50.594 0.452 1 82.19 725 LYS A C 1
ATOM 5476 O O . LYS A 1 725 ? 10.352 -50.344 1.521 1 82.19 725 LYS A O 1
ATOM 5481 N N . GLY A 1 726 ? 10.586 -50.094 -0.623 1 86.12 726 GLY A N 1
ATOM 5482 C CA . GLY A 1 726 ? 9.5 -49.125 -0.54 1 86.12 726 GLY A CA 1
ATOM 5483 C C . GLY A 1 726 ? 9.492 -48.156 -1.684 1 86.12 726 GLY A C 1
ATOM 5484 O O . GLY A 1 726 ? 10.055 -48.406 -2.746 1 86.12 726 GLY A O 1
ATOM 5485 N N . ASP A 1 727 ? 8.68 -47.156 -1.499 1 86.12 727 ASP A N 1
ATOM 5486 C CA . ASP A 1 727 ? 8.555 -46.062 -2.473 1 86.12 727 ASP A CA 1
ATOM 5487 C C . ASP A 1 727 ? 8.852 -44.719 -1.83 1 86.12 727 ASP A C 1
ATOM 5489 O O . ASP A 1 727 ? 8.578 -44.5 -0.648 1 86.12 727 ASP A O 1
ATOM 5493 N N . VAL A 1 728 ? 9.547 -43.906 -2.529 1 85.62 728 VAL A N 1
ATOM 5494 C CA . VAL A 1 728 ? 9.844 -42.562 -2.018 1 85.62 728 VAL A CA 1
ATOM 5495 C C . VAL A 1 728 ? 9.43 -41.531 -3.045 1 85.62 728 VAL A C 1
ATOM 5497 O O . VAL A 1 728 ? 9.625 -41.719 -4.25 1 85.62 728 VAL A O 1
ATOM 5500 N N . ARG A 1 729 ? 8.789 -40.531 -2.568 1 82 729 ARG A N 1
ATOM 5501 C CA . ARG A 1 729 ? 8.422 -39.375 -3.393 1 82 729 ARG A CA 1
ATOM 5502 C C . ARG A 1 729 ? 9.141 -38.125 -2.924 1 82 729 ARG A C 1
ATOM 5504 O O . ARG A 1 729 ? 9.094 -37.781 -1.74 1 82 729 ARG A O 1
ATOM 5511 N N . ILE A 1 730 ? 9.797 -37.5 -3.832 1 80.62 730 ILE A N 1
ATOM 5512 C CA . ILE A 1 730 ? 10.523 -36.281 -3.549 1 80.62 730 ILE A CA 1
ATOM 5513 C C . ILE A 1 730 ? 9.859 -35.094 -4.258 1 80.62 730 ILE A C 1
ATOM 5515 O O . ILE A 1 730 ? 9.758 -35.094 -5.488 1 80.62 730 ILE A O 1
ATOM 5519 N N . ARG A 1 731 ? 9.391 -34.188 -3.488 1 77.94 731 ARG A N 1
ATOM 5520 C CA . ARG A 1 731 ? 8.695 -33.031 -4.062 1 77.94 731 ARG A CA 1
ATOM 5521 C C . ARG A 1 731 ? 9.305 -31.734 -3.568 1 77.94 731 ARG A C 1
ATOM 5523 O O . ARG A 1 731 ? 9.469 -31.531 -2.361 1 77.94 731 ARG A O 1
ATOM 5530 N N . PRO A 1 732 ? 9.641 -30.859 -4.5 1 74.94 732 PRO A N 1
ATOM 5531 C CA . PRO A 1 732 ? 10.078 -29.531 -4.055 1 74.94 732 PRO A CA 1
ATOM 5532 C C . PRO A 1 732 ? 8.953 -28.719 -3.42 1 74.94 732 PRO A C 1
ATOM 5534 O O . PRO A 1 732 ? 7.793 -28.844 -3.83 1 74.94 732 PRO A O 1
ATOM 5537 N N . VAL A 1 733 ? 9.32 -28 -2.414 1 73.62 733 VAL A N 1
ATOM 5538 C CA . VAL A 1 733 ? 8.344 -27.109 -1.808 1 73.62 733 VAL A CA 1
ATOM 5539 C C . VAL A 1 733 ? 8.094 -25.906 -2.725 1 73.62 733 VAL A C 1
ATOM 5541 O O . VAL A 1 733 ? 8.969 -25.547 -3.518 1 73.62 733 VAL A O 1
ATOM 5544 N N . LYS A 1 734 ? 6.973 -25.281 -2.625 1 69.69 734 LYS A N 1
ATOM 5545 C CA . LYS A 1 734 ? 6.582 -24.188 -3.516 1 69.69 734 LYS A CA 1
ATOM 5546 C C . LYS A 1 734 ? 7.488 -22.984 -3.33 1 69.69 734 LYS A C 1
ATOM 5548 O O . LYS A 1 734 ? 7.73 -22.219 -4.273 1 69.69 734 LYS A O 1
ATOM 5553 N N . SER A 1 735 ? 8.008 -22.812 -2.102 1 63.53 735 SER A N 1
ATOM 5554 C CA . SER A 1 735 ? 8.859 -21.672 -1.813 1 63.53 735 SER A CA 1
ATOM 5555 C C . SER A 1 735 ? 10.242 -21.844 -2.432 1 63.53 735 SER A C 1
ATOM 5557 O O . SER A 1 735 ? 10.992 -20.875 -2.582 1 63.53 735 SER A O 1
ATOM 5559 N N . GLY A 1 736 ? 10.555 -23.047 -2.785 1 63.16 736 GLY A N 1
ATOM 5560 C CA . GLY A 1 736 ? 11.859 -23.328 -3.357 1 63.16 736 GLY A CA 1
ATOM 5561 C C . GLY A 1 736 ? 12.945 -23.5 -2.311 1 63.16 736 GLY A C 1
ATOM 5562 O O . GLY A 1 736 ? 14.109 -23.734 -2.645 1 63.16 736 GLY A O 1
ATOM 5563 N N . LYS A 1 737 ? 12.562 -23.422 -1.117 1 65.94 737 LYS A N 1
ATOM 5564 C CA . LYS A 1 737 ? 13.562 -23.422 -0.056 1 65.94 737 LYS A CA 1
ATOM 5565 C C . LYS A 1 737 ? 13.898 -24.859 0.372 1 65.94 737 LYS A C 1
ATOM 5567 O O . LYS A 1 737 ? 14.766 -25.062 1.224 1 65.94 737 LYS A O 1
ATOM 5572 N N . GLY A 1 738 ? 13.242 -25.844 -0.243 1 73.75 738 GLY A N 1
ATOM 5573 C CA . GLY A 1 738 ? 13.531 -27.219 0.164 1 73.75 738 GLY A CA 1
ATOM 5574 C C . GLY A 1 738 ? 12.703 -28.25 -0.583 1 73.75 738 GLY A C 1
ATOM 5575 O O . GLY A 1 738 ? 12.07 -27.922 -1.592 1 73.75 738 GLY A O 1
ATOM 5576 N N . VAL A 1 739 ? 12.961 -29.5 -0.133 1 80.06 739 VAL A N 1
ATOM 5577 C CA . VAL A 1 739 ? 12.234 -30.625 -0.729 1 80.06 739 VAL A CA 1
ATOM 5578 C C . VAL A 1 739 ? 11.539 -31.422 0.365 1 80.06 739 VAL A C 1
ATOM 5580 O O . VAL A 1 739 ? 12 -31.469 1.508 1 80.06 739 VAL A O 1
ATOM 5583 N N . LEU A 1 740 ? 10.367 -31.891 0.056 1 81.69 740 LEU A N 1
ATOM 5584 C CA . LEU A 1 740 ? 9.625 -32.781 0.949 1 81.69 740 LEU A CA 1
ATOM 5585 C C . LEU A 1 740 ? 9.766 -34.219 0.509 1 81.69 740 LEU A C 1
ATOM 5587 O O . LEU A 1 740 ? 9.586 -34.531 -0.67 1 81.69 740 LEU A O 1
ATOM 5591 N N . LEU A 1 741 ? 10.172 -35.062 1.491 1 86.69 741 LEU A N 1
ATOM 5592 C CA . LEU A 1 741 ? 10.312 -36.5 1.249 1 86.69 741 LEU A CA 1
ATOM 5593 C C . LEU A 1 741 ? 9.133 -37.25 1.842 1 86.69 741 LEU A C 1
ATOM 5595 O O . LEU A 1 741 ? 8.773 -37.062 3.002 1 86.69 741 LEU A O 1
ATOM 5599 N N . PHE A 1 742 ? 8.484 -38 0.974 1 86.19 742 PHE A N 1
ATOM 5600 C CA . PHE A 1 742 ? 7.434 -38.906 1.434 1 86.19 742 PHE A CA 1
ATOM 5601 C C . PHE A 1 742 ? 7.809 -40.344 1.162 1 86.19 742 PHE A C 1
ATOM 5603 O O . PHE A 1 742 ? 7.926 -40.781 0.006 1 86.19 742 PHE A O 1
ATOM 5610 N N . ALA A 1 743 ? 8.023 -41.062 2.16 1 90.44 743 ALA A N 1
ATOM 5611 C CA . ALA A 1 743 ? 8.406 -42.469 2.004 1 90.44 743 ALA A CA 1
ATOM 5612 C C . ALA A 1 743 ? 7.309 -43.406 2.521 1 90.44 743 ALA A C 1
ATOM 5614 O O . ALA A 1 743 ? 6.648 -43.094 3.52 1 90.44 743 ALA A O 1
ATOM 5615 N N . GLU A 1 744 ? 7.027 -44.344 1.773 1 90.25 744 GLU A N 1
ATOM 5616 C CA . GLU A 1 744 ? 6.082 -45.406 2.164 1 90.25 744 GLU A CA 1
ATOM 5617 C C . GLU A 1 744 ? 6.715 -46.781 2.053 1 90.25 744 GLU A C 1
ATOM 5619 O O . GLU A 1 744 ? 7.434 -47.062 1.093 1 90.25 744 GLU A O 1
ATOM 5624 N N . SER A 1 745 ? 6.574 -47.594 3.104 1 90.56 745 SER A N 1
ATOM 5625 C CA . SER A 1 745 ? 7.133 -48.938 3.137 1 90.56 745 SER A CA 1
ATOM 5626 C C . SER A 1 745 ? 6.27 -49.875 3.975 1 90.56 745 SER A C 1
ATOM 5628 O O . SER A 1 745 ? 5.156 -49.531 4.367 1 90.56 745 SER A O 1
ATOM 5630 N N . ALA A 1 746 ? 6.809 -51.094 4.141 1 85.62 746 ALA A N 1
ATOM 5631 C CA . ALA A 1 746 ? 6.082 -52.094 4.914 1 85.62 746 ALA A CA 1
ATOM 5632 C C . ALA A 1 746 ? 6.031 -51.719 6.391 1 85.62 746 ALA A C 1
ATOM 5634 O O . ALA A 1 746 ? 5.098 -52.094 7.105 1 85.62 746 ALA A O 1
ATOM 5635 N N . SER A 1 747 ? 7 -51 6.828 1 85.88 747 SER A N 1
ATOM 5636 C CA . SER A 1 747 ? 7.031 -50.531 8.211 1 85.88 747 SER A CA 1
ATOM 5637 C C . SER A 1 747 ? 7.473 -49.094 8.312 1 85.88 747 SER A C 1
ATOM 5639 O O . SER A 1 747 ? 8.125 -48.562 7.402 1 85.88 747 SER A O 1
ATOM 5641 N N . SER A 1 748 ? 7.031 -48.438 9.461 1 85.69 748 SER A N 1
ATOM 5642 C CA . SER A 1 748 ? 7.391 -47.062 9.703 1 85.69 748 SER A CA 1
ATOM 5643 C C . SER A 1 748 ? 8.898 -46.875 9.867 1 85.69 748 SER A C 1
ATOM 5645 O O . SER A 1 748 ? 9.469 -45.875 9.469 1 85.69 748 SER A O 1
ATOM 5647 N N . GLU A 1 749 ? 9.5 -47.875 10.438 1 87.25 749 GLU A N 1
ATOM 5648 C CA . GLU A 1 749 ? 10.938 -47.812 10.648 1 87.25 749 GLU A CA 1
ATOM 5649 C C . GLU A 1 749 ? 11.695 -47.844 9.32 1 87.25 749 GLU A C 1
ATOM 5651 O O . GLU A 1 749 ? 12.641 -47.062 9.125 1 87.25 749 GLU A O 1
ATOM 5656 N N . THR A 1 750 ? 11.242 -48.719 8.484 1 90.69 750 THR A N 1
ATOM 5657 C CA . THR A 1 750 ? 11.867 -48.812 7.164 1 90.69 750 THR A CA 1
ATOM 5658 C C . THR A 1 750 ? 11.633 -47.531 6.375 1 90.69 750 THR A C 1
ATOM 5660 O O . THR A 1 750 ? 12.508 -47.062 5.625 1 90.69 750 THR A O 1
ATOM 5663 N N . ALA A 1 751 ? 10.461 -47 6.516 1 90.56 751 ALA A N 1
ATOM 5664 C CA . ALA A 1 751 ? 10.156 -45.75 5.824 1 90.56 751 ALA A CA 1
ATOM 5665 C C . ALA A 1 751 ? 11.062 -44.625 6.309 1 90.56 751 ALA A C 1
ATOM 5667 O O . ALA A 1 751 ? 11.508 -43.781 5.512 1 90.56 751 ALA A O 1
ATOM 5668 N N . GLU A 1 752 ? 11.328 -44.594 7.586 1 91.19 752 GLU A N 1
ATOM 5669 C CA . GLU A 1 752 ? 12.219 -43.562 8.141 1 91.19 752 GLU A CA 1
ATOM 5670 C C . GLU A 1 752 ? 13.648 -43.75 7.625 1 91.19 752 GLU A C 1
ATOM 5672 O O . GLU A 1 752 ? 14.359 -42.75 7.406 1 91.19 752 GLU A O 1
ATOM 5677 N N . GLU A 1 753 ? 14.016 -44.938 7.488 1 90.38 753 GLU A N 1
ATOM 5678 C CA . GLU A 1 753 ? 15.344 -45.219 6.957 1 90.38 753 GLU A CA 1
ATOM 5679 C C . GLU A 1 753 ? 15.484 -44.719 5.52 1 90.38 753 GLU A C 1
ATOM 5681 O O . GLU A 1 753 ? 16.531 -44.219 5.129 1 90.38 753 GLU A O 1
ATOM 5686 N N . ILE A 1 754 ? 14.445 -44.938 4.824 1 90.56 754 ILE A N 1
ATOM 5687 C CA . ILE A 1 754 ? 14.445 -44.469 3.443 1 90.56 754 ILE A CA 1
ATOM 5688 C C . ILE A 1 754 ? 14.57 -42.938 3.412 1 90.56 754 ILE A C 1
ATOM 5690 O O . ILE A 1 754 ? 15.336 -42.406 2.613 1 90.56 754 ILE A O 1
ATOM 5694 N N . CYS A 1 755 ? 13.844 -42.281 4.25 1 89.94 755 CYS A N 1
ATOM 5695 C CA . CYS A 1 755 ? 13.906 -40.844 4.312 1 89.94 755 CYS A CA 1
ATOM 5696 C C . CYS A 1 755 ? 15.305 -40.375 4.711 1 89.94 755 CYS A C 1
ATOM 5698 O O . CYS A 1 755 ? 15.805 -39.375 4.184 1 89.94 755 CYS A O 1
ATOM 5700 N N . ASP A 1 756 ? 15.93 -41.062 5.652 1 89.44 756 ASP A N 1
ATOM 5701 C CA . ASP A 1 756 ? 17.281 -40.75 6.074 1 89.44 756 ASP A CA 1
ATOM 5702 C C . ASP A 1 756 ? 18.266 -40.875 4.914 1 89.44 756 ASP A C 1
ATOM 5704 O O . ASP A 1 756 ? 19.156 -40.031 4.746 1 89.44 756 ASP A O 1
ATOM 5708 N N . PHE A 1 757 ? 18.094 -41.875 4.227 1 88.81 757 PHE A N 1
ATOM 5709 C CA . PHE A 1 757 ? 18.953 -42.156 3.088 1 88.81 757 PHE A CA 1
ATOM 5710 C C . PHE A 1 757 ? 18.859 -41.031 2.061 1 88.81 757 PHE A C 1
ATOM 5712 O O . PHE A 1 757 ? 19.875 -40.5 1.615 1 88.81 757 PHE A O 1
ATOM 5719 N N . PHE A 1 758 ? 17.703 -40.719 1.724 1 87.94 758 PHE A N 1
ATOM 5720 C CA . PHE A 1 758 ? 17.516 -39.719 0.677 1 87.94 758 PHE A CA 1
ATOM 5721 C C . PHE A 1 758 ? 17.812 -38.312 1.2 1 87.94 758 PHE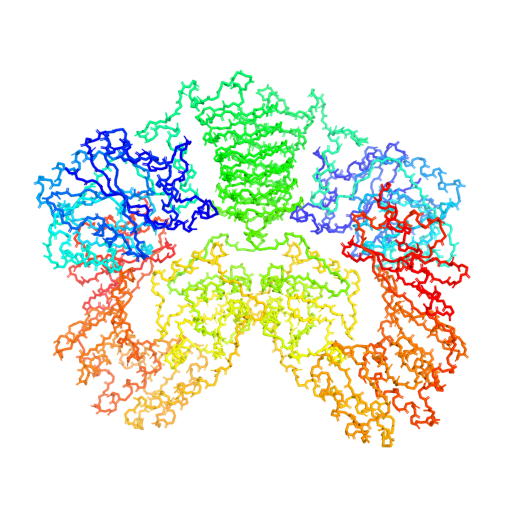 A C 1
ATOM 5723 O O . PHE A 1 758 ? 18.188 -37.438 0.429 1 87.94 758 PHE A O 1
ATOM 5730 N N . GLU A 1 759 ? 17.531 -38.062 2.469 1 88.94 759 GLU A N 1
ATOM 5731 C CA . GLU A 1 759 ? 17.953 -36.812 3.059 1 88.94 759 GLU A CA 1
ATOM 5732 C C . GLU A 1 759 ? 19.453 -36.594 2.889 1 88.94 759 GLU A C 1
ATOM 5734 O O . GLU A 1 759 ? 19.891 -35.469 2.576 1 88.94 759 GLU A O 1
ATOM 5739 N N . ASN A 1 760 ? 20.172 -37.625 3.062 1 85.88 760 ASN A N 1
ATOM 5740 C CA . ASN A 1 760 ? 21.609 -37.562 2.91 1 85.88 760 ASN A CA 1
ATOM 5741 C C . ASN A 1 760 ? 22.016 -37.312 1.455 1 85.88 760 ASN A C 1
ATOM 5743 O O . ASN A 1 760 ? 22.984 -36.625 1.175 1 85.88 760 ASN A O 1
ATOM 5747 N N . ILE A 1 761 ? 21.312 -37.906 0.574 1 86.06 761 ILE A N 1
ATOM 5748 C CA . ILE A 1 761 ? 21.594 -37.75 -0.849 1 86.06 761 ILE A CA 1
ATOM 5749 C C . ILE A 1 761 ? 21.328 -36.312 -1.286 1 86.06 761 ILE A C 1
ATOM 5751 O O . ILE A 1 761 ? 22.109 -35.719 -2.021 1 86.06 761 ILE A O 1
ATOM 5755 N N . VAL A 1 762 ? 20.203 -35.812 -0.879 1 83.56 762 VAL A N 1
ATOM 5756 C CA . VAL A 1 762 ? 19.797 -34.469 -1.271 1 83.56 762 VAL A CA 1
ATOM 5757 C C . VAL A 1 762 ? 20.75 -33.438 -0.664 1 83.56 762 VAL A C 1
ATOM 5759 O O . VAL A 1 762 ? 21.156 -32.5 -1.328 1 83.56 762 VAL A O 1
ATOM 5762 N N . SER A 1 763 ? 21.125 -33.656 0.561 1 77.31 763 SER A N 1
ATOM 5763 C CA . SER A 1 763 ? 22.047 -32.719 1.232 1 77.31 763 SER A CA 1
ATOM 5764 C C . SER A 1 763 ? 23.453 -32.812 0.626 1 77.31 763 SER A C 1
ATOM 5766 O O . SER A 1 763 ? 24.188 -31.812 0.647 1 77.31 763 SER A O 1
ATOM 5768 N N . GLY A 1 764 ? 23.812 -33.906 0.173 1 72.94 764 GLY A N 1
ATOM 5769 C CA . GLY A 1 764 ? 25.125 -34.094 -0.44 1 72.94 764 GLY A CA 1
ATOM 5770 C C . GLY A 1 764 ? 25.234 -33.469 -1.812 1 72.94 764 GLY A C 1
ATOM 5771 O O . GLY A 1 764 ? 26.328 -33.094 -2.24 1 72.94 764 GLY A O 1
ATOM 5772 N N . GLN A 1 765 ? 24.188 -33.375 -2.576 1 66.06 765 GLN A N 1
ATOM 5773 C CA . GLN A 1 765 ? 24.188 -32.781 -3.91 1 66.06 765 GLN A CA 1
ATOM 5774 C C . GLN A 1 765 ? 24.281 -31.266 -3.842 1 66.06 765 GLN A C 1
ATOM 5776 O O . GLN A 1 765 ? 24.688 -30.625 -4.809 1 66.06 765 GLN A O 1
ATOM 5781 N N . GLU A 1 766 ? 23.906 -30.531 -2.857 1 60.16 766 GLU A N 1
ATOM 5782 C CA . GLU A 1 766 ? 24.062 -29.078 -2.684 1 60.16 766 GLU A CA 1
ATOM 5783 C C . GLU A 1 766 ? 25.531 -28.688 -2.709 1 60.16 766 GLU A C 1
ATOM 5785 O O . GLU A 1 766 ? 25.875 -27.594 -3.195 1 60.16 766 GLU A O 1
ATOM 5790 N N . GLU A 1 767 ? 26.547 -29.422 -2.137 1 49.56 767 GLU A N 1
ATOM 5791 C CA . GLU A 1 767 ? 27.969 -29.141 -2.02 1 49.56 767 GLU A CA 1
ATOM 5792 C C . GLU A 1 767 ? 28.703 -29.375 -3.342 1 49.56 767 GLU A C 1
ATOM 5794 O O . GLU A 1 767 ? 29.75 -28.797 -3.592 1 49.56 767 GLU A O 1
ATOM 5799 N N . SER A 1 768 ? 28.203 -30.078 -4.316 1 46.78 768 SER A N 1
ATOM 5800 C CA . SER A 1 768 ? 28.969 -30.312 -5.531 1 46.78 768 SER A CA 1
ATOM 5801 C C . SER A 1 768 ? 28.516 -29.391 -6.66 1 46.78 768 SER A C 1
ATOM 5803 O O . SER A 1 768 ? 27.328 -29.078 -6.785 1 46.78 768 SER A O 1
ATOM 5805 N N . MET B 1 1 ? 5.789 -26.922 -47.562 1 84.75 1 MET B N 1
ATOM 5806 C CA . MET B 1 1 ? 5.402 -26.859 -46.156 1 84.75 1 MET B CA 1
ATOM 5807 C C . MET B 1 1 ? 4.953 -25.453 -45.781 1 84.75 1 MET B C 1
ATOM 5809 O O . MET B 1 1 ? 5.551 -24.469 -46.219 1 84.75 1 MET B O 1
ATOM 5813 N N . GLN B 1 2 ? 3.863 -25.375 -45.156 1 91.06 2 GLN B N 1
ATOM 5814 C CA . GLN B 1 2 ? 3.273 -24.094 -44.75 1 91.06 2 GLN B CA 1
ATOM 5815 C C . GLN B 1 2 ? 3.551 -23.797 -43.281 1 91.06 2 GLN B C 1
ATOM 5817 O O . GLN B 1 2 ? 3.65 -24.703 -42.469 1 91.06 2 GLN B O 1
ATOM 5822 N N . ALA B 1 3 ? 3.77 -22.531 -43.031 1 94.44 3 ALA B N 1
ATOM 5823 C CA . ALA B 1 3 ? 4.008 -22.078 -41.656 1 94.44 3 ALA B CA 1
ATOM 5824 C C . ALA B 1 3 ? 2.812 -21.312 -41.125 1 94.44 3 ALA B C 1
ATOM 5826 O O . ALA B 1 3 ? 2.18 -20.547 -41.844 1 94.44 3 ALA B O 1
ATOM 5827 N N . VAL B 1 4 ? 2.451 -21.594 -39.906 1 94.69 4 VAL B N 1
ATOM 5828 C CA . VAL B 1 4 ? 1.389 -20.859 -39.219 1 94.69 4 VAL B CA 1
ATOM 5829 C C . VAL B 1 4 ? 1.973 -20.062 -38.062 1 94.69 4 VAL B C 1
ATOM 5831 O O . VAL B 1 4 ? 2.623 -20.641 -37.188 1 94.69 4 VAL B O 1
ATOM 5834 N N . ILE B 1 5 ? 1.745 -18.766 -38.031 1 93.56 5 ILE B N 1
ATOM 5835 C CA . ILE B 1 5 ? 2.246 -17.891 -37 1 93.56 5 ILE B CA 1
ATOM 5836 C C . ILE B 1 5 ? 1.103 -17.516 -36.062 1 93.56 5 ILE B C 1
ATOM 5838 O O . ILE B 1 5 ? 0.107 -16.922 -36.5 1 93.56 5 ILE B O 1
ATOM 5842 N N . MET B 1 6 ? 1.314 -17.797 -34.812 1 91.38 6 MET B N 1
ATOM 5843 C CA . MET B 1 6 ? 0.295 -17.469 -33.844 1 91.38 6 MET B CA 1
ATOM 5844 C C . MET B 1 6 ? 0.489 -16.047 -33.312 1 91.38 6 MET B C 1
ATOM 5846 O O . MET B 1 6 ? 1.373 -15.789 -32.5 1 91.38 6 MET B O 1
ATOM 5850 N N . ALA B 1 7 ? -0.337 -15.125 -33.656 1 86.06 7 ALA B N 1
ATOM 5851 C CA . ALA B 1 7 ? -0.194 -13.719 -33.281 1 86.06 7 ALA B CA 1
ATOM 5852 C C . ALA B 1 7 ? -1.488 -13.164 -32.688 1 86.06 7 ALA B C 1
ATOM 5854 O O . ALA B 1 7 ? -1.823 -11.992 -32.906 1 86.06 7 ALA B O 1
ATOM 5855 N N . GLY B 1 8 ? -2.211 -13.992 -31.984 1 78.69 8 GLY B N 1
ATOM 5856 C CA . GLY B 1 8 ? -3.498 -13.547 -31.484 1 78.69 8 GLY B CA 1
ATOM 5857 C C . GLY B 1 8 ? -3.465 -13.18 -30.016 1 78.69 8 GLY B C 1
ATOM 5858 O O . GLY B 1 8 ? -4.457 -12.688 -29.469 1 78.69 8 GLY B O 1
ATOM 5859 N N . GLY B 1 9 ? -2.391 -13.266 -29.344 1 77.12 9 GLY B N 1
ATOM 5860 C CA . GLY B 1 9 ? -2.34 -13.047 -27.906 1 77.12 9 GLY B CA 1
ATOM 5861 C C . GLY B 1 9 ? -2.514 -11.594 -27.516 1 77.12 9 GLY B C 1
ATOM 5862 O O . GLY B 1 9 ? -2.102 -10.695 -28.25 1 77.12 9 GLY B O 1
ATOM 5863 N N . GLU B 1 10 ? -3.238 -11.344 -26.391 1 70.44 10 GLU B N 1
ATOM 5864 C CA . GLU B 1 10 ? -3.5 -9.992 -25.922 1 70.44 10 GLU B CA 1
ATOM 5865 C C . GLU B 1 10 ? -2.234 -9.352 -25.359 1 70.44 10 GLU B C 1
ATOM 5867 O O . GLU B 1 10 ? -2.096 -8.125 -25.359 1 70.44 10 GLU B O 1
ATOM 5872 N N . GLY B 1 11 ? -1.338 -10.125 -24.875 1 74.31 11 GLY B N 1
ATOM 5873 C CA . GLY B 1 11 ? -0.099 -9.602 -24.312 1 74.31 11 GLY B CA 1
ATOM 5874 C C . GLY B 1 11 ? -0.309 -8.781 -23.062 1 74.31 11 GLY B C 1
ATOM 5875 O O . GLY B 1 11 ? 0.271 -7.699 -22.906 1 74.31 11 GLY B O 1
ATOM 5876 N N . SER B 1 12 ? -1.108 -9.164 -22.156 1 70.56 12 SER B N 1
ATOM 5877 C CA . SER B 1 12 ? -1.497 -8.422 -20.969 1 70.56 12 SER B CA 1
ATOM 5878 C C . SER B 1 12 ? -0.298 -8.164 -20.062 1 70.56 12 SER B C 1
ATOM 5880 O O . SER B 1 12 ? -0.232 -7.129 -19.391 1 70.56 12 SER B O 1
ATOM 5882 N N . ARG B 1 13 ? 0.643 -8.969 -20.031 1 72.5 13 ARG B N 1
ATOM 5883 C CA . ARG B 1 13 ? 1.799 -8.844 -19.156 1 72.5 13 ARG B CA 1
ATOM 5884 C C . ARG B 1 13 ? 2.75 -7.758 -19.641 1 72.5 13 ARG B C 1
ATOM 5886 O O . ARG B 1 13 ? 3.617 -7.297 -18.906 1 72.5 13 ARG B O 1
ATOM 5893 N N . LEU B 1 14 ? 2.574 -7.375 -20.938 1 78.38 14 LEU B N 1
ATOM 5894 C CA . LEU B 1 14 ? 3.434 -6.352 -21.516 1 78.38 14 LEU B CA 1
ATOM 5895 C C . LEU B 1 14 ? 2.777 -4.977 -21.422 1 78.38 14 LEU B C 1
ATOM 5897 O O . LEU B 1 14 ? 3.361 -3.975 -21.844 1 78.38 14 LEU B O 1
ATOM 5901 N N . ARG B 1 15 ? 1.646 -5.102 -20.875 1 72.75 15 ARG B N 1
ATOM 5902 C CA . ARG B 1 15 ? 1.024 -3.797 -20.672 1 72.75 15 ARG B CA 1
ATOM 5903 C C . ARG B 1 15 ? 1.877 -2.918 -19.766 1 72.75 15 ARG B C 1
ATOM 5905 O O . ARG B 1 15 ? 2.521 -3.412 -18.844 1 72.75 15 ARG B O 1
ATOM 5912 N N . PRO B 1 16 ? 1.922 -1.578 -20.031 1 74 16 PRO B N 1
ATOM 5913 C CA . PRO B 1 16 ? 1.06 -0.773 -20.906 1 74 16 PRO B CA 1
ATOM 5914 C C . PRO B 1 16 ? 1.581 -0.686 -22.328 1 74 16 PRO B C 1
ATOM 5916 O O . PRO B 1 16 ? 0.97 -0.025 -23.172 1 74 16 PRO B O 1
ATOM 5919 N N . LEU B 1 17 ? 2.578 -1.342 -22.688 1 76.69 17 LEU B N 1
ATOM 5920 C CA . LEU B 1 17 ? 3.145 -1.285 -24.031 1 76.69 17 LEU B CA 1
ATOM 5921 C C . LEU B 1 17 ? 2.156 -1.825 -25.062 1 76.69 17 LEU B C 1
ATOM 5923 O O . LEU B 1 17 ? 2.025 -1.269 -26.156 1 76.69 17 LEU B O 1
ATOM 5927 N N . THR B 1 18 ? 1.471 -2.85 -24.625 1 77.38 18 THR B N 1
ATOM 5928 C CA . THR B 1 18 ? 0.63 -3.557 -25.578 1 77.38 18 THR B CA 1
ATOM 5929 C C . THR B 1 18 ? -0.785 -2.984 -25.578 1 77.38 18 THR B C 1
ATOM 5931 O O . THR B 1 18 ? -1.687 -3.551 -26.203 1 77.38 18 THR B O 1
ATOM 5934 N N . CYS B 1 19 ? -0.949 -1.919 -24.859 1 73.56 19 CYS B N 1
ATOM 5935 C CA . CYS B 1 19 ? -2.27 -1.299 -24.906 1 73.56 19 CYS B CA 1
ATOM 5936 C C . CYS B 1 19 ? -2.574 -0.758 -26.297 1 73.56 19 CYS B C 1
ATOM 5938 O O . CYS B 1 19 ? -3.717 -0.821 -26.75 1 73.56 19 CYS B O 1
ATOM 5940 N N . ASP B 1 20 ? -1.545 -0.325 -27 1 73.31 20 ASP B N 1
ATOM 5941 C CA . ASP B 1 20 ? -1.767 0.29 -28.297 1 73.31 20 ASP B CA 1
ATOM 5942 C C . ASP B 1 20 ? -1.1 -0.521 -29.406 1 73.31 20 ASP B C 1
ATOM 5944 O O . ASP B 1 20 ? -1.439 -0.371 -30.578 1 73.31 20 ASP B O 1
ATOM 5948 N N . ILE B 1 21 ? -0.173 -1.301 -29.062 1 78.5 21 ILE B N 1
ATOM 5949 C CA . ILE B 1 21 ? 0.558 -2.084 -30.047 1 78.5 21 ILE B CA 1
ATOM 5950 C C . ILE B 1 21 ? 0.448 -3.57 -29.719 1 78.5 21 ILE B C 1
ATOM 5952 O O . ILE B 1 21 ? 0.806 -3.994 -28.625 1 78.5 21 ILE B O 1
ATOM 5956 N N . PRO B 1 22 ? -0.096 -4.285 -30.703 1 83.94 22 PRO B N 1
ATOM 5957 C CA . PRO B 1 22 ? -0.122 -5.723 -30.422 1 83.94 22 PRO B CA 1
ATOM 5958 C C . PRO B 1 22 ? 1.267 -6.301 -30.156 1 83.94 22 PRO B C 1
ATOM 5960 O O . PRO B 1 22 ? 2.258 -5.801 -30.703 1 83.94 22 PRO B O 1
ATOM 5963 N N . LYS B 1 23 ? 1.353 -7.324 -29.406 1 87 23 LYS B N 1
ATOM 5964 C CA . LYS B 1 23 ? 2.6 -7.941 -28.969 1 87 23 LYS B CA 1
ATOM 5965 C C . LYS B 1 23 ? 3.482 -8.312 -30.156 1 87 23 LYS B C 1
ATOM 5967 O O . LYS B 1 23 ? 4.68 -8.023 -30.156 1 87 23 LYS B O 1
ATOM 5972 N N . PRO B 1 24 ? 2.869 -8.875 -31.203 1 87.88 24 PRO B N 1
ATOM 5973 C CA . PRO B 1 24 ? 3.715 -9.266 -32.344 1 87.88 24 PRO B CA 1
ATOM 5974 C C . PRO B 1 24 ? 4.285 -8.062 -33.094 1 87.88 24 PRO B C 1
ATOM 5976 O O . PRO B 1 24 ? 5.234 -8.211 -33.844 1 87.88 24 PRO B O 1
ATOM 5979 N N . LEU B 1 25 ? 3.715 -6.906 -32.906 1 87.44 25 LEU B N 1
ATOM 5980 C CA . LEU B 1 25 ? 4.211 -5.707 -33.562 1 87.44 25 LEU B CA 1
ATOM 5981 C C . LEU B 1 25 ? 5.105 -4.898 -32.656 1 87.44 25 LEU B C 1
ATOM 5983 O O . LEU B 1 25 ? 5.535 -3.795 -33 1 87.44 25 LEU B O 1
ATOM 5987 N N . ALA B 1 26 ? 5.352 -5.418 -31.516 1 88.25 26 ALA B N 1
ATOM 5988 C CA . ALA B 1 26 ? 6.273 -4.727 -30.609 1 88.25 26 ALA B CA 1
ATOM 5989 C C . ALA B 1 26 ? 7.66 -4.602 -31.234 1 88.25 26 ALA B C 1
ATOM 5991 O O . ALA B 1 26 ? 8.219 -5.586 -31.734 1 88.25 26 ALA B O 1
ATOM 5992 N N . PRO B 1 27 ? 8.219 -3.48 -31.281 1 89.88 27 PRO B N 1
ATOM 5993 C CA . PRO B 1 27 ? 9.484 -3.275 -32 1 89.88 27 PRO B CA 1
ATOM 5994 C C . PRO B 1 27 ? 10.68 -3.832 -31.234 1 89.88 27 PRO B C 1
ATOM 5996 O O . PRO B 1 27 ? 10.789 -3.637 -30.016 1 89.88 27 PRO B O 1
ATOM 5999 N N . LEU B 1 28 ? 11.406 -4.574 -31.891 1 92.25 28 LEU B N 1
ATOM 6000 C CA . LEU B 1 28 ? 12.719 -5.008 -31.422 1 92.25 28 LEU B CA 1
ATOM 6001 C C . LEU B 1 28 ? 13.828 -4.383 -32.25 1 92.25 28 LEU B C 1
ATOM 6003 O O . LEU B 1 28 ? 14.062 -4.801 -33.406 1 92.25 28 LEU B O 1
ATOM 6007 N N . CYS B 1 29 ? 14.508 -3.482 -31.688 1 92 29 CYS B N 1
ATOM 6008 C CA . CYS B 1 29 ? 15.539 -2.727 -32.406 1 92 29 CYS B CA 1
ATOM 6009 C C . CYS B 1 29 ? 14.977 -2.131 -33.688 1 92 29 CYS B C 1
ATOM 6011 O O . CYS B 1 29 ? 15.562 -2.299 -34.75 1 92 29 CYS B O 1
ATOM 6013 N N . GLY B 1 30 ? 13.836 -1.603 -33.625 1 87.75 30 GLY B N 1
ATOM 6014 C CA . GLY B 1 30 ? 13.25 -0.815 -34.688 1 87.75 30 GLY B CA 1
ATOM 6015 C C . GLY B 1 30 ? 12.336 -1.621 -35.594 1 87.75 30 GLY B C 1
ATOM 6016 O O . GLY B 1 30 ? 11.617 -1.057 -36.406 1 87.75 30 GLY B O 1
ATOM 6017 N N . ARG B 1 31 ? 12.414 -2.889 -35.469 1 90.25 31 ARG B N 1
ATOM 6018 C CA . ARG B 1 31 ? 11.586 -3.75 -36.312 1 90.25 31 ARG B CA 1
ATOM 6019 C C . ARG B 1 31 ? 10.641 -4.59 -35.438 1 90.25 31 ARG B C 1
ATOM 6021 O O . ARG B 1 31 ? 11.008 -5.043 -34.375 1 90.25 31 ARG B O 1
ATOM 6028 N N . PRO B 1 32 ? 9.461 -4.773 -36 1 90.5 32 PRO B N 1
ATOM 6029 C CA . PRO B 1 32 ? 8.516 -5.586 -35.219 1 90.5 32 PRO B CA 1
ATOM 6030 C C . PRO B 1 32 ? 8.977 -7.031 -35.062 1 90.5 32 PRO B C 1
ATOM 6032 O O . PRO B 1 32 ? 9.68 -7.562 -35.906 1 90.5 32 PRO B O 1
ATOM 6035 N N . VAL B 1 33 ? 8.539 -7.68 -34 1 91.12 33 VAL B N 1
ATOM 6036 C CA . VAL B 1 33 ? 8.898 -9.055 -33.656 1 91.12 33 VAL B CA 1
ATOM 6037 C C . VAL B 1 33 ? 8.516 -9.977 -34.812 1 91.12 33 VAL B C 1
ATOM 6039 O O . VAL B 1 33 ? 9.289 -10.859 -35.188 1 91.12 33 VAL B O 1
ATOM 6042 N N . LEU B 1 34 ? 7.457 -9.734 -35.438 1 91.06 34 LEU B N 1
ATOM 6043 C CA . LEU B 1 34 ? 6.918 -10.586 -36.5 1 91.06 34 LEU B CA 1
ATOM 6044 C C . LEU B 1 34 ? 7.844 -10.602 -37.688 1 91.06 34 LEU B C 1
ATOM 6046 O O . LEU B 1 34 ? 7.941 -11.617 -38.375 1 91.06 34 LEU B O 1
ATOM 6050 N N . GLU B 1 35 ? 8.492 -9.562 -37.938 1 91.25 35 GLU B N 1
ATOM 6051 C CA . GLU B 1 35 ? 9.406 -9.5 -39.094 1 91.25 35 GLU B CA 1
ATOM 6052 C C . GLU B 1 35 ? 10.609 -10.414 -38.875 1 91.25 35 GLU B C 1
ATOM 6054 O O . GLU B 1 35 ? 11.133 -10.984 -39.844 1 91.25 35 GLU B O 1
ATOM 6059 N N . TYR B 1 36 ? 11.016 -10.477 -37.688 1 92.31 36 TYR B N 1
ATOM 6060 C CA . TYR B 1 36 ? 12.125 -11.375 -37.406 1 92.31 36 TYR B CA 1
ATOM 6061 C C . TYR B 1 36 ? 11.719 -12.828 -37.594 1 92.31 36 TYR B C 1
ATOM 6063 O O . TYR B 1 36 ? 12.516 -13.656 -38.062 1 92.31 36 TYR B O 1
ATOM 6071 N N . ILE B 1 37 ? 10.562 -13.133 -37.25 1 92.38 37 ILE B N 1
ATOM 6072 C CA . ILE B 1 37 ? 10.047 -14.484 -37.438 1 92.38 37 ILE B CA 1
ATOM 6073 C C . ILE B 1 37 ? 9.938 -14.805 -38.906 1 92.38 37 ILE B C 1
ATOM 6075 O O . ILE B 1 37 ? 10.312 -15.898 -39.344 1 92.38 37 ILE B O 1
ATOM 6079 N N . LEU B 1 38 ? 9.445 -13.852 -39.656 1 92.25 38 LEU B N 1
ATOM 6080 C CA . LEU B 1 38 ? 9.312 -14.047 -41.094 1 92.25 38 LEU B CA 1
ATOM 6081 C C . LEU B 1 38 ? 10.68 -14.195 -41.75 1 92.25 38 LEU B C 1
ATOM 6083 O O . LEU B 1 38 ? 10.836 -14.969 -42.688 1 92.25 38 LEU B O 1
ATOM 6087 N N . ASP B 1 39 ? 11.617 -13.461 -41.281 1 92.38 39 ASP B N 1
ATOM 6088 C CA . ASP B 1 39 ? 12.984 -13.602 -41.781 1 92.38 39 ASP B CA 1
ATOM 6089 C C . ASP B 1 39 ? 13.516 -15.016 -41.531 1 92.38 39 ASP B C 1
ATOM 6091 O O . ASP B 1 39 ? 14.188 -15.594 -42.375 1 92.38 39 ASP B O 1
ATOM 6095 N N . LEU B 1 40 ? 13.258 -15.469 -40.375 1 92.56 40 LEU B N 1
ATOM 6096 C CA . LEU B 1 40 ? 13.688 -16.812 -40 1 92.56 40 LEU B CA 1
ATOM 6097 C C . LEU B 1 40 ? 13.047 -17.844 -40.938 1 92.56 40 LEU B C 1
ATOM 6099 O O . LEU B 1 40 ? 13.719 -18.766 -41.406 1 92.56 40 LEU B O 1
ATOM 6103 N N . LEU B 1 41 ? 11.805 -17.719 -41.219 1 93.56 41 LEU B N 1
ATOM 6104 C CA . LEU B 1 41 ? 11.086 -18.625 -42.094 1 93.56 41 LEU B CA 1
ATOM 6105 C C . LEU B 1 41 ? 11.641 -18.547 -43.531 1 93.56 41 LEU B C 1
ATOM 6107 O O . LEU B 1 41 ? 11.789 -19.578 -44.188 1 93.56 41 LEU B O 1
ATOM 6111 N N . ALA B 1 42 ? 11.93 -17.328 -43.969 1 91.62 42 ALA B N 1
ATOM 6112 C CA . ALA B 1 42 ? 12.492 -17.141 -45.281 1 91.62 42 ALA B CA 1
ATOM 6113 C C . ALA B 1 42 ? 13.859 -17.797 -45.406 1 91.62 42 ALA B C 1
ATOM 6115 O O . ALA B 1 42 ? 14.172 -18.406 -46.438 1 91.62 42 ALA B O 1
ATOM 6116 N N . GLU B 1 43 ? 14.602 -17.656 -44.438 1 91.56 43 GLU B N 1
ATOM 6117 C CA . GLU B 1 43 ? 15.93 -18.25 -44.406 1 91.56 43 GLU B CA 1
ATOM 6118 C C . GLU B 1 43 ? 15.867 -19.781 -44.562 1 91.56 43 GLU B C 1
ATOM 6120 O O . GLU B 1 43 ? 16.766 -20.391 -45.125 1 91.56 43 GLU B O 1
ATOM 6125 N N . HIS B 1 44 ? 14.898 -20.328 -44.062 1 92.75 44 HIS B N 1
ATOM 6126 C CA . HIS B 1 44 ? 14.766 -21.781 -44.094 1 92.75 44 HIS B CA 1
ATOM 6127 C C . HIS B 1 44 ? 13.812 -22.234 -45.188 1 92.75 44 HIS B C 1
ATOM 6129 O O . HIS B 1 44 ? 13.273 -23.344 -45.125 1 92.75 44 HIS B O 1
ATOM 6135 N N . ARG B 1 45 ? 13.469 -21.391 -46.125 1 90.38 45 ARG B N 1
ATOM 6136 C CA . ARG B 1 45 ? 12.844 -21.641 -47.406 1 90.38 45 ARG B CA 1
ATOM 6137 C C . ARG B 1 45 ? 11.367 -21.984 -47.25 1 90.38 45 ARG B C 1
ATOM 6139 O O . ARG B 1 45 ? 10.859 -22.875 -47.906 1 90.38 45 ARG B O 1
ATOM 6146 N N . PHE B 1 46 ? 10.797 -21.422 -46.344 1 92.88 46 PHE B N 1
ATOM 6147 C CA . PHE B 1 46 ? 9.344 -21.484 -46.281 1 92.88 46 PHE B CA 1
ATOM 6148 C C . PHE B 1 46 ? 8.727 -20.469 -47.25 1 92.88 46 PHE B C 1
ATOM 6150 O O . PHE B 1 46 ? 9.211 -19.328 -47.344 1 92.88 46 PHE B O 1
ATOM 6157 N N . ASP B 1 47 ? 7.699 -20.844 -47.938 1 91.19 47 ASP B N 1
ATOM 6158 C CA . ASP B 1 47 ? 7.188 -19.953 -48.969 1 91.19 47 ASP B CA 1
ATOM 6159 C C . ASP B 1 47 ? 5.762 -19.516 -48.656 1 91.19 47 ASP B C 1
ATOM 6161 O O . ASP B 1 47 ? 5.211 -18.641 -49.344 1 91.19 47 ASP B O 1
ATOM 6165 N N . ARG B 1 48 ? 5.16 -20.047 -47.75 1 92.12 48 ARG B N 1
ATOM 6166 C CA . ARG B 1 48 ? 3.805 -19.672 -47.375 1 92.12 48 ARG B CA 1
ATOM 6167 C C . ARG B 1 48 ? 3.674 -19.578 -45.844 1 92.12 48 ARG B C 1
ATOM 6169 O O . ARG B 1 48 ? 4.16 -20.453 -45.125 1 92.12 48 ARG B O 1
ATOM 6176 N N . ALA B 1 49 ? 3.064 -18.484 -45.406 1 93.12 49 ALA B N 1
ATOM 6177 C CA . ALA B 1 49 ? 2.834 -18.297 -43.969 1 93.12 49 ALA B CA 1
ATOM 6178 C C . ALA B 1 49 ? 1.438 -17.734 -43.719 1 93.12 49 ALA B C 1
ATOM 6180 O O . ALA B 1 49 ? 0.97 -16.859 -44.438 1 93.12 49 ALA B O 1
ATOM 6181 N N . VAL B 1 50 ? 0.737 -18.344 -42.812 1 92.94 50 VAL B N 1
ATOM 6182 C CA . VAL B 1 50 ? -0.568 -17.859 -42.375 1 92.94 50 VAL B CA 1
ATOM 6183 C C . VAL B 1 50 ? -0.474 -17.328 -40.938 1 92.94 50 VAL B C 1
ATOM 6185 O O . VAL B 1 50 ? 0.111 -17.984 -40.062 1 92.94 50 VAL B O 1
ATOM 6188 N N . MET B 1 51 ? -1.016 -16.172 -40.656 1 92.19 51 MET B N 1
ATOM 6189 C CA . MET B 1 51 ? -0.991 -15.57 -39.344 1 92.19 51 MET B CA 1
ATOM 6190 C C . MET B 1 51 ? -2.373 -15.609 -38.688 1 92.19 51 MET B C 1
ATOM 6192 O O . MET B 1 51 ? -3.363 -15.227 -39.312 1 92.19 51 MET B O 1
ATOM 6196 N N . THR B 1 52 ? -2.408 -16.141 -37.5 1 91.5 52 THR B N 1
ATOM 6197 C CA . THR B 1 52 ? -3.654 -16.109 -36.719 1 91.5 52 THR B CA 1
ATOM 6198 C C . THR B 1 52 ? -3.775 -14.797 -35.938 1 91.5 52 THR B C 1
ATOM 6200 O O . THR B 1 52 ? -2.887 -14.445 -35.156 1 91.5 52 THR B O 1
ATOM 6203 N N . LEU B 1 53 ? -4.867 -14.055 -36.188 1 87.69 53 LEU B N 1
ATOM 6204 C CA . LEU B 1 53 ? -5.012 -12.719 -35.594 1 87.69 53 LEU B CA 1
ATOM 6205 C C . LEU B 1 53 ? -6.242 -12.648 -34.688 1 87.69 53 LEU B C 1
ATOM 6207 O O . LEU B 1 53 ? -7.234 -13.336 -34.938 1 87.69 53 LEU B O 1
ATOM 6211 N N . LEU B 1 54 ? -6.137 -11.953 -33.594 1 83 54 LEU B N 1
ATOM 6212 C CA . LEU B 1 54 ? -7.254 -11.688 -32.688 1 83 54 LEU B CA 1
ATOM 6213 C C . LEU B 1 54 ? -7.176 -10.266 -32.125 1 83 54 LEU B C 1
ATOM 6215 O O . LEU B 1 54 ? -7.762 -9.344 -32.688 1 83 54 LEU B O 1
ATOM 6219 N N . TYR B 1 55 ? -6.207 -10.023 -31.141 1 75.31 55 TYR B N 1
ATOM 6220 C CA . TYR B 1 55 ? -6.059 -8.711 -30.516 1 75.31 55 TYR B CA 1
ATOM 6221 C C . TYR B 1 55 ? -5.395 -7.727 -31.469 1 75.31 55 TYR B C 1
ATOM 6223 O O . TYR B 1 55 ? -4.246 -7.926 -31.875 1 75.31 55 TYR B O 1
ATOM 6231 N N . GLN B 1 56 ? -6.066 -6.633 -31.922 1 77.12 56 GLN B N 1
ATOM 6232 C CA . GLN B 1 56 ? -5.582 -5.559 -32.781 1 77.12 56 GLN B CA 1
ATOM 6233 C C . GLN B 1 56 ? -4.969 -6.113 -34.062 1 77.12 56 GLN B C 1
ATOM 6235 O O . GLN B 1 56 ? -3.896 -5.676 -34.5 1 77.12 56 GLN B O 1
ATOM 6240 N N . GLY B 1 57 ? -5.594 -7.137 -34.594 1 79.25 57 GLY B N 1
ATOM 6241 C CA . GLY B 1 57 ? -5.117 -7.809 -35.781 1 79.25 57 GLY B CA 1
ATOM 6242 C C . GLY B 1 57 ? -5.031 -6.887 -37 1 79.25 57 GLY B C 1
ATOM 6243 O O . GLY B 1 57 ? -4.156 -7.055 -37.844 1 79.25 57 GLY B O 1
ATOM 6244 N N . ASN B 1 58 ? -5.852 -5.887 -37 1 77.81 58 ASN B N 1
ATOM 6245 C CA . ASN B 1 58 ? -5.871 -4.949 -38.125 1 77.81 58 ASN B CA 1
ATOM 6246 C C . ASN B 1 58 ? -4.559 -4.18 -38.25 1 77.81 58 ASN B C 1
ATOM 6248 O O . ASN B 1 58 ? -4.121 -3.84 -39.344 1 77.81 58 ASN B O 1
ATOM 6252 N N . LYS B 1 59 ? -4.012 -3.924 -37.188 1 83.75 59 LYS B N 1
ATOM 6253 C CA . LYS B 1 59 ? -2.732 -3.217 -37.188 1 83.75 59 LYS B CA 1
ATOM 6254 C C . LYS B 1 59 ? -1.635 -4.07 -37.812 1 83.75 59 LYS B C 1
ATOM 6256 O O . LYS B 1 59 ? -0.726 -3.545 -38.469 1 83.75 59 LYS B O 1
ATOM 6261 N N . ILE B 1 60 ? -1.774 -5.324 -37.625 1 85.75 60 ILE B N 1
ATOM 6262 C CA . ILE B 1 60 ? -0.79 -6.242 -38.188 1 85.75 60 ILE B CA 1
ATOM 6263 C C . ILE B 1 60 ? -0.948 -6.305 -39.719 1 85.75 60 ILE B C 1
ATOM 6265 O O . ILE B 1 60 ? 0.04 -6.262 -40.438 1 85.75 60 ILE B O 1
ATOM 6269 N N . ILE B 1 61 ? -2.193 -6.379 -40.125 1 81.5 61 ILE B N 1
ATOM 6270 C CA . ILE B 1 61 ? -2.486 -6.43 -41.562 1 81.5 61 ILE B CA 1
ATOM 6271 C C . ILE B 1 61 ? -2.01 -5.141 -42.219 1 81.5 61 ILE B C 1
ATOM 6273 O O . ILE B 1 61 ? -1.429 -5.18 -43.312 1 81.5 61 ILE B O 1
ATOM 6277 N N . SER B 1 62 ? -2.264 -4.023 -41.5 1 80.56 62 SER B N 1
ATOM 6278 C CA . SER B 1 62 ? -1.892 -2.723 -42.031 1 80.56 62 SER B CA 1
ATOM 6279 C C . SER B 1 62 ? -0.376 -2.578 -42.156 1 80.56 62 SER B C 1
ATOM 6281 O O . SER B 1 62 ? 0.129 -1.885 -43.031 1 80.56 62 SER B O 1
ATOM 6283 N N . HIS B 1 63 ? 0.32 -3.152 -41.25 1 84.75 63 HIS B N 1
ATOM 6284 C CA . HIS B 1 63 ? 1.774 -3.045 -41.25 1 84.75 63 HIS B CA 1
ATOM 6285 C C . HIS B 1 63 ? 2.391 -3.756 -42.438 1 84.75 63 HIS B C 1
ATOM 6287 O O . HIS B 1 63 ? 3.336 -3.25 -43.031 1 84.75 63 HIS B O 1
ATOM 6293 N N . PHE B 1 64 ? 2.055 -4.871 -42.75 1 85.56 64 PHE B N 1
ATOM 6294 C CA . PHE B 1 64 ? 2.652 -5.641 -43.844 1 85.56 64 PHE B CA 1
ATOM 6295 C C . PHE B 1 64 ? 1.979 -5.316 -45.188 1 85.56 64 PHE B C 1
ATOM 6297 O O . PHE B 1 64 ? 2.516 -5.621 -46.25 1 85.56 64 PHE B O 1
ATOM 6304 N N . ASP B 1 65 ? 1.267 -4.207 -45.219 1 69.94 65 ASP B N 1
ATOM 6305 C CA . ASP B 1 65 ? 0.607 -3.652 -46.406 1 69.94 65 ASP B CA 1
ATOM 6306 C C . ASP B 1 65 ? 0.68 -4.621 -47.594 1 69.94 65 ASP B C 1
ATOM 6308 O O . ASP B 1 65 ? 1.638 -4.59 -48.375 1 69.94 65 ASP B O 1
ATOM 6312 N N . GLY B 1 66 ? 0.091 -5.895 -47.719 1 70.62 66 GLY B N 1
ATOM 6313 C CA . GLY B 1 66 ? 0.092 -6.773 -48.875 1 70.62 66 GLY B CA 1
ATOM 6314 C C . GLY B 1 66 ? 0.169 -8.242 -48.5 1 70.62 66 GLY B C 1
ATOM 6315 O O . GLY B 1 66 ? 0.116 -8.594 -47.312 1 70.62 66 GLY B O 1
ATOM 6316 N N . GLU B 1 67 ? 0.28 -9.008 -49.625 1 73.12 67 GLU B N 1
ATOM 6317 C CA . GLU B 1 67 ? 0.178 -10.461 -49.5 1 73.12 67 GLU B CA 1
ATOM 6318 C C . GLU B 1 67 ? 1.543 -11.125 -49.656 1 73.12 67 GLU B C 1
ATOM 6320 O O . GLU B 1 67 ? 1.632 -12.344 -49.812 1 73.12 67 GLU B O 1
ATOM 6325 N N . ASP B 1 68 ? 2.65 -10.219 -49.5 1 83.19 68 ASP B N 1
ATOM 6326 C CA . ASP B 1 68 ? 3.953 -10.844 -49.688 1 83.19 68 ASP B CA 1
ATOM 6327 C C . ASP B 1 68 ? 5.027 -10.148 -48.875 1 83.19 68 ASP B C 1
ATOM 6329 O O . ASP B 1 68 ? 5.027 -8.914 -48.75 1 83.19 68 ASP B O 1
ATOM 6333 N N . TYR B 1 69 ? 5.844 -10.891 -48.156 1 88.44 69 TYR B N 1
ATOM 6334 C CA . TYR B 1 69 ? 7.004 -10.406 -47.438 1 88.44 69 TYR B CA 1
ATOM 6335 C C . TYR B 1 69 ? 8.25 -11.219 -47.781 1 88.44 69 TYR B C 1
ATOM 6337 O O . TYR B 1 69 ? 8.383 -12.367 -47.375 1 88.44 69 TYR B O 1
ATOM 6345 N N . LYS B 1 70 ? 9.234 -10.656 -48.438 1 85.31 70 LYS B N 1
ATOM 6346 C CA . LYS B 1 70 ? 10.508 -11.258 -48.844 1 85.31 70 LYS B CA 1
ATOM 6347 C C . LYS B 1 70 ? 10.305 -12.641 -49.438 1 85.31 70 LYS B C 1
ATOM 6349 O O . LYS B 1 70 ? 10.992 -13.602 -49.094 1 85.31 70 LYS B O 1
ATOM 6354 N N . GLY B 1 71 ? 9.312 -12.812 -50.219 1 83.88 71 GLY B N 1
ATOM 6355 C CA . GLY B 1 71 ? 9.078 -14.039 -50.969 1 83.88 71 GLY B CA 1
ATOM 6356 C C . GLY B 1 71 ? 8.102 -14.977 -50.25 1 83.88 71 GLY B C 1
ATOM 6357 O O . GLY B 1 71 ? 7.754 -16.031 -50.812 1 83.88 71 GLY B O 1
ATOM 6358 N N . ILE B 1 72 ? 7.668 -14.625 -49.156 1 90.31 72 ILE B N 1
ATOM 6359 C CA . ILE B 1 72 ? 6.711 -15.461 -48.438 1 90.31 72 ILE B CA 1
ATOM 6360 C C . ILE B 1 72 ? 5.293 -14.945 -48.688 1 90.31 72 ILE B C 1
ATOM 6362 O O . ILE B 1 72 ? 5.016 -13.758 -48.5 1 90.31 72 ILE B O 1
ATOM 6366 N N . GLU B 1 73 ? 4.484 -15.805 -49.125 1 91.69 73 GLU B N 1
ATOM 6367 C CA . GLU B 1 73 ? 3.076 -15.453 -49.281 1 91.69 73 GLU B CA 1
ATOM 6368 C C . GLU B 1 73 ? 2.383 -15.391 -47.906 1 91.69 73 GLU B C 1
ATOM 6370 O O . GLU B 1 73 ? 2.371 -16.375 -47.188 1 91.69 73 GLU B O 1
ATOM 6375 N N . LEU B 1 74 ? 1.868 -14.227 -47.656 1 91.81 74 LEU B N 1
ATOM 6376 C CA . LEU B 1 74 ? 1.255 -14.023 -46.344 1 91.81 74 LEU B CA 1
ATOM 6377 C C . LEU B 1 74 ? -0.265 -14.102 -46.438 1 91.81 74 LEU B C 1
ATOM 6379 O O . LEU B 1 74 ? -0.863 -13.578 -47.375 1 91.81 74 LEU B O 1
ATOM 6383 N N . SER B 1 75 ? -0.829 -14.883 -45.625 1 89.88 75 SER B N 1
ATOM 6384 C CA . SER B 1 75 ? -2.277 -14.945 -45.438 1 89.88 75 SER B CA 1
ATOM 6385 C C . SER B 1 75 ? -2.682 -14.703 -44 1 89.88 75 SER B C 1
ATOM 6387 O O . SER B 1 75 ? -1.893 -14.938 -43.094 1 89.88 75 SER B O 1
ATOM 6389 N N . TYR B 1 76 ? -3.848 -14.109 -43.812 1 90.19 76 TYR B N 1
ATOM 6390 C CA . TYR B 1 76 ? -4.301 -13.742 -42.5 1 90.19 76 TYR B CA 1
ATOM 6391 C C . TYR B 1 76 ? -5.594 -14.461 -42.125 1 90.19 76 TYR B C 1
ATOM 6393 O O . TYR B 1 76 ? -6.488 -14.602 -42.969 1 90.19 76 TYR B O 1
ATOM 6401 N N . SER B 1 77 ? -5.582 -15 -40.969 1 88.81 77 SER B N 1
ATOM 6402 C CA . SER B 1 77 ? -6.773 -15.664 -40.438 1 88.81 77 SER B CA 1
ATOM 6403 C C . SER B 1 77 ? -7.273 -14.984 -39.156 1 88.81 77 SER B C 1
ATOM 6405 O O . SER B 1 77 ? -6.602 -15.008 -38.125 1 88.81 77 SER B O 1
ATOM 6407 N N . PHE B 1 78 ? -8.438 -14.367 -39.219 1 85.69 78 PHE B N 1
ATOM 6408 C CA . PHE B 1 78 ? -9.023 -13.672 -38.062 1 85.69 78 PHE B CA 1
ATOM 6409 C C . PHE B 1 78 ? -9.898 -14.617 -37.25 1 85.69 78 PHE B C 1
ATOM 6411 O O . PHE B 1 78 ? -10.789 -15.266 -37.812 1 85.69 78 PHE B O 1
ATOM 6418 N N . GLU B 1 79 ? -9.516 -14.727 -36 1 81.75 79 GLU B N 1
ATOM 6419 C CA . GLU B 1 79 ? -10.344 -15.523 -35.094 1 81.75 79 GLU B CA 1
ATOM 6420 C C . GLU B 1 79 ? -11.562 -14.742 -34.625 1 81.75 79 GLU B C 1
ATOM 6422 O O . GLU B 1 79 ? -11.43 -13.625 -34.125 1 81.75 79 GLU B O 1
ATOM 6427 N N . PRO B 1 80 ? -12.711 -15.219 -34.812 1 73.06 80 PRO B N 1
ATOM 6428 C CA . PRO B 1 80 ? -13.906 -14.531 -34.344 1 73.06 80 PRO B CA 1
ATOM 6429 C C . PRO B 1 80 ? -13.945 -14.438 -32.812 1 73.06 80 PRO B C 1
ATOM 6431 O O . PRO B 1 80 ? -14.453 -13.453 -32.25 1 73.06 80 PRO B O 1
ATOM 6434 N N . GLN B 1 81 ? -13.508 -15.422 -32.156 1 77.62 81 GLN B N 1
ATOM 6435 C CA . GLN B 1 81 ? -13.375 -15.508 -30.703 1 77.62 81 GLN B CA 1
ATOM 6436 C C . GLN B 1 81 ? -12.062 -16.188 -30.312 1 77.62 81 GLN B C 1
ATOM 6438 O O . GLN B 1 81 ? -11.445 -16.875 -31.125 1 77.62 81 GLN B O 1
ATOM 6443 N N . PRO B 1 82 ? -11.711 -15.844 -29.203 1 80.31 82 PRO B N 1
ATOM 6444 C CA . PRO B 1 82 ? -10.477 -16.531 -28.812 1 80.31 82 PRO B CA 1
ATOM 6445 C C . PRO B 1 82 ? -10.609 -18.047 -28.812 1 80.31 82 PRO B C 1
ATOM 6447 O O . PRO B 1 82 ? -11.375 -18.609 -28.031 1 80.31 82 PRO B O 1
ATOM 6450 N N . LEU B 1 83 ? -9.984 -18.688 -29.75 1 84.69 83 LEU B N 1
ATOM 6451 C CA . LEU B 1 83 ? -10.109 -20.125 -29.953 1 84.69 83 LEU B CA 1
ATOM 6452 C C . LEU B 1 83 ? -8.953 -20.859 -29.281 1 84.69 83 LEU B C 1
ATOM 6454 O O . LEU B 1 83 ? -8.906 -22.094 -29.297 1 84.69 83 LEU B O 1
ATOM 6458 N N . GLY B 1 84 ? -8.039 -20.125 -28.625 1 83.56 84 GLY B N 1
ATOM 6459 C CA . GLY B 1 84 ? -6.863 -20.766 -28.062 1 83.56 84 GLY B CA 1
ATOM 6460 C C . GLY B 1 84 ? -5.75 -20.969 -29.078 1 83.56 84 GLY B C 1
ATOM 6461 O O . GLY B 1 84 ? -5.906 -20.625 -30.25 1 83.56 84 GLY B O 1
ATOM 6462 N N . THR B 1 85 ? -4.684 -21.656 -28.688 1 85.75 85 THR B N 1
ATOM 6463 C CA . THR B 1 85 ? -3.527 -21.828 -29.562 1 85.75 85 THR B CA 1
ATOM 6464 C C . THR B 1 85 ? -3.809 -22.859 -30.641 1 85.75 85 THR B C 1
ATOM 6466 O O . THR B 1 85 ? -3.717 -22.547 -31.828 1 85.75 85 THR B O 1
ATOM 6469 N N . ALA B 1 86 ? -4.336 -24.016 -30.281 1 89.81 86 ALA B N 1
ATOM 6470 C CA . ALA B 1 86 ? -4.605 -25.078 -31.25 1 89.81 86 ALA B CA 1
ATOM 6471 C C . ALA B 1 86 ? -5.84 -24.75 -32.094 1 89.81 86 ALA B C 1
ATOM 6473 O O . ALA B 1 86 ? -5.871 -25.031 -33.281 1 89.81 86 ALA B O 1
ATOM 6474 N N . GLY B 1 87 ? -6.801 -24.172 -31.422 1 89.44 87 GLY B N 1
ATOM 6475 C CA . GLY B 1 87 ? -8 -23.797 -32.156 1 89.44 87 GLY B CA 1
ATOM 6476 C C . GLY B 1 87 ? -7.75 -22.75 -33.219 1 89.44 87 GLY B C 1
ATOM 6477 O O . GLY B 1 87 ? -8.352 -22.797 -34.312 1 89.44 87 GLY B O 1
ATOM 6478 N N . SER B 1 88 ? -6.898 -21.828 -32.938 1 90.06 88 SER B N 1
ATOM 6479 C CA . SER B 1 88 ? -6.574 -20.781 -33.906 1 90.06 88 SER B CA 1
ATOM 6480 C C . SER B 1 88 ? -5.848 -21.344 -35.094 1 90.06 88 SER B C 1
ATOM 6482 O O . SER B 1 88 ? -6.086 -20.922 -36.25 1 90.06 88 SER B O 1
ATOM 6484 N N . VAL B 1 89 ? -4.992 -22.297 -34.875 1 91.44 89 VAL B N 1
ATOM 6485 C CA . VAL B 1 89 ? -4.238 -22.906 -35.969 1 91.44 89 VAL B CA 1
ATOM 6486 C C . VAL B 1 89 ? -5.18 -23.734 -36.844 1 91.44 89 VAL B C 1
ATOM 6488 O O . VAL B 1 89 ? -5.07 -23.688 -38.062 1 91.44 89 VAL B O 1
ATOM 6491 N N . ARG B 1 90 ? -6.07 -24.438 -36.188 1 91.75 90 ARG B N 1
ATOM 6492 C CA . ARG B 1 90 ? -7.043 -25.234 -36.938 1 91.75 90 ARG B CA 1
ATOM 6493 C C . ARG B 1 90 ? -7.934 -24.328 -37.781 1 91.75 90 ARG B C 1
ATOM 6495 O O . ARG B 1 90 ? -8.305 -24.703 -38.906 1 91.75 90 ARG B O 1
ATOM 6502 N N . HIS B 1 91 ? -8.266 -23.266 -37.25 1 90.62 91 HIS B N 1
ATOM 6503 C CA . HIS B 1 91 ? -9.094 -22.312 -37.969 1 90.62 91 HIS B CA 1
ATOM 6504 C C . HIS B 1 91 ? -8.352 -21.734 -39.156 1 90.62 91 HIS B C 1
ATOM 6506 O O . HIS B 1 91 ? -8.969 -21.453 -40.188 1 90.62 91 HIS B O 1
ATOM 6512 N N . ALA B 1 92 ? -7.125 -21.516 -39.062 1 90.88 92 ALA B N 1
ATOM 6513 C CA . ALA B 1 92 ? -6.305 -20.938 -40.125 1 90.88 92 ALA B CA 1
ATOM 6514 C C . ALA B 1 92 ? -6.047 -21.953 -41.219 1 90.88 92 ALA B C 1
ATOM 6516 O O . ALA B 1 92 ? -5.973 -21.594 -42.406 1 90.88 92 ALA B O 1
ATOM 6517 N N . VAL B 1 93 ? -5.816 -23.25 -40.75 1 90.38 93 VAL B N 1
ATOM 6518 C CA . VAL B 1 93 ? -5.535 -24.312 -41.719 1 90.38 93 VAL B CA 1
ATOM 6519 C C . VAL B 1 93 ? -6.617 -25.375 -41.625 1 90.38 93 VAL B C 1
ATOM 6521 O O . VAL B 1 93 ? -6.629 -26.188 -40.688 1 90.38 93 VAL B O 1
ATOM 6524 N N . LYS B 1 94 ? -7.457 -25.484 -42.531 1 82.5 94 LYS B N 1
ATOM 6525 C CA . LYS B 1 94 ? -8.594 -26.406 -42.5 1 82.5 94 LYS B CA 1
ATOM 6526 C C . LYS B 1 94 ? -8.195 -27.812 -42.938 1 82.5 94 LYS B C 1
ATOM 6528 O O . LYS B 1 94 ? -8.523 -28.781 -42.25 1 82.5 94 LYS B O 1
ATOM 6533 N N . ASP B 1 95 ? -7.543 -27.906 -44.031 1 80.38 95 ASP B N 1
ATOM 6534 C CA . ASP B 1 95 ? -7.195 -29.219 -44.531 1 80.38 95 ASP B CA 1
ATOM 6535 C C . ASP B 1 95 ? -5.742 -29.266 -45 1 80.38 95 ASP B C 1
ATOM 6537 O O . ASP B 1 95 ? -5.461 -29.125 -46.188 1 80.38 95 ASP B O 1
ATOM 6541 N N . PRO B 1 96 ? -4.887 -29.5 -43.969 1 84.56 96 PRO B N 1
ATOM 6542 C CA . PRO B 1 96 ? -3.479 -29.531 -44.375 1 84.56 96 PRO B CA 1
ATOM 6543 C C . PRO B 1 96 ? -3.102 -30.797 -45.156 1 84.56 96 PRO B C 1
ATOM 6545 O O . PRO B 1 96 ? -3.475 -31.891 -44.75 1 84.56 96 PRO B O 1
ATOM 6548 N N . ARG B 1 97 ? -2.482 -30.781 -46.281 1 83.44 97 ARG B N 1
ATOM 6549 C CA . ARG B 1 97 ? -2.027 -31.906 -47.094 1 83.44 97 ARG B CA 1
ATOM 6550 C C . ARG B 1 97 ? -0.616 -32.312 -46.688 1 83.44 97 ARG B C 1
ATOM 6552 O O . ARG B 1 97 ? -0.21 -33.469 -46.938 1 83.44 97 ARG B O 1
ATOM 6559 N N . ASP B 1 98 ? 0.121 -31.328 -46.188 1 89.56 98 ASP B N 1
ATOM 6560 C CA . ASP B 1 98 ? 1.505 -31.562 -45.781 1 89.56 98 ASP B CA 1
ATOM 6561 C C . ASP B 1 98 ? 1.72 -31.172 -44.312 1 89.56 98 ASP B C 1
ATOM 6563 O O . ASP B 1 98 ? 0.799 -30.688 -43.656 1 89.56 98 ASP B O 1
ATOM 6567 N N . ASP B 1 99 ? 2.973 -31.516 -43.875 1 93.69 99 ASP B N 1
ATOM 6568 C CA . ASP B 1 99 ? 3.336 -31.094 -42.5 1 93.69 99 ASP B CA 1
ATOM 6569 C C . ASP B 1 99 ? 3.307 -29.578 -42.375 1 93.69 99 ASP B C 1
ATOM 6571 O O . ASP B 1 99 ? 3.562 -28.859 -43.344 1 93.69 99 ASP B O 1
ATOM 6575 N N . ILE B 1 100 ? 2.943 -29.172 -41.188 1 94.25 100 ILE B N 1
ATOM 6576 C CA . ILE B 1 100 ? 2.803 -27.734 -40.938 1 94.25 100 ILE B CA 1
ATOM 6577 C C . ILE B 1 100 ? 3.725 -27.312 -39.812 1 94.25 100 ILE B C 1
ATOM 6579 O O . ILE B 1 100 ? 3.893 -28.062 -38.844 1 94.25 100 ILE B O 1
ATOM 6583 N N . LEU B 1 101 ? 4.301 -26.203 -39.938 1 95.69 101 LEU B N 1
ATOM 6584 C CA . LEU B 1 101 ? 5.098 -25.609 -38.875 1 95.69 101 LEU B CA 1
ATOM 6585 C C . LEU B 1 101 ? 4.309 -24.531 -38.156 1 95.69 101 LEU B C 1
ATOM 6587 O O . LEU B 1 101 ? 3.74 -23.641 -38.781 1 95.69 101 LEU B O 1
ATOM 6591 N N . VAL B 1 102 ? 4.195 -24.703 -36.938 1 94.94 102 VAL B N 1
ATOM 6592 C CA . VAL B 1 102 ? 3.539 -23.703 -36.094 1 94.94 102 VAL B CA 1
ATOM 6593 C C . VAL B 1 102 ? 4.582 -22.953 -35.281 1 94.94 102 VAL B C 1
ATOM 6595 O O . VAL B 1 102 ? 5.43 -23.562 -34.625 1 94.94 102 VAL B O 1
ATOM 6598 N N . ILE B 1 103 ? 4.539 -21.672 -35.281 1 93.56 103 ILE B N 1
ATOM 6599 C CA . ILE B 1 103 ? 5.508 -20.859 -34.562 1 93.56 103 ILE B CA 1
ATOM 6600 C C . ILE B 1 103 ? 4.797 -19.703 -33.875 1 93.56 103 ILE B C 1
ATOM 6602 O O . ILE B 1 103 ? 3.865 -19.109 -34.438 1 93.56 103 ILE B O 1
ATOM 6606 N N . SER B 1 104 ? 5.277 -19.5 -32.594 1 90.56 104 SER B N 1
ATOM 6607 C CA . SER B 1 104 ? 4.691 -18.406 -31.828 1 90.56 104 SER B CA 1
ATOM 6608 C C . SER B 1 104 ? 5.168 -17.047 -32.344 1 90.56 104 SER B C 1
ATOM 6610 O O . SER B 1 104 ? 6.348 -16.891 -32.688 1 90.56 104 SER B O 1
ATOM 6612 N N . GLY B 1 105 ? 4.215 -16.125 -32.469 1 85.69 105 GLY B N 1
ATOM 6613 C CA . GLY B 1 105 ? 4.543 -14.797 -32.969 1 85.69 105 GLY B CA 1
ATOM 6614 C C . GLY B 1 105 ? 5.121 -13.898 -31.891 1 85.69 105 GLY B C 1
ATOM 6615 O O . GLY B 1 105 ? 5.477 -12.742 -32.156 1 85.69 105 GLY B O 1
ATOM 6616 N N . ASP B 1 106 ? 5.27 -14.422 -30.672 1 83.12 106 ASP B N 1
ATOM 6617 C CA . ASP B 1 106 ? 5.73 -13.562 -29.594 1 83.12 106 ASP B CA 1
ATOM 6618 C C . ASP B 1 106 ? 7.086 -14.023 -29.062 1 83.12 106 ASP B C 1
ATOM 6620 O O . ASP B 1 106 ? 7.414 -13.789 -27.891 1 83.12 106 ASP B O 1
ATOM 6624 N N . ALA B 1 107 ? 7.828 -14.656 -29.828 1 87.19 107 ALA B N 1
ATOM 6625 C CA . ALA B 1 107 ? 9.141 -15.117 -29.375 1 87.19 107 ALA B CA 1
ATOM 6626 C C . ALA B 1 107 ? 10.219 -14.773 -30.406 1 87.19 107 ALA B C 1
ATOM 6628 O O . ALA B 1 107 ? 9.938 -14.656 -31.594 1 87.19 107 ALA B O 1
ATOM 6629 N N . LEU B 1 108 ? 11.352 -14.445 -29.922 1 89.94 108 LEU B N 1
ATOM 6630 C CA . LEU B 1 108 ? 12.539 -14.273 -30.75 1 89.94 108 LEU B CA 1
ATOM 6631 C C . LEU B 1 108 ? 13.438 -15.508 -30.688 1 89.94 108 LEU B C 1
ATOM 6633 O O . LEU B 1 108 ? 13.766 -15.992 -29.609 1 89.94 108 LEU B O 1
ATOM 6637 N N . CYS B 1 109 ? 13.664 -16.109 -31.844 1 90.75 109 CYS B N 1
ATOM 6638 C CA . CYS B 1 109 ? 14.508 -17.297 -31.844 1 90.75 109 CYS B CA 1
ATOM 6639 C C . CYS B 1 109 ? 15.305 -17.406 -33.125 1 90.75 109 CYS B C 1
ATOM 6641 O O . CYS B 1 109 ? 14.969 -16.75 -34.125 1 90.75 109 CYS B O 1
ATOM 6643 N N . ASP B 1 110 ? 16.422 -18.078 -33.094 1 92.25 110 ASP B N 1
ATOM 6644 C CA . ASP B 1 110 ? 17.25 -18.359 -34.25 1 92.25 110 ASP B CA 1
ATOM 6645 C C . ASP B 1 110 ? 17.469 -19.859 -34.438 1 92.25 110 ASP B C 1
ATOM 6647 O O . ASP B 1 110 ? 18.578 -20.281 -34.75 1 92.25 110 ASP B O 1
ATOM 6651 N N . PHE B 1 111 ? 16.469 -20.562 -34.188 1 91.94 111 PHE B N 1
ATOM 6652 C CA . PHE B 1 111 ? 16.562 -22.016 -34.312 1 91.94 111 PHE B CA 1
ATOM 6653 C C . PHE B 1 111 ? 16.781 -22.438 -35.75 1 91.94 111 PHE B C 1
ATOM 6655 O O . PHE B 1 111 ? 16.391 -21.719 -36.688 1 91.94 111 PHE B O 1
ATOM 6662 N N . ASP B 1 112 ? 17.453 -23.562 -35.906 1 92.56 112 ASP B N 1
ATOM 6663 C CA . ASP B 1 112 ? 17.594 -24.172 -37.219 1 92.56 112 ASP B CA 1
ATOM 6664 C C . ASP B 1 112 ? 16.359 -24.984 -37.562 1 92.56 112 ASP B C 1
ATOM 6666 O O . ASP B 1 112 ? 16.297 -26.188 -37.281 1 92.56 112 ASP B O 1
ATOM 6670 N N . LEU B 1 113 ? 15.484 -24.328 -38.344 1 93.88 113 LEU B N 1
ATOM 6671 C CA . LEU B 1 113 ? 14.211 -24.969 -38.656 1 93.88 113 LEU B CA 1
ATOM 6672 C C . LEU B 1 113 ? 14.398 -26.078 -39.688 1 93.88 113 LEU B C 1
ATOM 6674 O O . LEU B 1 113 ? 13.609 -27.016 -39.719 1 93.88 113 LEU B O 1
ATOM 6678 N N . THR B 1 114 ? 15.391 -25.984 -40.5 1 93.88 114 THR B N 1
ATOM 6679 C CA . THR B 1 114 ? 15.664 -27.016 -41.5 1 93.88 114 THR B CA 1
ATOM 6680 C C . THR B 1 114 ? 16.031 -28.328 -40.812 1 93.88 114 THR B C 1
ATOM 6682 O O . THR B 1 114 ? 15.523 -29.391 -41.188 1 93.88 114 THR B O 1
ATOM 6685 N N . LYS B 1 115 ? 16.859 -28.188 -39.781 1 93.5 115 LYS B N 1
ATOM 6686 C CA . LYS B 1 115 ? 17.266 -29.375 -39.062 1 93.5 115 LYS B CA 1
ATOM 6687 C C . LYS B 1 115 ? 16.094 -29.953 -38.25 1 93.5 115 LYS B C 1
ATOM 6689 O O . LYS B 1 115 ? 15.969 -31.172 -38.125 1 93.5 115 LYS B O 1
ATOM 6694 N N . ALA B 1 116 ? 15.352 -29.141 -37.844 1 94 116 ALA B N 1
ATOM 6695 C CA . ALA B 1 116 ? 14.195 -29.578 -37.062 1 94 116 ALA B CA 1
ATOM 6696 C C . ALA B 1 116 ? 13.203 -30.344 -37.938 1 94 116 ALA B C 1
ATOM 6698 O O . ALA B 1 116 ? 12.656 -31.375 -37.531 1 94 116 ALA B O 1
ATOM 6699 N N . VAL B 1 117 ? 12.961 -29.828 -39.188 1 93.88 117 VAL B N 1
ATOM 6700 C CA . VAL B 1 117 ? 12.047 -30.469 -40.125 1 93.88 117 VAL B CA 1
ATOM 6701 C C . VAL B 1 117 ? 12.617 -31.812 -40.531 1 93.88 117 VAL B C 1
ATOM 6703 O O . VAL B 1 117 ? 11.875 -32.781 -40.688 1 93.88 117 VAL B O 1
ATOM 6706 N N . ALA B 1 118 ? 13.883 -31.875 -40.719 1 93.5 118 ALA B N 1
ATOM 6707 C CA . ALA B 1 118 ? 14.531 -33.125 -41.062 1 93.5 118 ALA B CA 1
ATOM 6708 C C . ALA B 1 118 ? 14.367 -34.156 -39.969 1 93.5 118 ALA B C 1
ATOM 6710 O O . ALA B 1 118 ? 14.102 -35.344 -40.25 1 93.5 118 ALA B O 1
ATOM 6711 N N . PHE B 1 119 ? 14.562 -33.719 -38.812 1 93.31 119 PHE B N 1
ATOM 6712 C CA . PHE B 1 119 ? 14.383 -34.625 -37.688 1 93.31 119 PHE B CA 1
ATOM 6713 C C . PHE B 1 119 ? 12.953 -35.156 -37.625 1 93.31 119 PHE B C 1
ATOM 6715 O O . PHE B 1 119 ? 12.734 -36.344 -37.344 1 93.31 119 PHE B O 1
ATOM 6722 N N . HIS B 1 120 ? 12.023 -34.344 -37.875 1 93.62 120 HIS B N 1
ATOM 6723 C CA . HIS B 1 120 ? 10.609 -34.688 -37.875 1 93.62 120 HIS B CA 1
ATOM 6724 C C . HIS B 1 120 ? 10.328 -35.781 -38.906 1 93.62 120 HIS B C 1
ATOM 6726 O O . HIS B 1 120 ? 9.633 -36.75 -38.625 1 93.62 120 HIS B O 1
ATOM 6732 N N . ARG B 1 121 ? 10.867 -35.594 -40.062 1 92.5 121 ARG B N 1
ATOM 6733 C CA . ARG B 1 121 ? 10.648 -36.531 -41.156 1 92.5 121 ARG B CA 1
ATOM 6734 C C . ARG B 1 121 ? 11.336 -37.875 -40.875 1 92.5 121 ARG B C 1
ATOM 6736 O O . ARG B 1 121 ? 10.773 -38.938 -41.156 1 92.5 121 ARG B O 1
ATOM 6743 N N . GLN B 1 122 ? 12.477 -37.75 -40.312 1 91.88 122 GLN B N 1
ATOM 6744 C CA . GLN B 1 122 ? 13.25 -38.938 -40.031 1 91.88 122 GLN B CA 1
ATOM 6745 C C . GLN B 1 122 ? 12.617 -39.781 -38.938 1 91.88 122 GLN B C 1
ATOM 6747 O O . GLN B 1 122 ? 12.633 -41 -39 1 91.88 122 GLN B O 1
ATOM 6752 N N . SER B 1 123 ? 12.125 -39.156 -38.031 1 90.88 123 SER B N 1
ATOM 6753 C CA . SER B 1 123 ? 11.555 -39.844 -36.875 1 90.88 123 SER B CA 1
ATOM 6754 C C . SER B 1 123 ? 10.117 -40.312 -37.156 1 90.88 123 SER B C 1
ATOM 6756 O O . SER B 1 123 ? 9.516 -41 -36.344 1 90.88 123 SER B O 1
ATOM 6758 N N . ARG B 1 124 ? 9.523 -39.906 -38.312 1 88.31 124 ARG B N 1
ATOM 6759 C CA . ARG B 1 124 ? 8.133 -40.188 -38.656 1 88.31 124 ARG B CA 1
ATOM 6760 C C . ARG B 1 124 ? 7.203 -39.812 -37.5 1 88.31 124 ARG B C 1
ATOM 6762 O O . ARG B 1 124 ? 6.355 -40.594 -37.094 1 88.31 124 ARG B O 1
ATOM 6769 N N . ALA B 1 125 ? 7.496 -38.656 -37 1 89.81 125 ALA B N 1
ATOM 6770 C CA . ALA B 1 125 ? 6.762 -38.156 -35.844 1 89.81 125 ALA B CA 1
ATOM 6771 C C . ALA B 1 125 ? 5.414 -37.594 -36.281 1 89.81 125 ALA B C 1
ATOM 6773 O O . ALA B 1 125 ? 5.258 -37.125 -37.406 1 89.81 125 ALA B O 1
ATOM 6774 N N . ALA B 1 126 ? 4.453 -37.781 -35.406 1 92.5 126 ALA B N 1
ATOM 6775 C CA . ALA B 1 126 ? 3.191 -37.062 -35.594 1 92.5 126 ALA B CA 1
ATOM 6776 C C . ALA B 1 126 ? 3.332 -35.594 -35.281 1 92.5 126 ALA B C 1
ATOM 6778 O O . ALA B 1 126 ? 2.713 -34.75 -35.906 1 92.5 126 ALA B O 1
ATOM 6779 N N . ALA B 1 127 ? 4.094 -35.344 -34.281 1 93.75 127 ALA B N 1
ATOM 6780 C CA . ALA B 1 127 ? 4.395 -34 -33.906 1 93.75 127 ALA B CA 1
ATOM 6781 C C . ALA B 1 127 ? 5.789 -33.875 -33.281 1 93.75 127 ALA B C 1
ATOM 6783 O O . ALA B 1 127 ? 6.238 -34.812 -32.594 1 93.75 127 ALA B O 1
ATOM 6784 N N . THR B 1 128 ? 6.488 -32.875 -33.594 1 94.56 128 THR B N 1
ATOM 6785 C CA . THR B 1 128 ? 7.793 -32.562 -33 1 94.56 128 THR B CA 1
ATOM 6786 C C . THR B 1 128 ? 7.766 -31.188 -32.312 1 94.56 128 THR B C 1
ATOM 6788 O O . THR B 1 128 ? 7.41 -30.188 -32.938 1 94.56 128 THR B O 1
ATOM 6791 N N . LEU B 1 129 ? 8.07 -31.203 -31.078 1 93.56 129 LEU B N 1
ATOM 6792 C CA . LEU B 1 129 ? 8.133 -29.953 -30.328 1 93.56 129 LEU B CA 1
ATOM 6793 C C . LEU B 1 129 ? 9.57 -29.469 -30.172 1 93.56 129 LEU B C 1
ATOM 6795 O O . LEU B 1 129 ? 10.453 -30.25 -29.797 1 93.56 129 LEU B O 1
ATOM 6799 N N . LEU B 1 130 ? 9.766 -28.266 -30.547 1 93.56 130 LEU B N 1
ATOM 6800 C CA . LEU B 1 130 ? 11.078 -27.672 -30.281 1 93.56 130 LEU B CA 1
ATOM 6801 C C . LEU B 1 130 ? 11.172 -27.188 -28.844 1 93.56 130 LEU B C 1
ATOM 6803 O O . LEU B 1 130 ? 10.344 -26.391 -28.391 1 93.56 130 LEU B O 1
ATOM 6807 N N . VAL B 1 131 ? 12.156 -27.703 -28.109 1 91.06 131 VAL B N 1
ATOM 6808 C CA . VAL B 1 131 ? 12.289 -27.375 -26.688 1 91.06 131 VAL B CA 1
ATOM 6809 C C . VAL B 1 131 ? 13.656 -26.75 -26.422 1 91.06 131 VAL B C 1
ATOM 6811 O O . VAL B 1 131 ? 14.57 -26.859 -27.25 1 91.06 131 VAL B O 1
ATOM 6814 N N . LYS B 1 132 ? 13.672 -26 -25.375 1 88.88 132 LYS B N 1
ATOM 6815 C CA . LYS B 1 132 ? 14.914 -25.359 -24.953 1 88.88 132 LYS B CA 1
ATOM 6816 C C . LYS B 1 132 ? 15.078 -25.422 -23.438 1 88.88 132 LYS B C 1
ATOM 6818 O O . LYS B 1 132 ? 14.094 -25.312 -22.688 1 88.88 132 LYS B O 1
ATOM 6823 N N . ARG B 1 133 ? 16.281 -25.672 -22.984 1 81.81 133 ARG B N 1
ATOM 6824 C CA . ARG B 1 133 ? 16.578 -25.688 -21.562 1 81.81 133 ARG B CA 1
ATOM 6825 C C . ARG B 1 133 ? 16.641 -24.281 -21 1 81.81 133 ARG B C 1
ATOM 6827 O O . ARG B 1 133 ? 17.281 -23.391 -21.562 1 81.81 133 ARG B O 1
ATOM 6834 N N . VAL B 1 134 ? 15.867 -24.047 -19.953 1 76.88 134 VAL B N 1
ATOM 6835 C CA . VAL B 1 134 ? 15.812 -22.734 -19.328 1 76.88 134 VAL B CA 1
ATOM 6836 C C . VAL B 1 134 ? 16.297 -22.812 -17.891 1 76.88 134 VAL B C 1
ATOM 6838 O O . VAL B 1 134 ? 16.25 -23.875 -17.266 1 76.88 134 VAL B O 1
ATOM 6841 N N . GLU B 1 135 ? 16.812 -21.688 -17.391 1 67.88 135 GLU B N 1
ATOM 6842 C CA . GLU B 1 135 ? 17.328 -21.641 -16.031 1 67.88 135 GLU B CA 1
ATOM 6843 C C . GLU B 1 135 ? 16.203 -21.625 -15 1 67.88 135 GLU B C 1
ATOM 6845 O O . GLU B 1 135 ? 16.25 -22.344 -14 1 67.88 135 GLU B O 1
ATOM 6850 N N . ASP B 1 136 ? 15.18 -20.844 -15.281 1 67.06 136 ASP B N 1
ATOM 6851 C CA . ASP B 1 136 ? 14 -20.781 -14.414 1 67.06 136 ASP B CA 1
ATOM 6852 C C . ASP B 1 136 ? 12.766 -21.312 -15.133 1 67.06 136 ASP B C 1
ATOM 6854 O O . ASP B 1 136 ? 12.156 -20.609 -15.945 1 67.06 136 ASP B O 1
ATOM 6858 N N . PRO B 1 137 ? 12.398 -22.453 -14.742 1 69.25 137 PRO B N 1
ATOM 6859 C CA . PRO B 1 137 ? 11.32 -23.094 -15.5 1 69.25 137 PRO B CA 1
ATOM 6860 C C . PRO B 1 137 ? 9.93 -22.641 -15.055 1 69.25 137 PRO B C 1
ATOM 6862 O O . PRO B 1 137 ? 8.93 -23 -15.68 1 69.25 137 PRO B O 1
ATOM 6865 N N . ARG B 1 138 ? 9.766 -21.734 -14.109 1 71.31 138 ARG B N 1
ATOM 6866 C CA . ARG B 1 138 ? 8.484 -21.438 -13.477 1 71.31 138 ARG B CA 1
ATOM 6867 C C . ARG B 1 138 ? 7.586 -20.641 -14.414 1 71.31 138 ARG B C 1
ATOM 6869 O O . ARG B 1 138 ? 6.359 -20.688 -14.289 1 71.31 138 ARG B O 1
ATOM 6876 N N . GLU B 1 139 ? 8.164 -20.203 -15.328 1 65.94 139 GLU B N 1
ATOM 6877 C CA . GLU B 1 139 ? 7.359 -19.312 -16.156 1 65.94 139 GLU B CA 1
ATOM 6878 C C . GLU B 1 139 ? 7.008 -19.953 -17.5 1 65.94 139 GLU B C 1
ATOM 6880 O O . GLU B 1 139 ? 6.305 -19.359 -18.312 1 65.94 139 GLU B O 1
ATOM 6885 N N . TYR B 1 140 ? 7.434 -21.234 -17.594 1 74.31 140 TYR B N 1
ATOM 6886 C CA . TYR B 1 140 ? 7.277 -21.844 -18.906 1 74.31 140 TYR B CA 1
ATOM 6887 C C . TYR B 1 140 ? 6.559 -23.188 -18.812 1 74.31 140 TYR B C 1
ATOM 6889 O O . TYR B 1 140 ? 6.453 -23.75 -17.719 1 74.31 140 TYR B O 1
ATOM 6897 N N . GLY B 1 141 ? 5.98 -23.516 -19.906 1 76.56 141 GLY B N 1
ATOM 6898 C CA . GLY B 1 141 ? 5.543 -24.891 -20.031 1 76.56 141 GLY B CA 1
ATOM 6899 C C . GLY B 1 141 ? 6.695 -25.875 -20.172 1 76.56 141 GLY B C 1
ATOM 6900 O O . GLY B 1 141 ? 7.645 -25.609 -20.922 1 76.56 141 GLY B O 1
ATOM 6901 N N . LEU B 1 142 ? 6.598 -26.906 -19.344 1 77.88 142 LEU B N 1
ATOM 6902 C CA . LEU B 1 142 ? 7.711 -27.844 -19.328 1 77.88 142 LEU B CA 1
ATOM 6903 C C . LEU B 1 142 ? 7.316 -29.156 -20 1 77.88 142 LEU B C 1
ATOM 6905 O O . LEU B 1 142 ? 6.137 -29.531 -20.016 1 77.88 142 LEU B O 1
ATOM 6909 N N . VAL B 1 143 ? 8.32 -29.734 -20.656 1 81.12 143 VAL B N 1
ATOM 6910 C CA . VAL B 1 143 ? 8.117 -31 -21.359 1 81.12 143 VAL B CA 1
ATOM 6911 C C . VAL B 1 143 ? 9.047 -32.062 -20.766 1 81.12 143 VAL B C 1
ATOM 6913 O O . VAL B 1 143 ? 10.234 -31.828 -20.578 1 81.12 143 VAL B O 1
ATOM 6916 N N . ASN B 1 144 ? 8.391 -33.125 -20.406 1 77.75 144 ASN B N 1
ATOM 6917 C CA . ASN B 1 144 ? 9.172 -34.25 -19.953 1 77.75 144 ASN B CA 1
ATOM 6918 C C . ASN B 1 144 ? 9.547 -35.188 -21.109 1 77.75 144 ASN B C 1
ATOM 6920 O O . ASN B 1 144 ? 8.672 -35.656 -21.859 1 77.75 144 ASN B O 1
ATOM 6924 N N . VAL B 1 145 ? 10.859 -35.375 -21.312 1 80.25 145 VAL B N 1
ATOM 6925 C CA . VAL B 1 145 ? 11.336 -36.156 -22.453 1 80.25 145 VAL B CA 1
ATOM 6926 C C . VAL B 1 145 ? 12.055 -37.406 -21.953 1 80.25 145 VAL B C 1
ATOM 6928 O O . VAL B 1 145 ? 12.805 -37.344 -20.984 1 80.25 145 VAL B O 1
ATOM 6931 N N . THR B 1 146 ? 11.695 -38.469 -22.547 1 76.75 146 THR B N 1
ATOM 6932 C CA . THR B 1 146 ? 12.375 -39.719 -22.25 1 76.75 146 THR B CA 1
ATOM 6933 C C . THR B 1 146 ? 13.727 -39.781 -22.969 1 76.75 146 THR B C 1
ATOM 6935 O O . THR B 1 146 ? 14.055 -38.906 -23.75 1 76.75 146 THR B O 1
ATOM 6938 N N . GLU B 1 147 ? 14.484 -40.781 -22.609 1 71.94 147 GLU B N 1
ATOM 6939 C CA . GLU B 1 147 ? 15.836 -40.938 -23.141 1 71.94 147 GLU B CA 1
ATOM 6940 C C . GLU B 1 147 ? 15.836 -41.031 -24.656 1 71.94 147 GLU B C 1
ATOM 6942 O O . GLU B 1 147 ? 16.781 -40.625 -25.312 1 71.94 147 GLU B O 1
ATOM 6947 N N . ASN B 1 148 ? 14.758 -41.531 -25.188 1 75.81 148 ASN B N 1
ATOM 6948 C CA . ASN B 1 148 ? 14.695 -41.719 -26.641 1 75.81 148 ASN B CA 1
ATOM 6949 C C . ASN B 1 148 ? 14.148 -40.469 -27.328 1 75.81 148 ASN B C 1
ATOM 6951 O O . ASN B 1 148 ? 13.891 -40.5 -28.531 1 75.81 148 ASN B O 1
ATOM 6955 N N . GLY B 1 149 ? 13.969 -39.406 -26.578 1 81.56 149 GLY B N 1
ATOM 6956 C CA . GLY B 1 149 ? 13.492 -38.156 -27.156 1 81.56 149 GLY B CA 1
ATOM 6957 C C . GLY B 1 149 ? 11.984 -38.062 -27.234 1 81.56 149 GLY B C 1
ATOM 6958 O O . GLY B 1 149 ? 11.438 -37.094 -27.75 1 81.56 149 GLY B O 1
ATOM 6959 N N . ARG B 1 150 ? 11.375 -39.031 -26.766 1 87 150 ARG B N 1
ATOM 6960 C CA . ARG B 1 150 ? 9.922 -39.062 -26.781 1 87 150 ARG B CA 1
ATOM 6961 C C . ARG B 1 150 ? 9.359 -38.281 -25.594 1 87 150 ARG B C 1
ATOM 6963 O O . ARG B 1 150 ? 9.906 -38.344 -24.484 1 87 150 ARG B O 1
ATOM 6970 N N . ILE B 1 151 ? 8.312 -37.594 -25.906 1 86.56 151 ILE B N 1
ATOM 6971 C CA . ILE B 1 151 ? 7.688 -36.781 -24.859 1 86.56 151 ILE B CA 1
ATOM 6972 C C . ILE B 1 151 ? 6.781 -37.656 -24 1 86.56 151 ILE B C 1
ATOM 6974 O O . ILE B 1 151 ? 5.957 -38.406 -24.531 1 86.56 151 ILE B O 1
ATOM 6978 N N . ALA B 1 152 ? 6.961 -37.562 -22.719 1 75.56 152 ALA B N 1
ATOM 6979 C CA . ALA B 1 152 ? 6.207 -38.406 -21.781 1 75.56 152 ALA B CA 1
ATOM 6980 C C . ALA B 1 152 ? 5.141 -37.594 -21.047 1 75.56 152 ALA B C 1
ATOM 6982 O O . ALA B 1 152 ? 4.16 -38.125 -20.562 1 75.56 152 ALA B O 1
ATOM 6983 N N . GLY B 1 153 ? 5.402 -36.312 -21.078 1 74.44 153 GLY B N 1
ATOM 6984 C CA . GLY B 1 153 ? 4.43 -35.531 -20.328 1 74.44 153 GLY B CA 1
ATOM 6985 C C . GLY B 1 153 ? 4.633 -34.031 -20.484 1 74.44 153 GLY B C 1
ATOM 6986 O O . GLY B 1 153 ? 5.664 -33.594 -20.984 1 74.44 153 GLY B O 1
ATOM 6987 N N . PHE B 1 154 ? 3.486 -33.281 -20.094 1 74.94 154 PHE B N 1
ATOM 6988 C CA . PHE B 1 154 ? 3.496 -31.828 -20.188 1 74.94 154 PHE B CA 1
ATOM 6989 C C . PHE B 1 154 ? 3.135 -31.219 -18.844 1 74.94 154 PHE B C 1
ATOM 6991 O O . PHE B 1 154 ? 2.268 -31.719 -18.125 1 74.94 154 PHE B O 1
ATOM 6998 N N . LEU B 1 155 ? 3.971 -30.203 -18.484 1 69.88 155 LEU B N 1
ATOM 6999 C CA . LEU B 1 155 ? 3.658 -29.438 -17.281 1 69.88 155 LEU B CA 1
ATOM 7000 C C . LEU B 1 155 ? 3.545 -27.953 -17.609 1 69.88 155 LEU B C 1
ATOM 7002 O O . LEU B 1 155 ? 4.512 -27.344 -18.078 1 69.88 155 LEU B O 1
ATOM 7006 N N . GLU B 1 156 ? 2.344 -27.375 -17.562 1 66.69 156 GLU B N 1
ATOM 7007 C CA . GLU B 1 156 ? 2.193 -25.953 -17.875 1 66.69 156 GLU B CA 1
ATOM 7008 C C . GLU B 1 156 ? 2.441 -25.078 -16.656 1 66.69 156 GLU B C 1
ATOM 7010 O O . GLU B 1 156 ? 1.708 -25.172 -15.664 1 66.69 156 GLU B O 1
ATOM 7015 N N . LYS B 1 157 ? 3.477 -24.234 -16.812 1 59.97 157 LYS B N 1
ATOM 7016 C CA . LYS B 1 157 ? 3.855 -23.234 -15.828 1 59.97 157 LYS B CA 1
ATOM 7017 C C . LYS B 1 157 ? 3.689 -23.75 -14.406 1 59.97 157 LYS B C 1
ATOM 7019 O O . LYS B 1 157 ? 2.895 -23.219 -13.625 1 59.97 157 LYS B O 1
ATOM 7024 N N . PRO B 1 158 ? 4.43 -24.734 -14.094 1 61 158 PRO B N 1
ATOM 7025 C CA . PRO B 1 158 ? 4.309 -25.391 -12.789 1 61 158 PRO B CA 1
ATOM 7026 C C . PRO B 1 158 ? 4.945 -24.594 -11.656 1 61 158 PRO B C 1
ATOM 7028 O O . PRO B 1 158 ? 5.641 -23.609 -11.914 1 61 158 PRO B O 1
ATOM 7031 N N . SER B 1 159 ? 4.414 -24.844 -10.523 1 62.47 159 SER B N 1
ATOM 7032 C CA . SER B 1 159 ? 5.164 -24.391 -9.352 1 62.47 159 SER B CA 1
ATOM 7033 C C . SER B 1 159 ? 6.488 -25.141 -9.219 1 62.47 159 SER B C 1
ATOM 7035 O O . SER B 1 159 ? 6.695 -26.172 -9.867 1 62.47 159 SER B O 1
ATOM 7037 N N . LEU B 1 160 ? 7.34 -24.578 -8.57 1 60.06 160 LEU B N 1
ATOM 7038 C CA . LEU B 1 160 ? 8.656 -25.188 -8.414 1 60.06 160 LEU B CA 1
ATOM 7039 C C . LEU B 1 160 ? 8.531 -26.625 -7.938 1 60.06 160 LEU B C 1
ATOM 7041 O O . LEU B 1 160 ? 9.367 -27.469 -8.266 1 60.06 160 LEU B O 1
ATOM 7045 N N . SER B 1 161 ? 7.426 -26.875 -7.34 1 59.28 161 SER B N 1
ATOM 7046 C CA . SER B 1 161 ? 7.258 -28.203 -6.773 1 59.28 161 SER B CA 1
ATOM 7047 C C . SER B 1 161 ? 7.004 -29.234 -7.867 1 59.28 161 SER B C 1
ATOM 7049 O O . SER B 1 161 ? 7.258 -30.422 -7.668 1 59.28 161 SER B O 1
ATOM 7051 N N . HIS B 1 162 ? 6.633 -28.656 -8.953 1 60.72 162 HIS B N 1
ATOM 7052 C CA . HIS B 1 162 ? 6.258 -29.578 -10.023 1 60.72 162 HIS B CA 1
ATOM 7053 C C . HIS B 1 162 ? 7.316 -29.609 -11.125 1 60.72 162 HIS B C 1
ATOM 7055 O O . HIS B 1 162 ? 7.207 -30.391 -12.078 1 60.72 162 HIS B O 1
ATOM 7061 N N . CYS B 1 163 ? 8.359 -28.797 -10.922 1 59.97 163 CYS B N 1
ATOM 7062 C CA . CYS B 1 163 ? 9.352 -28.688 -11.984 1 59.97 163 CYS B CA 1
ATOM 7063 C C . CYS B 1 163 ? 10.352 -29.828 -11.922 1 59.97 163 CYS B C 1
ATOM 7065 O O . CYS B 1 163 ? 11.258 -29.828 -11.094 1 59.97 163 CYS B O 1
ATOM 7067 N N . VAL B 1 164 ? 10.062 -30.953 -12.75 1 62.66 164 VAL B N 1
ATOM 7068 C CA . VAL B 1 164 ? 10.945 -32.094 -12.797 1 62.66 164 VAL B CA 1
ATOM 7069 C C . VAL B 1 164 ? 11.922 -31.969 -13.961 1 62.66 164 VAL B C 1
ATOM 7071 O O . VAL B 1 164 ? 12.898 -32.719 -14.055 1 62.66 164 VAL B O 1
ATOM 7074 N N . THR B 1 165 ? 11.625 -31.047 -14.883 1 68.12 165 THR B N 1
ATOM 7075 C CA . THR B 1 165 ? 12.469 -30.828 -16.062 1 68.12 165 THR B CA 1
ATOM 7076 C C . THR B 1 165 ? 12.688 -29.328 -16.281 1 68.12 165 THR B C 1
ATOM 7078 O O . THR B 1 165 ? 12 -28.5 -15.688 1 68.12 165 THR B O 1
ATOM 7081 N N . ASP B 1 166 ? 13.742 -29.094 -17.016 1 73.5 166 ASP B N 1
ATOM 7082 C CA . ASP B 1 166 ? 14.016 -27.703 -17.344 1 73.5 166 ASP B CA 1
ATOM 7083 C C . ASP B 1 166 ? 13.844 -27.453 -18.844 1 73.5 166 ASP B C 1
ATOM 7085 O O . ASP B 1 166 ? 14.359 -26.469 -19.375 1 73.5 166 ASP B O 1
ATOM 7089 N N . LEU B 1 167 ? 13.25 -28.438 -19.469 1 81.38 167 LEU B N 1
ATOM 7090 C CA . LEU B 1 167 ? 12.992 -28.25 -20.891 1 81.38 167 LEU B CA 1
ATOM 7091 C C . LEU B 1 167 ? 11.695 -27.484 -21.109 1 81.38 167 LEU B C 1
ATOM 7093 O O . LEU B 1 167 ? 10.609 -27.984 -20.797 1 81.38 167 LEU B O 1
ATOM 7097 N N . ALA B 1 168 ? 11.867 -26.359 -21.625 1 85.56 168 ALA B N 1
ATOM 7098 C CA . ALA B 1 168 ? 10.719 -25.484 -21.828 1 85.56 168 ALA B CA 1
ATOM 7099 C C . ALA B 1 168 ? 10.141 -25.625 -23.234 1 85.56 168 ALA B C 1
ATOM 7101 O O . ALA B 1 168 ? 10.883 -25.828 -24.188 1 85.56 168 ALA B O 1
ATOM 7102 N N . ASN B 1 169 ? 8.844 -25.625 -23.234 1 87.81 169 ASN B N 1
ATOM 7103 C CA . ASN B 1 169 ? 8.125 -25.562 -24.5 1 87.81 169 ASN B CA 1
ATOM 7104 C C . ASN B 1 169 ? 8.258 -24.188 -25.156 1 87.81 169 ASN B C 1
ATOM 7106 O O . ASN B 1 169 ? 7.824 -23.188 -24.594 1 87.81 169 ASN B O 1
ATOM 7110 N N . THR B 1 170 ? 8.883 -24.094 -26.359 1 89.06 170 THR B N 1
ATOM 7111 C CA . THR B 1 170 ? 9.195 -22.812 -26.984 1 89.06 170 THR B CA 1
ATOM 7112 C C . THR B 1 170 ? 7.996 -22.297 -27.766 1 89.06 170 THR B C 1
ATOM 7114 O O . THR B 1 170 ? 7.969 -21.125 -28.172 1 89.06 170 THR B O 1
ATOM 7117 N N . GLY B 1 171 ? 7.016 -23.109 -27.984 1 88.88 171 GLY B N 1
ATOM 7118 C CA . GLY B 1 171 ? 5.863 -22.719 -28.766 1 88.88 171 GLY B CA 1
ATOM 7119 C C . GLY B 1 171 ? 6.051 -22.953 -30.25 1 88.88 171 GLY B C 1
ATOM 7120 O O . GLY B 1 171 ? 5.305 -22.406 -31.078 1 88.88 171 GLY B O 1
ATOM 7121 N N . ILE B 1 172 ? 7.07 -23.703 -30.656 1 93.19 172 ILE B N 1
ATOM 7122 C CA . ILE B 1 172 ? 7.324 -24.078 -32.031 1 93.19 172 ILE B CA 1
ATOM 7123 C C . ILE B 1 172 ? 7.059 -25.578 -32.219 1 93.19 172 ILE B C 1
ATOM 7125 O O . ILE B 1 172 ? 7.637 -26.406 -31.516 1 93.19 172 ILE B O 1
ATOM 7129 N N . TYR B 1 173 ? 6.141 -25.797 -33.125 1 95.44 173 TYR B N 1
ATOM 7130 C CA . TYR B 1 173 ? 5.727 -27.188 -33.344 1 95.44 173 TYR B CA 1
ATOM 7131 C C . TYR B 1 173 ? 5.762 -27.547 -34.812 1 95.44 173 TYR B C 1
ATOM 7133 O O . TYR B 1 173 ? 5.516 -26.688 -35.688 1 95.44 173 TYR B O 1
ATOM 7141 N N . ILE B 1 174 ? 6.137 -28.75 -35.125 1 95.44 174 ILE B N 1
ATOM 7142 C CA . ILE B 1 174 ? 5.938 -29.344 -36.438 1 95.44 174 ILE B CA 1
ATOM 7143 C C . ILE B 1 174 ? 4.867 -30.438 -36.344 1 95.44 174 ILE B C 1
ATOM 7145 O O . ILE B 1 174 ? 5.031 -31.422 -35.625 1 95.44 174 ILE B O 1
ATOM 7149 N N . LEU B 1 175 ? 3.824 -30.203 -37.031 1 95.44 175 LEU B N 1
ATOM 7150 C CA . LEU B 1 175 ? 2.664 -31.078 -36.906 1 95.44 175 LEU B CA 1
ATOM 7151 C C . LEU B 1 175 ? 2.369 -31.812 -38.219 1 95.44 175 LEU B C 1
ATOM 7153 O O . LEU B 1 175 ? 2.418 -31.219 -39.281 1 95.44 175 LEU B O 1
ATOM 7157 N N . SER B 1 176 ? 2.053 -33.031 -38.062 1 93.81 176 SER B N 1
ATOM 7158 C CA . SER B 1 176 ? 1.557 -33.812 -39.188 1 93.81 176 SER B CA 1
ATOM 7159 C C . SER B 1 176 ? 0.057 -33.594 -39.375 1 93.81 176 SER B C 1
ATOM 7161 O O . SER B 1 176 ? -0.644 -33.188 -38.438 1 93.81 176 SER B O 1
ATOM 7163 N N . PRO B 1 177 ? -0.418 -33.844 -40.562 1 91.94 177 PRO B N 1
ATOM 7164 C CA . PRO B 1 177 ? -1.845 -33.656 -40.844 1 91.94 177 PRO B CA 1
ATOM 7165 C C . PRO B 1 177 ? -2.738 -34.469 -39.906 1 91.94 177 PRO B C 1
ATOM 7167 O O . PRO B 1 177 ? -3.877 -34.062 -39.625 1 91.94 177 PRO B O 1
ATOM 7170 N N . ALA B 1 178 ? -2.244 -35.469 -39.312 1 90.56 178 ALA B N 1
ATOM 7171 C CA . ALA B 1 178 ? -3.023 -36.344 -38.438 1 90.56 178 ALA B CA 1
ATOM 7172 C C . ALA B 1 178 ? -3.393 -35.625 -37.156 1 90.56 178 ALA B C 1
ATOM 7174 O O . ALA B 1 178 ? -4.402 -35.969 -36.531 1 90.56 178 ALA B O 1
ATOM 7175 N N . VAL B 1 179 ? -2.58 -34.719 -36.812 1 92.12 179 VAL B N 1
ATOM 7176 C CA . VAL B 1 179 ? -2.803 -34 -35.562 1 92.12 179 VAL B CA 1
ATOM 7177 C C . VAL B 1 179 ? -4.031 -33.094 -35.688 1 92.12 179 VAL B C 1
ATOM 7179 O O . VAL B 1 179 ? -4.738 -32.844 -34.719 1 92.12 179 VAL B O 1
ATOM 7182 N N . PHE B 1 180 ? -4.34 -32.625 -36.844 1 91.19 180 PHE B N 1
ATOM 7183 C CA . PHE B 1 180 ? -5.441 -31.703 -37.062 1 91.19 180 PHE B CA 1
ATOM 7184 C C . PHE B 1 180 ? -6.785 -32.406 -36.875 1 91.19 180 PHE B C 1
ATOM 7186 O O . PHE B 1 180 ? -7.797 -31.75 -36.594 1 91.19 180 PHE B O 1
ATOM 7193 N N . ASP B 1 181 ? -6.723 -33.656 -36.969 1 88.31 181 ASP B N 1
ATOM 7194 C CA . ASP B 1 181 ? -7.941 -34.438 -36.75 1 88.31 181 ASP B CA 1
ATOM 7195 C C . ASP B 1 181 ? -8.344 -34.438 -35.281 1 88.31 181 ASP B C 1
ATOM 7197 O O . ASP B 1 181 ? -9.508 -34.656 -34.969 1 88.31 181 ASP B O 1
ATOM 7201 N N . LEU B 1 182 ? -7.426 -34.156 -34.469 1 90.25 182 LEU B N 1
ATOM 7202 C CA . LEU B 1 182 ? -7.676 -34.156 -33.031 1 90.25 182 LEU B CA 1
ATOM 7203 C C . LEU B 1 182 ? -8.195 -32.812 -32.562 1 90.25 182 LEU B C 1
ATOM 7205 O O . LEU B 1 182 ? -8.672 -32.688 -31.438 1 90.25 182 LEU B O 1
ATOM 7209 N N . ILE B 1 183 ? -8.102 -31.828 -33.438 1 90.94 183 ILE B N 1
ATOM 7210 C CA . ILE B 1 183 ? -8.508 -30.484 -33.062 1 90.94 183 ILE B CA 1
ATOM 7211 C C . ILE B 1 183 ? -9.914 -30.203 -33.594 1 90.94 183 ILE B C 1
ATOM 7213 O O . ILE B 1 183 ? -10.141 -30.188 -34.812 1 90.94 183 ILE B O 1
ATOM 7217 N N . GLU B 1 184 ? -10.797 -30.031 -32.656 1 85.5 184 GLU B N 1
ATOM 7218 C CA . GLU B 1 184 ? -12.164 -29.703 -33.031 1 85.5 184 GLU B CA 1
ATOM 7219 C C . GLU B 1 184 ? -12.273 -28.281 -33.562 1 85.5 184 GLU B C 1
ATOM 7221 O O . GLU B 1 184 ? -11.727 -27.359 -32.969 1 85.5 184 GLU B O 1
ATOM 7226 N N . GLU B 1 185 ? -12.977 -28.125 -34.625 1 84.81 185 GLU B N 1
ATOM 7227 C CA . GLU B 1 185 ? -13.102 -26.812 -35.25 1 84.81 185 GLU B CA 1
ATOM 7228 C C . GLU B 1 185 ? -14.062 -25.922 -34.469 1 84.81 185 GLU B C 1
ATOM 7230 O O . GLU B 1 185 ? -15.117 -26.391 -34.031 1 84.81 185 GLU B O 1
ATOM 7235 N N . GLY B 1 186 ? -13.633 -24.656 -34.188 1 80.81 186 GLY B N 1
ATOM 7236 C CA . GLY B 1 186 ? -14.508 -23.672 -33.594 1 80.81 186 GLY B CA 1
ATOM 7237 C C . GLY B 1 186 ? -14.5 -23.688 -32.062 1 80.81 186 GLY B C 1
ATOM 7238 O O . GLY B 1 186 ? -15.25 -22.953 -31.422 1 80.81 186 GLY B O 1
ATOM 7239 N N . LYS B 1 187 ? -13.773 -24.578 -31.5 1 85.06 187 LYS B N 1
ATOM 7240 C CA . LYS B 1 187 ? -13.727 -24.656 -30.031 1 85.06 187 LYS B CA 1
ATOM 7241 C C . LYS B 1 187 ? -12.391 -24.125 -29.5 1 85.06 187 LYS B C 1
ATOM 7243 O O . LYS B 1 187 ? -11.391 -24.109 -30.219 1 85.06 187 LYS B O 1
ATOM 7248 N N . LYS B 1 188 ? -12.516 -23.625 -28.344 1 86.12 188 LYS B N 1
ATOM 7249 C CA . LYS B 1 188 ? -11.305 -23.156 -27.688 1 86.12 188 LYS B CA 1
ATOM 7250 C C . LYS B 1 188 ? -10.438 -24.328 -27.234 1 86.12 188 LYS B C 1
ATOM 7252 O O . LYS B 1 188 ? -10.781 -25.016 -26.266 1 86.12 188 LYS B O 1
ATOM 7257 N N . VAL B 1 189 ? -9.359 -24.594 -27.969 1 87.38 189 VAL B N 1
ATOM 7258 C CA . VAL B 1 189 ? -8.469 -25.719 -27.688 1 87.38 189 VAL B CA 1
ATOM 7259 C C . VAL B 1 189 ? -7.023 -25.234 -27.656 1 87.38 189 VAL B C 1
ATOM 7261 O O . VAL B 1 189 ? -6.621 -24.406 -28.484 1 87.38 189 VAL B O 1
ATOM 7264 N N . ASP B 1 190 ? -6.32 -25.688 -26.688 1 85.94 190 ASP B N 1
ATOM 7265 C CA . ASP B 1 190 ? -4.91 -25.344 -26.562 1 85.94 190 ASP B CA 1
ATOM 7266 C C . ASP B 1 190 ? -4.023 -26.562 -26.828 1 85.94 190 ASP B C 1
ATOM 7268 O O . ASP B 1 190 ? -4.383 -27.688 -26.469 1 85.94 190 ASP B O 1
ATOM 7272 N N . PHE B 1 191 ? -2.85 -26.312 -27.422 1 87 191 PHE B N 1
ATOM 7273 C CA . PHE B 1 191 ? -1.924 -27.406 -27.703 1 87 191 PHE B CA 1
ATOM 7274 C C . PHE B 1 191 ? -1.454 -28.062 -26.422 1 87 191 PHE B C 1
ATOM 7276 O O . PHE B 1 191 ? -1.58 -29.281 -26.25 1 87 191 PHE B O 1
ATOM 7283 N N . ALA B 1 192 ? -0.995 -27.281 -25.516 1 76.6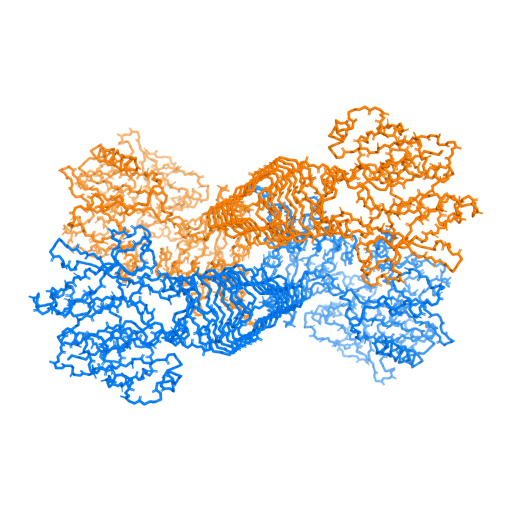2 192 ALA B N 1
ATOM 7284 C CA . ALA B 1 192 ? -0.344 -27.781 -24.312 1 76.62 192 ALA B CA 1
ATOM 7285 C C . ALA B 1 192 ? -1.366 -28.375 -23.344 1 76.62 192 ALA B C 1
ATOM 7287 O O . ALA B 1 192 ? -1.073 -29.344 -22.625 1 76.62 192 ALA B O 1
ATOM 7288 N N . GLN B 1 193 ? -2.514 -27.891 -23.375 1 75.31 193 GLN B N 1
ATOM 7289 C CA . GLN B 1 193 ? -3.486 -28.281 -22.375 1 75.31 193 GLN B CA 1
ATOM 7290 C C . GLN B 1 193 ? -4.34 -29.453 -22.859 1 75.31 193 GLN B C 1
ATOM 7292 O O . GLN B 1 193 ? -4.75 -30.297 -22.062 1 75.31 193 GLN B O 1
ATOM 7297 N N . GLN B 1 194 ? -4.668 -29.484 -24.125 1 81.75 194 GLN B N 1
ATOM 7298 C CA . GLN B 1 194 ? -5.641 -30.469 -24.578 1 81.75 194 GLN B CA 1
ATOM 7299 C C . GLN B 1 194 ? -5.047 -31.375 -25.641 1 81.75 194 GLN B C 1
ATOM 7301 O O . GLN B 1 194 ? -5.129 -32.594 -25.547 1 81.75 194 GLN B O 1
ATOM 7306 N N . VAL B 1 195 ? -4.395 -30.844 -26.609 1 87.38 195 VAL B N 1
ATOM 7307 C CA . VAL B 1 195 ? -4.027 -31.594 -27.797 1 87.38 195 VAL B CA 1
ATOM 7308 C C . VAL B 1 195 ? -2.896 -32.562 -27.469 1 87.38 195 VAL B C 1
ATOM 7310 O O . VAL B 1 195 ? -3.002 -33.781 -27.734 1 87.38 195 VAL B O 1
ATOM 7313 N N . PHE B 1 196 ? -1.881 -32.094 -26.922 1 86.94 196 PHE B N 1
ATOM 7314 C CA . PHE B 1 196 ? -0.714 -32.938 -26.672 1 86.94 196 PHE B CA 1
ATOM 7315 C C . PHE B 1 196 ? -1.033 -34 -25.656 1 86.94 196 PHE B C 1
ATOM 7317 O O . PHE B 1 196 ? -0.658 -35.188 -25.828 1 86.94 196 PHE B O 1
ATOM 7324 N N . PRO B 1 197 ? -1.687 -33.625 -24.562 1 80.19 197 PRO B N 1
ATOM 7325 C CA . PRO B 1 197 ? -2.068 -34.688 -23.641 1 80.19 197 PRO B CA 1
ATOM 7326 C C . PRO B 1 197 ? -2.934 -35.75 -24.312 1 80.19 197 PRO B C 1
ATOM 7328 O O . PRO B 1 197 ? -2.789 -36.938 -24.016 1 80.19 197 PRO B O 1
ATOM 7331 N N . LYS B 1 198 ? -3.863 -35.375 -25.203 1 85.38 198 LYS B N 1
ATOM 7332 C CA . LYS B 1 198 ? -4.684 -36.312 -25.938 1 85.38 198 LYS B CA 1
ATOM 7333 C C . LYS B 1 198 ? -3.824 -37.188 -26.844 1 85.38 198 LYS B C 1
ATOM 7335 O O . LYS B 1 198 ? -4.105 -38.375 -27.016 1 85.38 198 LYS B O 1
ATOM 7340 N N . MET B 1 199 ? -2.854 -36.625 -27.469 1 89.62 199 MET B N 1
ATOM 7341 C CA . MET B 1 199 ? -1.938 -37.375 -28.328 1 89.62 199 MET B CA 1
ATOM 7342 C C . MET B 1 199 ? -1.174 -38.406 -27.516 1 89.62 199 MET B C 1
ATOM 7344 O O . MET B 1 199 ? -0.949 -39.531 -27.984 1 89.62 199 MET B O 1
ATOM 7348 N N . LEU B 1 200 ? -0.81 -38 -26.359 1 83.88 200 LEU B N 1
ATOM 7349 C CA . LEU B 1 200 ? -0.097 -38.938 -25.484 1 83.88 200 LEU B CA 1
ATOM 7350 C C . LEU B 1 200 ? -0.998 -40.094 -25.078 1 83.88 200 LEU B C 1
ATOM 7352 O O . LEU B 1 200 ? -0.545 -41.25 -25 1 83.88 200 LEU B O 1
ATOM 7356 N N . GLU B 1 201 ? -2.18 -39.781 -24.734 1 82.31 201 GLU B N 1
ATOM 7357 C CA . GLU B 1 201 ? -3.146 -40.812 -24.391 1 82.31 201 GLU B CA 1
ATOM 7358 C C . GLU B 1 201 ? -3.328 -41.812 -25.531 1 82.31 201 GLU B C 1
ATOM 7360 O O . GLU B 1 201 ? -3.492 -43 -25.297 1 82.31 201 GLU B O 1
ATOM 7365 N N . LYS B 1 202 ? -3.281 -41.312 -26.781 1 87.88 202 LYS B N 1
ATOM 7366 C CA . LYS B 1 202 ? -3.463 -42.125 -27.953 1 87.88 202 LYS B CA 1
ATOM 7367 C C . LYS B 1 202 ? -2.145 -42.781 -28.391 1 87.88 202 LYS B C 1
ATOM 7369 O O . LYS B 1 202 ? -2.084 -43.469 -29.422 1 87.88 202 LYS B O 1
ATOM 7374 N N . LYS B 1 203 ? -1.069 -42.562 -27.672 1 86 203 LYS B N 1
ATOM 7375 C CA . LYS B 1 203 ? 0.265 -43.094 -27.891 1 86 203 LYS B CA 1
ATOM 7376 C C . LYS B 1 203 ? 0.788 -42.719 -29.281 1 86 203 LYS B C 1
ATOM 7378 O O . LYS B 1 203 ? 1.394 -43.531 -29.969 1 86 203 LYS B O 1
ATOM 7383 N N . MET B 1 204 ? 0.438 -41.594 -29.734 1 90.19 204 MET B N 1
ATOM 7384 C CA . MET B 1 204 ? 0.996 -41.062 -30.969 1 90.19 204 MET B CA 1
ATOM 7385 C C . MET B 1 204 ? 2.461 -40.656 -30.797 1 90.19 204 MET B C 1
ATOM 7387 O O . MET B 1 204 ? 2.881 -40.312 -29.688 1 90.19 204 MET B O 1
ATOM 7391 N N . PRO B 1 205 ? 3.203 -40.781 -31.797 1 90.69 205 PRO B N 1
ATOM 7392 C CA . PRO B 1 205 ? 4.629 -40.469 -31.656 1 90.69 205 PRO B CA 1
ATOM 7393 C C . PRO B 1 205 ? 4.891 -38.969 -31.516 1 90.69 205 PRO B C 1
ATOM 7395 O O . PRO B 1 205 ? 4.852 -38.25 -32.5 1 90.69 205 PRO B O 1
ATOM 7398 N N . LEU B 1 206 ? 5.172 -38.562 -30.344 1 91.69 206 LEU B N 1
ATOM 7399 C CA . LEU B 1 206 ? 5.547 -37.188 -30.031 1 91.69 206 LEU B CA 1
ATOM 7400 C C . LEU B 1 206 ? 7.023 -37.125 -29.656 1 91.69 206 LEU B C 1
ATOM 7402 O O . LEU B 1 206 ? 7.488 -37.844 -28.781 1 91.69 206 LEU B O 1
ATOM 7406 N N . TYR B 1 207 ? 7.707 -36.25 -30.344 1 93.19 207 TYR B N 1
ATOM 7407 C CA . TYR B 1 207 ? 9.141 -36.156 -30.094 1 93.19 207 TYR B CA 1
ATOM 7408 C C . TYR B 1 207 ? 9.523 -34.719 -29.719 1 93.19 207 TYR B C 1
ATOM 7410 O O . TYR B 1 207 ? 8.828 -33.75 -30.094 1 93.19 207 TYR B O 1
ATOM 7418 N N . ALA B 1 208 ? 10.539 -34.625 -28.938 1 91.94 208 ALA B N 1
ATOM 7419 C CA . ALA B 1 208 ? 11.102 -33.312 -28.578 1 91.94 208 ALA B CA 1
ATOM 7420 C C . ALA B 1 208 ? 12.453 -33.094 -29.25 1 91.94 208 ALA B C 1
ATOM 7422 O O . ALA B 1 208 ? 13.273 -34.031 -29.328 1 91.94 208 ALA B O 1
ATOM 7423 N N . TYR B 1 209 ? 12.547 -32 -29.906 1 92.25 209 TYR B N 1
ATOM 7424 C CA . TYR B 1 209 ? 13.805 -31.609 -30.547 1 92.25 209 TYR B CA 1
ATOM 7425 C C . TYR B 1 209 ? 14.461 -30.469 -29.781 1 92.25 209 TYR B C 1
ATOM 7427 O O . TYR B 1 209 ? 13.898 -29.375 -29.688 1 92.25 209 TYR B O 1
ATOM 7435 N N . GLU B 1 210 ? 15.555 -30.734 -29.203 1 89.5 210 GLU B N 1
ATOM 7436 C CA . GLU B 1 210 ? 16.297 -29.688 -28.484 1 89.5 210 GLU B CA 1
ATOM 7437 C C . GLU B 1 210 ? 17.266 -28.969 -29.406 1 89.5 210 GLU B C 1
ATOM 7439 O O . GLU B 1 210 ? 18.125 -29.594 -30.031 1 89.5 210 GLU B O 1
ATOM 7444 N N . ASP B 1 211 ? 17.031 -27.688 -29.516 1 85.44 211 ASP B N 1
ATOM 7445 C CA . ASP B 1 211 ? 17.922 -26.875 -30.344 1 85.44 211 ASP B CA 1
ATOM 7446 C C . ASP B 1 211 ? 18.875 -26.047 -29.484 1 85.44 211 ASP B C 1
ATOM 7448 O O . ASP B 1 211 ? 18.531 -25.672 -28.359 1 85.44 211 ASP B O 1
ATOM 7452 N N . ALA B 1 212 ? 20.016 -25.781 -29.953 1 84.31 212 ALA B N 1
ATOM 7453 C CA . ALA B 1 212 ? 21.031 -25.031 -29.234 1 84.31 212 ALA B CA 1
ATOM 7454 C C . ALA B 1 212 ? 20.922 -23.531 -29.531 1 84.31 212 ALA B C 1
ATOM 7456 O O . ALA B 1 212 ? 21.609 -22.719 -28.906 1 84.31 212 ALA B O 1
ATOM 7457 N N . GLY B 1 213 ? 20.031 -23.188 -30.359 1 88 213 GLY B N 1
ATOM 7458 C CA . GLY B 1 213 ? 19.906 -21.781 -30.75 1 88 213 GLY B CA 1
ATOM 7459 C C . GLY B 1 213 ? 19.328 -20.922 -29.656 1 88 213 GLY B C 1
ATOM 7460 O O . GLY B 1 213 ? 19.062 -21.391 -28.547 1 88 213 GLY B O 1
ATOM 7461 N N . TYR B 1 214 ? 19.219 -19.578 -29.984 1 91.56 214 TYR B N 1
ATOM 7462 C CA . TYR B 1 214 ? 18.688 -18.594 -29.047 1 91.56 214 TYR B CA 1
ATOM 7463 C C . TYR B 1 214 ? 17.156 -18.625 -29.047 1 91.56 214 TYR B C 1
ATOM 7465 O O . TYR B 1 214 ? 16.531 -18.812 -30.094 1 91.56 214 TYR B O 1
ATOM 7473 N N . TRP B 1 215 ? 16.625 -18.594 -27.906 1 90.81 215 TRP B N 1
ATOM 7474 C CA . TRP B 1 215 ? 15.18 -18.5 -27.75 1 90.81 215 TRP B CA 1
ATOM 7475 C C . TRP B 1 215 ? 14.812 -17.609 -26.578 1 90.81 215 TRP B C 1
ATOM 7477 O O . TRP B 1 215 ? 15.344 -17.781 -25.469 1 90.81 215 TRP B O 1
ATOM 7487 N N . CYS B 1 216 ? 13.953 -16.625 -26.844 1 88.5 216 CYS B N 1
ATOM 7488 C CA . CYS B 1 216 ? 13.469 -15.742 -25.797 1 88.5 216 CYS B CA 1
ATOM 7489 C C . CYS B 1 216 ? 11.992 -15.43 -25.969 1 88.5 216 CYS B C 1
ATOM 7491 O O . CYS B 1 216 ? 11.586 -14.906 -27.016 1 88.5 216 CYS B O 1
ATOM 7493 N N . ASP B 1 217 ? 11.234 -15.812 -24.953 1 85.62 217 ASP B N 1
ATOM 7494 C CA . ASP B 1 217 ? 9.82 -15.461 -24.969 1 85.62 217 ASP B CA 1
ATOM 7495 C C . ASP B 1 217 ? 9.602 -14.031 -24.469 1 85.62 217 ASP B C 1
ATOM 7497 O O . ASP B 1 217 ? 10.016 -13.688 -23.359 1 85.62 217 ASP B O 1
ATOM 7501 N N . ILE B 1 218 ? 9.039 -13.211 -25.312 1 84.75 218 ILE B N 1
ATOM 7502 C CA . ILE B 1 218 ? 8.82 -11.812 -24.969 1 84.75 218 ILE B CA 1
ATOM 7503 C C . ILE B 1 218 ? 7.473 -11.656 -24.266 1 84.75 218 ILE B C 1
ATOM 7505 O O . ILE B 1 218 ? 6.594 -10.938 -24.75 1 84.75 218 ILE B O 1
ATOM 7509 N N . GLY B 1 219 ? 7.336 -12.281 -23.203 1 77.44 219 GLY B N 1
ATOM 7510 C CA . GLY B 1 219 ? 6.066 -12.242 -22.5 1 77.44 219 GLY B CA 1
ATOM 7511 C C . GLY B 1 219 ? 5.992 -11.133 -21.469 1 77.44 219 GLY B C 1
ATOM 7512 O O . GLY B 1 219 ? 4.898 -10.719 -21.062 1 77.44 219 GLY B O 1
ATOM 7513 N N . ASP B 1 220 ? 7.074 -10.703 -21 1 78.62 220 ASP B N 1
ATOM 7514 C CA . ASP B 1 220 ? 7.094 -9.656 -19.984 1 78.62 220 ASP B CA 1
ATOM 7515 C C . ASP B 1 220 ? 8.07 -8.539 -20.359 1 78.62 220 ASP B C 1
ATOM 7517 O O . ASP B 1 220 ? 8.812 -8.664 -21.344 1 78.62 220 ASP B O 1
ATOM 7521 N N . LEU B 1 221 ? 7.945 -7.441 -19.656 1 78.75 221 LEU B N 1
ATOM 7522 C CA . LEU B 1 221 ? 8.727 -6.254 -20 1 78.75 221 LEU B CA 1
ATOM 7523 C C . LEU B 1 221 ? 10.219 -6.512 -19.797 1 78.75 221 LEU B C 1
ATOM 7525 O O . LEU B 1 221 ? 11.039 -6.012 -20.578 1 78.75 221 LEU B O 1
ATOM 7529 N N . GLN B 1 222 ? 10.5 -7.285 -18.859 1 77.75 222 GLN B N 1
ATOM 7530 C CA . GLN B 1 222 ? 11.906 -7.602 -18.625 1 77.75 222 GLN B CA 1
ATOM 7531 C C . GLN B 1 222 ? 12.492 -8.398 -19.781 1 77.75 222 GLN B C 1
ATOM 7533 O O . GLN B 1 222 ? 13.594 -8.102 -20.25 1 77.75 222 GLN B O 1
ATOM 7538 N N . SER B 1 223 ? 11.719 -9.391 -20.156 1 83.56 223 SER B N 1
ATOM 7539 C CA . SER B 1 223 ? 12.164 -10.18 -21.297 1 83.56 223 SER B CA 1
ATOM 7540 C C . SER B 1 223 ? 12.258 -9.328 -22.562 1 83.56 223 SER B C 1
ATOM 7542 O O . SER B 1 223 ? 13.133 -9.547 -23.406 1 83.56 223 SER B O 1
ATOM 7544 N N . TYR B 1 224 ? 11.383 -8.328 -22.656 1 88.06 224 TYR B N 1
ATOM 7545 C CA . TYR B 1 224 ? 11.359 -7.422 -23.797 1 88.06 224 TYR B CA 1
ATOM 7546 C C . TYR B 1 224 ? 12.656 -6.617 -23.875 1 88.06 224 TYR B C 1
ATOM 7548 O O . TYR B 1 224 ? 13.25 -6.492 -24.953 1 88.06 224 TYR B O 1
ATOM 7556 N N . VAL B 1 225 ? 13.07 -6.172 -22.797 1 86.88 225 VAL B N 1
ATOM 7557 C CA . VAL B 1 225 ? 14.289 -5.367 -22.734 1 86.88 225 VAL B CA 1
ATOM 7558 C C . VAL B 1 225 ? 15.516 -6.266 -22.906 1 86.88 225 VAL B C 1
ATOM 7560 O O . VAL B 1 225 ? 16.422 -5.945 -23.656 1 86.88 225 VAL B O 1
ATOM 7563 N N . ASN B 1 226 ? 15.508 -7.441 -22.312 1 85.81 226 ASN B N 1
ATOM 7564 C CA . ASN B 1 226 ? 16.641 -8.359 -22.344 1 85.81 226 ASN B CA 1
ATOM 7565 C C . ASN B 1 226 ? 16.875 -8.914 -23.75 1 85.81 226 ASN B C 1
ATOM 7567 O O . ASN B 1 226 ? 18.016 -9.109 -24.172 1 85.81 226 ASN B O 1
ATOM 7571 N N . CYS B 1 227 ? 15.82 -9.219 -24.328 1 89.38 227 CYS B N 1
ATOM 7572 C CA . CYS B 1 227 ? 15.922 -9.758 -25.672 1 89.38 227 CYS B CA 1
ATOM 7573 C C . CYS B 1 227 ? 16.625 -8.773 -26.609 1 89.38 227 CYS B C 1
ATOM 7575 O O . CYS B 1 227 ? 17.438 -9.172 -27.438 1 89.38 227 CYS B O 1
ATOM 7577 N N . GLN B 1 228 ? 16.281 -7.555 -26.5 1 91.5 228 GLN B N 1
ATOM 7578 C CA . GLN B 1 228 ? 16.906 -6.539 -27.344 1 91.5 228 GLN B CA 1
ATOM 7579 C C . GLN B 1 228 ? 18.391 -6.363 -27 1 91.5 228 GLN B C 1
ATOM 7581 O O . GLN B 1 228 ? 19.219 -6.145 -27.891 1 91.5 228 GLN B O 1
ATOM 7586 N N . ARG B 1 229 ? 18.656 -6.461 -25.797 1 89.12 229 ARG B N 1
ATOM 7587 C CA . ARG B 1 229 ? 20.047 -6.422 -25.375 1 89.12 229 ARG B CA 1
ATOM 7588 C C . ARG B 1 229 ? 20.828 -7.586 -25.969 1 89.12 229 ARG B C 1
ATOM 7590 O O . ARG B 1 229 ? 21.969 -7.414 -26.438 1 89.12 229 ARG B O 1
ATOM 7597 N N . ASP B 1 230 ? 20.234 -8.75 -25.938 1 90.06 230 ASP B N 1
ATOM 7598 C CA . ASP B 1 230 ? 20.875 -9.938 -26.5 1 90.06 230 ASP B CA 1
ATOM 7599 C C . ASP B 1 230 ? 21.078 -9.789 -28 1 90.06 230 ASP B C 1
ATOM 7601 O O . ASP B 1 230 ? 22.094 -10.234 -28.531 1 90.06 230 ASP B O 1
ATOM 7605 N N . MET B 1 231 ? 20.156 -9.203 -28.625 1 91.56 231 MET B N 1
ATOM 7606 C CA . MET B 1 231 ? 20.266 -8.953 -30.047 1 91.56 231 MET B CA 1
ATOM 7607 C C . MET B 1 231 ? 21.469 -8.07 -30.359 1 91.56 231 MET B C 1
ATOM 7609 O O . MET B 1 231 ? 22.25 -8.367 -31.266 1 91.56 231 MET B O 1
ATOM 7613 N N . LEU B 1 232 ? 21.594 -7.004 -29.562 1 91.19 232 LEU B N 1
ATOM 7614 C CA . LEU B 1 232 ? 22.656 -6.035 -29.781 1 91.19 232 LEU B CA 1
ATOM 7615 C C . LEU B 1 232 ? 24.031 -6.648 -29.469 1 91.19 232 LEU B C 1
ATOM 7617 O O . LEU B 1 232 ? 25.031 -6.277 -30.078 1 91.19 232 LEU B O 1
ATOM 7621 N N . GLN B 1 233 ? 24 -7.648 -28.578 1 89.5 233 GLN B N 1
ATOM 7622 C CA . GLN B 1 233 ? 25.25 -8.297 -28.203 1 89.5 233 GLN B CA 1
ATOM 7623 C C . GLN B 1 233 ? 25.609 -9.414 -29.188 1 89.5 233 GLN B C 1
ATOM 7625 O O . GLN B 1 233 ? 26.656 -10.047 -29.062 1 89.5 233 GLN B O 1
ATOM 7630 N N . GLY B 1 234 ? 24.828 -9.719 -30.078 1 86.94 234 GLY B N 1
ATOM 7631 C CA . GLY B 1 234 ? 25.094 -10.711 -31.094 1 86.94 234 GLY B CA 1
ATOM 7632 C C . GLY B 1 234 ? 24.797 -12.125 -30.656 1 86.94 234 GLY B C 1
ATOM 7633 O O . GLY B 1 234 ? 25.281 -13.094 -31.234 1 86.94 234 GLY B O 1
ATOM 7634 N N . LYS B 1 235 ? 24.062 -12.195 -29.641 1 88.19 235 LYS B N 1
ATOM 7635 C CA . LYS B 1 235 ? 23.719 -13.523 -29.141 1 88.19 235 LYS B CA 1
ATOM 7636 C C . LYS B 1 235 ? 22.656 -14.18 -30 1 88.19 235 LYS B C 1
ATOM 7638 O O . LYS B 1 235 ? 22.469 -15.398 -29.953 1 88.19 235 LYS B O 1
ATOM 7643 N N . VAL B 1 236 ? 22.031 -13.422 -30.75 1 89.94 236 VAL B N 1
ATOM 7644 C CA . VAL B 1 236 ? 20.969 -13.906 -31.625 1 89.94 236 VAL B CA 1
ATOM 7645 C C . VAL B 1 236 ? 21.391 -13.727 -33.094 1 89.94 236 VAL B C 1
ATOM 7647 O O . VAL B 1 236 ? 21.875 -12.656 -33.469 1 89.94 236 VAL B O 1
ATOM 7650 N N . ARG B 1 237 ? 21.234 -14.75 -33.75 1 88.44 237 ARG B N 1
ATOM 7651 C CA . ARG B 1 237 ? 21.516 -14.648 -35.188 1 88.44 237 ARG B CA 1
ATOM 7652 C C . ARG B 1 237 ? 20.344 -14.016 -35.938 1 88.44 237 ARG B C 1
ATOM 7654 O O . ARG B 1 237 ? 19.422 -14.711 -36.375 1 88.44 237 ARG B O 1
ATOM 7661 N N . CYS B 1 238 ? 20.375 -12.734 -36.062 1 86.31 238 CYS B N 1
ATOM 7662 C CA . CYS B 1 238 ? 19.328 -12 -36.781 1 86.31 238 CYS B CA 1
ATOM 7663 C C . CYS B 1 238 ? 19.891 -10.789 -37.5 1 86.31 238 CYS B C 1
ATOM 7665 O O . CYS B 1 238 ? 21.047 -10.406 -37.25 1 86.31 238 CYS B O 1
ATOM 7667 N N . SER B 1 239 ? 19.094 -10.344 -38.406 1 85.12 239 SER B N 1
ATOM 7668 C CA . SER B 1 239 ? 19.516 -9.172 -39.188 1 85.12 239 SER B CA 1
ATOM 7669 C C . SER B 1 239 ? 18.859 -7.906 -38.656 1 85.12 239 SER B C 1
ATOM 7671 O O . SER B 1 239 ? 17.641 -7.766 -38.719 1 85.12 239 SER B O 1
ATOM 7673 N N . ILE B 1 240 ? 19.641 -7 -38.125 1 89.25 240 ILE B N 1
ATOM 7674 C CA . ILE B 1 240 ? 19.141 -5.699 -37.688 1 89.25 240 ILE B CA 1
ATOM 7675 C C . ILE B 1 240 ? 19.141 -4.723 -38.875 1 89.25 240 ILE B C 1
ATOM 7677 O O . ILE B 1 240 ? 20.094 -4.68 -39.656 1 89.25 240 ILE B O 1
ATOM 7681 N N . ASP B 1 241 ? 17.984 -4.098 -39.031 1 84.62 241 ASP B N 1
ATOM 7682 C CA . ASP B 1 241 ? 17.797 -3.219 -40.188 1 84.62 241 ASP B CA 1
ATOM 7683 C C . ASP B 1 241 ? 18.5 -1.878 -40 1 84.62 241 ASP B C 1
ATOM 7685 O O . ASP B 1 241 ? 17.859 -0.83 -39.969 1 84.62 241 ASP B O 1
ATOM 7689 N N . ALA B 1 242 ? 19.641 -1.777 -39.781 1 88.5 242 ALA B N 1
ATOM 7690 C CA . ALA B 1 242 ? 20.469 -0.582 -39.625 1 88.5 242 ALA B CA 1
ATOM 7691 C C . ALA B 1 242 ? 21.938 -0.907 -39.844 1 88.5 242 ALA B C 1
ATOM 7693 O O . ALA B 1 242 ? 22.422 -1.967 -39.438 1 88.5 242 ALA B O 1
ATOM 7694 N N . PRO B 1 243 ? 22.625 -0.124 -40.594 1 86.81 243 PRO B N 1
ATOM 7695 C CA . PRO B 1 243 ? 24.062 -0.362 -40.75 1 86.81 243 PRO B CA 1
ATOM 7696 C C . PRO B 1 243 ? 24.844 -0.262 -39.469 1 86.81 243 PRO B C 1
ATOM 7698 O O . PRO B 1 243 ? 24.5 0.536 -38.594 1 86.81 243 PRO B O 1
ATOM 7701 N N . GLU B 1 244 ? 25.734 -1.119 -39.344 1 87.5 244 GLU B N 1
ATOM 7702 C CA . GLU B 1 244 ? 26.562 -1.124 -38.156 1 87.5 244 GLU B CA 1
ATOM 7703 C C . GLU B 1 244 ? 27.797 -0.227 -38.344 1 87.5 244 GLU B C 1
ATOM 7705 O O . GLU B 1 244 ? 28.562 -0.404 -39.281 1 87.5 244 GLU B O 1
ATOM 7710 N N . VAL B 1 245 ? 27.844 0.772 -37.562 1 82.56 245 VAL B N 1
ATOM 7711 C CA . VAL B 1 245 ? 28.984 1.678 -37.594 1 82.56 245 VAL B CA 1
ATOM 7712 C C . VAL B 1 245 ? 29.672 1.689 -36.219 1 82.56 245 VAL B C 1
ATOM 7714 O O . VAL B 1 245 ? 29.141 2.25 -35.281 1 82.56 245 VAL B O 1
ATOM 7717 N N . GLY B 1 246 ? 30.906 1.12 -36.062 1 78.81 246 GLY B N 1
ATOM 7718 C CA . GLY B 1 246 ? 31.641 1.1 -34.781 1 78.81 246 GLY B CA 1
ATOM 7719 C C . GLY B 1 246 ? 30.922 0.348 -33.688 1 78.81 246 GLY B C 1
ATOM 7720 O O . GLY B 1 246 ? 30.922 0.773 -32.531 1 78.81 246 GLY B O 1
ATOM 7721 N N . GLY B 1 247 ? 30.125 -0.57 -34.062 1 82.88 247 GLY B N 1
ATOM 7722 C CA . GLY B 1 247 ? 29.422 -1.37 -33.094 1 82.88 247 GLY B CA 1
ATOM 7723 C C . GLY B 1 247 ? 28.016 -0.851 -32.781 1 82.88 247 GLY B C 1
ATOM 7724 O O . GLY B 1 247 ? 27.266 -1.474 -32.031 1 82.88 247 GLY B O 1
ATOM 7725 N N . VAL B 1 248 ? 27.703 0.333 -33.375 1 88.44 248 VAL B N 1
ATOM 7726 C CA . VAL B 1 248 ? 26.391 0.928 -33.188 1 88.44 248 VAL B CA 1
ATOM 7727 C C . VAL B 1 248 ? 25.562 0.761 -34.469 1 88.44 248 VAL B C 1
ATOM 7729 O O . VAL B 1 248 ? 26.047 1.023 -35.562 1 88.44 248 VAL B O 1
ATOM 7732 N N . PHE B 1 249 ? 24.375 0.205 -34.344 1 90.81 249 PHE B N 1
ATOM 7733 C CA . PHE B 1 249 ? 23.438 0.135 -35.469 1 90.81 249 PHE B CA 1
ATOM 7734 C C . PHE B 1 249 ? 22.672 1.442 -35.625 1 90.81 249 PHE B C 1
ATOM 7736 O O . PHE B 1 249 ? 21.875 1.801 -34.75 1 90.81 249 PHE B O 1
ATOM 7743 N N . THR B 1 250 ? 22.938 2.221 -36.562 1 90.19 250 THR B N 1
ATOM 7744 C CA . THR B 1 250 ? 22.344 3.557 -36.594 1 90.19 250 THR B CA 1
ATOM 7745 C C . THR B 1 250 ? 21.828 3.869 -38 1 90.19 250 THR B C 1
ATOM 7747 O O . THR B 1 250 ? 22.453 3.492 -39 1 90.19 250 THR B O 1
ATOM 7750 N N . LYS B 1 251 ? 20.609 4.395 -38.031 1 87 251 LYS B N 1
ATOM 7751 C CA . LYS B 1 251 ? 20.031 4.902 -39.25 1 87 251 LYS B CA 1
ATOM 7752 C C . LYS B 1 251 ? 20.219 6.414 -39.375 1 87 251 LYS B C 1
ATOM 7754 O O . LYS B 1 251 ? 19.922 7 -40.406 1 87 251 LYS B O 1
ATOM 7759 N N . THR B 1 252 ? 20.5 7.02 -38.281 1 79.31 252 THR B N 1
ATOM 7760 C CA . THR B 1 252 ? 20.75 8.453 -38.25 1 79.31 252 THR B CA 1
ATOM 7761 C C . THR B 1 252 ? 22.25 8.734 -38.188 1 79.31 252 THR B C 1
ATOM 7763 O O . THR B 1 252 ? 23.016 7.969 -37.594 1 79.31 252 THR B O 1
ATOM 7766 N N . GLU B 1 253 ? 22.719 9.742 -39 1 72.06 253 GLU B N 1
ATOM 7767 C CA . GLU B 1 253 ? 24.125 10.133 -39 1 72.06 253 GLU B CA 1
ATOM 7768 C C . GLU B 1 253 ? 24.547 10.656 -37.625 1 72.06 253 GLU B C 1
ATOM 7770 O O . GLU B 1 253 ? 23.906 11.555 -37.094 1 72.06 253 GLU B O 1
ATOM 7775 N N . LEU B 1 254 ? 25.328 9.906 -36.938 1 68.06 254 LEU B N 1
ATOM 7776 C CA . LEU B 1 254 ? 25.812 10.25 -35.594 1 68.06 254 LEU B CA 1
ATOM 7777 C C . LEU B 1 254 ? 26.875 11.336 -35.656 1 68.06 254 LEU B C 1
ATOM 7779 O O . LEU B 1 254 ? 28.078 11.039 -35.594 1 68.06 254 LEU B O 1
ATOM 7783 N N . LEU B 1 255 ? 26.781 12.266 -36.562 1 53 255 LEU B N 1
ATOM 7784 C CA . LEU B 1 255 ? 27.891 13.195 -36.75 1 53 255 LEU B CA 1
ATOM 7785 C C . LEU B 1 255 ? 28.484 13.594 -35.406 1 53 255 LEU B C 1
ATOM 7787 O O . LEU B 1 255 ? 29.688 13.461 -35.188 1 53 255 LEU B O 1
ATOM 7791 N N . SER B 1 256 ? 27.859 14.578 -34.75 1 51.31 256 SER B N 1
ATOM 7792 C CA . SER B 1 256 ? 28.312 15.352 -33.625 1 51.31 256 SER B CA 1
ATOM 7793 C C . SER B 1 256 ? 28.156 14.555 -32.312 1 51.31 256 SER B C 1
ATOM 7795 O O . SER B 1 256 ? 28.641 14.984 -31.266 1 51.31 256 SER B O 1
ATOM 7797 N N . ALA B 1 257 ? 27.562 13.484 -32.281 1 56.72 257 ALA B N 1
ATOM 7798 C CA . ALA B 1 257 ? 27.25 12.773 -31.031 1 56.72 257 ALA B CA 1
ATOM 7799 C C . ALA B 1 257 ? 28.031 11.461 -30.953 1 56.72 257 ALA B C 1
ATOM 7801 O O . ALA B 1 257 ? 27.641 10.555 -30.219 1 56.72 257 ALA B O 1
ATOM 7802 N N . GLN B 1 258 ? 28.953 11.203 -31.75 1 57.06 258 GLN B N 1
ATOM 7803 C CA . GLN B 1 258 ? 29.75 9.977 -31.781 1 57.06 258 GLN B CA 1
ATOM 7804 C C . GLN B 1 258 ? 30.219 9.57 -30.391 1 57.06 258 GLN B C 1
ATOM 7806 O O . GLN B 1 258 ? 30.203 8.383 -30.047 1 57.06 258 GLN B O 1
ATOM 7811 N N . GLY B 1 259 ? 30.641 10.477 -29.688 1 66.5 259 GLY B N 1
ATOM 7812 C CA . GLY B 1 259 ? 31.125 10.156 -28.344 1 66.5 259 GLY B CA 1
ATOM 7813 C C . GLY B 1 259 ? 30.016 9.953 -27.344 1 66.5 259 GLY B C 1
ATOM 7814 O O . GLY B 1 259 ? 30.25 9.445 -26.25 1 66.5 259 GLY B O 1
ATOM 7815 N N . ALA B 1 260 ? 28.922 10.141 -27.797 1 79.06 260 ALA B N 1
ATOM 7816 C CA . ALA B 1 260 ? 27.812 10.148 -26.844 1 79.06 260 ALA B CA 1
ATOM 7817 C C . ALA B 1 260 ? 27.172 8.758 -26.734 1 79.06 260 ALA B C 1
ATOM 7819 O O . ALA B 1 260 ? 26.562 8.438 -25.719 1 79.06 260 ALA B O 1
ATOM 7820 N N . VAL B 1 261 ? 27.484 7.895 -27.766 1 86.81 261 VAL B N 1
ATOM 7821 C CA . VAL B 1 261 ? 26.797 6.602 -27.797 1 86.81 261 VAL B CA 1
ATOM 7822 C C . VAL B 1 261 ? 27.828 5.477 -27.609 1 86.81 261 VAL B C 1
ATOM 7824 O O . VAL B 1 261 ? 28.781 5.375 -28.391 1 86.81 261 VAL B O 1
ATOM 7827 N N . ARG B 1 262 ? 27.656 4.715 -26.641 1 86.75 262 ARG B N 1
ATOM 7828 C CA . ARG B 1 262 ? 28.5 3.561 -26.391 1 86.75 262 ARG B CA 1
ATOM 7829 C C . ARG B 1 262 ? 27.922 2.301 -27.031 1 86.75 262 ARG B C 1
ATOM 7831 O O . ARG B 1 262 ? 26.734 1.999 -26.844 1 86.75 262 ARG B O 1
ATOM 7838 N N . PRO B 1 263 ? 28.703 1.57 -27.766 1 87.06 263 PRO B N 1
ATOM 7839 C CA . PRO B 1 263 ? 28.219 0.32 -28.359 1 87.06 263 PRO B CA 1
ATOM 7840 C C . PRO B 1 263 ? 28.125 -0.819 -27.359 1 87.06 263 PRO B C 1
ATOM 7842 O O . PRO B 1 263 ? 28.875 -0.839 -26.375 1 87.06 263 PRO B O 1
ATOM 7845 N N . PRO B 1 264 ? 27.25 -1.784 -27.578 1 89.38 264 PRO B N 1
ATOM 7846 C CA . PRO B 1 264 ? 26.281 -1.872 -28.688 1 89.38 264 PRO B CA 1
ATOM 7847 C C . PRO B 1 264 ? 25 -1.077 -28.406 1 89.38 264 PRO B C 1
ATOM 7849 O O . PRO B 1 264 ? 24.547 -0.996 -27.266 1 89.38 264 PRO B O 1
ATOM 7852 N N . ALA B 1 265 ? 24.531 -0.389 -29.406 1 91.19 265 ALA B N 1
ATOM 7853 C CA . ALA B 1 265 ? 23.312 0.391 -29.281 1 91.19 265 ALA B CA 1
ATOM 7854 C C . ALA B 1 265 ? 22.578 0.481 -30.625 1 91.19 265 ALA B C 1
ATOM 7856 O O . ALA B 1 265 ? 23.156 0.156 -31.672 1 91.19 265 ALA B O 1
ATOM 7857 N N . TYR B 1 266 ? 21.328 0.702 -30.594 1 93.12 266 TYR B N 1
ATOM 7858 C CA . TYR B 1 266 ? 20.516 0.901 -31.797 1 93.12 266 TYR B CA 1
ATOM 7859 C C . TYR B 1 266 ? 19.938 2.307 -31.828 1 93.12 266 TYR B C 1
ATOM 7861 O O . TYR B 1 266 ? 19.328 2.756 -30.844 1 93.12 266 TYR B O 1
ATOM 7869 N N . ILE B 1 267 ? 20.219 3.016 -32.938 1 92.19 267 ILE B N 1
ATOM 7870 C CA . ILE B 1 267 ? 19.688 4.363 -33.125 1 92.19 267 ILE B CA 1
ATOM 7871 C C . ILE B 1 267 ? 18.844 4.426 -34.375 1 92.19 267 ILE B C 1
ATOM 7873 O O . ILE B 1 267 ? 19.359 4.176 -35.5 1 92.19 267 ILE B O 1
ATOM 7877 N N . GLY B 1 268 ? 17.578 4.723 -34.219 1 91.25 268 GLY B N 1
ATOM 7878 C CA . GLY B 1 268 ? 16.641 4.773 -35.312 1 91.25 268 GLY B CA 1
ATOM 7879 C C . GLY B 1 268 ? 16.844 5.98 -36.219 1 91.25 268 GLY B C 1
ATOM 7880 O O . GLY B 1 268 ? 17.906 6.605 -36.188 1 91.25 268 GLY B O 1
ATOM 7881 N N . SER B 1 269 ? 15.844 6.254 -37 1 89.06 269 SER B N 1
ATOM 7882 C CA . SER B 1 269 ? 15.906 7.336 -37.969 1 89.06 269 SER B CA 1
ATOM 7883 C C . SER B 1 269 ? 15.5 8.664 -37.344 1 89.06 269 SER B C 1
ATOM 7885 O O . SER B 1 269 ? 14.586 8.719 -36.531 1 89.06 269 SER B O 1
ATOM 7887 N N . ASN B 1 270 ? 16.109 9.742 -37.656 1 87.44 270 ASN B N 1
ATOM 7888 C CA . ASN B 1 270 ? 15.758 11.109 -37.281 1 87.44 270 ASN B CA 1
ATOM 7889 C C . ASN B 1 270 ? 15.82 11.328 -35.781 1 87.44 270 ASN B C 1
ATOM 7891 O O . ASN B 1 270 ? 14.852 11.805 -35.188 1 87.44 270 ASN B O 1
ATOM 7895 N N . VAL B 1 271 ? 16.812 10.812 -35.25 1 89.75 271 VAL B N 1
ATOM 7896 C CA . VAL B 1 271 ? 17.016 11.031 -33.844 1 89.75 271 VAL B CA 1
ATOM 7897 C C . VAL B 1 271 ? 17.812 12.312 -33.625 1 89.75 271 VAL B C 1
ATOM 7899 O O . VAL B 1 271 ? 18.812 12.555 -34.312 1 89.75 271 VAL B O 1
ATOM 7902 N N . GLN B 1 272 ? 17.328 13.195 -32.719 1 86.56 272 GLN B N 1
ATOM 7903 C CA . GLN B 1 272 ? 18 14.445 -32.375 1 86.56 272 GLN B CA 1
ATOM 7904 C C . GLN B 1 272 ? 18.719 14.344 -31.047 1 86.56 272 GLN B C 1
ATOM 7906 O O . GLN B 1 272 ? 18.109 13.969 -30.031 1 86.56 272 GLN B O 1
ATOM 7911 N N . PHE B 1 273 ? 20 14.695 -31.047 1 88.38 273 PHE B N 1
ATOM 7912 C CA . PHE B 1 273 ? 20.797 14.641 -29.828 1 88.38 273 PHE B CA 1
ATOM 7913 C C . PHE B 1 273 ? 21.125 16.047 -29.344 1 88.38 273 PHE B C 1
ATOM 7915 O O . PHE B 1 273 ? 21.672 16.859 -30.094 1 88.38 273 PHE B O 1
ATOM 7922 N N . GLY B 1 274 ? 20.672 16.234 -28.141 1 83.69 274 GLY B N 1
ATOM 7923 C CA . GLY B 1 274 ? 21.109 17.453 -27.5 1 83.69 274 GLY B CA 1
ATOM 7924 C C . GLY B 1 274 ? 22.547 17.406 -27.047 1 83.69 274 GLY B C 1
ATOM 7925 O O . GLY B 1 274 ? 23.25 16.422 -27.297 1 83.69 274 GLY B O 1
ATOM 7926 N N . GLU B 1 275 ? 22.984 18.469 -26.344 1 80.75 275 GLU B N 1
ATOM 7927 C CA . GLU B 1 275 ? 24.344 18.531 -25.844 1 80.75 275 GLU B CA 1
ATOM 7928 C C . GLU B 1 275 ? 24.531 17.672 -24.594 1 80.75 275 GLU B C 1
ATOM 7930 O O . GLU B 1 275 ? 23.688 17.688 -23.703 1 80.75 275 GLU B O 1
ATOM 7935 N N . GLY B 1 276 ? 25.578 16.828 -24.656 1 81.88 276 GLY B N 1
ATOM 7936 C CA . GLY B 1 276 ? 25.922 16.078 -23.453 1 81.88 276 GLY B CA 1
ATOM 7937 C C . GLY B 1 276 ? 25.094 14.828 -23.266 1 81.88 276 GLY B C 1
ATOM 7938 O O . GLY B 1 276 ? 25 14.297 -22.156 1 81.88 276 GLY B O 1
ATOM 7939 N N . VAL B 1 277 ? 24.484 14.445 -24.219 1 86.38 277 VAL B N 1
ATOM 7940 C CA . VAL B 1 277 ? 23.656 13.242 -24.125 1 86.38 277 VAL B CA 1
ATOM 7941 C C . VAL B 1 277 ? 24.547 12.008 -24.016 1 86.38 277 VAL B C 1
ATOM 7943 O O . VAL B 1 277 ? 25.625 11.961 -24.625 1 86.38 277 VAL B O 1
ATOM 7946 N N . GLN B 1 278 ? 24.156 11.188 -23.219 1 85.38 278 GLN B N 1
ATOM 7947 C CA . GLN B 1 278 ? 24.891 9.938 -23.062 1 85.38 278 GLN B CA 1
ATOM 7948 C C . GLN B 1 278 ? 23.984 8.727 -23.297 1 85.38 278 GLN B C 1
ATOM 7950 O O . GLN B 1 278 ? 23.016 8.531 -22.547 1 85.38 278 GLN B O 1
ATOM 7955 N N . VAL B 1 279 ? 24.281 7.953 -24.188 1 89.06 279 VAL B N 1
ATOM 7956 C CA . VAL B 1 279 ? 23.594 6.707 -24.469 1 89.06 279 VAL B CA 1
ATOM 7957 C C . VAL B 1 279 ? 24.516 5.523 -24.219 1 89.06 279 VAL B C 1
ATOM 7959 O O . VAL B 1 279 ? 25.5 5.34 -24.938 1 89.06 279 VAL B O 1
ATOM 7962 N N . GLU B 1 280 ? 24.141 4.789 -23.281 1 86.62 280 GLU B N 1
ATOM 7963 C CA . GLU B 1 280 ? 25.016 3.686 -22.891 1 86.62 280 GLU B CA 1
ATOM 7964 C C . GLU B 1 280 ? 24.688 2.416 -23.672 1 86.62 280 GLU B C 1
ATOM 7966 O O . GLU B 1 280 ? 23.734 2.387 -24.453 1 86.62 280 GLU B O 1
ATOM 7971 N N . ALA B 1 281 ? 25.578 1.405 -23.391 1 86.81 281 ALA B N 1
ATOM 7972 C CA . ALA B 1 281 ? 25.453 0.142 -24.109 1 86.81 281 ALA B CA 1
ATOM 7973 C C . ALA B 1 281 ? 24.125 -0.547 -23.781 1 86.81 281 ALA B C 1
ATOM 7975 O O . ALA B 1 281 ? 23.672 -0.534 -22.641 1 86.81 281 ALA B O 1
ATOM 7976 N N . GLY B 1 282 ? 23.625 -1.105 -24.875 1 88.88 282 GLY B N 1
ATOM 7977 C CA . GLY B 1 282 ? 22.406 -1.875 -24.703 1 88.88 282 GLY B CA 1
ATOM 7978 C C . GLY B 1 282 ? 21.141 -1.047 -24.875 1 88.88 282 GLY B C 1
ATOM 7979 O O . GLY B 1 282 ? 20.031 -1.562 -24.75 1 88.88 282 GLY B O 1
ATOM 7980 N N . SER B 1 283 ? 21.328 0.23 -25.25 1 91.75 283 SER B N 1
ATOM 7981 C CA . SER B 1 283 ? 20.188 1.126 -25.391 1 91.75 283 SER B CA 1
ATOM 7982 C C . SER B 1 283 ? 19.594 1.059 -26.797 1 91.75 283 SER B C 1
ATOM 7984 O O . SER B 1 283 ? 20.328 0.83 -27.766 1 91.75 283 SER B O 1
ATOM 7986 N N . VAL B 1 284 ? 18.312 1.127 -26.828 1 92.94 284 VAL B N 1
ATOM 7987 C CA . VAL B 1 284 ? 17.578 1.125 -28.094 1 92.94 284 VAL B CA 1
ATOM 7988 C C . VAL B 1 284 ? 16.766 2.406 -28.219 1 92.94 284 VAL B C 1
ATOM 7990 O O . VAL B 1 284 ? 15.898 2.684 -27.375 1 92.94 284 VAL B O 1
ATOM 7993 N N . ILE B 1 285 ? 17.109 3.223 -29.234 1 92.88 285 ILE B N 1
ATOM 7994 C CA . ILE B 1 285 ? 16.375 4.461 -29.484 1 92.88 285 ILE B CA 1
ATOM 7995 C C . ILE B 1 285 ? 15.641 4.367 -30.812 1 92.88 285 ILE B C 1
ATOM 7997 O O . ILE B 1 285 ? 16.266 4.172 -31.859 1 92.88 285 ILE B O 1
ATOM 8001 N N . GLY B 1 286 ? 14.352 4.508 -30.797 1 91.44 286 GLY B N 1
ATOM 8002 C CA . GLY B 1 286 ? 13.516 4.367 -31.969 1 91.44 286 GLY B CA 1
ATOM 8003 C C . GLY B 1 286 ? 13.586 5.562 -32.906 1 91.44 286 GLY B C 1
ATOM 8004 O O . GLY B 1 286 ? 14.523 6.359 -32.844 1 91.44 286 GLY B O 1
ATOM 8005 N N . ASP B 1 287 ? 12.602 5.625 -33.781 1 89.88 287 ASP B N 1
ATOM 8006 C CA . ASP B 1 287 ? 12.578 6.66 -34.812 1 89.88 287 ASP B CA 1
ATOM 8007 C C . ASP B 1 287 ? 11.977 7.953 -34.281 1 89.88 287 ASP B C 1
ATOM 8009 O O . ASP B 1 287 ? 11.078 7.922 -33.438 1 89.88 287 ASP B O 1
ATOM 8013 N N . ASN B 1 288 ? 12.445 9.07 -34.719 1 88.94 288 ASN B N 1
ATOM 8014 C CA . ASN B 1 288 ? 11.891 10.391 -34.438 1 88.94 288 ASN B CA 1
ATOM 8015 C C . ASN B 1 288 ? 11.93 10.711 -32.938 1 88.94 288 ASN B C 1
ATOM 8017 O O . ASN B 1 288 ? 10.953 11.211 -32.375 1 88.94 288 ASN B O 1
ATOM 8021 N N . VAL B 1 289 ? 12.938 10.281 -32.281 1 91.56 289 VAL B N 1
ATOM 8022 C CA . VAL B 1 289 ? 13.094 10.531 -30.859 1 91.56 289 VAL B CA 1
ATOM 8023 C C . VAL B 1 289 ? 13.961 11.773 -30.656 1 91.56 289 VAL B C 1
ATOM 8025 O O . VAL B 1 289 ? 14.883 12.031 -31.422 1 91.56 289 VAL B O 1
ATOM 8028 N N . THR B 1 290 ? 13.57 12.586 -29.703 1 90 290 THR B N 1
ATOM 8029 C CA . THR B 1 290 ? 14.344 13.766 -29.328 1 90 290 THR B CA 1
ATOM 8030 C C . THR B 1 290 ? 14.938 13.602 -27.938 1 90 290 THR B C 1
ATOM 8032 O O . THR B 1 290 ? 14.211 13.383 -26.969 1 90 290 THR B O 1
ATOM 8035 N N . LEU B 1 291 ? 16.25 13.672 -27.844 1 90.38 291 LEU B N 1
ATOM 8036 C CA . LEU B 1 291 ? 16.953 13.656 -26.562 1 90.38 291 LEU B CA 1
ATOM 8037 C C . LEU B 1 291 ? 17.516 15.039 -26.234 1 90.38 291 LEU B C 1
ATOM 8039 O O . LEU B 1 291 ? 18.438 15.508 -26.906 1 90.38 291 LEU B O 1
ATOM 8043 N N . GLY B 1 292 ? 16.875 15.531 -25.234 1 85.56 292 GLY B N 1
ATOM 8044 C CA . GLY B 1 292 ? 17.328 16.859 -24.844 1 85.56 292 GLY B CA 1
ATOM 8045 C C . GLY B 1 292 ? 18.734 16.859 -24.25 1 85.56 292 GLY B C 1
ATOM 8046 O O . GLY B 1 292 ? 19.391 15.82 -24.219 1 85.56 292 GLY B O 1
ATOM 8047 N N . ASP B 1 293 ? 19.125 18.031 -23.766 1 83.75 293 ASP B N 1
ATOM 8048 C CA . ASP B 1 293 ? 20.484 18.188 -23.234 1 83.75 293 ASP B CA 1
ATOM 8049 C C . ASP B 1 293 ? 20.672 17.391 -21.953 1 83.75 293 ASP B C 1
ATOM 8051 O O . ASP B 1 293 ? 19.781 17.391 -21.094 1 83.75 293 ASP B O 1
ATOM 8055 N N . GLY B 1 294 ? 21.766 16.688 -21.969 1 83.25 294 GLY B N 1
ATOM 8056 C CA . GLY B 1 294 ? 22.141 16 -20.75 1 83.25 294 GLY B CA 1
ATOM 8057 C C . GLY B 1 294 ? 21.328 14.742 -20.484 1 83.25 294 GLY B C 1
ATOM 8058 O O . GLY B 1 294 ? 21.312 14.219 -19.375 1 83.25 294 GLY B O 1
ATOM 8059 N N . CYS B 1 295 ? 20.625 14.312 -21.406 1 85.88 295 CYS B N 1
ATOM 8060 C CA . CYS B 1 295 ? 19.812 13.102 -21.25 1 85.88 295 CYS B CA 1
ATOM 8061 C C . CYS B 1 295 ? 20.703 11.867 -21.156 1 85.88 295 CYS B C 1
ATOM 8063 O O . CYS B 1 295 ? 21.781 11.828 -21.734 1 85.88 295 CYS B O 1
ATOM 8065 N N . ARG B 1 296 ? 20.219 10.984 -20.469 1 83.44 296 ARG B N 1
ATOM 8066 C CA . ARG B 1 296 ? 20.969 9.742 -20.328 1 83.44 296 ARG B CA 1
ATOM 8067 C C . ARG B 1 296 ? 20.078 8.523 -20.531 1 83.44 296 ARG B C 1
ATOM 8069 O O . ARG B 1 296 ? 19.031 8.406 -19.875 1 83.44 296 ARG B O 1
ATOM 8076 N N . VAL B 1 297 ? 20.469 7.664 -21.328 1 88.38 297 VAL B N 1
ATOM 8077 C CA . VAL B 1 297 ? 19.766 6.414 -21.578 1 88.38 297 VAL B CA 1
ATOM 8078 C C . VAL B 1 297 ? 20.703 5.23 -21.359 1 88.38 297 VAL B C 1
ATOM 8080 O O . VAL B 1 297 ? 21.703 5.082 -22.062 1 88.38 297 VAL B O 1
ATOM 8083 N N . LYS B 1 298 ? 20.359 4.461 -20.438 1 85.44 298 LYS B N 1
ATOM 8084 C CA . LYS B 1 298 ? 21.203 3.299 -20.125 1 85.44 298 LYS B CA 1
ATOM 8085 C C . LYS B 1 298 ? 20.406 2 -20.297 1 85.44 298 LYS B C 1
ATOM 8087 O O . LYS B 1 298 ? 19.766 1.534 -19.359 1 85.44 298 LYS B O 1
ATOM 8092 N N . GLY B 1 299 ? 20.656 1.368 -21.375 1 86.56 299 GLY B N 1
ATOM 8093 C CA . GLY B 1 299 ? 20.016 0.084 -21.625 1 86.56 299 GLY B CA 1
ATOM 8094 C C . GLY B 1 299 ? 18.516 0.178 -21.734 1 86.56 299 GLY B C 1
ATOM 8095 O O . GLY B 1 299 ? 17.797 -0.794 -21.469 1 86.56 299 GLY B O 1
ATOM 8096 N N . GLY B 1 300 ? 18.031 1.266 -21.906 1 88.81 300 GLY B N 1
ATOM 8097 C CA . GLY B 1 300 ? 16.594 1.463 -22.031 1 88.81 300 GLY B CA 1
ATOM 8098 C C . GLY B 1 300 ? 16.109 1.394 -23.469 1 88.81 300 GLY B C 1
ATOM 8099 O O . GLY B 1 300 ? 16.906 1.354 -24.406 1 88.81 300 GLY B O 1
ATOM 8100 N N . VAL B 1 301 ? 14.844 1.172 -23.484 1 91.88 301 VAL B N 1
ATOM 8101 C CA . VAL B 1 301 ? 14.203 1.113 -24.797 1 91.88 301 VAL B CA 1
ATOM 8102 C C . VAL B 1 301 ? 13.258 2.305 -24.969 1 91.88 301 VAL B C 1
ATOM 8104 O O . VAL B 1 301 ? 12.289 2.441 -24.219 1 91.88 301 VAL B O 1
ATOM 8107 N N . ILE B 1 302 ? 13.672 3.205 -25.875 1 93.12 302 ILE B N 1
ATOM 8108 C CA . ILE B 1 302 ? 12.836 4.367 -26.172 1 93.12 302 ILE B CA 1
ATOM 8109 C C . ILE B 1 302 ? 12.156 4.176 -27.516 1 93.12 302 ILE B C 1
ATOM 8111 O O . ILE B 1 302 ? 12.82 4.055 -28.547 1 93.12 302 ILE B O 1
ATOM 8115 N N . LEU B 1 303 ? 10.867 4.148 -27.516 1 91.81 303 LEU B N 1
ATOM 8116 C CA . LEU B 1 303 ? 10.117 3.879 -28.734 1 91.81 303 LEU B CA 1
ATOM 8117 C C . LEU B 1 303 ? 9.93 5.152 -29.547 1 91.81 303 LEU B C 1
ATOM 8119 O O . LEU B 1 303 ? 10.414 6.219 -29.172 1 91.81 303 LEU B O 1
ATOM 8123 N N . ASP B 1 304 ? 9.242 4.992 -30.641 1 90.31 304 ASP B N 1
ATOM 8124 C CA . ASP B 1 304 ? 9.195 6.027 -31.672 1 90.31 304 ASP B CA 1
ATOM 8125 C C . ASP B 1 304 ? 8.477 7.273 -31.172 1 90.31 304 ASP B C 1
ATOM 8127 O O . ASP B 1 304 ? 7.48 7.172 -30.453 1 90.31 304 ASP B O 1
ATOM 8131 N N . GLY B 1 305 ? 9.023 8.375 -31.5 1 87.38 305 GLY B N 1
ATOM 8132 C CA . GLY B 1 305 ? 8.352 9.641 -31.281 1 87.38 305 GLY B CA 1
ATOM 8133 C C . GLY B 1 305 ? 8.445 10.117 -29.844 1 87.38 305 GLY B C 1
ATOM 8134 O O . GLY B 1 305 ? 7.781 11.078 -29.453 1 87.38 305 GLY B O 1
ATOM 8135 N N . ALA B 1 306 ? 9.164 9.5 -29.047 1 90.5 306 ALA B N 1
ATOM 8136 C CA . ALA B 1 306 ? 9.297 9.906 -27.656 1 90.5 306 ALA B CA 1
ATOM 8137 C C . ALA B 1 306 ? 10.156 11.156 -27.531 1 90.5 306 ALA B C 1
ATOM 8139 O O . ALA B 1 306 ? 11 11.43 -28.375 1 90.5 306 ALA B O 1
ATOM 8140 N N . HIS B 1 307 ? 9.805 11.922 -26.547 1 89.94 307 HIS B N 1
ATOM 8141 C CA . HIS B 1 307 ? 10.539 13.156 -26.281 1 89.94 307 HIS B CA 1
ATOM 8142 C C . HIS B 1 307 ? 11.07 13.188 -24.859 1 89.94 307 HIS B C 1
ATOM 8144 O O . HIS B 1 307 ? 10.289 13.188 -23.906 1 89.94 307 HIS B O 1
ATOM 8150 N N . LEU B 1 308 ? 12.367 13.219 -24.703 1 91.5 308 LEU B N 1
ATOM 8151 C CA . LEU B 1 308 ? 13.016 13.344 -23.406 1 91.5 308 LEU B CA 1
ATOM 8152 C C . LEU B 1 308 ? 13.609 14.734 -23.234 1 91.5 308 LEU B C 1
ATOM 8154 O O . LEU B 1 308 ? 14.531 15.117 -23.953 1 91.5 308 LEU B O 1
ATOM 8158 N N . ALA B 1 309 ? 13.016 15.383 -22.266 1 85.38 309 ALA B N 1
ATOM 8159 C CA . ALA B 1 309 ? 13.484 16.75 -22.031 1 85.38 309 ALA B CA 1
ATOM 8160 C C . ALA B 1 309 ? 14.867 16.75 -21.391 1 85.38 309 ALA B C 1
ATOM 8162 O O . ALA B 1 309 ? 15.477 15.695 -21.203 1 85.38 309 ALA B O 1
ATOM 8163 N N . CYS B 1 310 ? 15.344 17.984 -21.141 1 81.81 310 CYS B N 1
ATOM 8164 C CA . CYS B 1 310 ? 16.703 18.141 -20.625 1 81.81 310 CYS B CA 1
ATOM 8165 C C . CYS B 1 310 ? 16.875 17.422 -19.297 1 81.81 310 CYS B C 1
ATOM 8167 O O . CYS B 1 310 ? 16.016 17.516 -18.422 1 81.81 310 CYS B O 1
ATOM 8169 N N . GLY B 1 311 ? 17.906 16.625 -19.25 1 81.31 311 GLY B N 1
ATOM 8170 C CA . GLY B 1 311 ? 18.266 15.984 -18 1 81.31 311 GLY B CA 1
ATOM 8171 C C . GLY B 1 311 ? 17.469 14.719 -17.719 1 81.31 311 GLY B C 1
ATOM 8172 O O . GLY B 1 311 ? 17.609 14.117 -16.656 1 81.31 311 GLY B O 1
ATOM 8173 N N . ALA B 1 312 ? 16.641 14.305 -18.562 1 85.62 312 ALA B N 1
ATOM 8174 C CA . ALA B 1 312 ? 15.844 13.094 -18.375 1 85.62 312 ALA B CA 1
ATOM 8175 C C . ALA B 1 312 ? 16.719 11.844 -18.453 1 85.62 312 ALA B C 1
ATOM 8177 O O . ALA B 1 312 ? 17.734 11.836 -19.141 1 85.62 312 ALA B O 1
ATOM 8178 N N . SER B 1 313 ? 16.328 10.875 -17.672 1 84.94 313 SER B N 1
ATOM 8179 C CA . SER B 1 313 ? 17.125 9.648 -17.656 1 84.94 313 SER B CA 1
ATOM 8180 C C . SER B 1 313 ? 16.234 8.414 -17.766 1 84.94 313 SER B C 1
ATOM 8182 O O . SER B 1 313 ? 15.141 8.367 -17.188 1 84.94 313 SER B O 1
ATOM 8184 N N . CYS B 1 314 ? 16.625 7.465 -18.531 1 86.12 314 CYS B N 1
ATOM 8185 C CA . CYS B 1 314 ? 15.961 6.172 -18.688 1 86.12 314 CYS B CA 1
ATOM 8186 C C . CYS B 1 314 ? 16.938 5.027 -18.469 1 86.12 314 CYS B C 1
ATOM 8188 O O . CYS B 1 314 ? 17.844 4.812 -19.281 1 86.12 314 CYS B O 1
ATOM 8190 N N . VAL B 1 315 ? 16.703 4.312 -17.438 1 78.69 315 VAL B N 1
ATOM 8191 C CA . VAL B 1 315 ? 17.594 3.201 -17.141 1 78.69 315 VAL B CA 1
ATOM 8192 C C . VAL B 1 315 ? 16.828 1.883 -17.234 1 78.69 315 VAL B C 1
ATOM 8194 O O . VAL B 1 315 ? 16.078 1.522 -16.312 1 78.69 315 VAL B O 1
ATOM 8197 N N . ARG B 1 316 ? 17.078 1.084 -18.25 1 80.12 316 ARG B N 1
ATOM 8198 C CA . ARG B 1 316 ? 16.469 -0.221 -18.484 1 80.12 316 ARG B CA 1
ATOM 8199 C C . ARG B 1 316 ? 14.953 -0.135 -18.406 1 80.12 316 ARG B C 1
ATOM 8201 O O . ARG B 1 316 ? 14.297 -1.055 -17.922 1 80.12 316 ARG B O 1
ATOM 8208 N N . GLY B 1 317 ? 14.492 0.996 -18.672 1 84.69 317 GLY B N 1
ATOM 8209 C CA . GLY B 1 317 ? 13.055 1.214 -18.766 1 84.69 317 GLY B CA 1
ATOM 8210 C C . GLY B 1 317 ? 12.562 1.295 -20.203 1 84.69 317 GLY B C 1
ATOM 8211 O O . GLY B 1 317 ? 13.344 1.151 -21.141 1 84.69 317 GLY B O 1
ATOM 8212 N N . VAL B 1 318 ? 11.266 1.319 -20.203 1 88.44 318 VAL B N 1
ATOM 8213 C CA . VAL B 1 318 ? 10.656 1.388 -21.531 1 88.44 318 VAL B CA 1
ATOM 8214 C C . VAL B 1 318 ? 9.805 2.654 -21.641 1 88.44 318 VAL B C 1
ATOM 8216 O O . VAL B 1 318 ? 8.953 2.914 -20.797 1 88.44 318 VAL B O 1
ATOM 8219 N N . ILE B 1 319 ? 10.195 3.484 -22.594 1 90.19 319 ILE B N 1
ATOM 8220 C CA . ILE B 1 319 ? 9.422 4.688 -22.875 1 90.19 319 ILE B CA 1
ATOM 8221 C C . ILE B 1 319 ? 8.57 4.477 -24.125 1 90.19 319 ILE B C 1
ATOM 8223 O O . ILE B 1 319 ? 9.109 4.277 -25.219 1 90.19 319 ILE B O 1
ATOM 8227 N N . GLY B 1 320 ? 7.273 4.547 -23.906 1 86.06 320 GLY B N 1
ATOM 8228 C CA . GLY B 1 320 ? 6.344 4.223 -24.984 1 86.06 320 GLY B CA 1
ATOM 8229 C C . GLY B 1 320 ? 6.348 5.242 -26.109 1 86.06 320 GLY B C 1
ATOM 8230 O O . GLY B 1 320 ? 7.02 6.273 -26.016 1 86.06 320 GLY B O 1
ATOM 8231 N N . THR B 1 321 ? 5.629 4.871 -27.156 1 87.31 321 THR B N 1
ATOM 8232 C CA . THR B 1 321 ? 5.547 5.703 -28.359 1 87.31 321 THR B CA 1
ATOM 8233 C C . THR B 1 321 ? 4.926 7.059 -28.031 1 87.31 321 THR B C 1
ATOM 8235 O O . THR B 1 321 ? 3.869 7.125 -27.391 1 87.31 321 THR B O 1
ATOM 8238 N N . GLY B 1 322 ? 5.613 8.047 -28.406 1 85.19 322 GLY B N 1
ATOM 8239 C CA . GLY B 1 322 ? 5.078 9.391 -28.234 1 85.19 322 GLY B CA 1
ATOM 8240 C C . GLY B 1 322 ? 5.086 9.859 -26.797 1 85.19 322 GLY B C 1
ATOM 8241 O O . GLY B 1 322 ? 4.516 10.906 -26.469 1 85.19 322 GLY B O 1
ATOM 8242 N N . ALA B 1 323 ? 5.629 9.125 -25.953 1 86.81 323 ALA B N 1
ATOM 8243 C CA . ALA B 1 323 ? 5.676 9.508 -24.547 1 86.81 323 ALA B CA 1
ATOM 8244 C C . ALA B 1 323 ? 6.609 10.703 -24.344 1 86.81 323 ALA B C 1
ATOM 8246 O O . ALA B 1 323 ? 7.508 10.945 -25.156 1 86.81 323 ALA B O 1
ATOM 8247 N N . ARG B 1 324 ? 6.309 11.484 -23.312 1 87.19 324 ARG B N 1
ATOM 8248 C CA . ARG B 1 324 ? 7.098 12.68 -23.016 1 87.19 324 ARG B CA 1
ATOM 8249 C C . ARG B 1 324 ? 7.617 12.648 -21.594 1 87.19 324 ARG B C 1
ATOM 8251 O O . ARG B 1 324 ? 6.848 12.445 -20.656 1 87.19 324 ARG B O 1
ATOM 8258 N N . MET B 1 325 ? 8.867 12.789 -21.469 1 89.06 325 MET B N 1
ATOM 8259 C CA . MET B 1 325 ? 9.5 12.898 -20.156 1 89.06 325 MET B CA 1
ATOM 8260 C C . MET B 1 325 ? 9.914 14.344 -19.875 1 89.06 325 MET B C 1
ATOM 8262 O O . MET B 1 325 ? 10.625 14.953 -20.672 1 89.06 325 MET B O 1
ATOM 8266 N N . GLY B 1 326 ? 9.406 14.789 -18.812 1 80.81 326 GLY B N 1
ATOM 8267 C CA . GLY B 1 326 ? 9.727 16.156 -18.438 1 80.81 326 GLY B CA 1
ATOM 8268 C C . GLY B 1 326 ? 11.18 16.328 -18.047 1 80.81 326 GLY B C 1
ATOM 8269 O O . GLY B 1 326 ? 11.977 15.398 -18.125 1 80.81 326 GLY B O 1
ATOM 8270 N N . LYS B 1 327 ? 11.492 17.609 -17.734 1 75.12 327 LYS B N 1
ATOM 8271 C CA . LYS B 1 327 ? 12.859 17.953 -17.359 1 75.12 327 LYS B CA 1
ATOM 8272 C C . LYS B 1 327 ? 13.289 17.188 -16.109 1 75.12 327 LYS B C 1
ATOM 8274 O O . LYS B 1 327 ? 12.539 17.078 -15.141 1 75.12 327 LYS B O 1
ATOM 8279 N N . ASN B 1 328 ? 14.453 16.562 -16.219 1 71.25 328 ASN B N 1
ATOM 8280 C CA . ASN B 1 328 ? 15.078 15.867 -15.094 1 71.25 328 ASN B CA 1
ATOM 8281 C C . ASN B 1 328 ? 14.195 14.734 -14.578 1 71.25 328 ASN B C 1
ATOM 8283 O O . ASN B 1 328 ? 14.148 14.477 -13.375 1 71.25 328 ASN B O 1
ATOM 8287 N N . SER B 1 329 ? 13.422 14.234 -15.461 1 79.62 329 SER B N 1
ATOM 8288 C CA . SER B 1 329 ? 12.609 13.07 -15.102 1 79.62 329 SER B CA 1
ATOM 8289 C C . SER B 1 329 ? 13.367 11.773 -15.336 1 79.62 329 SER B C 1
ATOM 8291 O O . SER B 1 329 ? 14.406 11.766 -16 1 79.62 329 SER B O 1
ATOM 8293 N N . ALA B 1 330 ? 12.883 10.781 -14.633 1 77.5 330 ALA B N 1
ATOM 8294 C CA . ALA B 1 330 ? 13.633 9.539 -14.773 1 77.5 330 ALA B CA 1
ATOM 8295 C C . ALA B 1 330 ? 12.695 8.336 -14.781 1 77.5 330 ALA B C 1
ATOM 8297 O O . ALA B 1 330 ? 11.672 8.336 -14.102 1 77.5 330 ALA B O 1
ATOM 8298 N N . VAL B 1 331 ? 12.984 7.359 -15.633 1 78 331 VAL B N 1
ATOM 8299 C CA . VAL B 1 331 ? 12.305 6.07 -15.68 1 78 331 VAL B CA 1
ATOM 8300 C C . VAL B 1 331 ? 13.312 4.945 -15.43 1 78 331 VAL B C 1
ATOM 8302 O O . VAL B 1 331 ? 14.359 4.883 -16.078 1 78 331 VAL B O 1
ATOM 8305 N N . PHE B 1 332 ? 12.898 4.055 -14.664 1 69.88 332 PHE B N 1
ATOM 8306 C CA . PHE B 1 332 ? 13.875 3.043 -14.289 1 69.88 332 PHE B CA 1
ATOM 8307 C C . PHE B 1 332 ? 13.438 1.662 -14.758 1 69.88 332 PHE B C 1
ATOM 8309 O O . PHE B 1 332 ? 12.523 1.543 -15.586 1 69.88 332 PHE B O 1
ATOM 8316 N N . GLU B 1 333 ? 14.125 0.638 -14.211 1 68.81 333 GLU B N 1
ATOM 8317 C CA . GLU B 1 333 ? 13.992 -0.712 -14.75 1 68.81 333 GLU B CA 1
ATOM 8318 C C . GLU B 1 333 ? 12.555 -1.211 -14.648 1 68.81 333 GLU B C 1
ATOM 8320 O O . GLU B 1 333 ? 11.922 -1.093 -13.594 1 68.81 333 GLU B O 1
ATOM 8325 N N . CYS B 1 334 ? 12.172 -1.763 -15.641 1 66.88 334 CYS B N 1
ATOM 8326 C CA . CYS B 1 334 ? 10.836 -2.336 -15.789 1 66.88 334 CYS B CA 1
ATOM 8327 C C . CYS B 1 334 ? 9.758 -1.271 -15.602 1 66.88 334 CYS B C 1
ATOM 8329 O O . CYS B 1 334 ? 8.578 -1.593 -15.5 1 66.88 334 CYS B O 1
ATOM 8331 N N . GLY B 1 335 ? 10.273 0.04 -15.414 1 76.62 335 GLY B N 1
ATOM 8332 C CA . GLY B 1 335 ? 9.32 1.134 -15.531 1 76.62 335 GLY B CA 1
ATOM 8333 C C . GLY B 1 335 ? 8.883 1.401 -16.953 1 76.62 335 GLY B C 1
ATOM 8334 O O . GLY B 1 335 ? 9.688 1.294 -17.891 1 76.62 335 GLY B O 1
ATOM 8335 N N . VAL B 1 336 ? 7.629 1.611 -16.984 1 81.81 336 VAL B N 1
ATOM 8336 C CA . VAL B 1 336 ? 7.129 1.796 -18.344 1 81.81 336 VAL B CA 1
ATOM 8337 C C . VAL B 1 336 ? 6.266 3.053 -18.422 1 81.81 336 VAL B C 1
ATOM 8339 O O . VAL B 1 336 ? 5.469 3.316 -17.516 1 81.81 336 VAL B O 1
ATOM 8342 N N . LEU B 1 337 ? 6.617 3.887 -19.312 1 82.38 337 LEU B N 1
ATOM 8343 C CA . LEU B 1 337 ? 5.707 4.953 -19.719 1 82.38 337 LEU B CA 1
ATOM 8344 C C . LEU B 1 337 ? 4.883 4.539 -20.938 1 82.38 337 LEU B C 1
ATOM 8346 O O . LEU B 1 337 ? 5.441 4.266 -22 1 82.38 337 LEU B O 1
ATOM 8350 N N . GLY B 1 338 ? 3.656 4.402 -20.672 1 76.38 338 GLY B N 1
ATOM 8351 C CA . GLY B 1 338 ? 2.795 4 -21.766 1 76.38 338 GLY B CA 1
ATOM 8352 C C . GLY B 1 338 ? 2.785 4.996 -22.922 1 76.38 338 GLY B C 1
ATOM 8353 O O . GLY B 1 338 ? 3.479 6.012 -22.859 1 76.38 338 GLY B O 1
ATOM 8354 N N . THR B 1 339 ? 2.072 4.617 -23.969 1 77.56 339 THR B N 1
ATOM 8355 C CA . THR B 1 339 ? 1.965 5.438 -25.172 1 77.56 339 THR B CA 1
ATOM 8356 C C . THR B 1 339 ? 1.393 6.812 -24.844 1 77.56 339 THR B C 1
ATOM 8358 O O . THR B 1 339 ? 0.37 6.918 -24.172 1 77.56 339 THR B O 1
ATOM 8361 N N . ASN B 1 340 ? 2.105 7.824 -25.203 1 74.5 340 ASN B N 1
ATOM 8362 C CA . ASN B 1 340 ? 1.692 9.211 -25.047 1 74.5 340 ASN B CA 1
ATOM 8363 C C . ASN B 1 340 ? 1.544 9.586 -23.562 1 74.5 340 ASN B C 1
ATOM 8365 O O . ASN B 1 340 ? 0.743 10.453 -23.219 1 74.5 340 ASN B O 1
ATOM 8369 N N . ALA B 1 341 ? 2.18 8.828 -22.75 1 79.44 341 ALA B N 1
ATOM 8370 C CA . ALA B 1 341 ? 2.199 9.195 -21.344 1 79.44 341 ALA B CA 1
ATOM 8371 C C . ALA B 1 341 ? 3.143 10.367 -21.094 1 79.44 341 ALA B C 1
ATOM 8373 O O . ALA B 1 341 ? 4.094 10.578 -21.844 1 79.44 341 ALA B O 1
ATOM 8374 N N . VAL B 1 342 ? 2.732 11.234 -20.156 1 75.75 342 VAL B N 1
ATOM 8375 C CA . VAL B 1 342 ? 3.555 12.398 -19.844 1 75.75 342 VAL B CA 1
ATOM 8376 C C . VAL B 1 342 ? 4.07 12.305 -18.406 1 75.75 342 VAL B C 1
ATOM 8378 O O . VAL B 1 342 ? 3.287 12.164 -17.469 1 75.75 342 VAL B O 1
ATOM 8381 N N . LEU B 1 343 ? 5.344 12.258 -18.328 1 80.44 343 LEU B N 1
ATOM 8382 C CA . LEU B 1 343 ? 6 12.352 -17.031 1 80.44 343 LEU B CA 1
ATOM 8383 C C . LEU B 1 343 ? 6.395 13.789 -16.719 1 80.44 343 LEU B C 1
ATOM 8385 O O . LEU B 1 343 ? 7.195 14.391 -17.438 1 80.44 343 LEU B O 1
ATOM 8389 N N . GLY B 1 344 ? 5.773 14.266 -15.789 1 71.06 344 GLY B N 1
ATOM 8390 C CA . GLY B 1 344 ? 6.035 15.656 -15.438 1 71.06 344 GLY B CA 1
ATOM 8391 C C . GLY B 1 344 ? 7.484 15.914 -15.055 1 71.06 344 GLY B C 1
ATOM 8392 O O . GLY B 1 344 ? 8.281 14.977 -14.969 1 71.06 344 GLY B O 1
ATOM 8393 N N . ASP B 1 345 ? 7.789 17.219 -14.969 1 66.25 345 ASP B N 1
ATOM 8394 C CA . ASP B 1 345 ? 9.148 17.625 -14.617 1 66.25 345 ASP B CA 1
ATOM 8395 C C . ASP B 1 345 ? 9.547 17.078 -13.25 1 66.25 345 ASP B C 1
ATOM 8397 O O . ASP B 1 345 ? 8.727 17.031 -12.328 1 66.25 345 ASP B O 1
ATOM 8401 N N . GLU B 1 346 ? 10.734 16.609 -13.234 1 56.84 346 GLU B N 1
ATOM 8402 C CA . GLU B 1 346 ? 11.32 16.156 -11.977 1 56.84 346 GLU B CA 1
ATOM 8403 C C . GLU B 1 346 ? 10.531 14.977 -11.398 1 56.84 346 GLU B C 1
ATOM 8405 O O . GLU B 1 346 ? 10.352 14.883 -10.18 1 56.84 346 GLU B O 1
ATOM 8410 N N . SER B 1 347 ? 9.898 14.32 -12.32 1 64.19 347 SER B N 1
ATOM 8411 C CA . SER B 1 347 ? 9.117 13.164 -11.891 1 64.19 347 SER B CA 1
ATOM 8412 C C . SER B 1 347 ? 9.844 11.859 -12.18 1 64.19 347 SER B C 1
ATOM 8414 O O . SER B 1 347 ? 10.648 11.789 -13.109 1 64.19 347 SER B O 1
ATOM 8416 N N . VAL B 1 348 ? 9.633 10.938 -11.297 1 60.28 348 VAL B N 1
ATOM 8417 C CA . VAL B 1 348 ? 10.375 9.688 -11.438 1 60.28 348 VAL B CA 1
ATOM 8418 C C . VAL B 1 348 ? 9.398 8.508 -11.461 1 60.28 348 VAL B C 1
ATOM 8420 O O . VAL B 1 348 ? 8.477 8.445 -10.648 1 60.28 348 VAL B O 1
ATOM 8423 N N . VAL B 1 349 ? 9.492 7.641 -12.453 1 67.5 349 VAL B N 1
ATOM 8424 C CA . VAL B 1 349 ? 8.797 6.359 -12.523 1 67.5 349 VAL B CA 1
ATOM 8425 C C . VAL B 1 349 ? 9.711 5.246 -12.016 1 67.5 349 VAL B C 1
ATOM 8427 O O . VAL B 1 349 ? 10.625 4.816 -12.727 1 67.5 349 VAL B O 1
ATOM 8430 N N . PRO B 1 350 ? 9.328 4.859 -10.875 1 55.94 350 PRO B N 1
ATOM 8431 C CA . PRO B 1 350 ? 10.219 3.855 -10.289 1 55.94 350 PRO B CA 1
ATOM 8432 C C . PRO B 1 350 ? 10.094 2.49 -10.953 1 55.94 350 PRO B C 1
ATOM 8434 O O . PRO B 1 350 ? 9.32 2.33 -11.898 1 55.94 350 PRO B O 1
ATOM 8437 N N . ASP B 1 351 ? 10.898 1.499 -10.508 1 58.09 351 ASP B N 1
ATOM 8438 C CA . ASP B 1 351 ? 10.977 0.163 -11.086 1 58.09 351 ASP B CA 1
ATOM 8439 C C . ASP B 1 351 ? 9.633 -0.554 -11.008 1 58.09 351 ASP B C 1
ATOM 8441 O O . ASP B 1 351 ? 8.992 -0.575 -9.953 1 58.09 351 ASP B O 1
ATOM 8445 N N . GLY B 1 352 ? 9.375 -1.02 -12.062 1 62.09 352 GLY B N 1
ATOM 8446 C CA . GLY B 1 352 ? 8.188 -1.854 -12.133 1 62.09 352 GLY B CA 1
ATOM 8447 C C . GLY B 1 352 ? 6.898 -1.054 -12.195 1 62.09 352 GLY B C 1
ATOM 8448 O O . GLY B 1 352 ? 5.812 -1.624 -12.312 1 62.09 352 GLY B O 1
ATOM 8449 N N . ILE B 1 353 ? 7.039 0.309 -12.008 1 64.75 353 ILE B N 1
ATOM 8450 C CA . ILE B 1 353 ? 5.848 1.146 -12.055 1 64.75 353 ILE B CA 1
ATOM 8451 C C . ILE B 1 353 ? 5.5 1.474 -13.508 1 64.75 353 ILE B C 1
ATOM 8453 O O . ILE B 1 353 ? 6.387 1.76 -14.312 1 64.75 353 ILE B O 1
ATOM 8457 N N . LYS B 1 354 ? 4.293 1.138 -13.648 1 72.69 354 LYS B N 1
ATOM 8458 C CA . LYS B 1 354 ? 3.816 1.365 -15.008 1 72.69 354 LYS B CA 1
ATOM 8459 C C . LYS B 1 354 ? 2.9 2.586 -15.07 1 72.69 354 LYS B C 1
ATOM 8461 O O . LYS B 1 354 ? 2.059 2.783 -14.195 1 72.69 354 LYS B O 1
ATOM 8466 N N . VAL B 1 355 ? 3.281 3.488 -15.938 1 72.75 355 VAL B N 1
ATOM 8467 C CA . VAL B 1 355 ? 2.4 4.609 -16.234 1 72.75 355 VAL B CA 1
ATOM 8468 C C . VAL B 1 355 ? 1.604 4.312 -17.516 1 72.75 355 VAL B C 1
ATOM 8470 O O . VAL B 1 355 ? 2.184 4.121 -18.578 1 72.75 355 VAL B O 1
ATOM 8473 N N . TRP B 1 356 ? 0.341 4.195 -17.312 1 65 356 TRP B N 1
ATOM 8474 C CA . TRP B 1 356 ? -0.495 3.738 -18.422 1 65 356 TRP B CA 1
ATOM 8475 C C . TRP B 1 356 ? -0.636 4.824 -19.484 1 65 356 TRP B C 1
ATOM 8477 O O . TRP B 1 356 ? -0.257 5.977 -19.25 1 65 356 TRP B O 1
ATOM 8487 N N . GLU B 1 357 ? -1.185 4.41 -20.609 1 66.12 357 GLU B N 1
ATOM 8488 C CA . GLU B 1 357 ? -1.264 5.219 -21.828 1 66.12 357 GLU B CA 1
ATOM 8489 C C . GLU B 1 357 ? -1.993 6.535 -21.562 1 66.12 357 GLU B C 1
ATOM 8491 O O . GLU B 1 357 ? -3.066 6.547 -20.969 1 66.12 357 GLU B O 1
ATOM 8496 N N . GLY B 1 358 ? -1.406 7.559 -22.016 1 62.25 358 GLY B N 1
ATOM 8497 C CA . GLY B 1 358 ? -2.041 8.867 -22 1 62.25 358 GLY B CA 1
ATOM 8498 C C . GLY B 1 358 ? -2.078 9.484 -20.609 1 62.25 358 GLY B C 1
ATOM 8499 O O . GLY B 1 358 ? -2.676 10.547 -20.422 1 62.25 358 GLY B O 1
ATOM 8500 N N . LYS B 1 359 ? -1.507 8.812 -19.641 1 65.56 359 LYS B N 1
ATOM 8501 C CA . LYS B 1 359 ? -1.561 9.344 -18.281 1 65.56 359 LYS B CA 1
ATOM 8502 C C . LYS B 1 359 ? -0.447 10.359 -18.031 1 65.56 359 LYS B C 1
ATOM 8504 O O . LYS B 1 359 ? 0.601 10.305 -18.688 1 65.56 359 LYS B O 1
ATOM 8509 N N . ARG B 1 360 ? -0.826 11.367 -17.234 1 62.72 360 ARG B N 1
ATOM 8510 C CA . ARG B 1 360 ? 0.159 12.391 -16.906 1 62.72 360 ARG B CA 1
ATOM 8511 C C . ARG B 1 360 ? 0.541 12.32 -15.43 1 62.72 360 ARG B C 1
ATOM 8513 O O . ARG B 1 360 ? -0.331 12.281 -14.562 1 62.72 360 ARG B O 1
ATOM 8520 N N . VAL B 1 361 ? 1.786 12.156 -15.227 1 66.69 361 VAL B N 1
ATOM 8521 C CA . VAL B 1 361 ? 2.33 12.258 -13.883 1 66.69 361 VAL B CA 1
ATOM 8522 C C . VAL B 1 361 ? 2.695 13.711 -13.578 1 66.69 361 VAL B C 1
ATOM 8524 O O . VAL B 1 361 ? 3.453 14.336 -14.32 1 66.69 361 VAL B O 1
ATOM 8527 N N . PRO B 1 362 ? 1.985 14.266 -12.625 1 54.94 362 PRO B N 1
ATOM 8528 C CA . PRO B 1 362 ? 2.291 15.672 -12.32 1 54.94 362 PRO B CA 1
ATOM 8529 C C . PRO B 1 362 ? 3.76 15.891 -11.977 1 54.94 362 PRO B C 1
ATOM 8531 O O . PRO B 1 362 ? 4.496 14.93 -11.75 1 54.94 362 PRO B O 1
ATOM 8534 N N . ASP B 1 363 ? 4.094 17.172 -12.086 1 55.69 363 ASP B N 1
ATOM 8535 C CA . ASP B 1 363 ? 5.473 17.547 -11.789 1 55.69 363 ASP B CA 1
ATOM 8536 C C . ASP B 1 363 ? 5.84 17.188 -10.352 1 55.69 363 ASP B C 1
ATOM 8538 O O . ASP B 1 363 ? 4.98 17.203 -9.461 1 55.69 363 ASP B O 1
ATOM 8542 N N . ASN B 1 364 ? 6.984 16.828 -10.219 1 45.88 364 ASN B N 1
ATOM 8543 C CA . ASN B 1 364 ? 7.555 16.578 -8.898 1 45.88 364 ASN B CA 1
ATOM 8544 C C . ASN B 1 364 ? 6.848 15.422 -8.195 1 45.88 364 ASN B C 1
ATOM 8546 O O . ASN B 1 364 ? 6.465 15.547 -7.027 1 45.88 364 ASN B O 1
ATOM 8550 N N . THR B 1 365 ? 6.445 14.484 -9.117 1 51.25 365 THR B N 1
ATOM 8551 C CA . THR B 1 365 ? 5.723 13.336 -8.578 1 51.25 365 THR B CA 1
ATOM 8552 C C . THR B 1 365 ? 6.574 12.07 -8.68 1 51.25 365 THR B C 1
ATOM 8554 O O . THR B 1 365 ? 7.27 11.859 -9.672 1 51.25 365 THR B O 1
ATOM 8557 N N . ARG B 1 366 ? 6.715 11.484 -7.645 1 46.66 366 ARG B N 1
ATOM 8558 C CA . ARG B 1 366 ? 7.32 10.156 -7.715 1 46.66 366 ARG B CA 1
ATOM 8559 C C . ARG B 1 366 ? 6.266 9.062 -7.57 1 46.66 366 ARG B C 1
ATOM 8561 O O . ARG B 1 366 ? 5.625 8.945 -6.523 1 46.66 366 ARG B O 1
ATOM 8568 N N . LEU B 1 367 ? 6.078 8.281 -8.477 1 54.06 367 LEU B N 1
ATOM 8569 C CA . LEU B 1 367 ? 5.016 7.281 -8.508 1 54.06 367 LEU B CA 1
ATOM 8570 C C . LEU B 1 367 ? 5.367 6.086 -7.625 1 54.06 367 LEU B C 1
ATOM 8572 O O . LEU B 1 367 ? 6.527 5.668 -7.574 1 54.06 367 LEU B O 1
ATOM 8576 N N . THR B 1 368 ? 4.668 5.656 -6.66 1 43.41 368 THR B N 1
ATOM 8577 C CA . THR B 1 368 ? 4.91 4.496 -5.812 1 43.41 368 THR B CA 1
ATOM 8578 C C . THR B 1 368 ? 4.094 3.297 -6.289 1 43.41 368 THR B C 1
ATOM 8580 O O . THR B 1 368 ? 4.391 2.156 -5.934 1 43.41 368 THR B O 1
ATOM 8583 N N . ASP B 1 369 ? 3.084 3.514 -6.887 1 44.97 369 ASP B N 1
ATOM 8584 C CA . ASP B 1 369 ? 2.24 2.449 -7.418 1 44.97 369 ASP B CA 1
ATOM 8585 C C . ASP B 1 369 ? 1.885 2.709 -8.883 1 44.97 369 ASP B C 1
ATOM 8587 O O . ASP B 1 369 ? 2.068 3.82 -9.383 1 44.97 369 ASP B O 1
ATOM 8591 N N . ASN B 1 370 ? 1.659 1.592 -9.461 1 44.22 370 ASN B N 1
ATOM 8592 C CA . ASN B 1 370 ? 1.259 1.745 -10.852 1 44.22 370 ASN B CA 1
ATOM 8593 C C . ASN B 1 370 ? 0.177 2.811 -11.016 1 44.22 370 ASN B C 1
ATOM 8595 O O . ASN B 1 370 ? -0.74 2.896 -10.195 1 44.22 370 ASN B O 1
ATOM 8599 N N . LEU B 1 371 ? 0.696 3.812 -11.422 1 43 371 LEU B N 1
ATOM 8600 C CA . LEU B 1 371 ? -0.25 4.906 -11.617 1 43 371 LEU B CA 1
ATOM 8601 C C . LEU B 1 371 ? -1.228 4.586 -12.742 1 43 371 LEU B C 1
ATOM 8603 O O . LEU B 1 371 ? -0.983 4.934 -13.898 1 43 371 LEU B O 1
ATOM 8607 N N . GLN B 1 372 ? -1.807 3.461 -12.445 1 40 372 GLN B N 1
ATOM 8608 C CA . GLN B 1 372 ? -2.895 3.287 -13.398 1 40 372 GLN B CA 1
ATOM 8609 C C . GLN B 1 372 ? -4 4.312 -13.164 1 40 372 GLN B C 1
ATOM 8611 O O . GLN B 1 372 ? -4.613 4.801 -14.117 1 40 372 GLN B O 1
ATOM 8616 N N . TYR B 1 373 ? -4.227 4.367 -11.633 1 32.69 373 TYR B N 1
ATOM 8617 C CA . TYR B 1 373 ? -5.285 5.262 -11.172 1 32.69 373 TYR B CA 1
ATOM 8618 C C . TYR B 1 373 ? -4.754 6.262 -10.156 1 32.69 373 TYR B C 1
ATOM 8620 O O . TYR B 1 373 ? -3.904 5.918 -9.328 1 32.69 373 TYR B O 1
ATOM 8628 N N . GLY B 1 374 ? -4.84 7.645 -10.055 1 40.84 374 GLY B N 1
ATOM 8629 C CA . GLY B 1 374 ? -4.859 8.781 -9.148 1 40.84 374 GLY B CA 1
ATOM 8630 C C . GLY B 1 374 ? -3.494 9.406 -8.938 1 40.84 374 GLY B C 1
ATOM 8631 O O . GLY B 1 374 ? -2.479 8.844 -9.359 1 40.84 374 GLY B O 1
ATOM 8632 N N . ILE B 1 375 ? -3.578 10.477 -8.305 1 39.06 375 ILE B N 1
ATOM 8633 C CA . ILE B 1 375 ? -2.682 11.617 -8.141 1 39.06 375 ILE B CA 1
ATOM 8634 C C . ILE B 1 375 ? -1.643 11.305 -7.062 1 39.06 375 ILE B C 1
ATOM 8636 O O . ILE B 1 375 ? -1.981 10.789 -5.996 1 39.06 375 ILE B O 1
ATOM 8640 N N . SER B 1 376 ? -0.359 10.984 -7.328 1 43.03 376 SER B N 1
ATOM 8641 C CA . SER B 1 376 ? 0.887 10.859 -6.578 1 43.03 376 SER B CA 1
ATOM 8642 C C . SER B 1 376 ? 0.975 11.914 -5.477 1 43.03 376 SER B C 1
ATOM 8644 O O . SER B 1 376 ? 1.97 11.977 -4.754 1 43.03 376 SER B O 1
ATOM 8646 N N . ALA B 1 377 ? 0.052 12.883 -5.367 1 49.12 377 ALA B N 1
ATOM 8647 C CA . ALA B 1 377 ? 0.35 13.977 -4.445 1 49.12 377 ALA B CA 1
ATOM 8648 C C . ALA B 1 377 ? 0.105 13.555 -3 1 49.12 377 ALA B C 1
ATOM 8650 O O . ALA B 1 377 ? -0.717 12.672 -2.732 1 49.12 377 ALA B O 1
ATOM 8651 N N . GLY B 1 378 ? 1.059 13.672 -2.184 1 58.06 378 GLY B N 1
ATOM 8652 C CA . GLY B 1 378 ? 0.869 13.523 -0.75 1 58.06 378 GLY B CA 1
ATOM 8653 C C . GLY B 1 378 ? -0.522 13.922 -0.289 1 58.06 378 GLY B C 1
ATOM 8654 O O . GLY B 1 378 ? -1.216 14.68 -0.968 1 58.06 378 GLY B O 1
ATOM 8655 N N . ILE B 1 379 ? -1.029 13.164 0.735 1 65.31 379 ILE B N 1
ATOM 8656 C CA . ILE B 1 379 ? -2.365 13.469 1.235 1 65.31 379 ILE B CA 1
ATOM 8657 C C . ILE B 1 379 ? -2.355 14.82 1.941 1 65.31 379 ILE B C 1
ATOM 8659 O O . ILE B 1 379 ? -1.344 15.219 2.525 1 65.31 379 ILE B O 1
ATOM 8663 N N . LEU B 1 380 ? -3.301 15.586 1.643 1 65.56 380 LEU B N 1
ATOM 8664 C CA . LEU B 1 380 ? -3.504 16.859 2.328 1 65.56 380 LEU B CA 1
ATOM 8665 C C . LEU B 1 380 ? -4.867 16.891 3.006 1 65.56 380 LEU B C 1
ATOM 8667 O O . LEU B 1 380 ? -5.867 16.453 2.432 1 65.56 380 LEU B O 1
ATOM 8671 N N . CYS B 1 381 ? -4.793 17.234 4.273 1 75.94 381 CYS B N 1
ATOM 8672 C CA . CYS B 1 381 ? -6.047 17.469 4.977 1 75.94 381 CYS B CA 1
ATOM 8673 C C . CYS B 1 381 ? -6.652 18.812 4.586 1 75.94 381 CYS B C 1
ATOM 8675 O O . CYS B 1 381 ? -6.141 19.859 4.969 1 75.94 381 CYS B O 1
ATOM 8677 N N . ASP B 1 382 ? -7.652 18.688 3.828 1 74.56 382 ASP B N 1
ATOM 8678 C CA . ASP B 1 382 ? -8.344 19.906 3.393 1 74.56 382 ASP B CA 1
ATOM 8679 C C . ASP B 1 382 ? -9.461 20.281 4.363 1 74.56 382 ASP B C 1
ATOM 8681 O O . ASP B 1 382 ? -9.539 19.719 5.465 1 74.56 382 ASP B O 1
ATOM 8685 N N . GLU B 1 383 ? -10.273 21.312 3.955 1 72.75 383 GLU B N 1
ATOM 8686 C CA . GLU B 1 383 ? -11.359 21.812 4.797 1 72.75 383 GLU B CA 1
ATOM 8687 C C . GLU B 1 383 ? -12.352 20.703 5.125 1 72.75 383 GLU B C 1
ATOM 8689 O O . GLU B 1 383 ? -12.914 20.672 6.223 1 72.75 383 GLU B O 1
ATOM 8694 N N . ASP B 1 384 ? -12.555 19.828 4.215 1 75.88 384 ASP B N 1
ATOM 8695 C CA . ASP B 1 384 ? -13.523 18.766 4.41 1 75.88 384 ASP B CA 1
ATOM 8696 C C . ASP B 1 384 ? -12.828 17.438 4.734 1 75.88 384 ASP B C 1
ATOM 8698 O O . ASP B 1 384 ? -13.43 16.375 4.609 1 75.88 384 ASP B O 1
ATOM 8702 N N . GLY B 1 385 ? -11.594 17.578 5.109 1 84.31 385 GLY B N 1
ATOM 8703 C CA . GLY B 1 385 ? -10.836 16.375 5.379 1 84.31 385 GLY B CA 1
ATOM 8704 C C . GLY B 1 385 ? -10.008 15.914 4.195 1 84.31 385 GLY B C 1
ATOM 8705 O O . GLY B 1 385 ? -9.602 16.719 3.359 1 84.31 385 GLY B O 1
ATOM 8706 N N . ILE B 1 386 ? -9.766 14.672 4.148 1 86.56 386 ILE B N 1
ATOM 8707 C CA . ILE B 1 386 ? -9.016 14.102 3.035 1 86.56 386 ILE B CA 1
ATOM 8708 C C . ILE B 1 386 ? -9.977 13.672 1.929 1 86.56 386 ILE B C 1
ATOM 8710 O O . ILE B 1 386 ? -10.773 12.758 2.113 1 86.56 386 ILE B O 1
ATOM 8714 N N . CYS B 1 387 ? -9.883 14.391 0.857 1 83.75 387 CYS B N 1
ATOM 8715 C CA . CYS B 1 387 ? -10.836 14.148 -0.224 1 83.75 387 CYS B CA 1
ATOM 8716 C C . CYS B 1 387 ? -10.133 13.57 -1.447 1 83.75 387 CYS B C 1
ATOM 8718 O O . CYS B 1 387 ? -8.953 13.844 -1.676 1 83.75 387 CYS B O 1
ATOM 8720 N N . GLY B 1 388 ? -10.852 12.719 -2.15 1 77.88 388 GLY B N 1
ATOM 8721 C CA . GLY B 1 388 ? -10.352 12.133 -3.385 1 77.88 388 GLY B CA 1
ATOM 8722 C C . GLY B 1 388 ? -11.352 11.211 -4.059 1 77.88 388 GLY B C 1
ATOM 8723 O O . GLY B 1 388 ? -12.406 10.922 -3.5 1 77.88 388 GLY B O 1
ATOM 8724 N N . ARG B 1 389 ? -11.117 10.945 -5.254 1 82.5 389 ARG B N 1
ATOM 8725 C CA . ARG B 1 389 ? -11.969 10.008 -5.973 1 82.5 389 ARG B CA 1
ATOM 8726 C C . ARG B 1 389 ? -11.914 8.625 -5.34 1 82.5 389 ARG B C 1
ATOM 8728 O O . ARG B 1 389 ? -10.828 8.109 -5.059 1 82.5 389 ARG B O 1
ATOM 8735 N N . THR B 1 390 ? -13.047 8.031 -5.168 1 84.56 390 THR B N 1
ATOM 8736 C CA . THR B 1 390 ? -13.156 6.734 -4.504 1 84.56 390 THR B CA 1
ATOM 8737 C C . THR B 1 390 ? -12.453 5.652 -5.32 1 84.56 390 THR B C 1
ATOM 8739 O O . THR B 1 390 ? -12.703 5.512 -6.52 1 84.56 390 THR B O 1
ATOM 8742 N N . ASN B 1 391 ? -11.555 4.848 -4.695 1 82.25 391 ASN B N 1
ATOM 8743 C CA . ASN B 1 391 ? -10.867 3.688 -5.258 1 82.25 391 ASN B CA 1
ATOM 8744 C C . ASN B 1 391 ? -9.82 4.102 -6.289 1 82.25 391 ASN B C 1
ATOM 8746 O O . ASN B 1 391 ? -9.328 3.264 -7.051 1 82.25 391 ASN B O 1
ATOM 8750 N N . VAL B 1 392 ? -9.633 5.418 -6.402 1 75.19 392 VAL B N 1
ATOM 8751 C CA . VAL B 1 392 ? -8.57 5.93 -7.258 1 75.19 392 VAL B CA 1
ATOM 8752 C C . VAL B 1 392 ? -7.52 6.641 -6.41 1 75.19 392 VAL B C 1
ATOM 8754 O O . VAL B 1 392 ? -6.406 6.141 -6.238 1 75.19 392 VAL B O 1
ATOM 8757 N N . SER B 1 393 ? -8.023 7.738 -5.812 1 74 393 SER B N 1
ATOM 8758 C CA . SER B 1 393 ? -7.121 8.461 -4.922 1 74 393 SER B CA 1
ATOM 8759 C C . SER B 1 393 ? -7.266 7.977 -3.482 1 74 393 SER B C 1
ATOM 8761 O O . SER B 1 393 ? -6.285 7.926 -2.736 1 74 393 SER B O 1
ATOM 8763 N N . VAL B 1 394 ? -8.516 7.75 -3.229 1 85.94 394 VAL B N 1
ATOM 8764 C CA . VAL B 1 394 ? -8.766 7.191 -1.904 1 85.94 394 VAL B CA 1
ATOM 8765 C C . VAL B 1 394 ? -9.047 5.691 -2.021 1 85.94 394 VAL B C 1
ATOM 8767 O O . VAL B 1 394 ? -10.156 5.285 -2.357 1 85.94 394 VAL B O 1
ATOM 8770 N N . THR B 1 395 ? -8.047 4.961 -1.716 1 85.38 395 THR B N 1
ATOM 8771 C CA . THR B 1 395 ? -8.109 3.508 -1.837 1 85.38 395 THR B CA 1
ATOM 8772 C C . THR B 1 395 ? -8.156 2.852 -0.459 1 85.38 395 THR B C 1
ATOM 8774 O O . THR B 1 395 ? -7.871 3.496 0.551 1 85.38 395 THR B O 1
ATOM 8777 N N . PRO B 1 396 ? -8.594 1.562 -0.438 1 89.5 396 PRO B N 1
ATOM 8778 C CA . PRO B 1 396 ? -8.562 0.845 0.84 1 89.5 396 PRO B CA 1
ATOM 8779 C C . PRO B 1 396 ? -7.18 0.837 1.482 1 89.5 396 PRO B C 1
ATOM 8781 O O . PRO B 1 396 ? -7.062 0.95 2.705 1 89.5 396 PRO B O 1
ATOM 8784 N N . GLU B 1 397 ? -6.188 0.762 0.693 1 84.69 397 GLU B N 1
ATOM 8785 C CA . GLU B 1 397 ? -4.828 0.759 1.223 1 84.69 397 GLU B CA 1
ATOM 8786 C C . GLU B 1 397 ? -4.5 2.082 1.909 1 84.69 397 GLU B C 1
ATOM 8788 O O . GLU B 1 397 ? -3.871 2.098 2.971 1 84.69 397 GLU B O 1
ATOM 8793 N N . LEU B 1 398 ? -4.941 3.152 1.278 1 84.31 398 LEU B N 1
ATOM 8794 C CA . LEU B 1 398 ? -4.719 4.465 1.872 1 84.31 398 LEU B CA 1
ATOM 8795 C C . LEU B 1 398 ? -5.469 4.598 3.193 1 84.31 398 LEU B C 1
ATOM 8797 O O . LEU B 1 398 ? -4.953 5.184 4.148 1 84.31 398 LEU B O 1
ATOM 8801 N N . CYS B 1 399 ? -6.672 4.125 3.193 1 92.56 399 CYS B N 1
ATOM 8802 C CA . CYS B 1 399 ? -7.465 4.207 4.414 1 92.56 399 CYS B CA 1
ATOM 8803 C C . CYS B 1 399 ? -6.805 3.43 5.547 1 92.56 399 CYS B C 1
ATOM 8805 O O . CYS B 1 399 ? -6.902 3.82 6.711 1 92.56 399 CYS B O 1
ATOM 8807 N N . CYS B 1 400 ? -6.184 2.314 5.191 1 91.69 400 CYS B N 1
ATOM 8808 C CA . CYS B 1 400 ? -5.43 1.563 6.188 1 91.69 400 CYS B CA 1
ATOM 8809 C C . CYS B 1 400 ? -4.312 2.414 6.781 1 91.69 400 CYS B C 1
ATOM 8811 O O . CYS B 1 400 ? -4.133 2.445 8 1 91.69 400 CYS B O 1
ATOM 8813 N N . LYS B 1 401 ? -3.643 3.104 5.953 1 86.62 401 LYS B N 1
ATOM 8814 C CA . LYS B 1 401 ? -2.535 3.951 6.383 1 86.62 401 LYS B CA 1
ATOM 8815 C C . LYS B 1 401 ? -3.029 5.105 7.25 1 86.62 401 LYS B C 1
ATOM 8817 O O . LYS B 1 401 ? -2.381 5.473 8.234 1 86.62 401 LYS B O 1
ATOM 8822 N N . ILE B 1 402 ? -4.145 5.672 6.836 1 92.31 402 ILE B N 1
ATOM 8823 C CA . ILE B 1 402 ? -4.707 6.793 7.582 1 92.31 402 ILE B CA 1
ATOM 8824 C C . ILE B 1 402 ? -5.094 6.332 8.984 1 92.31 402 ILE B C 1
ATOM 8826 O O . ILE B 1 402 ? -4.812 7.016 9.969 1 92.31 402 ILE B O 1
ATOM 8830 N N . GLY B 1 403 ? -5.695 5.199 9.055 1 94.25 403 GLY B N 1
ATOM 8831 C CA . GLY B 1 403 ? -6.047 4.66 10.359 1 94.25 403 GLY B CA 1
ATOM 8832 C C . GLY B 1 403 ? -4.844 4.41 11.25 1 94.25 403 GLY B C 1
ATOM 8833 O O . GLY B 1 403 ? -4.859 4.75 12.43 1 94.25 403 GLY B O 1
ATOM 8834 N N . ALA B 1 404 ? -3.844 3.824 10.664 1 91.62 404 ALA B N 1
ATOM 8835 C CA . ALA B 1 404 ? -2.637 3.52 11.422 1 91.62 404 ALA B CA 1
ATOM 8836 C C . ALA B 1 404 ? -1.929 4.797 11.867 1 91.62 404 ALA B C 1
ATOM 8838 O O . ALA B 1 404 ? -1.455 4.895 13 1 91.62 404 ALA B O 1
ATOM 8839 N N . ALA B 1 405 ? -1.839 5.777 10.969 1 89.38 405 ALA B N 1
ATOM 8840 C CA . ALA B 1 405 ? -1.179 7.043 11.273 1 89.38 405 ALA B CA 1
ATOM 8841 C C . ALA B 1 405 ? -1.916 7.797 12.383 1 89.38 405 ALA B C 1
ATOM 8843 O O . ALA B 1 405 ? -1.29 8.367 13.273 1 89.38 405 ALA B O 1
ATOM 8844 N N . LEU B 1 406 ? -3.197 7.836 12.289 1 94.06 406 LEU B N 1
ATOM 8845 C CA . LEU B 1 406 ? -4 8.516 13.297 1 94.06 406 LEU B CA 1
ATOM 8846 C C . LEU B 1 406 ? -3.795 7.895 14.672 1 94.06 406 LEU B C 1
ATOM 8848 O O . LEU B 1 406 ? -3.672 8.609 15.672 1 94.06 406 LEU B O 1
ATOM 8852 N N . ALA B 1 407 ? -3.799 6.578 14.68 1 93.44 407 ALA B N 1
ATOM 8853 C CA . ALA B 1 407 ? -3.645 5.867 15.945 1 93.44 407 ALA B CA 1
ATOM 8854 C C . ALA B 1 407 ? -2.254 6.09 16.531 1 93.44 407 ALA B C 1
ATOM 8856 O O . ALA B 1 407 ? -2.059 5.957 17.75 1 93.44 407 ALA B O 1
ATOM 8857 N N . SER B 1 408 ? -1.337 6.461 15.711 1 87.81 408 SER B N 1
ATOM 8858 C CA . SER B 1 408 ? 0.045 6.625 16.156 1 87.81 408 SER B CA 1
ATOM 8859 C C . SER B 1 408 ? 0.31 8.047 16.625 1 87.81 408 SER B C 1
ATOM 8861 O O . SER B 1 408 ? 1.409 8.359 17.094 1 87.81 408 SER B O 1
ATOM 8863 N N . LEU B 1 409 ? -0.672 8.977 16.484 1 87.38 409 LEU B N 1
ATOM 8864 C CA . LEU B 1 409 ? -0.496 10.359 16.922 1 87.38 409 LEU B CA 1
ATOM 8865 C C . LEU B 1 409 ? -0.281 10.438 18.438 1 87.38 409 LEU B C 1
ATOM 8867 O O . LEU B 1 409 ? 0.462 11.289 18.922 1 87.38 409 LEU B O 1
ATOM 8871 N N . SER B 1 410 ? -1.005 9.617 19.109 1 84.62 410 SER B N 1
ATOM 8872 C CA . SER B 1 410 ? -0.878 9.539 20.562 1 84.62 410 SER B CA 1
ATOM 8873 C C . SER B 1 410 ? -0.815 8.086 21.031 1 84.62 410 SER B C 1
ATOM 8875 O O . SER B 1 410 ? -1.555 7.234 20.531 1 84.62 410 SER B O 1
ATOM 8877 N N . GLU B 1 411 ? 0.044 7.863 21.938 1 81 411 GLU B N 1
ATOM 8878 C CA . GLU B 1 411 ? 0.189 6.504 22.438 1 81 411 GLU B CA 1
ATOM 8879 C C . GLU B 1 411 ? -1.06 6.062 23.203 1 81 411 GLU B C 1
ATOM 8881 O O . GLU B 1 411 ? -1.544 6.781 24.078 1 81 411 GLU B O 1
ATOM 8886 N N . GLY B 1 412 ? -1.586 4.977 22.891 1 82.06 412 GLY B N 1
ATOM 8887 C CA . GLY B 1 412 ? -2.725 4.414 23.609 1 82.06 412 GLY B CA 1
ATOM 8888 C C . GLY B 1 412 ? -4.031 5.121 23.297 1 82.06 412 GLY B C 1
ATOM 8889 O O . GLY B 1 412 ? -4.996 5.016 24.047 1 82.06 412 GLY B O 1
ATOM 8890 N N . ALA B 1 413 ? -4.039 5.867 22.281 1 90.25 413 ALA B N 1
ATOM 8891 C CA . ALA B 1 413 ? -5.242 6.609 21.906 1 90.25 413 ALA B CA 1
ATOM 8892 C C . ALA B 1 413 ? -6.371 5.664 21.516 1 90.25 413 ALA B C 1
ATOM 8894 O O . ALA B 1 413 ? -6.125 4.598 20.953 1 90.25 413 ALA B O 1
ATOM 8895 N N . ILE B 1 414 ? -7.555 6.012 21.938 1 95.12 414 ILE B N 1
ATOM 8896 C CA . ILE B 1 414 ? -8.75 5.32 21.469 1 95.12 414 ILE B CA 1
ATOM 8897 C C . ILE B 1 414 ? -9.297 6.016 20.219 1 95.12 414 ILE B C 1
ATOM 8899 O O . ILE B 1 414 ? -9.539 7.227 20.234 1 95.12 414 ILE B O 1
ATOM 8903 N N . ILE B 1 415 ? -9.445 5.223 19.188 1 96.62 415 ILE B N 1
ATOM 8904 C CA . ILE B 1 415 ? -9.875 5.797 17.922 1 96.62 415 ILE B CA 1
ATOM 8905 C C . ILE B 1 415 ? -11.297 5.355 17.609 1 96.62 415 ILE B C 1
ATOM 8907 O O . ILE B 1 415 ? -11.641 4.184 17.766 1 96.62 415 ILE B O 1
ATOM 8911 N N . ALA B 1 416 ? -12.102 6.285 17.203 1 97.56 416 ALA B N 1
ATOM 8912 C CA . ALA B 1 416 ? -13.469 5.977 16.781 1 97.56 416 ALA B CA 1
ATOM 8913 C C . ALA B 1 416 ? -13.594 6.023 15.258 1 97.56 416 ALA B C 1
ATOM 8915 O O . ALA B 1 416 ? -12.961 6.859 14.602 1 97.56 416 ALA B O 1
ATOM 8916 N N . VAL B 1 417 ? -14.336 5.094 14.766 1 97.19 417 VAL B N 1
ATOM 8917 C CA . VAL B 1 417 ? -14.523 5.047 13.32 1 97.19 417 VAL B CA 1
ATOM 8918 C C . VAL B 1 417 ? -16.016 4.93 12.992 1 97.19 417 VAL B C 1
ATOM 8920 O O . VAL B 1 417 ? -16.766 4.281 13.727 1 97.19 417 VAL B O 1
ATOM 8923 N N . ALA B 1 418 ? -16.422 5.633 11.953 1 97.25 418 ALA B N 1
ATOM 8924 C CA . ALA B 1 418 ? -17.781 5.551 11.445 1 97.25 418 ALA B CA 1
ATOM 8925 C C . ALA B 1 418 ? -17.828 5.805 9.945 1 97.25 418 ALA B C 1
ATOM 8927 O O . ALA B 1 418 ? -16.844 6.273 9.359 1 97.25 418 ALA B O 1
ATOM 8928 N N . SER B 1 419 ? -18.859 5.379 9.312 1 96.38 419 SER B N 1
ATOM 8929 C CA . SER B 1 419 ? -19.016 5.605 7.879 1 96.38 419 SER B CA 1
ATOM 8930 C C . SER B 1 419 ? -20.422 6.059 7.535 1 96.38 419 SER B C 1
ATOM 8932 O O . SER B 1 419 ? -21.344 5.871 8.328 1 96.38 419 SER B O 1
ATOM 8934 N N . GLY B 1 420 ? -20.547 6.719 6.422 1 93.56 420 GLY B N 1
ATOM 8935 C CA . GLY B 1 420 ? -21.859 7.008 5.871 1 93.56 420 GLY B CA 1
ATOM 8936 C C . GLY B 1 420 ? -22.594 5.77 5.383 1 93.56 420 GLY B C 1
ATOM 8937 O O . GLY B 1 420 ? -22.109 4.648 5.574 1 93.56 420 GLY B O 1
ATOM 8938 N N . ASP B 1 421 ? -23.734 5.93 4.754 1 90.31 421 ASP B N 1
ATOM 8939 C CA . ASP B 1 421 ? -24.594 4.812 4.395 1 90.31 421 ASP B CA 1
ATOM 8940 C C . ASP B 1 421 ? -24.359 4.375 2.951 1 90.31 421 ASP B C 1
ATOM 8942 O O . ASP B 1 421 ? -25.312 4.016 2.242 1 90.31 421 ASP B O 1
ATOM 8946 N N . THR B 1 422 ? -23.266 4.43 2.428 1 92 422 THR B N 1
ATOM 8947 C CA . THR B 1 422 ? -22.938 3.916 1.103 1 92 422 THR B CA 1
ATOM 8948 C C . THR B 1 422 ? -22.062 2.672 1.205 1 92 422 THR B C 1
ATOM 8950 O O . THR B 1 422 ? -21.359 2.479 2.201 1 92 422 THR B O 1
ATOM 8953 N N . LEU B 1 423 ? -22.141 1.807 0.232 1 92.69 423 LEU B N 1
ATOM 8954 C CA . LEU B 1 423 ? -21.375 0.569 0.229 1 92.69 423 LEU B CA 1
ATOM 8955 C C . LEU B 1 423 ? -19.875 0.864 0.211 1 92.69 423 LEU B C 1
ATOM 8957 O O . LEU B 1 423 ? -19.094 0.191 0.891 1 92.69 423 LEU B O 1
ATOM 8961 N N . SER B 1 424 ? -19.5 1.832 -0.552 1 93.94 424 SER B N 1
ATOM 8962 C CA . SER B 1 424 ? -18.078 2.186 -0.653 1 93.94 424 SER B CA 1
ATOM 8963 C C . SER B 1 424 ? -17.547 2.701 0.677 1 93.94 424 SER B C 1
ATOM 8965 O O . SER B 1 424 ? -16.438 2.348 1.083 1 93.94 424 SER B O 1
ATOM 8967 N N . ALA B 1 425 ? -18.344 3.527 1.329 1 95.25 425 ALA B N 1
ATOM 8968 C CA . ALA B 1 425 ? -17.906 4.066 2.613 1 95.25 425 ALA B CA 1
ATOM 8969 C C . ALA B 1 425 ? -17.734 2.957 3.646 1 95.25 425 ALA B C 1
ATOM 8971 O O . ALA B 1 425 ? -16.781 2.971 4.426 1 95.25 425 ALA B O 1
ATOM 8972 N N . ARG B 1 426 ? -18.641 2.049 3.66 1 94.56 426 ARG B N 1
ATOM 8973 C CA . ARG B 1 426 ? -18.562 0.93 4.594 1 94.56 426 ARG B CA 1
ATOM 8974 C C . ARG B 1 426 ? -17.328 0.072 4.316 1 94.56 426 ARG B C 1
ATOM 8976 O O . ARG B 1 426 ? -16.656 -0.389 5.25 1 94.56 426 ARG B O 1
ATOM 8983 N N . ALA B 1 427 ? -17.125 -0.161 3.066 1 94.94 427 ALA B N 1
ATOM 8984 C CA . ALA B 1 427 ? -15.961 -0.953 2.68 1 94.94 427 ALA B CA 1
ATOM 8985 C C . ALA B 1 427 ? -14.664 -0.273 3.117 1 94.94 427 ALA B C 1
ATOM 8987 O O . ALA B 1 427 ? -13.758 -0.928 3.639 1 94.94 427 ALA B O 1
ATOM 8988 N N . LEU B 1 428 ? -14.562 1.017 2.908 1 94.75 428 LEU B N 1
ATOM 8989 C CA . LEU B 1 428 ? -13.359 1.764 3.26 1 94.75 428 LEU B CA 1
ATOM 8990 C C . LEU B 1 428 ? -13.172 1.824 4.773 1 94.75 428 LEU B C 1
ATOM 8992 O O . LEU B 1 428 ? -12.047 1.88 5.266 1 94.75 428 LEU B O 1
ATOM 8996 N N . LYS B 1 429 ? -14.281 1.819 5.434 1 96.81 429 LYS B N 1
ATOM 8997 C CA . LYS B 1 429 ? -14.234 1.831 6.891 1 96.81 429 LYS B CA 1
ATOM 8998 C C . LYS B 1 429 ? -13.492 0.607 7.426 1 96.81 429 LYS B C 1
ATOM 9000 O O . LYS B 1 429 ? -12.719 0.711 8.375 1 96.81 429 LYS B O 1
ATOM 9005 N N . TYR B 1 430 ? -13.688 -0.546 6.824 1 95.56 430 TYR B N 1
ATOM 9006 C CA . TYR B 1 430 ? -13.016 -1.768 7.254 1 95.56 430 TYR B CA 1
ATOM 9007 C C . TYR B 1 430 ? -11.508 -1.609 7.191 1 95.56 430 TYR B C 1
ATOM 9009 O O . TYR B 1 430 ? -10.789 -2.064 8.086 1 95.56 430 TYR B O 1
ATOM 9017 N N . SER B 1 431 ? -11.047 -1.025 6.156 1 95.38 431 SER B N 1
ATOM 9018 C CA . SER B 1 431 ? -9.609 -0.822 6 1 95.38 431 SER B CA 1
ATOM 9019 C C . SER B 1 431 ? -9.062 0.102 7.082 1 95.38 431 SER B C 1
ATOM 9021 O O . SER B 1 431 ? -7.988 -0.145 7.633 1 95.38 431 SER B O 1
ATOM 9023 N N . ALA B 1 432 ? -9.82 1.136 7.316 1 96.38 432 ALA B N 1
ATOM 9024 C CA . ALA B 1 432 ? -9.391 2.053 8.367 1 96.38 432 ALA B CA 1
ATOM 9025 C C . ALA B 1 432 ? -9.32 1.349 9.719 1 96.38 432 ALA B C 1
ATOM 9027 O O . ALA B 1 432 ? -8.414 1.595 10.508 1 96.38 432 ALA B O 1
ATOM 9028 N N . MET B 1 433 ? -10.273 0.532 9.984 1 96.75 433 MET B N 1
ATOM 9029 C CA . MET B 1 433 ? -10.305 -0.226 11.234 1 96.75 433 MET B CA 1
ATOM 9030 C C . MET B 1 433 ? -9.07 -1.105 11.367 1 96.75 433 MET B C 1
ATOM 9032 O O . MET B 1 433 ? -8.438 -1.139 12.43 1 96.75 433 MET B O 1
ATOM 9036 N N . SER B 1 434 ? -8.797 -1.788 10.281 1 95.69 434 SER B N 1
ATOM 9037 C CA . SER B 1 434 ? -7.633 -2.668 10.289 1 95.69 434 SER B CA 1
ATOM 9038 C C . SER B 1 434 ? -6.352 -1.89 10.57 1 95.69 434 SER B C 1
ATOM 9040 O O . SER B 1 434 ? -5.488 -2.352 11.32 1 95.69 434 SER B O 1
ATOM 9042 N N . GLY B 1 435 ? -6.246 -0.745 9.938 1 93.62 435 GLY B N 1
ATOM 9043 C CA . GLY B 1 435 ? -5.082 0.097 10.18 1 93.62 435 GLY B CA 1
ATOM 9044 C C . GLY B 1 435 ? -4.93 0.508 11.625 1 93.62 435 GLY B C 1
ATOM 9045 O O . GLY B 1 435 ? -3.828 0.454 12.18 1 93.62 435 GLY B O 1
ATOM 9046 N N . VAL B 1 436 ? -5.996 0.891 12.25 1 95.31 436 VAL B N 1
ATOM 9047 C CA . VAL B 1 436 ? -5.988 1.33 13.641 1 95.31 436 VAL B CA 1
ATOM 9048 C C . VAL B 1 436 ? -5.578 0.172 14.547 1 95.31 436 VAL B C 1
ATOM 9050 O O . VAL B 1 436 ? -4.703 0.326 15.406 1 95.31 436 VAL B O 1
ATOM 9053 N N . LEU B 1 437 ? -6.133 -0.956 14.336 1 95.19 437 LEU B N 1
ATOM 9054 C CA . LEU B 1 437 ? -5.91 -2.107 15.203 1 95.19 437 LEU B CA 1
ATOM 9055 C C . LEU B 1 437 ? -4.48 -2.623 15.07 1 95.19 437 LEU B C 1
ATOM 9057 O O . LEU B 1 437 ? -3.912 -3.143 16.031 1 95.19 437 LEU B O 1
ATOM 9061 N N . SER B 1 438 ? -3.945 -2.488 13.914 1 91.88 438 SER B N 1
ATOM 9062 C CA . SER B 1 438 ? -2.6 -2.986 13.641 1 91.88 438 SER B CA 1
ATOM 9063 C C . SER B 1 438 ? -1.556 -2.221 14.453 1 91.88 438 SER B C 1
ATOM 9065 O O . SER B 1 438 ? -0.421 -2.678 14.602 1 91.88 438 SER B O 1
ATOM 9067 N N . THR B 1 439 ? -1.918 -1.051 14.984 1 90.44 439 THR B N 1
ATOM 9068 C CA . THR B 1 439 ? -0.981 -0.249 15.766 1 90.44 439 THR B CA 1
ATOM 9069 C C . THR B 1 439 ? -1.039 -0.635 17.234 1 90.44 439 THR B C 1
ATOM 9071 O O . THR B 1 439 ? -0.161 -0.26 18.016 1 90.44 439 THR B O 1
ATOM 9074 N N . GLY B 1 440 ? -2.033 -1.366 17.594 1 91.06 440 GLY B N 1
ATOM 9075 C CA . GLY B 1 440 ? -2.23 -1.733 18.984 1 91.06 440 GLY B CA 1
ATOM 9076 C C . GLY B 1 440 ? -3.258 -0.869 19.688 1 91.06 440 GLY B C 1
ATOM 9077 O O . GLY B 1 440 ? -3.592 -1.114 20.844 1 91.06 440 GLY B O 1
ATOM 9078 N N . SER B 1 441 ? -3.764 0.114 19.031 1 92.94 441 SER B N 1
ATOM 9079 C CA . SER B 1 441 ? -4.762 0.999 19.625 1 92.94 441 SER B CA 1
ATOM 9080 C C . SER B 1 441 ? -6.148 0.364 19.594 1 92.94 441 SER B C 1
ATOM 9082 O O . SER B 1 441 ? -6.461 -0.424 18.703 1 92.94 441 SER B O 1
ATOM 9084 N N . ASN B 1 442 ? -6.906 0.714 20.578 1 93.94 442 ASN B N 1
ATOM 9085 C CA . ASN B 1 442 ? -8.281 0.232 20.625 1 93.94 442 ASN B CA 1
ATOM 9086 C C . ASN B 1 442 ? -9.203 1.078 19.766 1 93.94 442 ASN B C 1
ATOM 9088 O O . ASN B 1 442 ? -8.914 2.246 19.484 1 93.94 442 ASN B O 1
ATOM 9092 N N . LEU B 1 443 ? -10.227 0.429 19.344 1 95.94 443 LEU B N 1
ATOM 9093 C CA . LEU B 1 443 ? -11.102 1.06 18.359 1 95.94 443 LEU B CA 1
ATOM 9094 C C . LEU B 1 443 ? -12.562 0.963 18.797 1 95.94 443 LEU B C 1
ATOM 9096 O O . LEU B 1 443 ? -13 -0.078 19.281 1 95.94 443 LEU B O 1
ATOM 9100 N N . TRP B 1 444 ? -13.258 2.08 18.719 1 96.06 444 TRP B N 1
ATOM 9101 C CA . TRP B 1 444 ? -14.711 2.135 18.891 1 96.06 444 TRP B CA 1
ATOM 9102 C C . TRP B 1 444 ? -15.406 2.279 17.531 1 96.06 444 TRP B C 1
ATOM 9104 O O . TRP B 1 444 ? -15.219 3.283 16.844 1 96.06 444 TRP B O 1
ATOM 9114 N N . ASP B 1 445 ? -16.156 1.331 17.172 1 96.44 445 ASP B N 1
ATOM 9115 C CA . ASP B 1 445 ? -16.891 1.38 15.914 1 96.44 445 ASP B CA 1
ATOM 9116 C C . ASP B 1 445 ? -18.312 1.913 16.125 1 96.44 445 ASP B C 1
ATOM 9118 O O . ASP B 1 445 ? -19.156 1.243 16.734 1 96.44 445 ASP B O 1
ATOM 9122 N N . PHE B 1 446 ? -18.594 3.092 15.555 1 96.19 446 PHE B N 1
ATOM 9123 C CA . PHE B 1 446 ? -19.906 3.699 15.711 1 96.19 446 PHE B CA 1
ATOM 9124 C C . PHE B 1 446 ? -20.844 3.238 14.609 1 96.19 446 PHE B C 1
ATOM 9126 O O . PHE B 1 446 ? -22.016 3.619 14.586 1 96.19 446 PHE B O 1
ATOM 9133 N N . GLY B 1 447 ? -20.328 2.453 13.672 1 94.88 447 GLY B N 1
ATOM 9134 C CA . GLY B 1 447 ? -21.172 1.931 12.609 1 94.88 447 GLY B CA 1
ATOM 9135 C C . GLY B 1 447 ? -21.531 2.971 11.562 1 94.88 447 GLY B C 1
ATOM 9136 O O . GLY B 1 447 ? -20.688 3.762 11.156 1 94.88 447 GLY B O 1
ATOM 9137 N N . VAL B 1 448 ? -22.766 2.926 11.078 1 94.5 448 VAL B N 1
ATOM 9138 C CA . VAL B 1 448 ? -23.25 3.848 10.055 1 94.5 448 VAL B CA 1
ATOM 9139 C C . VAL B 1 448 ? -23.922 5.055 10.711 1 94.5 448 VAL B C 1
ATOM 9141 O O . VAL B 1 448 ? -24.844 4.895 11.508 1 94.5 448 VAL B O 1
ATOM 9144 N N . ASN B 1 449 ? -23.359 6.227 10.414 1 95.12 449 ASN B N 1
ATOM 9145 C CA . ASN B 1 449 ? -23.844 7.496 10.945 1 95.12 449 ASN B CA 1
ATOM 9146 C C . ASN B 1 449 ? -23.828 8.594 9.883 1 95.12 449 ASN B C 1
ATOM 9148 O O . ASN B 1 449 ? -23.141 8.469 8.867 1 95.12 449 ASN B O 1
ATOM 9152 N N . PHE B 1 450 ? -24.719 9.586 10.031 1 94.56 450 PHE B N 1
ATOM 9153 C CA . PHE B 1 450 ? -24.438 10.844 9.359 1 94.56 450 PHE B CA 1
ATOM 9154 C C . PHE B 1 450 ? -23.562 11.742 10.227 1 94.56 450 PHE B C 1
ATOM 9156 O O . PHE B 1 450 ? -23.297 11.422 11.391 1 94.56 450 PHE B O 1
ATOM 9163 N N . GLU B 1 451 ? -23.047 12.836 9.82 1 93.75 451 GLU B N 1
ATOM 9164 C CA . GLU B 1 451 ? -21.938 13.562 10.43 1 93.75 451 GLU B CA 1
ATOM 9165 C C . GLU B 1 451 ? -22.312 14.086 11.812 1 93.75 451 GLU B C 1
ATOM 9167 O O . GLU B 1 451 ? -21.547 13.945 12.773 1 93.75 451 GLU B O 1
ATOM 9172 N N . SER B 1 452 ? -23.484 14.711 11.977 1 95 452 SER B N 1
ATOM 9173 C CA . SER B 1 452 ? -23.906 15.227 13.273 1 95 452 SER B CA 1
ATOM 9174 C C . SER B 1 452 ? -24.016 14.109 14.305 1 95 452 SER B C 1
ATOM 9176 O O . SER B 1 452 ? -23.719 14.305 15.484 1 95 452 SER B O 1
ATOM 9178 N N . GLN B 1 453 ? -24.562 13.008 13.867 1 94.19 453 GLN B N 1
ATOM 9179 C CA . GLN B 1 453 ? -24.656 11.844 14.75 1 94.19 453 GLN B CA 1
ATOM 9180 C C . GLN B 1 453 ? -23.266 11.367 15.172 1 94.19 453 GLN B C 1
ATOM 9182 O O . GLN B 1 453 ? -23.062 10.961 16.312 1 94.19 453 GLN B O 1
ATOM 9187 N N . PHE B 1 454 ? -22.391 11.367 14.25 1 95.75 454 PHE B N 1
ATOM 9188 C CA . PHE B 1 454 ? -21.016 10.992 14.539 1 95.75 454 PHE B CA 1
ATOM 9189 C C . PHE B 1 454 ? -20.406 11.922 15.586 1 95.75 454 PHE B C 1
ATOM 9191 O O . PHE B 1 454 ? -19.75 11.469 16.516 1 95.75 454 PHE B O 1
ATOM 9198 N N . ASP B 1 455 ? -20.609 13.219 15.367 1 94.44 455 ASP B N 1
ATOM 9199 C CA . ASP B 1 455 ? -20.078 14.195 16.312 1 94.44 455 ASP B CA 1
ATOM 9200 C C . ASP B 1 455 ? -20.656 13.969 17.719 1 94.44 455 ASP B C 1
ATOM 9202 O O . ASP B 1 455 ? -19.938 14.117 18.703 1 94.44 455 ASP B O 1
ATOM 9206 N N . PHE B 1 456 ? -21.891 13.633 17.766 1 94.06 456 PHE B N 1
ATOM 9207 C CA . PHE B 1 456 ? -22.516 13.328 19.031 1 94.06 456 PHE B CA 1
ATOM 9208 C C . PHE B 1 456 ? -21.859 12.125 19.703 1 94.06 456 PHE B C 1
ATOM 9210 O O . PHE B 1 456 ? -21.594 12.133 20.906 1 94.06 456 PHE B O 1
ATOM 9217 N N . CYS B 1 457 ? -21.641 11.078 18.844 1 95 457 CYS B N 1
ATOM 9218 C CA . CYS B 1 457 ? -21 9.883 19.375 1 95 457 CYS B CA 1
ATOM 9219 C C . CYS B 1 457 ? -19.609 10.195 19.906 1 95 457 CYS B C 1
ATOM 9221 O O . CYS B 1 457 ? -19.203 9.664 20.938 1 95 457 CYS B O 1
ATOM 9223 N N . MET B 1 458 ? -18.922 11.047 19.203 1 94.06 458 MET B N 1
ATOM 9224 C CA . MET B 1 458 ? -17.594 11.453 19.656 1 94.06 458 MET B CA 1
ATOM 9225 C C . MET B 1 458 ? -17.672 12.18 20.984 1 94.06 458 MET B C 1
ATOM 9227 O O . MET B 1 458 ? -16.797 12.008 21.844 1 94.06 458 MET B O 1
ATOM 9231 N N . LEU B 1 459 ? -18.672 12.953 21.109 1 91.75 459 LEU B N 1
ATOM 9232 C CA . LEU B 1 459 ? -18.859 13.727 22.328 1 91.75 459 LEU B CA 1
ATOM 9233 C C . LEU B 1 459 ? -19.125 12.812 23.531 1 91.75 459 LEU B C 1
ATOM 9235 O O . LEU B 1 459 ? -18.609 13.047 24.625 1 91.75 459 LEU B O 1
ATOM 9239 N N . LYS B 1 460 ? -19.844 11.797 23.312 1 89.75 460 LYS B N 1
ATOM 9240 C CA . LYS B 1 460 ? -20.281 10.945 24.406 1 89.75 460 LYS B CA 1
ATOM 9241 C C . LYS B 1 460 ? -19.25 9.859 24.703 1 89.75 460 LYS B C 1
ATOM 9243 O O . LYS B 1 460 ? -19.188 9.359 25.828 1 89.75 460 LYS B O 1
ATOM 9248 N N . SER B 1 461 ? -18.5 9.367 23.75 1 89.38 461 SER B N 1
ATOM 9249 C CA . SER B 1 461 ? -17.578 8.242 23.906 1 89.38 461 SER B CA 1
ATOM 9250 C C . SER B 1 461 ? -16.25 8.688 24.5 1 89.38 461 SER B C 1
ATOM 9252 O O . SER B 1 461 ? -15.484 7.867 25.016 1 89.38 461 SER B O 1
ATOM 9254 N N . MET B 1 462 ? -15.867 9.914 24.422 1 84.94 462 MET B N 1
ATOM 9255 C CA . MET B 1 462 ? -14.609 10.469 24.906 1 84.94 462 MET B CA 1
ATOM 9256 C C . MET B 1 462 ? -13.43 9.891 24.125 1 84.94 462 MET B C 1
ATOM 9258 O O . MET B 1 462 ? -12.344 9.719 24.688 1 84.94 462 MET B O 1
ATOM 9262 N N . ALA B 1 463 ? -13.664 9.305 22.969 1 93.62 463 ALA B N 1
ATOM 9263 C CA . ALA B 1 463 ? -12.562 8.891 22.094 1 93.62 463 ALA B CA 1
ATOM 9264 C C . ALA B 1 463 ? -11.609 10.055 21.828 1 93.62 463 ALA B C 1
ATOM 9266 O O . ALA B 1 463 ? -12.023 11.219 21.844 1 93.62 463 ALA B O 1
ATOM 9267 N N . ASP B 1 464 ? -10.383 9.727 21.609 1 94.31 464 ASP B N 1
ATOM 9268 C CA . ASP B 1 464 ? -9.367 10.766 21.422 1 94.31 464 ASP B CA 1
ATOM 9269 C C . ASP B 1 464 ? -9.43 11.336 20 1 94.31 464 ASP B C 1
ATOM 9271 O O . ASP B 1 464 ? -9.266 12.547 19.812 1 94.31 464 ASP B O 1
ATOM 9275 N N . TYR B 1 465 ? -9.516 10.453 19.062 1 95.62 465 TYR B N 1
ATOM 9276 C CA . TYR B 1 465 ? -9.609 10.852 17.656 1 95.62 465 TYR B CA 1
ATOM 9277 C C . TYR B 1 465 ? -10.719 10.078 16.953 1 95.62 465 TYR B C 1
ATOM 9279 O O . TYR B 1 465 ? -11.164 9.039 17.438 1 95.62 465 TYR B O 1
ATOM 9287 N N . GLY B 1 466 ? -11.242 10.641 15.938 1 96.19 466 GLY B N 1
ATOM 9288 C CA . GLY B 1 466 ? -12.289 9.984 15.164 1 96.19 466 GLY B CA 1
ATOM 9289 C C . GLY B 1 466 ? -12.086 10.102 13.672 1 96.19 466 GLY B C 1
ATOM 9290 O O . GLY B 1 466 ? -11.523 11.086 13.188 1 96.19 466 GLY B O 1
ATOM 9291 N N . VAL B 1 467 ? -12.516 9.031 12.969 1 96.31 467 VAL B N 1
ATOM 9292 C CA . VAL B 1 467 ? -12.484 9.016 11.508 1 96.31 467 VAL B CA 1
ATOM 9293 C C . VAL B 1 467 ? -13.883 8.758 10.961 1 96.31 467 VAL B C 1
ATOM 9295 O O . VAL B 1 467 ? -14.531 7.777 11.336 1 96.31 467 VAL B O 1
ATOM 9298 N N . TYR B 1 468 ? -14.359 9.68 10.164 1 96.81 468 TYR B N 1
ATOM 9299 C CA . TYR B 1 468 ? -15.641 9.516 9.484 1 96.81 468 TYR B CA 1
ATOM 9300 C C . TYR B 1 468 ? -15.453 9.453 7.973 1 96.81 468 TYR B C 1
ATOM 9302 O O . TYR B 1 468 ? -14.922 10.383 7.363 1 96.81 468 TYR B O 1
ATOM 9310 N N . ILE B 1 469 ? -15.898 8.336 7.406 1 96.38 469 ILE B N 1
ATOM 9311 C CA . ILE B 1 469 ? -15.688 8.133 5.977 1 96.38 469 ILE B CA 1
ATOM 9312 C C . ILE B 1 469 ? -17.016 8.234 5.238 1 96.38 469 ILE B C 1
ATOM 9314 O O . ILE B 1 469 ? -17.969 7.531 5.578 1 96.38 469 ILE B O 1
ATOM 9318 N N . SER B 1 470 ? -17.062 9.117 4.332 1 93.69 470 SER B N 1
ATOM 9319 C CA . SER B 1 470 ? -18.203 9.234 3.436 1 93.69 470 SER B CA 1
ATOM 9320 C C . SER B 1 470 ? -17.781 9.133 1.975 1 93.69 470 SER B C 1
ATOM 9322 O O . SER B 1 470 ? -16.672 9.531 1.618 1 93.69 470 SER B O 1
ATOM 9324 N N . SER B 1 471 ? -18.578 8.453 1.21 1 87.44 471 SER B N 1
ATOM 9325 C CA . SER B 1 471 ? -18.234 8.273 -0.198 1 87.44 471 SER B CA 1
ATOM 9326 C C . SER B 1 471 ? -19.469 8.422 -1.088 1 87.44 471 SER B C 1
ATOM 9328 O O . SER B 1 471 ? -20.344 7.547 -1.104 1 87.44 471 SER B O 1
ATOM 9330 N N . ASP B 1 472 ? -19.781 9.547 -1.544 1 79.44 472 ASP B N 1
ATOM 9331 C CA . ASP B 1 472 ? -20.797 9.805 -2.553 1 79.44 472 ASP B CA 1
ATOM 9332 C C . ASP B 1 472 ? -20.172 10.289 -3.857 1 79.44 472 ASP B C 1
ATOM 9334 O O . ASP B 1 472 ? -20.172 11.484 -4.148 1 79.44 472 ASP B O 1
ATOM 9338 N N . GLY B 1 473 ? -19.594 9.32 -4.648 1 75.5 473 GLY B N 1
ATOM 9339 C CA . GLY B 1 473 ? -18.781 9.672 -5.801 1 75.5 473 GLY B CA 1
ATOM 9340 C C . GLY B 1 473 ? -17.328 9.914 -5.441 1 75.5 473 GLY B C 1
ATOM 9341 O O . GLY B 1 473 ? -16.453 9.133 -5.82 1 75.5 473 GLY B O 1
ATOM 9342 N N . ALA B 1 474 ? -17.219 10.984 -4.598 1 83 474 ALA B N 1
ATOM 9343 C CA . ALA B 1 474 ? -15.906 11.25 -4.027 1 83 474 ALA B CA 1
ATOM 9344 C C . ALA B 1 474 ? -15.859 10.875 -2.547 1 83 474 ALA B C 1
ATOM 9346 O O . ALA B 1 474 ? -16.844 11.07 -1.823 1 83 474 ALA B O 1
ATOM 9347 N N . ALA B 1 475 ? -14.773 10.242 -2.27 1 88.62 475 ALA B N 1
ATOM 9348 C CA . ALA B 1 475 ? -14.617 9.852 -0.871 1 88.62 475 ALA B CA 1
ATOM 9349 C C . ALA B 1 475 ? -14.086 11.008 -0.033 1 88.62 475 ALA B C 1
ATOM 9351 O O . ALA B 1 475 ? -13.234 11.781 -0.491 1 88.62 475 ALA B O 1
ATOM 9352 N N . ARG B 1 476 ? -14.688 11.172 1.067 1 91.19 476 ARG B N 1
ATOM 9353 C CA . ARG B 1 476 ? -14.266 12.164 2.051 1 91.19 476 ARG B CA 1
ATOM 9354 C C . ARG B 1 476 ? -13.992 11.516 3.402 1 91.19 476 ARG B C 1
ATOM 9356 O O . ARG B 1 476 ? -14.867 10.867 3.975 1 91.19 476 ARG B O 1
ATOM 9363 N N . ILE B 1 477 ? -12.75 11.711 3.84 1 94.38 477 ILE B N 1
ATOM 9364 C CA . ILE B 1 477 ? -12.367 11.195 5.148 1 94.38 477 ILE B CA 1
ATOM 9365 C C . ILE B 1 477 ? -12.188 12.352 6.129 1 94.38 477 ILE B C 1
ATOM 9367 O O . ILE B 1 477 ? -11.172 13.055 6.086 1 94.38 477 ILE B O 1
ATOM 9371 N N . LYS B 1 478 ? -13.133 12.477 6.988 1 93.62 478 LYS B N 1
ATOM 9372 C CA . LYS B 1 478 ? -13.062 13.523 8 1 93.62 478 LYS B CA 1
ATOM 9373 C C . LYS B 1 478 ? -12.414 13.008 9.281 1 93.62 478 LYS B C 1
ATOM 9375 O O . LYS B 1 478 ? -12.812 11.969 9.812 1 93.62 478 LYS B O 1
ATOM 9380 N N . ILE B 1 479 ? -11.406 13.703 9.672 1 94.38 479 ILE B N 1
ATOM 9381 C CA . ILE B 1 479 ? -10.703 13.344 10.898 1 94.38 479 ILE B CA 1
ATOM 9382 C C . ILE B 1 479 ? -11.008 14.375 11.984 1 94.38 479 ILE B C 1
ATOM 9384 O O . ILE B 1 479 ? -10.898 15.578 11.758 1 94.38 479 ILE B O 1
ATOM 9388 N N . VAL B 1 480 ? -11.438 13.883 13.117 1 93.44 480 VAL B N 1
ATOM 9389 C CA . VAL B 1 480 ? -11.828 14.789 14.195 1 93.44 480 VAL B CA 1
ATOM 9390 C C . VAL B 1 480 ? -11.078 14.438 15.469 1 93.44 480 VAL B C 1
ATOM 9392 O O . VAL B 1 480 ? -10.539 13.336 15.602 1 93.44 480 VAL B O 1
ATOM 9395 N N . ALA B 1 481 ? -10.938 15.438 16.312 1 91.5 481 ALA B N 1
ATOM 9396 C CA . ALA B 1 481 ? -10.344 15.258 17.625 1 91.5 481 ALA B CA 1
ATOM 9397 C C . ALA B 1 481 ? -11.414 15.008 18.688 1 91.5 481 ALA B C 1
ATOM 9399 O O . ALA B 1 481 ? -12.562 14.734 18.359 1 91.5 481 ALA B O 1
ATOM 9400 N N . LYS B 1 482 ? -10.969 15.055 19.906 1 89.56 482 LYS B N 1
ATOM 9401 C CA . LYS B 1 482 ? -11.867 14.805 21.016 1 89.56 482 LYS B CA 1
ATOM 9402 C C . LYS B 1 482 ? -13.07 15.734 20.984 1 89.56 482 LYS B C 1
ATOM 9404 O O . LYS B 1 482 ? -12.938 16.922 20.672 1 89.56 482 LYS B O 1
ATOM 9409 N N . GLY B 1 483 ? -14.258 15.195 21.156 1 88.88 483 GLY B N 1
ATOM 9410 C CA . GLY B 1 483 ? -15.469 15.992 21.172 1 88.88 483 GLY B CA 1
ATOM 9411 C C . GLY B 1 483 ? -16.047 16.234 19.797 1 88.88 483 GLY B C 1
ATOM 9412 O O . GLY B 1 483 ? -17.062 16.922 19.656 1 88.88 483 GLY B O 1
ATOM 9413 N N . GLY B 1 484 ? -15.414 15.688 18.781 1 89.81 484 GLY B N 1
ATOM 9414 C CA . GLY B 1 484 ? -15.898 15.844 17.422 1 89.81 484 GLY B CA 1
ATOM 9415 C C . GLY B 1 484 ? -15.453 17.141 16.781 1 89.81 484 GLY B C 1
ATOM 9416 O O . GLY B 1 484 ? -16.078 17.609 15.828 1 89.81 484 GLY B O 1
ATOM 9417 N N . LEU B 1 485 ? -14.469 17.734 17.297 1 90.25 485 LEU B N 1
ATOM 9418 C CA . LEU B 1 485 ? -13.945 19 16.781 1 90.25 485 LEU B CA 1
ATOM 9419 C C . LEU B 1 485 ? -12.836 18.75 15.758 1 90.25 485 LEU B C 1
ATOM 9421 O O . LEU B 1 485 ? -12.195 17.703 15.773 1 90.25 485 LEU B O 1
ATOM 9425 N N . PRO B 1 486 ? -12.664 19.672 14.859 1 85.25 486 PRO B N 1
ATOM 9426 C CA . PRO B 1 486 ? -11.594 19.5 13.875 1 85.25 486 PRO B CA 1
ATOM 9427 C C . PRO B 1 486 ? -10.219 19.344 14.516 1 85.25 486 PRO B C 1
ATOM 9429 O O . PRO B 1 486 ? -9.961 19.922 15.578 1 85.25 486 PRO B O 1
ATOM 9432 N N . LEU B 1 487 ? -9.359 18.688 13.852 1 83.56 487 LEU B N 1
ATOM 9433 C CA . LEU B 1 487 ? -8.008 18.453 14.344 1 83.56 487 LEU B CA 1
ATOM 9434 C C . LEU B 1 487 ? -7.211 19.75 14.375 1 83.56 487 LEU B C 1
ATOM 9436 O O . LEU B 1 487 ? -7.285 20.562 13.445 1 83.56 487 LEU B O 1
ATOM 9440 N N . PRO B 1 488 ? -6.539 19.938 15.453 1 78.56 488 PRO B N 1
ATOM 9441 C CA . PRO B 1 488 ? -5.617 21.062 15.445 1 78.56 488 PRO B CA 1
ATOM 9442 C C . PRO B 1 488 ? -4.551 20.953 14.359 1 78.56 488 PRO B C 1
ATOM 9444 O O . PRO B 1 488 ? -4.16 19.844 13.992 1 78.56 488 PRO B O 1
ATOM 9447 N N . ARG B 1 489 ? -4.062 21.938 13.922 1 74.5 489 ARG B N 1
ATOM 9448 C CA . ARG B 1 489 ? -3.146 21.953 12.789 1 74.5 489 ARG B CA 1
ATOM 9449 C C . ARG B 1 489 ? -1.881 21.156 13.086 1 74.5 489 ARG B C 1
ATOM 9451 O O . ARG B 1 489 ? -1.327 20.516 12.203 1 74.5 489 ARG B O 1
ATOM 9458 N N . SER B 1 490 ? -1.376 21.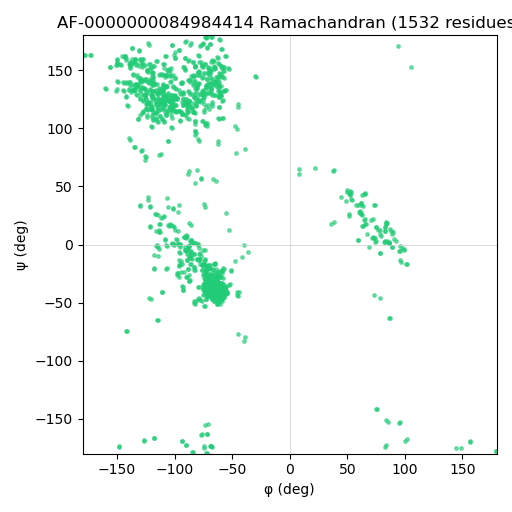328 14.289 1 74 490 SER B N 1
ATOM 9459 C CA . SER B 1 490 ? -0.173 20.594 14.648 1 74 490 SER B CA 1
ATOM 9460 C C . SER B 1 490 ? -0.37 19.094 14.461 1 74 490 SER B C 1
ATOM 9462 O O . SER B 1 490 ? 0.519 18.391 13.961 1 74 490 SER B O 1
ATOM 9464 N N . GLN B 1 491 ? -1.548 18.625 14.828 1 81.62 491 GLN B N 1
ATOM 9465 C CA . GLN B 1 491 ? -1.848 17.203 14.703 1 81.62 491 GLN B CA 1
ATOM 9466 C C . GLN B 1 491 ? -2.121 16.828 13.25 1 81.62 491 GLN B C 1
ATOM 9468 O O . GLN B 1 491 ? -1.792 15.719 12.82 1 81.62 491 GLN B O 1
ATOM 9473 N N . GLU B 1 492 ? -2.738 17.719 12.547 1 82 492 GLU B N 1
ATOM 9474 C CA . GLU B 1 492 ? -2.963 17.469 11.125 1 82 492 GLU B CA 1
ATOM 9475 C C . GLU B 1 492 ? -1.644 17.266 10.383 1 82 492 GLU B C 1
ATOM 9477 O O . GLU B 1 492 ? -1.538 16.391 9.523 1 82 492 GLU B O 1
ATOM 9482 N N . ARG B 1 493 ? -0.759 18.078 10.719 1 74.56 493 ARG B N 1
ATOM 9483 C CA . ARG B 1 493 ? 0.548 17.984 10.07 1 74.56 493 ARG B CA 1
ATOM 9484 C C . ARG B 1 493 ? 1.245 16.672 10.422 1 74.56 493 ARG B C 1
ATOM 9486 O O . ARG B 1 493 ? 1.905 16.078 9.57 1 74.56 493 ARG B O 1
ATOM 9493 N N . LYS B 1 494 ? 1.138 16.406 11.641 1 80.19 494 LYS B N 1
ATOM 9494 C CA . LYS B 1 494 ? 1.736 15.133 12.07 1 80.19 494 LYS B CA 1
ATOM 9495 C C . LYS B 1 494 ? 1.103 13.953 11.336 1 80.19 494 LYS B C 1
ATOM 9497 O O . LYS B 1 494 ? 1.795 13.008 10.961 1 80.19 494 LYS B O 1
ATOM 9502 N N . LEU B 1 495 ? -0.15 14.039 11.172 1 86.75 495 LEU B N 1
ATOM 9503 C CA . LEU B 1 495 ? -0.869 12.984 10.469 1 86.75 495 LEU B CA 1
ATOM 9504 C C . LEU B 1 495 ? -0.44 12.922 9.008 1 86.75 495 LEU B C 1
ATOM 9506 O O . LEU B 1 495 ? -0.171 11.836 8.477 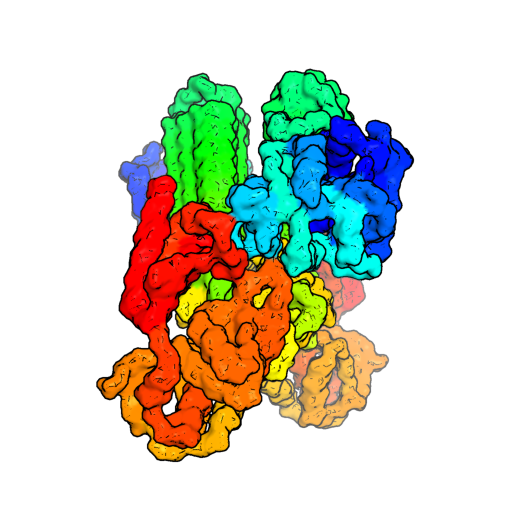1 86.75 495 LEU B O 1
ATOM 9510 N N . GLU B 1 496 ? -0.429 14.078 8.359 1 78.38 496 GLU B N 1
ATOM 9511 C CA . GLU B 1 496 ? -0.017 14.133 6.961 1 78.38 496 GLU B CA 1
ATOM 9512 C C . GLU B 1 496 ? 1.392 13.57 6.777 1 78.38 496 GLU B C 1
ATOM 9514 O O . GLU B 1 496 ? 1.645 12.805 5.848 1 78.38 496 GLU B O 1
ATOM 9519 N N . GLY B 1 497 ? 2.242 13.992 7.656 1 70.94 497 GLY B N 1
ATOM 9520 C CA . GLY B 1 497 ? 3.609 13.5 7.59 1 70.94 497 GLY B CA 1
ATOM 9521 C C . GLY B 1 497 ? 3.713 12 7.797 1 70.94 497 GLY B C 1
ATOM 9522 O O . GLY B 1 497 ? 4.461 11.32 7.09 1 70.94 497 GLY B O 1
ATOM 9523 N N . ALA B 1 498 ? 2.945 11.531 8.742 1 78.06 498 ALA B N 1
ATOM 9524 C CA . ALA B 1 498 ? 2.973 10.102 9.062 1 78.06 498 ALA B CA 1
ATOM 9525 C C . ALA B 1 498 ? 2.455 9.266 7.898 1 78.06 498 ALA B C 1
ATOM 9527 O O . ALA B 1 498 ? 2.992 8.195 7.605 1 78.06 498 ALA B O 1
ATOM 9528 N N . VAL B 1 499 ? 1.424 9.68 7.234 1 80 499 VAL B N 1
ATOM 9529 C CA . VAL B 1 499 ? 0.836 8.945 6.121 1 80 499 VAL B CA 1
ATOM 9530 C C . VAL B 1 499 ? 1.774 8.992 4.918 1 80 499 VAL B C 1
ATOM 9532 O O . VAL B 1 499 ? 2.016 7.969 4.27 1 80 499 VAL B O 1
ATOM 9535 N N . ASN B 1 500 ? 2.264 10.156 4.691 1 64.75 500 ASN B N 1
ATOM 9536 C CA . ASN B 1 500 ? 3.086 10.344 3.5 1 64.75 500 ASN B CA 1
ATOM 9537 C C . ASN B 1 500 ? 4.426 9.633 3.625 1 64.75 500 ASN B C 1
ATOM 9539 O O . ASN B 1 500 ? 4.973 9.148 2.631 1 64.75 500 ASN B O 1
ATOM 9543 N N . ARG B 1 501 ? 4.902 9.531 4.883 1 56.94 501 ARG B N 1
ATOM 9544 C CA . ARG B 1 501 ? 6.195 8.883 5.102 1 56.94 501 ARG B CA 1
ATOM 9545 C C . ARG B 1 501 ? 6.023 7.449 5.582 1 56.94 501 ARG B C 1
ATOM 9547 O O . ARG B 1 501 ? 7.004 6.746 5.824 1 56.94 501 ARG B O 1
ATOM 9554 N N . SER B 1 502 ? 4.781 7.016 5.719 1 64.5 502 SER B N 1
ATOM 9555 C CA . SER B 1 502 ? 4.469 5.68 6.211 1 64.5 502 SER B CA 1
ATOM 9556 C C . SER B 1 502 ? 5.188 5.395 7.527 1 64.5 502 SER B C 1
ATOM 9558 O O . SER B 1 502 ? 5.828 4.352 7.676 1 64.5 502 SER B O 1
ATOM 9560 N N . GLU B 1 503 ? 5.129 6.418 8.344 1 67.38 503 GLU B N 1
ATOM 9561 C CA . GLU B 1 503 ? 5.746 6.285 9.664 1 67.38 503 GLU B CA 1
ATOM 9562 C C . GLU B 1 503 ? 4.691 6.133 10.758 1 67.38 503 GLU B C 1
ATOM 9564 O O . GLU B 1 503 ? 4.246 7.121 11.344 1 67.38 503 GLU B O 1
ATOM 9569 N N . TYR B 1 504 ? 4.336 5 11.008 1 75.94 504 TYR B N 1
ATOM 9570 C CA . TYR B 1 504 ? 3.389 4.727 12.078 1 75.94 504 TYR B CA 1
ATOM 9571 C C . TYR B 1 504 ? 3.74 3.43 12.797 1 75.94 504 TYR B C 1
ATOM 9573 O O . TYR B 1 504 ? 4.531 2.629 12.297 1 75.94 504 TYR B O 1
ATOM 9581 N N . ARG B 1 505 ? 3.188 3.361 13.898 1 77.5 505 ARG B N 1
ATOM 9582 C CA . ARG B 1 505 ? 3.496 2.238 14.773 1 77.5 505 ARG B CA 1
ATOM 9583 C C . ARG B 1 505 ? 2.945 0.933 14.211 1 77.5 505 ARG B C 1
ATOM 9585 O O . ARG B 1 505 ? 1.85 0.908 13.648 1 77.5 505 ARG B O 1
ATOM 9592 N N . ARG B 1 506 ? 3.721 -0.13 14.305 1 79.12 506 ARG B N 1
ATOM 9593 C CA . ARG B 1 506 ? 3.293 -1.49 13.992 1 79.12 506 ARG B CA 1
ATOM 9594 C C . ARG B 1 506 ? 3.408 -2.395 15.219 1 79.12 506 ARG B C 1
ATOM 9596 O O . ARG B 1 506 ? 4.512 -2.645 15.711 1 79.12 506 ARG B O 1
ATOM 9603 N N . ALA B 1 507 ? 2.301 -2.854 15.633 1 83.56 507 ALA B N 1
ATOM 9604 C CA . ALA B 1 507 ? 2.268 -3.668 16.844 1 83.56 507 ALA B CA 1
ATOM 9605 C C . ALA B 1 507 ? 2.637 -5.117 16.547 1 83.56 507 ALA B C 1
ATOM 9607 O O . ALA B 1 507 ? 2.463 -5.586 15.414 1 83.56 507 ALA B O 1
ATOM 9608 N N . GLU B 1 508 ? 3.15 -5.766 17.562 1 82 508 GLU B N 1
ATOM 9609 C CA . GLU B 1 508 ? 3.342 -7.211 17.484 1 82 508 GLU B CA 1
ATOM 9610 C C . GLU B 1 508 ? 2.004 -7.941 17.453 1 82 508 GLU B C 1
ATOM 9612 O O . GLU B 1 508 ? 0.977 -7.387 17.844 1 82 508 GLU B O 1
ATOM 9617 N N . SER B 1 509 ? 2.061 -9.078 16.953 1 83.19 509 SER B N 1
ATOM 9618 C CA . SER B 1 509 ? 0.842 -9.844 16.734 1 83.19 509 SER B CA 1
ATOM 9619 C C . SER B 1 509 ? -0.003 -9.922 18 1 83.19 509 SER B C 1
ATOM 9621 O O . SER B 1 509 ? -1.231 -9.844 17.938 1 83.19 509 SER B O 1
ATOM 9623 N N . GLU B 1 510 ? 0.634 -9.969 19.125 1 83.94 510 GLU B N 1
ATOM 9624 C CA . GLU B 1 510 ? -0.087 -10.164 20.391 1 83.94 510 GLU B CA 1
ATOM 9625 C C . GLU B 1 510 ? -0.583 -8.836 20.938 1 83.94 510 GLU B C 1
ATOM 9627 O O . GLU B 1 510 ? -1.44 -8.812 21.828 1 83.94 510 GLU B O 1
ATOM 9632 N N . LYS B 1 511 ? -0.16 -7.742 20.344 1 87.62 511 LYS B N 1
ATOM 9633 C CA . LYS B 1 511 ? -0.465 -6.434 20.922 1 87.62 511 LYS B CA 1
ATOM 9634 C C . LYS B 1 511 ? -1.425 -5.652 20.031 1 87.62 511 LYS B C 1
ATOM 9636 O O . LYS B 1 511 ? -1.509 -4.426 20.125 1 87.62 511 LYS B O 1
ATOM 9641 N N . PHE B 1 512 ? -2.057 -6.344 19.172 1 91.44 512 PHE B N 1
ATOM 9642 C CA . PHE B 1 512 ? -3.055 -5.664 18.344 1 91.44 512 PHE B CA 1
ATOM 9643 C C . PHE B 1 512 ? -4.203 -5.156 19.203 1 91.44 512 PHE B C 1
ATOM 9645 O O . PHE B 1 512 ? -4.473 -5.699 20.281 1 91.44 512 PHE B O 1
ATOM 9652 N N . GLY B 1 513 ? -4.824 -4.133 18.781 1 91.75 513 GLY B N 1
ATOM 9653 C CA . GLY B 1 513 ? -5.91 -3.541 19.547 1 91.75 513 GLY B CA 1
ATOM 9654 C C . GLY B 1 513 ? -7.199 -4.34 19.484 1 91.75 513 GLY B C 1
ATOM 9655 O O . GLY B 1 513 ? -7.281 -5.328 18.75 1 91.75 513 GLY B O 1
ATOM 9656 N N . THR B 1 514 ? -8.148 -3.887 20.281 1 93.44 514 THR B N 1
ATOM 9657 C CA . THR B 1 514 ? -9.469 -4.508 20.312 1 93.44 514 THR B CA 1
ATOM 9658 C C . THR B 1 514 ? -10.516 -3.574 19.703 1 93.44 514 THR B C 1
ATOM 9660 O O . THR B 1 514 ? -10.461 -2.359 19.906 1 93.44 514 THR B O 1
ATOM 9663 N N . ALA B 1 515 ? -11.359 -4.152 18.938 1 94 515 ALA B N 1
ATOM 9664 C CA . ALA B 1 515 ? -12.477 -3.406 18.359 1 94 515 ALA B CA 1
ATOM 9665 C C . ALA B 1 515 ? -13.758 -3.633 19.156 1 94 515 ALA B C 1
ATOM 9667 O O . ALA B 1 515 ? -14.141 -4.773 19.422 1 94 515 ALA B O 1
ATOM 9668 N N . VAL B 1 516 ? -14.359 -2.555 19.578 1 93.12 516 VAL B N 1
ATOM 9669 C CA . VAL B 1 516 ? -15.633 -2.627 20.297 1 93.12 516 VAL B CA 1
ATOM 9670 C C . VAL B 1 516 ? -16.734 -2.012 19.438 1 93.12 516 VAL B C 1
ATOM 9672 O O . VAL B 1 516 ? -16.578 -0.915 18.906 1 93.12 516 VAL B O 1
ATOM 9675 N N . ASP B 1 517 ? -17.797 -2.713 19.312 1 93.06 517 ASP B N 1
ATOM 9676 C CA . ASP B 1 517 ? -18.953 -2.223 18.562 1 93.06 517 ASP B CA 1
ATOM 9677 C C . ASP B 1 517 ? -19.812 -1.311 19.438 1 93.06 517 ASP B C 1
ATOM 9679 O O . ASP B 1 517 ? -20.438 -1.768 20.391 1 93.06 517 ASP B O 1
ATOM 9683 N N . LEU B 1 518 ? -19.875 -0.044 19.078 1 93.06 518 LEU B N 1
ATOM 9684 C CA . LEU B 1 518 ? -20.688 0.938 19.781 1 93.06 518 LEU B CA 1
ATOM 9685 C C . LEU B 1 518 ? -21.703 1.582 18.828 1 93.06 518 LEU B C 1
ATOM 9687 O O . LEU B 1 518 ? -21.969 2.781 18.922 1 93.06 518 LEU B O 1
ATOM 9691 N N . SER B 1 519 ? -22.141 0.839 17.891 1 91 519 SER B N 1
ATOM 9692 C CA . SER B 1 519 ? -23.062 1.359 16.891 1 91 519 SER B CA 1
ATOM 9693 C C . SER B 1 519 ? -24.391 1.743 17.516 1 91 519 SER B C 1
ATOM 9695 O O . SER B 1 519 ? -25.109 2.598 17 1 91 519 SER B O 1
ATOM 9697 N N . SER B 1 520 ? -24.688 1.31 18.719 1 87.44 520 SER B N 1
ATOM 9698 C CA . SER B 1 520 ? -25.953 1.573 19.391 1 87.44 520 SER B CA 1
ATOM 9699 C C . SER B 1 520 ? -25.984 2.98 19.969 1 87.44 520 SER B C 1
ATOM 9701 O O . SER B 1 520 ? -27.047 3.48 20.344 1 87.44 520 SER B O 1
ATOM 9703 N N . LEU B 1 521 ? -24.953 3.598 20.016 1 87.25 521 LEU B N 1
ATOM 9704 C CA . LEU B 1 521 ? -24.875 4.957 20.547 1 87.25 521 LEU B CA 1
ATOM 9705 C C . LEU B 1 521 ? -25.734 5.906 19.703 1 87.25 521 LEU B C 1
ATOM 9707 O O . LEU B 1 521 ? -26.172 6.949 20.203 1 87.25 521 LEU B O 1
ATOM 9711 N N . ARG B 1 522 ? -25.938 5.52 18.5 1 84.75 522 ARG B N 1
ATOM 9712 C CA . ARG B 1 522 ? -26.703 6.379 17.625 1 84.75 522 ARG B CA 1
ATOM 9713 C C . ARG B 1 522 ? -28.156 6.504 18.109 1 84.75 522 ARG B C 1
ATOM 9715 O O . ARG B 1 522 ? -28.812 7.516 17.859 1 84.75 522 ARG B O 1
ATOM 9722 N N . GLU B 1 523 ? -28.562 5.527 18.828 1 86.12 523 GLU B N 1
ATOM 9723 C CA . GLU B 1 523 ? -29.922 5.578 19.375 1 86.12 523 GLU B CA 1
ATOM 9724 C C . GLU B 1 523 ? -30.016 6.598 20.5 1 86.12 523 GLU B C 1
ATOM 9726 O O . GLU B 1 523 ? -31.078 7.18 20.719 1 86.12 523 GLU B O 1
ATOM 9731 N N . MET B 1 524 ? -28.969 6.836 21.125 1 90.94 524 MET B N 1
ATOM 9732 C CA . MET B 1 524 ? -28.938 7.824 22.203 1 90.94 524 MET B CA 1
ATOM 9733 C C . MET B 1 524 ? -29.031 9.242 21.641 1 90.94 524 MET B C 1
ATOM 9735 O O . MET B 1 524 ? -29.484 10.148 22.344 1 90.94 524 MET B O 1
ATOM 9739 N N . TYR B 1 525 ? -28.672 9.422 20.422 1 93.62 525 TYR B N 1
ATOM 9740 C CA . TYR B 1 525 ? -28.766 10.727 19.766 1 93.62 525 TYR B CA 1
ATOM 9741 C C . TYR B 1 525 ? -30.219 11.188 19.688 1 93.62 525 TYR B C 1
ATOM 9743 O O . TYR B 1 525 ? -30.531 12.344 19.984 1 93.62 525 TYR B O 1
ATOM 9751 N N . ALA B 1 526 ? -31.078 10.297 19.344 1 89.94 526 ALA B N 1
ATOM 9752 C CA . ALA B 1 526 ? -32.5 10.625 19.25 1 89.94 526 ALA B CA 1
ATOM 9753 C C . ALA B 1 526 ? -33.031 11.047 20.609 1 89.94 526 ALA B C 1
ATOM 9755 O O . ALA B 1 526 ? -33.844 11.977 20.703 1 89.94 526 ALA B O 1
ATOM 9756 N N . ILE B 1 527 ? -32.594 10.414 21.594 1 91.31 527 ILE B N 1
ATOM 9757 C CA . ILE B 1 527 ? -33.031 10.719 22.953 1 91.31 527 ILE B CA 1
ATOM 9758 C C . ILE B 1 527 ? -32.531 12.102 23.359 1 91.31 527 ILE B C 1
ATOM 9760 O O . ILE B 1 527 ? -33.25 12.875 23.969 1 91.31 527 ILE B O 1
ATOM 9764 N N . GLU B 1 528 ? -31.328 12.359 22.984 1 91.88 528 GLU B N 1
ATOM 9765 C CA . GLU B 1 528 ? -30.75 13.664 23.312 1 91.88 528 GLU B CA 1
ATOM 9766 C C . GLU B 1 528 ? -31.484 14.789 22.609 1 91.88 528 GLU B C 1
ATOM 9768 O O . GLU B 1 528 ? -31.625 15.891 23.141 1 91.88 528 GLU B O 1
ATOM 9773 N N . LEU B 1 529 ? -31.922 14.57 21.406 1 94 529 LEU B N 1
ATOM 9774 C CA . LEU B 1 529 ? -32.688 15.562 20.656 1 94 529 LEU B CA 1
ATOM 9775 C C . LEU B 1 529 ? -34 15.875 21.391 1 94 529 LEU B C 1
ATOM 9777 O O . LEU B 1 529 ? -34.375 17.047 21.516 1 94 529 LEU B O 1
ATOM 9781 N N . ILE B 1 530 ? -34.656 14.883 21.922 1 93 530 ILE B N 1
ATOM 9782 C CA . ILE B 1 530 ? -35.906 15.047 22.609 1 93 530 ILE B CA 1
ATOM 9783 C C . ILE B 1 530 ? -35.719 15.805 23.922 1 93 530 ILE B C 1
ATOM 9785 O O . ILE B 1 530 ? -36.5 16.672 24.266 1 93 530 ILE B O 1
ATOM 9789 N N . LYS B 1 531 ? -34.625 15.547 24.516 1 92.19 531 LYS B N 1
ATOM 9790 C CA . LYS B 1 531 ? -34.312 16.172 25.812 1 92.19 531 LYS B CA 1
ATOM 9791 C C . LYS B 1 531 ? -33.969 17.641 25.641 1 92.19 531 LYS B C 1
ATOM 9793 O O . LYS B 1 531 ? -34.062 18.422 26.578 1 92.19 531 LYS B O 1
ATOM 9798 N N . ALA B 1 532 ? -33.562 18.016 24.469 1 91.5 532 ALA B N 1
ATOM 9799 C CA . ALA B 1 532 ? -33.125 19.391 24.219 1 91.5 532 ALA B CA 1
ATOM 9800 C C . ALA B 1 532 ? -34.312 20.344 24.234 1 91.5 532 ALA B C 1
ATOM 9802 O O . ALA B 1 532 ? -34.156 21.547 24.406 1 91.5 532 ALA B O 1
ATOM 9803 N N . ALA B 1 533 ? -35.469 19.828 24.062 1 91.94 533 ALA B N 1
ATOM 9804 C CA . ALA B 1 533 ? -36.688 20.656 24.125 1 91.94 533 ALA B CA 1
ATOM 9805 C C . ALA B 1 533 ? -37.125 20.875 25.562 1 91.94 533 ALA B C 1
ATOM 9807 O O . ALA B 1 533 ? -37.156 19.938 26.375 1 91.94 533 ALA B O 1
ATOM 9808 N N . LYS B 1 534 ? -37.281 22.062 25.891 1 86.06 534 LYS B N 1
ATOM 9809 C CA . LYS B 1 534 ? -37.719 22.422 27.25 1 86.06 534 LYS B CA 1
ATOM 9810 C C . LYS B 1 534 ? -39.156 22 27.5 1 86.06 534 LYS B C 1
ATOM 9812 O O . LYS B 1 534 ? -39.531 21.719 28.641 1 86.06 534 LYS B O 1
ATOM 9817 N N . GLU B 1 535 ? -39.969 22.188 26.484 1 89.12 535 GLU B N 1
ATOM 9818 C CA . GLU B 1 535 ? -41.375 21.812 26.594 1 89.12 535 GLU B CA 1
ATOM 9819 C C . GLU B 1 535 ? -41.875 21.094 25.328 1 89.12 535 GLU B C 1
ATOM 9821 O O . GLU B 1 535 ? -41.125 21 24.344 1 89.12 535 GLU B O 1
ATOM 9826 N N . ASN B 1 536 ? -43.062 20.547 25.5 1 92 536 ASN B N 1
ATOM 9827 C CA . ASN B 1 536 ? -43.688 19.891 24.344 1 92 536 ASN B CA 1
ATOM 9828 C C . ASN B 1 536 ? -43.969 20.891 23.219 1 92 536 ASN B C 1
ATOM 9830 O O . ASN B 1 536 ? -44.312 22.047 23.484 1 92 536 ASN B O 1
ATOM 9834 N N . LEU B 1 537 ? -43.844 20.516 22.031 1 93.38 537 LEU B N 1
ATOM 9835 C CA . LEU B 1 537 ? -43.969 21.406 20.875 1 93.38 537 LEU B CA 1
ATOM 9836 C C . LEU B 1 537 ? -45.344 21.25 20.219 1 93.38 537 LEU B C 1
ATOM 9838 O O . LEU B 1 537 ? -45.469 21.422 19.016 1 93.38 537 LEU B O 1
ATOM 9842 N N . SER B 1 538 ? -46.25 20.922 21.109 1 91.19 538 SER B N 1
ATOM 9843 C CA . SER B 1 538 ? -47.625 20.781 20.594 1 91.19 538 SER B CA 1
ATOM 9844 C C . SER B 1 538 ? -48.125 22.125 20.078 1 91.19 538 SER B C 1
ATOM 9846 O O . SER B 1 538 ? -47.875 23.172 20.672 1 91.19 538 SER B O 1
ATOM 9848 N N . GLY B 1 539 ? -48.781 22.125 18.938 1 88.56 539 GLY B N 1
ATOM 9849 C CA . GLY B 1 539 ? -49.344 23.328 18.375 1 88.56 539 GLY B CA 1
ATOM 9850 C C . GLY B 1 539 ? -48.5 23.922 17.25 1 88.56 539 GLY B C 1
ATOM 9851 O O . GLY B 1 539 ? -48.969 24.828 16.547 1 88.56 539 GLY B O 1
ATOM 9852 N N . ILE B 1 540 ? -47.281 23.5 17.188 1 90.81 540 ILE B N 1
ATOM 9853 C CA . ILE B 1 540 ? -46.406 23.969 16.109 1 90.81 540 ILE B CA 1
ATOM 9854 C C . ILE B 1 540 ? -46.344 22.922 15 1 90.81 540 ILE B C 1
ATOM 9856 O O . ILE B 1 540 ? -46.344 21.719 15.266 1 90.81 540 ILE B O 1
ATOM 9860 N N . GLY B 1 541 ? -46.469 23.344 13.781 1 91.75 541 GLY B N 1
ATOM 9861 C CA . GLY B 1 541 ? -46.312 22.469 12.625 1 91.75 541 GLY B CA 1
ATOM 9862 C C . GLY B 1 541 ? -45.219 22.922 11.672 1 91.75 541 GLY B C 1
ATOM 9863 O O . GLY B 1 541 ? -45.062 24.109 11.398 1 91.75 541 GLY B O 1
ATOM 9864 N N . VAL B 1 542 ? -44.406 21.906 11.297 1 93.88 542 VAL B N 1
ATOM 9865 C CA . VAL B 1 542 ? -43.312 22.25 10.414 1 93.88 542 VAL B CA 1
ATOM 9866 C C . VAL B 1 542 ? -43.156 21.188 9.336 1 93.88 542 VAL B C 1
ATOM 9868 O O . VAL B 1 542 ? -43.594 20.047 9.5 1 93.88 542 VAL B O 1
ATOM 9871 N N . GLN B 1 543 ? -42.562 21.547 8.227 1 94.81 543 GLN B N 1
ATOM 9872 C CA . GLN B 1 543 ? -42.156 20.625 7.184 1 94.81 543 GLN B CA 1
ATOM 9873 C C . GLN B 1 543 ? -40.625 20.438 7.195 1 94.81 543 GLN B C 1
ATOM 9875 O O . GLN B 1 543 ? -39.906 21.344 7.578 1 94.81 543 GLN B O 1
ATOM 9880 N N . ILE B 1 544 ? -40.25 19.219 6.871 1 95.5 544 ILE B N 1
ATOM 9881 C CA . ILE B 1 544 ? -38.812 18.938 6.883 1 95.5 544 ILE B CA 1
ATOM 9882 C C . ILE B 1 544 ? -38.344 18.656 5.465 1 95.5 544 ILE B C 1
ATOM 9884 O O . ILE B 1 544 ? -38.938 17.844 4.754 1 95.5 544 ILE B O 1
ATOM 9888 N N . LYS B 1 545 ? -37.281 19.312 5.09 1 94.5 545 LYS B N 1
ATOM 9889 C CA . LYS B 1 545 ? -36.625 19.078 3.803 1 94.5 545 LYS B CA 1
ATOM 9890 C C . LYS B 1 545 ? -35.125 18.812 3.977 1 94.5 545 LYS B C 1
ATOM 9892 O O . LYS B 1 545 ? -34.438 19.594 4.625 1 94.5 545 LYS B O 1
ATOM 9897 N N . THR B 1 546 ? -34.656 17.688 3.484 1 94.62 546 THR B N 1
ATOM 9898 C CA . THR B 1 546 ? -33.25 17.328 3.512 1 94.62 546 THR B CA 1
ATOM 9899 C C . THR B 1 546 ? -32.906 16.328 2.416 1 94.62 546 THR B C 1
ATOM 9901 O O . THR B 1 546 ? -33.812 15.602 1.95 1 94.62 546 THR B O 1
ATOM 9904 N N . ALA B 1 547 ? -31.688 16.359 1.994 1 90.94 547 ALA B N 1
ATOM 9905 C CA . ALA B 1 547 ? -31.25 15.438 0.946 1 90.94 547 ALA B CA 1
ATOM 9906 C C . ALA B 1 547 ? -30.938 14.062 1.523 1 90.94 547 ALA B C 1
ATOM 9908 O O . ALA B 1 547 ? -30.875 13.078 0.788 1 90.94 547 ALA B O 1
ATOM 9909 N N . ASN B 1 548 ? -30.844 13.953 2.818 1 92.31 548 ASN B N 1
ATOM 9910 C CA . ASN B 1 548 ? -30.469 12.719 3.498 1 92.31 548 ASN B CA 1
ATOM 9911 C C . ASN B 1 548 ? -31.656 12.109 4.23 1 92.31 548 ASN B C 1
ATOM 9913 O O . ASN B 1 548 ? -32.156 12.672 5.215 1 92.31 548 ASN B O 1
ATOM 9917 N N . ALA B 1 549 ? -31.969 10.898 3.85 1 93 549 ALA B N 1
ATOM 9918 C CA . ALA B 1 549 ? -33.156 10.234 4.383 1 93 549 ALA B CA 1
ATOM 9919 C C . ALA B 1 549 ? -32.969 9.875 5.852 1 93 549 ALA B C 1
ATOM 9921 O O . ALA B 1 549 ? -33.938 9.891 6.629 1 93 549 ALA B O 1
ATOM 9922 N N . ALA B 1 550 ? -31.797 9.57 6.223 1 92.25 550 ALA B N 1
ATOM 9923 C CA . ALA B 1 550 ? -31.531 9.219 7.617 1 92.25 550 ALA B CA 1
ATOM 9924 C C . ALA B 1 550 ? -31.734 10.422 8.531 1 92.25 550 ALA B C 1
ATOM 9926 O O . ALA B 1 550 ? -32.281 10.297 9.625 1 92.25 550 ALA B O 1
ATOM 9927 N N . VAL B 1 551 ? -31.297 11.57 8.117 1 95 551 VAL B N 1
ATOM 9928 C CA . VAL B 1 551 ? -31.469 12.805 8.867 1 95 551 VAL B CA 1
ATOM 9929 C C . VAL B 1 551 ? -32.938 13.109 9.039 1 95 551 VAL B C 1
ATOM 9931 O O . VAL B 1 551 ? -33.406 13.477 10.133 1 95 551 VAL B O 1
ATOM 9934 N N . ARG B 1 552 ? -33.688 12.93 7.977 1 95.06 552 ARG B N 1
ATOM 9935 C CA . ARG B 1 552 ? -35.125 13.18 8.008 1 95.06 552 ARG B CA 1
ATOM 9936 C C . ARG B 1 552 ? -35.812 12.273 9.008 1 95.06 552 ARG B C 1
ATOM 9938 O O . ARG B 1 552 ? -36.625 12.734 9.82 1 95.06 552 ARG B O 1
ATOM 9945 N N . ARG B 1 553 ? -35.469 11.039 8.961 1 94.06 553 ARG B N 1
ATOM 9946 C CA . ARG B 1 553 ? -36.125 10.055 9.828 1 94.06 553 ARG B CA 1
ATOM 9947 C C . ARG B 1 553 ? -35.844 10.367 11.297 1 94.06 553 ARG B C 1
ATOM 9949 O O . ARG B 1 553 ? -36.781 10.328 12.117 1 94.06 553 ARG B O 1
ATOM 9956 N N . VAL B 1 554 ? -34.656 10.68 11.609 1 94.69 554 VAL B N 1
ATOM 9957 C CA . VAL B 1 554 ? -34.281 10.93 13 1 94.69 554 VAL B CA 1
ATOM 9958 C C . VAL B 1 554 ? -35 12.188 13.508 1 94.69 554 VAL B C 1
ATOM 9960 O O . VAL B 1 554 ? -35.531 12.203 14.609 1 94.69 554 VAL B O 1
ATOM 9963 N N . LEU B 1 555 ? -35 13.242 12.695 1 95.12 555 LEU B N 1
ATOM 9964 C CA . LEU B 1 555 ? -35.625 14.5 13.102 1 95.12 555 LEU B CA 1
ATOM 9965 C C . LEU B 1 555 ? -37.125 14.344 13.195 1 95.12 555 LEU B C 1
ATOM 9967 O O . LEU B 1 555 ? -37.75 14.844 14.133 1 95.12 555 LEU B O 1
ATOM 9971 N N . GLU B 1 556 ? -37.719 13.68 12.227 1 94.88 556 GLU B N 1
ATOM 9972 C CA . GLU B 1 556 ? -39.156 13.445 12.227 1 94.88 556 GLU B CA 1
ATOM 9973 C C . GLU B 1 556 ? -39.594 12.664 13.469 1 94.88 556 GLU B C 1
ATOM 9975 O O . GLU B 1 556 ? -40.594 13.008 14.109 1 94.88 556 GLU B O 1
ATOM 9980 N N . ASP B 1 557 ? -38.875 11.656 13.727 1 94.38 557 ASP B N 1
ATOM 9981 C CA . ASP B 1 557 ? -39.188 10.836 14.891 1 94.38 557 ASP B CA 1
ATOM 9982 C C . ASP B 1 557 ? -39.125 11.664 16.172 1 94.38 557 ASP B C 1
ATOM 9984 O O . ASP B 1 557 ? -39.969 11.516 17.062 1 94.38 557 ASP B O 1
ATOM 9988 N N . ALA B 1 558 ? -38.125 12.461 16.281 1 94.31 558 ALA B N 1
ATOM 9989 C CA . ALA B 1 558 ? -37.938 13.305 17.469 1 94.31 558 ALA B CA 1
ATOM 9990 C C . ALA B 1 558 ? -39.094 14.32 17.578 1 94.31 558 ALA B C 1
ATOM 9992 O O . ALA B 1 558 ? -39.625 14.539 18.672 1 94.31 558 ALA B O 1
ATOM 9993 N N . LEU B 1 559 ? -39.469 14.945 16.5 1 94.69 559 LEU B N 1
ATOM 9994 C CA . LEU B 1 559 ? -40.5 15.969 16.484 1 94.69 559 LEU B CA 1
ATOM 9995 C C . LEU B 1 559 ? -41.875 15.367 16.812 1 94.69 559 LEU B C 1
ATOM 9997 O O . LEU B 1 559 ? -42.656 15.969 17.547 1 94.69 559 LEU B O 1
ATOM 10001 N N . VAL B 1 560 ? -42.094 14.195 16.234 1 94.31 560 VAL B N 1
ATOM 10002 C CA . VAL B 1 560 ? -43.375 13.508 16.516 1 94.31 560 VAL B CA 1
ATOM 10003 C C . VAL B 1 560 ? -43.469 13.18 18 1 94.31 560 VAL B C 1
ATOM 10005 O O . VAL B 1 560 ? -44.531 13.359 18.609 1 94.31 560 VAL B O 1
ATOM 10008 N N . LYS B 1 561 ? -42.438 12.766 18.547 1 94.38 561 LYS B N 1
ATOM 10009 C CA . LYS B 1 561 ? -42.438 12.422 19.969 1 94.38 561 LYS B CA 1
ATOM 10010 C C . LYS B 1 561 ? -42.625 13.664 20.828 1 94.38 561 LYS B C 1
ATOM 10012 O O . LYS B 1 561 ? -43.062 13.57 21.969 1 94.38 561 LYS B O 1
ATOM 10017 N N . LEU B 1 562 ? -42.219 14.836 20.281 1 94.88 562 LEU B N 1
ATOM 10018 C CA . LEU B 1 562 ? -42.375 16.094 21 1 94.88 562 LEU B CA 1
ATOM 10019 C C . LEU B 1 562 ? -43.719 16.719 20.734 1 94.88 562 LEU B C 1
ATOM 10021 O O . LEU B 1 562 ? -44 17.828 21.219 1 94.88 562 LEU B O 1
ATOM 10025 N N . GLY B 1 563 ? -44.531 16.109 19.906 1 92.69 563 GLY B N 1
ATOM 10026 C CA . GLY B 1 563 ? -45.875 16.562 19.656 1 92.69 563 GLY B CA 1
ATOM 10027 C C . GLY B 1 563 ? -46 17.562 18.531 1 92.69 563 GLY B C 1
ATOM 10028 O O . GLY B 1 563 ? -47.031 18.203 18.344 1 92.69 563 GLY B O 1
ATOM 10029 N N . CYS B 1 564 ? -44.938 17.734 17.844 1 92.88 564 CYS B N 1
ATOM 10030 C CA . CYS B 1 564 ? -44.938 18.703 16.734 1 92.88 564 CYS B CA 1
ATOM 10031 C C . CYS B 1 564 ? -45.594 18.109 15.508 1 92.88 564 CYS B C 1
ATOM 10033 O O . CYS B 1 564 ? -45.438 16.938 15.195 1 92.88 564 CYS B O 1
ATOM 10035 N N . GLY B 1 565 ? -46.406 18.875 14.789 1 91.5 565 GLY B N 1
ATOM 10036 C CA . GLY B 1 565 ? -47 18.438 13.547 1 91.5 565 GLY B CA 1
ATOM 10037 C C . GLY B 1 565 ? -46.062 18.516 12.352 1 91.5 565 GLY B C 1
ATOM 10038 O O . GLY B 1 565 ? -45.219 19.391 12.289 1 91.5 565 GLY B O 1
ATOM 10039 N N . LEU B 1 566 ? -46.219 17.609 11.375 1 90.12 566 LEU B N 1
ATOM 10040 C CA . LEU B 1 566 ? -45.312 17.531 10.227 1 90.12 566 LEU B CA 1
ATOM 10041 C C . LEU B 1 566 ? -45.938 18.219 9.008 1 90.12 566 LEU B C 1
ATOM 10043 O O . LEU B 1 566 ? -45.469 18.031 7.883 1 90.12 566 LEU B O 1
ATOM 10047 N N . GLU B 1 567 ? -47.031 18.969 9.234 1 87.06 567 GLU B N 1
ATOM 10048 C CA . GLU B 1 567 ? -47.688 19.75 8.18 1 87.06 567 GLU B CA 1
ATOM 10049 C C . GLU B 1 567 ? -47.906 21.188 8.609 1 87.06 567 GLU B C 1
ATOM 10051 O O . GLU B 1 567 ? -48.781 21.484 9.438 1 87.06 567 GLU B O 1
ATOM 10056 N N . GLY B 1 568 ? -46.906 21.969 8.523 1 81.5 568 GLY B N 1
ATOM 10057 C CA . GLY B 1 568 ? -47.062 23.328 9.016 1 81.5 568 GLY B CA 1
ATOM 10058 C C . GLY B 1 568 ? -46.688 24.375 7.977 1 81.5 568 GLY B C 1
ATOM 10059 O O . GLY B 1 568 ? -46.594 24.078 6.789 1 81.5 568 GLY B O 1
ATOM 10060 N N . ASP B 1 569 ? -46.594 25.641 8.602 1 79.12 569 ASP B N 1
ATOM 10061 C CA . ASP B 1 569 ? -46.531 26.844 7.797 1 79.12 569 ASP B CA 1
ATOM 10062 C C . ASP B 1 569 ? -45.125 27.125 7.316 1 79.12 569 ASP B C 1
ATOM 10064 O O . ASP B 1 569 ? -44.906 27.922 6.398 1 79.12 569 ASP B O 1
ATOM 10068 N N . PHE B 1 570 ? -44.062 26.516 7.988 1 88.75 570 PHE B N 1
ATOM 10069 C CA . PHE B 1 570 ? -42.719 26.766 7.465 1 88.75 570 PHE B CA 1
ATOM 10070 C C . PHE B 1 570 ? -41.906 25.484 7.383 1 88.75 570 PHE B C 1
ATOM 10072 O O . PHE B 1 570 ? -42.281 24.469 7.98 1 88.75 570 PHE B O 1
ATOM 10079 N N . CYS B 1 571 ? -40.875 25.516 6.57 1 94.5 571 CYS B N 1
ATOM 10080 C CA . CYS B 1 571 ? -40.062 24.359 6.242 1 94.5 571 CYS B CA 1
ATOM 10081 C C . CYS B 1 571 ? -38.688 24.453 6.891 1 94.5 571 CYS B C 1
ATOM 10083 O O . CYS B 1 571 ? -38.031 25.5 6.789 1 94.5 571 CYS B O 1
ATOM 10085 N N . LEU B 1 572 ? -38.406 23.422 7.629 1 95.88 572 LEU B N 1
ATOM 10086 C CA . LEU B 1 572 ? -37.031 23.281 8.133 1 95.88 572 LEU B CA 1
ATOM 10087 C C . LEU B 1 572 ? -36.125 22.609 7.102 1 95.88 572 LEU B C 1
ATOM 10089 O O . LEU B 1 572 ? -36.375 21.453 6.742 1 95.88 572 LEU B O 1
ATOM 10093 N N . HIS B 1 573 ? -35.188 23.297 6.676 1 96.38 573 HIS B N 1
ATOM 10094 C CA . HIS B 1 573 ? -34.219 22.734 5.738 1 96.38 573 HIS B CA 1
ATOM 10095 C C . HIS B 1 573 ? -32.938 22.375 6.441 1 96.38 573 HIS B C 1
ATOM 10097 O O . HIS B 1 573 ? -32.219 23.25 6.941 1 96.38 573 HIS B O 1
ATOM 10103 N N . ILE B 1 574 ? -32.594 21.047 6.477 1 96.44 574 ILE B N 1
ATOM 10104 C CA . ILE B 1 574 ? -31.391 20.562 7.113 1 96.44 574 ILE B CA 1
ATOM 10105 C C . ILE B 1 574 ? -30.406 20.078 6.051 1 96.44 574 ILE B C 1
ATOM 10107 O O . ILE B 1 574 ? -30.797 19.438 5.078 1 96.44 574 ILE B O 1
ATOM 10111 N N . SER B 1 575 ? -29.188 20.469 6.254 1 94.31 575 SER B N 1
ATOM 10112 C CA . SER B 1 575 ? -28.172 20.016 5.32 1 94.31 575 SER B CA 1
ATOM 10113 C C . SER B 1 575 ? -28.031 18.5 5.355 1 94.31 575 SER B C 1
ATOM 10115 O O . SER B 1 575 ? -28.422 17.859 6.336 1 94.31 575 SER B O 1
ATOM 10117 N N . ALA B 1 576 ? -27.438 17.922 4.324 1 91.5 576 ALA B N 1
ATOM 10118 C CA . ALA B 1 576 ? -27.312 16.484 4.191 1 91.5 576 ALA B CA 1
ATOM 10119 C C . ALA B 1 576 ? -26.438 15.906 5.301 1 91.5 576 ALA B C 1
ATOM 10121 O O . ALA B 1 576 ? -26.641 14.766 5.734 1 91.5 576 ALA B O 1
ATOM 10122 N N . ASP B 1 577 ? -25.531 16.719 5.82 1 91.94 577 ASP B N 1
ATOM 10123 C CA . ASP B 1 577 ? -24.641 16.25 6.875 1 91.94 577 ASP B CA 1
ATOM 10124 C C . ASP B 1 577 ? -25.25 16.469 8.25 1 91.94 577 ASP B C 1
ATOM 10126 O O . ASP B 1 577 ? -24.688 16.031 9.266 1 91.94 577 ASP B O 1
ATOM 10130 N N . GLY B 1 578 ? -26.344 17.156 8.289 1 94.62 578 GLY B N 1
ATOM 10131 C CA . GLY B 1 578 ? -27.062 17.375 9.531 1 94.62 578 GLY B CA 1
ATOM 10132 C C . GLY B 1 578 ? -26.5 18.516 10.352 1 94.62 578 GLY B C 1
ATOM 10133 O O . GLY B 1 578 ? -26.891 18.734 11.5 1 94.62 578 GLY B O 1
ATOM 10134 N N . LYS B 1 579 ? -25.625 19.297 9.781 1 93.56 579 LYS B N 1
ATOM 10135 C CA . LYS B 1 579 ? -24.906 20.281 10.586 1 93.56 579 LYS B CA 1
ATOM 10136 C C . LYS B 1 579 ? -25.547 21.656 10.5 1 93.56 579 LYS B C 1
ATOM 10138 O O . LYS B 1 579 ? -25.406 22.484 11.406 1 93.56 579 LYS B O 1
ATOM 10143 N N . GLN B 1 580 ? -26.266 21.922 9.414 1 95 580 GLN B N 1
ATOM 10144 C CA . GLN B 1 580 ? -26.797 23.266 9.203 1 95 580 GLN B CA 1
ATOM 10145 C C . GLN B 1 580 ? -28.328 23.234 9.125 1 95 580 GLN B C 1
ATOM 10147 O O . GLN B 1 580 ? -28.922 22.281 8.633 1 95 580 GLN B O 1
ATOM 10152 N N . LEU B 1 581 ? -28.844 24.312 9.586 1 96.56 581 LEU B N 1
ATOM 10153 C CA . LEU B 1 581 ? -30.281 24.5 9.57 1 96.56 581 LEU B CA 1
ATOM 10154 C C . LEU B 1 581 ? -30.672 25.797 8.883 1 96.56 581 LEU B C 1
ATOM 10156 O O . LEU B 1 581 ? -30.047 26.844 9.133 1 96.56 581 LEU B O 1
ATOM 10160 N N . SER B 1 582 ? -31.531 25.734 7.98 1 95.31 582 SER B N 1
ATOM 10161 C CA . SER B 1 582 ? -32.156 26.891 7.379 1 95.31 582 SER B CA 1
ATOM 10162 C C . SER B 1 582 ? -33.688 26.734 7.355 1 95.31 582 SER B C 1
ATOM 10164 O O . SER B 1 582 ? -34.219 25.641 7.512 1 95.31 582 SER B O 1
ATOM 10166 N N . VAL B 1 583 ? -34.344 27.859 7.25 1 95.12 583 VAL B N 1
ATOM 10167 C CA . VAL B 1 583 ? -35.812 27.828 7.277 1 95.12 583 VAL B CA 1
ATOM 10168 C C . VAL B 1 583 ? -36.344 28.594 6.082 1 95.12 583 VAL B C 1
ATOM 10170 O O . VAL B 1 583 ? -35.781 29.609 5.668 1 95.12 583 VAL B O 1
ATOM 10173 N N . TYR B 1 584 ? -37.375 28.016 5.559 1 92.38 584 TYR B N 1
ATOM 10174 C CA . TYR B 1 584 ? -38.062 28.656 4.434 1 92.38 584 TYR B CA 1
ATOM 10175 C C . TYR B 1 584 ? -39.562 28.688 4.637 1 92.38 584 TYR B C 1
ATOM 10177 O O . TYR B 1 584 ? -40.156 27.75 5.199 1 92.38 584 TYR B O 1
ATOM 10185 N N . SER B 1 585 ? -40.156 29.844 4.34 1 89.38 585 SER B N 1
ATOM 10186 C CA . SER B 1 585 ? -41.594 29.969 4.273 1 89.38 585 SER B CA 1
ATOM 10187 C C . SER B 1 585 ? -42.031 30.891 3.145 1 89.38 585 SER B C 1
ATOM 10189 O O . SER B 1 585 ? -41.25 31.766 2.717 1 89.38 585 SER B O 1
ATOM 10191 N N . ASP B 1 586 ? -43.281 30.781 2.689 1 82.81 586 ASP B N 1
ATOM 10192 C CA . ASP B 1 586 ? -43.812 31.672 1.661 1 82.81 586 ASP B CA 1
ATOM 10193 C C . ASP B 1 586 ? -44.062 33.062 2.209 1 82.81 586 ASP B C 1
ATOM 10195 O O . ASP B 1 586 ? -44.062 34.031 1.456 1 82.81 586 ASP B O 1
ATOM 10199 N N . GLU B 1 587 ? -44.188 33.188 3.432 1 82.62 587 GLU B N 1
ATOM 10200 C CA . GLU B 1 587 ? -44.531 34.438 4.07 1 82.62 587 GLU B CA 1
ATOM 10201 C C . GLU B 1 587 ? -43.281 35.312 4.266 1 82.62 587 GLU B C 1
ATOM 10203 O O . GLU B 1 587 ? -43.312 36.531 3.996 1 82.62 587 GLU B O 1
ATOM 10208 N N . PHE B 1 588 ? -42.188 34.719 4.816 1 81.62 588 PHE B N 1
ATOM 10209 C CA . PHE B 1 588 ? -41.062 35.531 5.18 1 81.62 588 PHE B CA 1
ATOM 10210 C C . PHE B 1 588 ? -39.844 35.188 4.316 1 81.62 588 PHE B C 1
ATOM 10212 O O . PHE B 1 588 ? -38.812 35.844 4.395 1 81.62 588 PHE B O 1
ATOM 10219 N N . GLY B 1 589 ? -39.969 34.25 3.475 1 86.25 589 GLY B N 1
ATOM 10220 C CA . GLY B 1 589 ? -38.875 33.906 2.586 1 86.25 589 GLY B CA 1
ATOM 10221 C C . GLY B 1 589 ? -37.844 32.969 3.221 1 86.25 589 GLY B C 1
ATOM 10222 O O . GLY B 1 589 ? -38.188 32.125 4.027 1 86.25 589 GLY B O 1
ATOM 10223 N N . TYR B 1 590 ? -36.531 33.094 2.725 1 89.06 590 TYR B N 1
ATOM 10224 C CA . TYR B 1 590 ? -35.5 32.156 3.137 1 89.06 590 TYR B CA 1
ATOM 10225 C C . TYR B 1 590 ? -34.625 32.781 4.227 1 89.06 590 TYR B C 1
ATOM 10227 O O . TYR B 1 590 ? -34.094 33.875 4.07 1 89.06 590 TYR B O 1
ATOM 10235 N N . ILE B 1 591 ? -34.594 32.125 5.41 1 91.06 591 ILE B N 1
ATOM 10236 C CA . ILE B 1 591 ? -33.688 32.531 6.496 1 91.06 591 ILE B CA 1
ATOM 10237 C C . ILE B 1 591 ? -32.469 31.609 6.539 1 91.06 591 ILE B C 1
ATOM 10239 O O . ILE B 1 591 ? -32.594 30.406 6.766 1 91.06 591 ILE B O 1
ATOM 10243 N N . ARG B 1 592 ? -31.391 32.219 6.457 1 89.88 592 ARG B N 1
ATOM 10244 C CA . ARG B 1 592 ? -30.141 31.438 6.352 1 89.88 592 ARG B CA 1
ATOM 10245 C C . ARG B 1 592 ? -29.703 30.922 7.715 1 89.88 592 ARG B C 1
ATOM 10247 O O . ARG B 1 592 ? -30.156 31.422 8.75 1 89.88 592 ARG B O 1
ATOM 10254 N N . HIS B 1 593 ? -28.844 29.969 7.719 1 93.31 593 HIS B N 1
ATOM 10255 C CA . HIS B 1 593 ? -28.297 29.312 8.891 1 93.31 593 HIS B CA 1
ATOM 10256 C C . HIS B 1 593 ? -27.672 30.312 9.859 1 93.31 593 HIS B C 1
ATOM 10258 O O . HIS B 1 593 ? -27.859 30.219 11.07 1 93.31 593 HIS B O 1
ATOM 10264 N N . ASP B 1 594 ? -26.953 31.297 9.352 1 92.12 594 ASP B N 1
ATOM 10265 C CA . ASP B 1 594 ? -26.203 32.219 10.18 1 92.12 594 ASP B CA 1
ATOM 10266 C C . ASP B 1 594 ? -27.141 33.062 11.055 1 92.12 594 ASP B C 1
ATOM 10268 O O . ASP B 1 594 ? -26.812 33.375 12.203 1 92.12 594 ASP B O 1
ATOM 10272 N N . LYS B 1 595 ? -28.25 33.438 10.508 1 92.25 595 LYS B N 1
ATOM 10273 C CA . LYS B 1 595 ? -29.219 34.25 11.266 1 92.25 595 LYS B CA 1
ATOM 10274 C C . LYS B 1 595 ? -29.812 33.438 12.414 1 92.25 595 LYS B C 1
ATOM 10276 O O . LYS B 1 595 ? -30.031 33.938 13.508 1 92.25 595 LYS B O 1
ATOM 10281 N N . LEU B 1 596 ? -30.125 32.188 12.062 1 95 596 LEU B N 1
ATOM 10282 C CA . LEU B 1 596 ? -30.672 31.312 13.086 1 95 596 LEU B CA 1
ATOM 10283 C C . LEU B 1 596 ? -29.656 31.047 14.188 1 95 596 LEU B C 1
ATOM 10285 O O . LEU B 1 596 ? -30.016 30.969 15.367 1 95 596 LEU B O 1
ATOM 10289 N N . LEU B 1 597 ? -28.406 30.906 13.797 1 95.44 597 LEU B N 1
ATOM 10290 C CA . LEU B 1 597 ? -27.344 30.703 14.766 1 95.44 597 LEU B CA 1
ATOM 10291 C C . LEU B 1 597 ? -27.234 31.891 15.711 1 95.44 597 LEU B C 1
ATOM 10293 O O . LEU B 1 597 ? -27.094 31.719 16.922 1 95.44 597 LEU B O 1
ATOM 10297 N N . VAL B 1 598 ? -27.312 33.062 15.156 1 94.62 598 VAL B N 1
ATOM 10298 C CA . VAL B 1 598 ? -27.203 34.281 15.953 1 94.62 598 VAL B CA 1
ATOM 10299 C C . VAL B 1 598 ? -28.359 34.375 16.938 1 94.62 598 VAL B C 1
ATOM 10301 O O . VAL B 1 598 ? -28.172 34.719 18.109 1 94.62 598 VAL B O 1
ATOM 10304 N N . LEU B 1 599 ? -29.547 34.031 16.469 1 94.75 599 LEU B N 1
ATOM 10305 C CA . LEU B 1 599 ? -30.734 34.062 17.312 1 94.75 599 LEU B CA 1
ATOM 10306 C C . LEU B 1 599 ? -30.594 33.125 18.5 1 94.75 599 LEU B C 1
ATOM 10308 O O . LEU B 1 599 ? -30.828 33.531 19.641 1 94.75 599 LEU B O 1
ATOM 10312 N N . LEU B 1 600 ? -30.172 31.922 18.219 1 95.19 600 LEU B N 1
ATOM 10313 C CA . LEU B 1 600 ? -30.078 30.906 19.266 1 95.19 600 LEU B CA 1
ATOM 10314 C C . LEU B 1 600 ? -28.906 31.203 20.203 1 95.19 600 LEU B C 1
ATOM 10316 O O . LEU B 1 600 ? -28.984 30.875 21.391 1 95.19 600 LEU B O 1
ATOM 10320 N N . CYS B 1 601 ? -27.828 31.781 19.703 1 95.62 601 CYS B N 1
ATOM 10321 C CA . CYS B 1 601 ? -26.734 32.188 20.562 1 95.62 601 CYS B CA 1
ATOM 10322 C C . CYS B 1 601 ? -27.172 33.281 21.531 1 95.62 601 CYS B C 1
ATOM 10324 O O . CYS B 1 601 ? -26.766 33.312 22.688 1 95.62 601 CYS B O 1
ATOM 10326 N N . GLY B 1 602 ? -27.984 34.188 21.016 1 93.69 602 GLY B N 1
ATOM 10327 C CA . GLY B 1 602 ? -28.547 35.188 21.875 1 93.69 602 GLY B CA 1
ATOM 10328 C C . GLY B 1 602 ? -29.359 34.625 23.016 1 93.69 602 GLY B C 1
ATOM 10329 O O . GLY B 1 602 ? -29.25 35.094 24.156 1 93.69 602 GLY B O 1
ATOM 10330 N N . ASP B 1 603 ? -30.172 33.688 22.656 1 92.5 603 ASP B N 1
ATOM 10331 C CA . ASP B 1 603 ? -30.969 33 23.672 1 92.5 603 ASP B CA 1
ATOM 10332 C C . ASP B 1 603 ? -30.078 32.281 24.672 1 92.5 603 ASP B C 1
ATOM 10334 O O . ASP B 1 603 ? -30.391 32.219 25.859 1 92.5 603 ASP B O 1
ATOM 10338 N N . TYR B 1 604 ? -29 31.719 24.188 1 94.12 604 TYR B N 1
ATOM 10339 C CA . TYR B 1 604 ? -28.047 30.984 25.016 1 94.12 604 TYR B CA 1
ATOM 10340 C C . TYR B 1 604 ? -27.391 31.922 26.031 1 94.12 604 TYR B C 1
ATOM 10342 O O . TYR B 1 604 ? -27.141 31.516 27.172 1 94.12 604 TYR B O 1
ATOM 10350 N N . PHE B 1 605 ? -27.203 33.156 25.672 1 94.38 605 PHE B N 1
ATOM 10351 C CA . PHE B 1 605 ? -26.531 34.156 26.516 1 94.38 605 PHE B CA 1
ATOM 10352 C C . PHE B 1 605 ? -27.438 34.594 27.656 1 94.38 605 PHE B C 1
ATOM 10354 O O . PHE B 1 605 ? -26.969 35.188 28.625 1 94.38 605 PHE B O 1
ATOM 10361 N N . GLU B 1 606 ? -28.641 34.281 27.609 1 91.38 606 GLU B N 1
ATOM 10362 C CA . GLU B 1 606 ? -29.547 34.594 28.703 1 91.38 606 GLU B CA 1
ATOM 10363 C C . GLU B 1 606 ? -29.266 33.75 29.938 1 91.38 606 GLU B C 1
ATOM 10365 O O . GLU B 1 606 ? -29.484 34.188 31.062 1 91.38 606 GLU B O 1
ATOM 10370 N N . THR B 1 607 ? -28.766 32.625 29.75 1 90.25 607 THR B N 1
ATOM 10371 C CA . THR B 1 607 ? -28.5 31.688 30.859 1 90.25 607 THR B CA 1
ATOM 10372 C C . THR B 1 607 ? -27 31.516 31.078 1 90.25 607 THR B C 1
ATOM 10374 O O . THR B 1 607 ? -26.547 31.453 32.219 1 90.25 607 THR B O 1
ATOM 10377 N N . GLU B 1 608 ? -26.266 31.422 29.969 1 91.25 608 GLU B N 1
ATOM 10378 C CA . GLU B 1 608 ? -24.828 31.172 30.062 1 91.25 608 GLU B CA 1
ATOM 10379 C C . GLU B 1 608 ? -24.031 32.406 29.641 1 91.25 608 GLU B C 1
ATOM 10381 O O . GLU B 1 608 ? -24.469 33.156 28.781 1 91.25 608 GLU B O 1
ATOM 10386 N N . LYS B 1 609 ? -22.812 32.5 30.141 1 91.88 609 LYS B N 1
ATOM 10387 C CA . LYS B 1 609 ? -22.047 33.719 29.906 1 91.88 609 LYS B CA 1
ATOM 10388 C C . LYS B 1 609 ? -20.812 33.438 29.062 1 91.88 609 LYS B C 1
ATOM 10390 O O . LYS B 1 609 ? -20.031 34.375 28.766 1 91.88 609 LYS B O 1
ATOM 10395 N N . GLU B 1 610 ? -20.641 32.219 28.719 1 94.75 610 GLU B N 1
ATOM 10396 C CA . GLU B 1 610 ? -19.516 31.875 27.859 1 94.75 610 GLU B CA 1
ATOM 10397 C C . GLU B 1 610 ? -19.938 30.906 26.75 1 94.75 610 GLU B C 1
ATOM 10399 O O . GLU B 1 610 ? -20.703 29.969 27 1 94.75 610 GLU B O 1
ATOM 10404 N N . LEU B 1 611 ? -19.562 31.172 25.547 1 95.19 611 LEU B N 1
ATOM 10405 C CA . LEU B 1 611 ? -19.875 30.344 24.391 1 95.19 611 LEU B CA 1
ATOM 10406 C C . LEU B 1 611 ? -18.719 30.328 23.391 1 95.19 611 LEU B C 1
ATOM 10408 O O . LEU B 1 611 ? -18.016 31.328 23.25 1 95.19 611 LEU B O 1
ATOM 10412 N N . ALA B 1 612 ? -18.484 29.188 22.875 1 93.5 612 ALA B N 1
ATOM 10413 C CA . ALA B 1 612 ? -17.484 29.078 21.828 1 93.5 612 ALA B CA 1
ATOM 10414 C C . ALA B 1 612 ? -18.141 28.781 20.469 1 93.5 612 ALA B C 1
ATOM 10416 O O . ALA B 1 612 ? -19.062 27.984 20.391 1 93.5 612 ALA B O 1
ATOM 10417 N N . VAL B 1 613 ? -17.75 29.5 19.438 1 92.62 613 VAL B N 1
ATOM 10418 C CA . VAL B 1 613 ? -18.25 29.297 18.078 1 92.62 613 VAL B CA 1
ATOM 10419 C C . VAL B 1 613 ? -17.078 29.156 17.109 1 92.62 613 VAL B C 1
ATOM 10421 O O . VAL B 1 613 ? -15.953 29.516 17.438 1 92.62 613 VAL B O 1
ATOM 10424 N N . PRO B 1 614 ? -17.344 28.562 15.93 1 86.75 614 PRO B N 1
ATOM 10425 C CA . PRO B 1 614 ? -16.266 28.5 14.938 1 86.75 614 PRO B CA 1
ATOM 10426 C C . PRO B 1 614 ? -15.789 29.875 14.484 1 86.75 614 PRO B C 1
ATOM 10428 O O . PRO B 1 614 ? -16.562 30.844 14.523 1 86.75 614 PRO B O 1
ATOM 10431 N N . TYR B 1 615 ? -14.648 29.906 14.039 1 79.88 615 TYR B N 1
ATOM 10432 C CA . TYR B 1 615 ? -14.023 31.156 13.656 1 79.88 615 TYR B CA 1
ATOM 10433 C C . TYR B 1 615 ? -14.797 31.828 12.523 1 79.88 615 TYR B C 1
ATOM 10435 O O . TYR B 1 615 ? -14.867 33.062 12.453 1 79.88 615 TYR B O 1
ATOM 10443 N N . GLY B 1 616 ? -15.445 31.078 11.75 1 79.25 616 GLY B N 1
ATOM 10444 C CA . GLY B 1 616 ? -16.156 31.609 10.594 1 79.25 616 GLY B CA 1
ATOM 10445 C C . GLY B 1 616 ? -17.547 32.094 10.93 1 79.25 616 GLY B C 1
ATOM 10446 O O . GLY B 1 616 ? -18.266 32.594 10.055 1 79.25 616 GLY B O 1
ATOM 10447 N N . ALA B 1 617 ? -17.891 32.062 12.164 1 88.5 617 ALA B N 1
ATOM 10448 C CA . ALA B 1 617 ? -19.203 32.531 12.562 1 88.5 617 ALA B CA 1
ATOM 10449 C C . ALA B 1 617 ? -19.297 34.062 12.445 1 88.5 617 ALA B C 1
ATOM 10451 O O . ALA B 1 617 ? -18.281 34.75 12.531 1 88.5 617 ALA B O 1
ATOM 10452 N N . PRO B 1 618 ? -20.438 34.594 12.227 1 89.06 618 PRO B N 1
ATOM 10453 C CA . PRO B 1 618 ? -20.625 36.031 12.008 1 89.06 618 PRO B CA 1
ATOM 10454 C C . PRO B 1 618 ? -20.094 36.875 13.156 1 89.06 618 PRO B C 1
ATOM 10456 O O . PRO B 1 618 ? -20.234 36.5 14.32 1 89.06 618 PRO B O 1
ATOM 10459 N N . LYS B 1 619 ? -19.625 38.094 12.844 1 87.25 619 LYS B N 1
ATOM 10460 C CA . LYS B 1 619 ? -19.016 39 13.82 1 87.25 619 LYS B CA 1
ATOM 10461 C C . LYS B 1 619 ? -20.078 39.656 14.695 1 87.25 619 LYS B C 1
ATOM 10463 O O . LYS B 1 619 ? -19.797 40.094 15.805 1 87.25 619 LYS B O 1
ATOM 10468 N N . VAL B 1 620 ? -21.281 39.688 14.203 1 89.94 620 VAL B N 1
ATOM 10469 C CA . VAL B 1 620 ? -22.375 40.281 14.953 1 89.94 620 VAL B CA 1
ATOM 10470 C C . VAL B 1 620 ? -22.547 39.562 16.281 1 89.94 620 VAL B C 1
ATOM 10472 O O . VAL B 1 620 ? -23.047 40.156 17.25 1 89.94 620 VAL B O 1
ATOM 10475 N N . LEU B 1 621 ? -22.078 38.344 16.328 1 93.12 621 LEU B N 1
ATOM 10476 C CA . LEU B 1 621 ? -22.172 37.562 17.547 1 93.12 621 LEU B CA 1
ATOM 10477 C C . LEU B 1 621 ? -21.344 38.188 18.672 1 93.12 621 LEU B C 1
ATOM 10479 O O . LEU B 1 621 ? -21.688 38.062 19.844 1 93.12 621 LEU B O 1
ATOM 10483 N N . ASP B 1 622 ? -20.281 38.844 18.297 1 90.75 622 ASP B N 1
ATOM 10484 C CA . ASP B 1 622 ? -19.469 39.531 19.281 1 90.75 622 ASP B CA 1
ATOM 10485 C C . ASP B 1 622 ? -20.234 40.688 19.938 1 90.75 622 ASP B C 1
ATOM 10487 O O . ASP B 1 622 ? -20.141 40.875 21.156 1 90.75 622 ASP B O 1
ATOM 10491 N N . GLU B 1 623 ? -21 41.344 19.141 1 89.75 623 GLU B N 1
ATOM 10492 C CA . GLU B 1 623 ? -21.812 42.438 19.641 1 89.75 623 GLU B CA 1
ATOM 10493 C C . GLU B 1 623 ? -22.922 41.938 20.562 1 89.75 623 GLU B C 1
ATOM 10495 O O . GLU B 1 623 ? -23.203 42.531 21.594 1 89.75 623 GLU B O 1
ATOM 10500 N N . ILE B 1 624 ? -23.516 40.906 20.156 1 92.75 624 ILE B N 1
ATOM 10501 C CA . ILE B 1 624 ? -24.609 40.344 20.938 1 92.75 624 ILE B CA 1
ATOM 10502 C C . ILE B 1 624 ? -24.078 39.844 22.281 1 92.75 624 ILE B C 1
ATOM 10504 O O . ILE B 1 624 ? -24.719 40 23.312 1 92.75 624 ILE B O 1
ATOM 10508 N N . ALA B 1 625 ? -22.953 39.188 22.234 1 95.12 625 ALA B N 1
ATOM 10509 C CA . ALA B 1 625 ? -22.328 38.719 23.469 1 95.12 625 ALA B CA 1
ATOM 10510 C C . ALA B 1 625 ? -22.047 39.875 24.422 1 95.12 625 ALA B C 1
ATOM 10512 O O . ALA B 1 625 ? -22.281 39.781 25.625 1 95.12 625 ALA B O 1
ATOM 10513 N N . ALA B 1 626 ? -21.562 40.969 23.875 1 93.25 626 ALA B N 1
ATOM 10514 C CA . ALA B 1 626 ? -21.25 42.156 24.688 1 93.25 626 ALA B CA 1
ATOM 10515 C C . ALA B 1 626 ? -22.516 42.719 25.312 1 93.25 626 ALA B C 1
ATOM 10517 O O . ALA B 1 626 ? -22.5 43.188 26.469 1 93.25 626 ALA B O 1
ATOM 10518 N N . GLN B 1 627 ? -23.562 42.75 24.609 1 91.75 627 GLN B N 1
ATOM 10519 C CA . GLN B 1 627 ? -24.844 43.281 25.094 1 91.75 627 GLN B CA 1
ATOM 10520 C C . GLN B 1 627 ? -25.359 42.469 26.281 1 91.75 627 GLN B C 1
ATOM 10522 O O . GLN B 1 627 ? -26.031 43 27.172 1 91.75 627 GLN B O 1
ATOM 10527 N N . HIS B 1 628 ? -25.078 41.219 26.312 1 93.81 628 HIS B N 1
ATOM 10528 C CA . HIS B 1 628 ? -25.547 40.344 27.375 1 93.81 628 HIS B CA 1
ATOM 10529 C C . HIS B 1 628 ? -24.484 40.188 28.469 1 93.81 628 HIS B C 1
ATOM 10531 O O . HIS B 1 628 ? -24.656 39.406 29.391 1 93.81 628 HIS B O 1
ATOM 10537 N N . GLY B 1 629 ? -23.312 40.812 28.297 1 92.81 629 GLY B N 1
ATOM 10538 C CA . GLY B 1 629 ? -22.219 40.688 29.25 1 92.81 629 GLY B CA 1
ATOM 10539 C C . GLY B 1 629 ? -21.547 39.312 29.203 1 92.81 629 GLY B C 1
ATOM 10540 O O . GLY B 1 629 ? -21.047 38.844 30.203 1 92.81 629 GLY B O 1
ATOM 10541 N N . ALA B 1 630 ? -21.734 38.688 28.094 1 94.75 630 ALA B N 1
ATOM 10542 C CA . ALA B 1 630 ? -21.156 37.375 27.906 1 94.75 630 ALA B CA 1
ATOM 10543 C C . ALA B 1 630 ? -19.875 37.438 27.094 1 94.75 630 ALA B C 1
ATOM 10545 O O . ALA B 1 630 ? -19.562 38.469 26.5 1 94.75 630 ALA B O 1
ATOM 10546 N N . LYS B 1 631 ? -19.047 36.406 27.172 1 93.75 631 LYS B N 1
ATOM 10547 C CA . LYS B 1 631 ? -17.812 36.344 26.406 1 93.75 631 LYS B CA 1
ATOM 10548 C C . LYS B 1 631 ? -17.906 35.281 25.312 1 93.75 631 LYS B C 1
ATOM 10550 O O . LYS B 1 631 ? -18.359 34.156 25.547 1 93.75 631 LYS B O 1
ATOM 10555 N N . LEU B 1 632 ? -17.547 35.719 24.125 1 92.94 632 LEU B N 1
ATOM 10556 C CA . LEU B 1 632 ? -17.562 34.812 22.969 1 92.94 632 LEU B CA 1
ATOM 10557 C C . LEU B 1 632 ? -16.141 34.375 22.625 1 92.94 632 LEU B C 1
ATOM 10559 O O . LEU B 1 632 ? -15.234 35.219 22.516 1 92.94 632 LEU B O 1
ATOM 10563 N N . TYR B 1 633 ? -15.984 33.062 22.578 1 89.38 633 TYR B N 1
ATOM 10564 C CA . TYR B 1 633 ? -14.719 32.5 22.141 1 89.38 633 TYR B CA 1
ATOM 10565 C C . TYR B 1 633 ? -14.836 31.859 20.766 1 89.38 633 TYR B C 1
ATOM 10567 O O . TYR B 1 633 ? -15.914 31.391 20.391 1 89.38 633 TYR B O 1
ATOM 10575 N N . ARG B 1 634 ? -13.828 31.922 19.984 1 85.5 634 ARG B N 1
ATOM 10576 C CA . ARG B 1 634 ? -13.828 31.328 18.656 1 85.5 634 ARG B CA 1
ATOM 10577 C C . ARG B 1 634 ? -12.734 30.266 18.531 1 85.5 634 ARG B C 1
ATOM 10579 O O . ARG B 1 634 ? -11.609 30.484 18.984 1 85.5 634 ARG B O 1
ATOM 10586 N N . TYR B 1 635 ? -13.148 29.125 18.125 1 80.38 635 TYR B N 1
ATOM 10587 C CA . TYR B 1 635 ? -12.164 28.062 17.906 1 80.38 635 TYR B CA 1
ATOM 10588 C C . TYR B 1 635 ? -11.812 27.922 16.438 1 80.38 635 TYR B C 1
ATOM 10590 O O . TYR B 1 635 ? -12.539 28.422 15.57 1 80.38 635 TYR B O 1
ATOM 10598 N N . GLU B 1 636 ? -10.742 27.219 16.047 1 66.94 636 GLU B N 1
ATOM 10599 C CA . GLU B 1 636 ? -10.133 27.125 14.727 1 66.94 636 GLU B CA 1
ATOM 10600 C C . GLU B 1 636 ? -9.508 28.453 14.305 1 66.94 636 GLU B C 1
ATOM 10602 O O . GLU B 1 636 ? -9.406 28.75 13.117 1 66.94 636 GLU B O 1
ATOM 10607 N N . ASP B 1 637 ? -9.508 29.359 15.383 1 55.28 637 ASP B N 1
ATOM 10608 C CA . ASP B 1 637 ? -8.742 30.594 15.188 1 55.28 637 ASP B CA 1
ATOM 10609 C C . ASP B 1 637 ? -7.246 30.297 15.109 1 55.28 637 ASP B C 1
ATOM 10611 O O . ASP B 1 637 ? -6.68 29.672 16 1 55.28 637 ASP B O 1
ATOM 10615 N N . CYS B 1 638 ? -6.652 30.594 14.07 1 51.19 638 CYS B N 1
ATOM 10616 C CA . CYS B 1 638 ? -5.262 30.297 13.742 1 51.19 638 CYS B CA 1
ATOM 10617 C C . CYS B 1 638 ? -4.742 29.125 14.555 1 51.19 638 CYS B C 1
ATOM 10619 O O . CYS B 1 638 ? -4.227 29.297 15.656 1 51.19 638 CYS B O 1
ATOM 10621 N N . PRO B 1 639 ? -5.297 27.844 14.344 1 50.34 639 PRO B N 1
ATOM 10622 C CA . PRO B 1 639 ? -5.043 26.609 15.078 1 50.34 639 PRO B CA 1
ATOM 10623 C C . PRO B 1 639 ? -3.566 26.406 15.414 1 50.34 639 PRO B C 1
ATOM 10625 O O . PRO B 1 639 ? -3.211 25.484 16.141 1 50.34 639 PRO B O 1
ATOM 10628 N N . CYS B 1 640 ? -2.617 27.25 14.812 1 45.69 640 CYS B N 1
ATOM 10629 C CA . CYS B 1 640 ? -1.198 26.953 14.969 1 45.69 640 CYS B CA 1
ATOM 10630 C C . CYS B 1 640 ? -0.774 27.078 16.422 1 45.69 640 CYS B C 1
ATOM 10632 O O . CYS B 1 640 ? 0.198 26.453 16.859 1 45.69 640 CYS B O 1
ATOM 10634 N N . ASP B 1 641 ? -1.439 27.984 17.234 1 49.06 641 ASP B N 1
ATOM 10635 C CA . ASP B 1 641 ? -0.843 28.281 18.531 1 49.06 641 ASP B CA 1
ATOM 10636 C C . ASP B 1 641 ? -1.63 27.609 19.672 1 49.06 641 ASP B C 1
ATOM 10638 O O . ASP B 1 641 ? -1.431 27.922 20.844 1 49.06 641 ASP B O 1
ATOM 10642 N N . GLN B 1 642 ? -2.207 26.422 19.359 1 55.72 642 GLN B N 1
ATOM 10643 C CA . GLN B 1 642 ? -2.957 25.781 20.422 1 55.72 642 GLN B CA 1
ATOM 10644 C C . GLN B 1 642 ? -3.725 26.797 21.25 1 55.72 642 GLN B C 1
ATOM 10646 O O . GLN B 1 642 ? -3.986 26.562 22.438 1 55.72 642 GLN B O 1
ATOM 10651 N N . SER B 1 643 ? -3.941 27.984 20.703 1 61.75 643 SER B N 1
ATOM 10652 C CA . SER B 1 643 ? -4.535 29.078 21.469 1 61.75 643 SER B CA 1
ATOM 10653 C C . SER B 1 643 ? -6.035 28.875 21.656 1 61.75 643 SER B C 1
ATOM 10655 O O . SER B 1 643 ? -6.656 29.516 22.5 1 61.75 643 SER B O 1
ATOM 10657 N N . ASP B 1 644 ? -6.539 27.828 21.031 1 75.12 644 ASP B N 1
ATOM 10658 C CA . ASP B 1 644 ? -7.992 27.719 21.109 1 75.12 644 ASP B CA 1
ATOM 10659 C C . ASP B 1 644 ? -8.406 26.547 22 1 75.12 644 ASP B C 1
ATOM 10661 O O . ASP B 1 644 ? -9.508 26.016 21.859 1 75.12 644 ASP B O 1
ATOM 10665 N N . GLU B 1 645 ? -7.512 26.172 22.891 1 77.69 645 GLU B N 1
ATOM 10666 C CA . GLU B 1 645 ? -7.809 25.031 23.734 1 77.69 645 GLU B CA 1
ATOM 10667 C C . GLU B 1 645 ? -9.047 25.281 24.594 1 77.69 645 GLU B C 1
ATOM 10669 O O . GLU B 1 645 ? -9.906 24.406 24.719 1 77.69 645 GLU B O 1
ATOM 10674 N N . TYR B 1 646 ? -9.078 26.469 25.125 1 83.56 646 TYR B N 1
ATOM 10675 C CA . TYR B 1 646 ? -10.219 26.797 25.969 1 83.56 646 TYR B CA 1
ATOM 10676 C C . TYR B 1 646 ? -11.5 26.875 25.156 1 83.56 646 TYR B C 1
ATOM 10678 O O . TYR B 1 646 ? -12.547 26.391 25.578 1 83.56 646 TYR B O 1
ATOM 10686 N N . ALA B 1 647 ? -11.422 27.469 24.047 1 88.12 647 ALA B N 1
ATOM 10687 C CA . ALA B 1 647 ? -12.586 27.562 23.156 1 88.12 647 ALA B CA 1
ATOM 10688 C C . ALA B 1 647 ? -13.078 26.172 22.766 1 88.12 647 ALA B C 1
ATOM 10690 O O . ALA B 1 647 ? -14.289 25.938 22.672 1 88.12 647 ALA B O 1
ATOM 10691 N N . ARG B 1 648 ? -12.219 25.297 22.656 1 87.62 648 ARG B N 1
ATOM 10692 C CA . ARG B 1 648 ? -12.57 23.938 22.25 1 87.62 648 ARG B CA 1
ATOM 10693 C C . ARG B 1 648 ? -13.281 23.203 23.375 1 87.62 648 ARG B C 1
ATOM 10695 O O . ARG B 1 648 ? -14.195 22.422 23.141 1 87.62 648 ARG B O 1
ATOM 10702 N N . ARG B 1 649 ? -12.836 23.469 24.531 1 87.12 649 ARG B N 1
ATOM 10703 C CA . ARG B 1 649 ? -13.5 22.859 25.688 1 87.12 649 ARG B CA 1
ATOM 10704 C C . ARG B 1 649 ? -14.922 23.375 25.844 1 87.12 649 ARG B C 1
ATOM 10706 O O . ARG B 1 649 ? -15.836 22.609 26.156 1 87.12 649 ARG B O 1
ATOM 10713 N N . LEU B 1 650 ? -15.031 24.641 25.578 1 90.06 650 LEU B N 1
ATOM 10714 C CA . LEU B 1 650 ? -16.344 25.266 25.688 1 90.06 650 LEU B CA 1
ATOM 10715 C C . LEU B 1 650 ? -17.266 24.766 24.578 1 90.06 650 LEU B C 1
ATOM 10717 O O . LEU B 1 650 ? -18.484 24.656 24.781 1 90.06 650 LEU B O 1
ATOM 10721 N N . ALA B 1 651 ? -16.688 24.469 23.484 1 90.81 651 ALA B N 1
ATOM 10722 C CA . ALA B 1 651 ? -17.469 24.031 22.328 1 90.81 651 ALA B CA 1
ATOM 10723 C C . ALA B 1 651 ? -18.141 22.688 22.594 1 90.81 651 ALA B C 1
ATOM 10725 O O . ALA B 1 651 ? -19.203 22.391 22.062 1 90.81 651 ALA B O 1
ATOM 10726 N N . VAL B 1 652 ? -17.531 21.938 23.453 1 88.25 652 VAL B N 1
ATOM 10727 C CA . VAL B 1 652 ? -18.047 20.625 23.797 1 88.25 652 VAL B CA 1
ATOM 10728 C C . VAL B 1 652 ? -19.344 20.781 24.594 1 88.25 652 VAL B C 1
ATOM 10730 O O . VAL B 1 652 ? -20.25 19.953 24.484 1 88.25 652 VAL B O 1
ATOM 10733 N N . ASP B 1 653 ? -19.453 21.859 25.219 1 87.94 653 ASP B N 1
ATOM 10734 C CA . ASP B 1 653 ? -20.594 22.078 26.094 1 87.94 653 ASP B CA 1
ATOM 10735 C C . ASP B 1 653 ? -21.781 22.641 25.312 1 87.94 653 ASP B C 1
ATOM 10737 O O . ASP B 1 653 ? -22.906 22.609 25.797 1 87.94 653 ASP B O 1
ATOM 10741 N N . ALA B 1 654 ? -21.562 23.141 24.172 1 91.81 654 ALA B N 1
ATOM 10742 C CA . ALA B 1 654 ? -22.625 23.719 23.375 1 91.81 654 ALA B CA 1
ATOM 10743 C C . ALA B 1 654 ? -22.688 23.062 21.984 1 91.81 654 ALA B C 1
ATOM 10745 O O . ALA B 1 654 ? -22.422 23.734 20.984 1 91.81 654 ALA B O 1
ATOM 10746 N N . PRO B 1 655 ? -23.203 21.875 21.938 1 91.81 655 PRO B N 1
ATOM 10747 C CA . PRO B 1 655 ? -23.172 21.141 20.672 1 91.81 655 PRO B CA 1
ATOM 10748 C C . PRO B 1 655 ? -24.141 21.703 19.625 1 91.81 655 PRO B C 1
ATOM 10750 O O . PRO B 1 655 ? -24.016 21.422 18.438 1 91.81 655 PRO B O 1
ATOM 10753 N N . PHE B 1 656 ? -25.125 22.484 20.016 1 93.56 656 PHE B N 1
ATOM 10754 C CA . PHE B 1 656 ? -26.141 22.984 19.094 1 93.56 656 PHE B CA 1
ATOM 10755 C C . PHE B 1 656 ? -25.516 23.859 18.016 1 93.56 656 PHE B C 1
ATOM 10757 O O . PHE B 1 656 ? -26.078 24.031 16.938 1 93.56 656 PHE B O 1
ATOM 10764 N N . VAL B 1 657 ? -24.344 24.422 18.281 1 93.94 657 VAL B N 1
ATOM 10765 C CA . VAL B 1 657 ? -23.656 25.328 17.359 1 93.94 657 VAL B CA 1
ATOM 10766 C C . VAL B 1 657 ? -23.25 24.578 16.094 1 93.94 657 VAL B C 1
ATOM 10768 O O . VAL B 1 657 ? -23.203 25.156 15.016 1 93.94 657 VAL B O 1
ATOM 10771 N N . ARG B 1 658 ? -23.062 23.281 16.281 1 92.56 658 ARG B N 1
ATOM 10772 C CA . ARG B 1 658 ? -22.562 22.5 15.148 1 92.56 658 ARG B CA 1
ATOM 10773 C C . ARG B 1 658 ? -23.531 21.391 14.789 1 92.56 658 ARG B C 1
ATOM 10775 O O . ARG B 1 658 ? -23.172 20.422 14.109 1 92.56 658 ARG B O 1
ATOM 10782 N N . ASP B 1 659 ? -24.719 21.438 15.258 1 96.12 659 ASP B N 1
ATOM 10783 C CA . ASP B 1 659 ? -25.719 20.391 15.023 1 96.12 659 ASP B CA 1
ATOM 10784 C C . ASP B 1 659 ? -27.047 21 14.57 1 96.12 659 ASP B C 1
ATOM 10786 O O . ASP B 1 659 ? -27.812 21.516 15.383 1 96.12 659 ASP B O 1
ATOM 10790 N N . GLY B 1 660 ? -27.281 20.781 13.336 1 96.44 660 GLY B N 1
ATOM 10791 C CA . GLY B 1 660 ? -28.469 21.359 12.742 1 96.44 660 GLY B CA 1
ATOM 10792 C C . GLY B 1 660 ? -29.75 20.797 13.312 1 96.44 660 GLY B C 1
ATOM 10793 O O . GLY B 1 660 ? -30.781 21.484 13.359 1 96.44 660 GLY B O 1
ATOM 10794 N N . LEU B 1 661 ? -29.766 19.562 13.695 1 96.94 661 LEU B N 1
ATOM 10795 C CA . LEU B 1 661 ? -30.969 18.969 14.273 1 96.94 661 LEU B CA 1
ATOM 10796 C C . LEU B 1 661 ? -31.234 19.516 15.672 1 96.94 661 LEU B C 1
ATOM 10798 O O . LEU B 1 661 ? -32.375 19.828 16 1 96.94 661 LEU B O 1
ATOM 10802 N N . LEU B 1 662 ? -30.219 19.625 16.406 1 96 662 LEU B N 1
ATOM 10803 C CA . LEU B 1 662 ? -30.375 20.234 17.734 1 96 662 LEU B CA 1
ATOM 10804 C C . LEU B 1 662 ? -30.828 21.672 17.625 1 96 662 LEU B C 1
ATOM 10806 O O . LEU B 1 662 ? -31.641 22.141 18.438 1 96 662 LEU B O 1
ATOM 10810 N N . MET B 1 663 ? -30.281 22.344 16.625 1 96.81 663 MET B N 1
ATOM 10811 C CA . MET B 1 663 ? -30.703 23.734 16.391 1 96.81 663 MET B CA 1
ATOM 10812 C C . MET B 1 663 ? -32.188 23.797 16.062 1 96.81 663 MET B C 1
ATOM 10814 O O . MET B 1 663 ? -32.875 24.719 16.516 1 96.81 663 MET B O 1
ATOM 10818 N N . ALA B 1 664 ? -32.625 22.875 15.273 1 96.5 664 ALA B N 1
ATOM 10819 C CA . ALA B 1 664 ? -34.031 22.844 14.891 1 96.5 664 ALA B CA 1
ATOM 10820 C C . ALA B 1 664 ? -34.938 22.703 16.109 1 96.5 664 ALA B C 1
ATOM 10822 O O . ALA B 1 664 ? -35.938 23.422 16.25 1 96.5 664 ALA B O 1
ATOM 10823 N N . ILE B 1 665 ? -34.562 21.828 16.984 1 96.19 665 ILE B N 1
ATOM 10824 C CA . ILE B 1 665 ? -35.375 21.578 18.172 1 96.19 665 ILE B CA 1
ATOM 10825 C C . ILE B 1 665 ? -35.312 22.797 19.094 1 96.19 665 ILE B C 1
ATOM 10827 O O . ILE B 1 665 ? -36.344 23.234 19.625 1 96.19 665 ILE B O 1
ATOM 10831 N N . LYS B 1 666 ? -34.156 23.359 19.234 1 95.44 666 LYS B N 1
ATOM 10832 C CA . LYS B 1 666 ? -34 24.531 20.078 1 95.44 666 LYS B CA 1
ATOM 10833 C C . LYS B 1 666 ? -34.75 25.734 19.516 1 95.44 666 LYS B C 1
ATOM 10835 O O . LYS B 1 666 ? -35.25 26.562 20.281 1 95.44 666 LYS B O 1
ATOM 10840 N N . LEU B 1 667 ? -34.75 25.859 18.219 1 95.56 667 LEU B N 1
ATOM 10841 C CA . LEU B 1 667 ? -35.469 26.938 17.562 1 95.56 667 LEU B CA 1
ATOM 10842 C C . LEU B 1 667 ? -36.969 26.828 17.844 1 95.56 667 LEU B C 1
ATOM 10844 O O . LEU B 1 667 ? -37.625 27.812 18.234 1 95.56 667 LEU B O 1
ATOM 10848 N N . LEU B 1 668 ? -37.5 25.656 17.641 1 94.88 668 LEU B N 1
ATOM 10849 C CA . LEU B 1 668 ? -38.938 25.438 17.844 1 94.88 668 LEU B CA 1
ATOM 10850 C C . LEU B 1 668 ? -39.281 25.641 19.312 1 94.88 668 LEU B C 1
ATOM 10852 O O . LEU B 1 668 ? -40.344 26.188 19.625 1 94.88 668 LEU B O 1
ATOM 10856 N N . SER B 1 669 ? -38.375 25.188 20.156 1 94.94 669 SER B N 1
ATOM 10857 C CA . SER B 1 669 ? -38.594 25.406 21.594 1 94.94 669 SER B CA 1
ATOM 10858 C C . SER B 1 669 ? -38.594 26.891 21.922 1 94.94 669 SER B C 1
ATOM 10860 O O . SER B 1 669 ? -39.344 27.344 22.781 1 94.94 669 SER B O 1
ATOM 10862 N N . TYR B 1 670 ? -37.719 27.625 21.328 1 94.31 670 TYR B N 1
ATOM 10863 C CA . TYR B 1 670 ? -37.625 29.062 21.531 1 94.31 670 TYR B CA 1
ATOM 10864 C C . TYR B 1 670 ? -38.906 29.75 21.078 1 94.31 670 TYR B C 1
ATOM 10866 O O . TYR B 1 670 ? -39.438 30.609 21.781 1 94.31 670 TYR B O 1
ATOM 10874 N N . LEU B 1 671 ? -39.438 29.391 19.938 1 93.5 671 LEU B N 1
ATOM 10875 C CA . LEU B 1 671 ? -40.656 30 19.391 1 93.5 671 LEU B CA 1
ATOM 10876 C C . LEU B 1 671 ? -41.844 29.719 20.281 1 93.5 671 LEU B C 1
ATOM 10878 O O . LEU B 1 671 ? -42.688 30.594 20.484 1 93.5 671 LEU B O 1
ATOM 10882 N N . LYS B 1 672 ? -41.844 28.594 20.781 1 92.88 672 LYS B N 1
ATOM 10883 C CA . LYS B 1 672 ? -42.969 28.219 21.656 1 92.88 672 LYS B CA 1
ATOM 10884 C C . LYS B 1 672 ? -42.875 28.938 23 1 92.88 672 LYS B C 1
ATOM 10886 O O . LYS B 1 672 ? -43.875 29.469 23.484 1 92.88 672 LYS B O 1
ATOM 10891 N N . GLU B 1 673 ? -41.75 28.938 23.578 1 92.19 673 GLU B N 1
ATOM 10892 C CA . GLU B 1 673 ? -41.531 29.531 24.891 1 92.19 673 GLU B CA 1
ATOM 10893 C C . GLU B 1 673 ? -41.844 31.031 24.859 1 92.19 673 GLU B C 1
ATOM 10895 O O . GLU B 1 673 ? -42.375 31.562 25.828 1 92.19 673 GLU B O 1
ATOM 10900 N N . HIS B 1 674 ? -41.469 31.719 23.859 1 91.75 674 HIS B N 1
ATOM 10901 C CA . HIS B 1 674 ? -41.625 33.156 23.766 1 91.75 674 HIS B CA 1
ATOM 10902 C C . HIS B 1 674 ? -42.906 33.531 23.016 1 91.75 674 HIS B C 1
ATOM 10904 O O . HIS B 1 674 ? -43.281 34.719 22.969 1 91.75 674 HIS B O 1
ATOM 10910 N N . ALA B 1 675 ? -43.625 32.625 22.438 1 91.56 675 ALA B N 1
ATOM 10911 C CA . ALA B 1 675 ? -44.844 32.844 21.688 1 91.56 675 ALA B CA 1
ATOM 10912 C C . ALA B 1 675 ? -44.656 33.875 20.594 1 91.56 675 ALA B C 1
ATOM 10914 O O . ALA B 1 675 ? -45.438 34.812 20.484 1 91.56 675 ALA B O 1
ATOM 10915 N N . VAL B 1 676 ? -43.594 33.719 19.906 1 92.5 676 VAL B N 1
ATOM 10916 C CA . VAL B 1 676 ? -43.281 34.625 18.812 1 92.5 676 VAL B CA 1
ATOM 10917 C C . VAL B 1 676 ? -43.156 33.844 17.516 1 92.5 676 VAL B C 1
ATOM 10919 O O . VAL B 1 676 ? -42.906 32.625 17.516 1 92.5 676 VAL B O 1
ATOM 10922 N N . SER B 1 677 ? -43.469 34.562 16.422 1 90.12 677 SER B N 1
ATOM 10923 C CA . SER B 1 677 ? -43.281 34 15.102 1 90.12 677 SER B CA 1
ATOM 10924 C C . SER B 1 677 ? -41.812 34.031 14.703 1 90.12 677 SER B C 1
ATOM 10926 O O . SER B 1 677 ? -41.031 34.812 15.289 1 90.12 677 SER B O 1
ATOM 10928 N N . ILE B 1 678 ? -41.406 33.188 13.797 1 90.38 678 ILE B N 1
ATOM 10929 C CA . ILE B 1 678 ? -40 33.156 13.352 1 90.38 678 ILE B CA 1
ATOM 10930 C C . ILE B 1 678 ? -39.594 34.5 12.797 1 90.38 678 ILE B C 1
ATOM 10932 O O . ILE B 1 678 ? -38.469 34.938 12.992 1 90.38 678 ILE B O 1
ATOM 10936 N N . SER B 1 679 ? -40.531 35.188 12.102 1 88.94 679 SER B N 1
ATOM 10937 C CA . SER B 1 679 ? -40.25 36.5 11.531 1 88.94 679 SER B CA 1
ATOM 10938 C C . SER B 1 679 ? -40 37.531 12.625 1 88.94 679 SER B C 1
ATOM 10940 O O . SER B 1 679 ? -39.094 38.375 12.492 1 88.94 679 SER B O 1
ATOM 10942 N N . GLU B 1 680 ? -40.719 37.438 13.641 1 91.69 680 GLU B N 1
ATOM 10943 C CA . GLU B 1 680 ? -40.562 38.375 14.766 1 91.69 680 GLU B CA 1
ATOM 10944 C C . GLU B 1 680 ? -39.25 38.094 15.5 1 91.69 680 GLU B C 1
ATOM 10946 O O . GLU B 1 680 ? -38.562 39 15.938 1 91.69 680 GLU B O 1
ATOM 10951 N N . ALA B 1 681 ? -39 36.844 15.633 1 92 681 ALA B N 1
ATOM 10952 C CA . ALA B 1 681 ? -37.781 36.438 16.328 1 92 681 ALA B CA 1
ATOM 10953 C C . ALA B 1 681 ? -36.531 36.938 15.57 1 92 681 ALA B C 1
ATOM 10955 O O . ALA B 1 681 ? -35.594 37.438 16.172 1 92 681 ALA B O 1
ATOM 10956 N N . VAL B 1 682 ? -36.469 36.781 14.25 1 89.69 682 VAL B N 1
ATOM 10957 C CA . VAL B 1 682 ? -35.344 37.156 13.422 1 89.69 682 VAL B CA 1
ATOM 10958 C C . VAL B 1 682 ? -35.219 38.688 13.375 1 89.69 682 VAL B C 1
ATOM 10960 O O . VAL B 1 682 ? -34.125 39.25 13.297 1 89.69 682 VAL B O 1
ATOM 10963 N N . ALA B 1 683 ? -36.344 39.344 13.492 1 88.31 683 ALA B N 1
ATOM 10964 C CA . ALA B 1 683 ? -36.375 40.812 13.461 1 88.31 683 ALA B CA 1
ATOM 10965 C C . ALA B 1 683 ? -35.75 41.375 14.727 1 88.31 683 ALA B C 1
ATOM 10967 O O . ALA B 1 683 ? -35.312 42.531 14.742 1 88.31 683 ALA B O 1
ATOM 10968 N N . SER B 1 684 ? -35.688 40.594 15.711 1 87.56 684 SER B N 1
ATOM 10969 C CA . SER B 1 684 ? -35.156 41.062 16.984 1 87.56 684 SER B CA 1
ATOM 10970 C C . SER B 1 684 ? -33.625 41.094 16.969 1 87.56 684 SER B C 1
ATOM 10972 O O . SER B 1 684 ? -33 41.75 17.797 1 87.56 684 SER B O 1
ATOM 10974 N N . ILE B 1 685 ? -33.031 40.5 16.031 1 88.81 685 ILE B N 1
ATOM 10975 C CA . ILE B 1 685 ? -31.578 40.469 15.945 1 88.81 685 ILE B CA 1
ATOM 10976 C C . ILE B 1 685 ? -31.094 41.656 15.109 1 88.81 685 ILE B C 1
ATOM 10978 O O . ILE B 1 685 ? -31.828 42.156 14.25 1 88.81 685 ILE B O 1
ATOM 10982 N N . PRO B 1 686 ? -29.891 42.094 15.453 1 87.94 686 PRO B N 1
ATOM 10983 C CA . PRO B 1 686 ? -29.344 43.188 14.641 1 87.94 686 PRO B CA 1
ATOM 10984 C C . PRO B 1 686 ? -29.25 42.844 13.156 1 87.94 686 PRO B C 1
ATOM 10986 O O . PRO B 1 686 ? -29.016 41.688 12.812 1 87.94 686 PRO B O 1
ATOM 10989 N N . LYS B 1 687 ? -29.516 43.875 12.344 1 87.5 687 LYS B N 1
ATOM 10990 C CA . LYS B 1 687 ? -29.453 43.656 10.898 1 87.5 687 LYS B CA 1
ATOM 10991 C C . LYS B 1 687 ? -28.016 43.375 10.438 1 87.5 687 LYS B C 1
ATOM 10993 O O . LYS B 1 687 ? -27.109 44.125 10.797 1 87.5 687 LYS B O 1
ATOM 10998 N N . PHE B 1 688 ? -27.844 42.281 9.828 1 90 688 PHE B N 1
ATOM 10999 C CA . PHE B 1 688 ? -26.562 41.938 9.242 1 90 688 PHE B CA 1
ATOM 11000 C C . PHE B 1 688 ? -26.719 41.031 8.039 1 90 688 PHE B C 1
ATOM 11002 O O . PHE B 1 688 ? -27.797 40.438 7.836 1 90 688 PHE B O 1
ATOM 11009 N N . GLY B 1 689 ? -25.828 41.031 7.145 1 88.25 689 GLY B N 1
ATOM 11010 C CA . GLY B 1 689 ? -25.766 40.125 6 1 88.25 689 GLY B CA 1
ATOM 11011 C C . GLY B 1 689 ? -24.391 39.5 5.809 1 88.25 689 GLY B C 1
ATOM 11012 O O . GLY B 1 689 ? -23.375 40.125 6.098 1 88.25 689 GLY B O 1
ATOM 11013 N N . THR B 1 690 ? -24.438 38.188 5.5 1 88.94 690 THR B N 1
ATOM 11014 C CA . THR B 1 690 ? -23.188 37.469 5.242 1 88.94 690 THR B CA 1
ATOM 11015 C C . THR B 1 690 ? -23.172 36.906 3.828 1 88.94 690 THR B C 1
ATOM 11017 O O . THR B 1 690 ? -24.219 36.656 3.242 1 88.94 690 THR B O 1
ATOM 11020 N N . ALA B 1 691 ? -22.031 36.875 3.236 1 88.69 691 ALA B N 1
ATOM 11021 C CA . ALA B 1 691 ? -21.828 36.219 1.944 1 88.69 691 ALA B CA 1
ATOM 11022 C C . ALA B 1 691 ? -20.5 35.469 1.919 1 88.69 691 ALA B C 1
ATOM 11024 O O . ALA B 1 691 ? -19.5 35.906 2.492 1 88.69 691 ALA B O 1
ATOM 11025 N N . ASN B 1 692 ? -20.594 34.25 1.43 1 87.25 692 ASN B N 1
ATOM 11026 C CA . ASN B 1 692 ? -19.391 33.438 1.245 1 87.25 692 ASN B CA 1
ATOM 11027 C C . ASN B 1 692 ? -19.172 33.094 -0.224 1 87.25 692 ASN B C 1
ATOM 11029 O O . ASN B 1 692 ? -20.125 32.844 -0.958 1 87.25 692 ASN B O 1
ATOM 11033 N N . ARG B 1 693 ? -17.891 33.188 -0.638 1 86.69 693 ARG B N 1
ATOM 11034 C CA . ARG B 1 693 ? -17.562 32.906 -2.025 1 86.69 693 ARG B CA 1
ATOM 11035 C C . ARG B 1 693 ? -16.203 32.219 -2.121 1 86.69 693 ARG B C 1
ATOM 11037 O O . ARG B 1 693 ? -15.258 32.562 -1.417 1 86.69 693 ARG B O 1
ATOM 11044 N N . PHE B 1 694 ? -16.219 31.141 -2.898 1 84.31 694 PHE B N 1
ATOM 11045 C CA . PHE B 1 694 ? -14.953 30.484 -3.213 1 84.31 694 PHE B CA 1
ATOM 11046 C C . PHE B 1 694 ? -14.391 31 -4.539 1 84.31 694 PHE B C 1
ATOM 11048 O O . PHE B 1 694 ? -15.117 31.078 -5.531 1 84.31 694 PHE B O 1
ATOM 11055 N N . VAL B 1 695 ? -13.102 31.391 -4.508 1 84.62 695 VAL B N 1
ATOM 11056 C CA . VAL B 1 695 ? -12.43 31.875 -5.711 1 84.62 695 VAL B CA 1
ATOM 11057 C C . VAL B 1 695 ? -11.227 30.984 -6.016 1 84.62 695 VAL B C 1
ATOM 11059 O O . VAL B 1 695 ? -10.305 30.875 -5.199 1 84.62 695 VAL B O 1
ATOM 11062 N N . SER B 1 696 ? -11.258 30.344 -7.098 1 79.5 696 SER B N 1
ATOM 11063 C CA . SER B 1 696 ? -10.141 29.5 -7.504 1 79.5 696 SER B CA 1
ATOM 11064 C C . SER B 1 696 ? -8.969 30.344 -8.016 1 79.5 696 SER B C 1
ATOM 11066 O O . SER B 1 696 ? -9.172 31.328 -8.734 1 79.5 696 SER B O 1
ATOM 11068 N N . VAL B 1 697 ? -7.797 30.062 -7.531 1 72.75 697 VAL B N 1
ATOM 11069 C CA . VAL B 1 697 ? -6.605 30.781 -7.965 1 72.75 697 VAL B CA 1
ATOM 11070 C C . VAL B 1 697 ? -5.527 29.797 -8.406 1 72.75 697 VAL B C 1
ATOM 11072 O O . VAL B 1 697 ? -5.391 28.719 -7.816 1 72.75 697 VAL B O 1
ATOM 11075 N N . ALA B 1 698 ? -4.77 30.078 -9.438 1 62.06 698 ALA B N 1
ATOM 11076 C CA . ALA B 1 698 ? -3.705 29.219 -9.961 1 62.06 698 ALA B CA 1
ATOM 11077 C C . ALA B 1 698 ? -2.377 29.516 -9.266 1 62.06 698 ALA B C 1
ATOM 11079 O O . ALA B 1 698 ? -1.452 28.703 -9.32 1 62.06 698 ALA B O 1
ATOM 11080 N N . VAL B 1 699 ? -2.273 30.703 -8.688 1 60.47 699 VAL B N 1
ATOM 11081 C CA . VAL B 1 699 ? -1.031 31.094 -8.039 1 60.47 699 VAL B CA 1
ATOM 11082 C C . VAL B 1 699 ? -1.113 30.812 -6.539 1 60.47 699 VAL B C 1
ATOM 11084 O O . VAL B 1 699 ? -2.184 30.484 -6.02 1 60.47 699 VAL B O 1
ATOM 11087 N N . ASN B 1 700 ? 0.052 30.906 -5.984 1 62.12 700 ASN B N 1
ATOM 11088 C CA . ASN B 1 700 ? 0.09 30.75 -4.535 1 62.12 700 ASN B CA 1
ATOM 11089 C C . ASN B 1 700 ? -0.731 31.828 -3.834 1 62.12 700 ASN B C 1
ATOM 11091 O O . ASN B 1 700 ? -0.465 33.031 -3.994 1 62.12 700 ASN B O 1
ATOM 11095 N N . PRO B 1 701 ? -1.718 31.438 -3.125 1 70.31 701 PRO B N 1
ATOM 11096 C CA . PRO B 1 701 ? -2.633 32.375 -2.496 1 70.31 701 PRO B CA 1
ATOM 11097 C C . PRO B 1 701 ? -1.925 33.344 -1.533 1 70.31 701 PRO B C 1
ATOM 11099 O O . PRO B 1 701 ? -2.406 34.438 -1.289 1 70.31 701 PRO B O 1
ATOM 11102 N N . THR B 1 702 ? -0.784 32.938 -1.02 1 64.12 702 THR B N 1
ATOM 11103 C CA . THR B 1 702 ? -0.071 33.812 -0.069 1 64.12 702 THR B CA 1
ATOM 11104 C C . THR B 1 702 ? 0.44 35.062 -0.749 1 64.12 702 THR B C 1
ATOM 11106 O O . THR B 1 702 ? 0.523 36.125 -0.121 1 64.12 702 THR B O 1
ATOM 11109 N N . THR B 1 703 ? 0.777 34.906 -1.974 1 66.38 703 THR B N 1
ATOM 11110 C CA . THR B 1 703 ? 1.238 36.094 -2.73 1 66.38 703 THR B CA 1
ATOM 11111 C C . THR B 1 703 ? 0.108 37.094 -2.916 1 66.38 703 THR B C 1
ATOM 11113 O O . THR B 1 703 ? 0.337 38.312 -2.879 1 66.38 703 THR B O 1
ATOM 11116 N N . ILE B 1 704 ? -1.017 36.594 -3.041 1 70.81 704 ILE B N 1
ATOM 11117 C CA . ILE B 1 704 ? -2.184 37.469 -3.24 1 70.81 704 ILE B CA 1
ATOM 11118 C C . ILE B 1 704 ? -2.504 38.188 -1.948 1 70.81 704 ILE B C 1
ATOM 11120 O O . ILE B 1 704 ? -2.816 39.406 -1.975 1 70.81 704 ILE B O 1
ATOM 11124 N N . LEU B 1 705 ? -2.453 37.531 -0.885 1 72.12 705 LEU B N 1
ATOM 11125 C CA . LEU B 1 705 ? -2.771 38.125 0.404 1 72.12 705 LEU B CA 1
ATOM 11126 C C . LEU B 1 705 ? -1.748 39.219 0.769 1 72.12 705 LEU B C 1
ATOM 11128 O O . LEU B 1 705 ? -2.094 40.219 1.381 1 72.12 705 LEU B O 1
ATOM 11132 N N . ARG B 1 706 ? -0.519 38.938 0.328 1 67.75 706 ARG B N 1
ATOM 11133 C CA . ARG B 1 706 ? 0.528 39.938 0.594 1 67.75 706 ARG B CA 1
ATOM 11134 C C . ARG B 1 706 ? 0.253 41.25 -0.143 1 67.75 706 ARG B C 1
ATOM 11136 O O . ARG B 1 706 ? 0.477 42.312 0.399 1 67.75 706 ARG B O 1
ATOM 11143 N N . LYS B 1 707 ? -0.164 41 -1.266 1 70.69 707 LYS B N 1
ATOM 11144 C CA . LYS B 1 707 ? -0.439 42.188 -2.086 1 70.69 707 LYS B CA 1
ATOM 11145 C C . LYS B 1 707 ? -1.65 42.938 -1.56 1 70.69 707 LYS B C 1
ATOM 11147 O O . LYS B 1 707 ? -1.702 44.156 -1.649 1 70.69 707 LYS B O 1
ATOM 11152 N N . LEU B 1 708 ? -2.537 42.156 -1.084 1 73.19 708 LEU B N 1
ATOM 11153 C CA . LEU B 1 708 ? -3.768 42.75 -0.599 1 73.19 708 LEU B CA 1
ATOM 11154 C C . LEU B 1 708 ? -3.568 43.344 0.795 1 73.19 708 LEU B C 1
ATOM 11156 O O . LEU B 1 708 ? -4.234 44.312 1.165 1 73.19 708 LEU B O 1
ATOM 11160 N N . GLY B 1 709 ? -2.748 42.656 1.614 1 64 709 GLY B N 1
ATOM 11161 C CA . GLY B 1 709 ? -2.576 43 3.01 1 64 709 GLY B CA 1
ATOM 11162 C C . GLY B 1 709 ? -1.603 44.156 3.209 1 64 709 GLY B C 1
ATOM 11163 O O . GLY B 1 709 ? -0.452 44.094 2.773 1 64 709 GLY B O 1
ATOM 11164 N N . ASP B 1 710 ? -1.716 45.375 2.82 1 51.72 710 ASP B N 1
ATOM 11165 C CA . ASP B 1 710 ? -0.881 46.5 3.188 1 51.72 710 ASP B CA 1
ATOM 11166 C C . ASP B 1 710 ? -0.631 46.562 4.691 1 51.72 710 ASP B C 1
ATOM 11168 O O . ASP B 1 710 ? -1.283 47.312 5.418 1 51.72 710 ASP B O 1
ATOM 11172 N N . GLY B 1 711 ? 0.322 45.75 5.383 1 46.44 711 GLY B N 1
ATOM 11173 C CA . GLY B 1 711 ? 0.977 45.906 6.672 1 46.44 711 GLY B CA 1
ATOM 11174 C C . GLY B 1 711 ? 0.054 45.656 7.848 1 46.44 711 GLY B C 1
ATOM 11175 O O . GLY B 1 711 ? 0.51 45.531 8.984 1 46.44 711 GLY B O 1
ATOM 11176 N N . ARG B 1 712 ? -1.238 46.062 8.062 1 44.75 712 ARG B N 1
ATOM 11177 C CA . ARG B 1 712 ? -1.955 46.312 9.305 1 44.75 712 ARG B CA 1
ATOM 11178 C C . ARG B 1 712 ? -2.605 45.031 9.836 1 44.75 712 ARG B C 1
ATOM 11180 O O . ARG B 1 712 ? -3.268 45.062 10.875 1 44.75 712 ARG B O 1
ATOM 11187 N N . GLN B 1 713 ? -2.975 43.969 9.062 1 48.78 713 GLN B N 1
ATOM 11188 C CA . GLN B 1 713 ? -4.133 43.188 9.438 1 48.78 713 GLN B CA 1
ATOM 11189 C C . GLN B 1 713 ? -3.715 41.938 10.25 1 48.78 713 GLN B C 1
ATOM 11191 O O . GLN B 1 713 ? -2.588 41.469 10.117 1 48.78 713 GLN B O 1
ATOM 11196 N N . LYS B 1 714 ? -4.473 41.75 11.383 1 50.94 714 LYS B N 1
ATOM 11197 C CA . LYS B 1 714 ? -4.488 40.719 12.438 1 50.94 714 LYS B CA 1
ATOM 11198 C C . LYS B 1 714 ? -4.398 39.312 11.836 1 50.94 714 LYS B C 1
ATOM 11200 O O . LYS B 1 714 ? -5 39.031 10.797 1 50.94 714 LYS B O 1
ATOM 11205 N N . ILE B 1 715 ? -3.279 38.594 12.227 1 50.44 715 ILE B N 1
ATOM 11206 C CA . ILE B 1 715 ? -2.74 37.281 11.953 1 50.44 715 ILE B CA 1
ATOM 11207 C C . ILE B 1 715 ? -3.785 36.219 12.289 1 50.44 715 ILE B C 1
ATOM 11209 O O . ILE B 1 715 ? -3.512 35 12.195 1 50.44 715 ILE B O 1
ATOM 11213 N N . GLY B 1 716 ? -5.211 36.438 12.266 1 54.44 716 GLY B N 1
ATOM 11214 C CA . GLY B 1 716 ? -5.961 35.188 12.422 1 54.44 716 GLY B CA 1
ATOM 11215 C C . GLY B 1 716 ? -5.945 34.312 11.188 1 54.44 716 GLY B C 1
ATOM 11216 O O . GLY B 1 716 ? -4.977 34.344 10.422 1 54.44 716 GLY B O 1
ATOM 11217 N N . GLU B 1 717 ? -7.008 33.438 11.07 1 62.53 717 GLU B N 1
ATOM 11218 C CA . GLU B 1 717 ? -7.227 32.656 9.859 1 62.53 717 GLU B CA 1
ATOM 11219 C C . GLU B 1 717 ? -7.48 33.531 8.656 1 62.53 717 GLU B C 1
ATOM 11221 O O . GLU B 1 717 ? -8.562 34.125 8.516 1 62.53 717 GLU B O 1
ATOM 11226 N N . GLY B 1 718 ? -6.434 34 7.941 1 68.62 718 GLY B N 1
ATOM 11227 C CA . GLY B 1 718 ? -6.578 34.75 6.707 1 68.62 718 GLY B CA 1
ATOM 11228 C C . GLY B 1 718 ? -6.383 36.219 6.895 1 68.62 718 GLY B C 1
ATOM 11229 O O . GLY B 1 718 ? -5.828 36.656 7.906 1 68.62 718 GLY B O 1
ATOM 11230 N N . LEU B 1 719 ? -6.73 37.062 5.914 1 73.69 719 LEU B N 1
ATOM 11231 C CA . LEU B 1 719 ? -6.621 38.531 5.891 1 73.69 719 LEU B CA 1
ATOM 11232 C C . LEU B 1 719 ? -7.98 39.156 6.113 1 73.69 719 LEU B C 1
ATOM 11234 O O . LEU B 1 719 ? -8.938 38.875 5.387 1 73.69 719 LEU B O 1
ATOM 11238 N N . SER B 1 720 ? -8.133 39.812 7.309 1 76.75 720 SER B N 1
ATOM 11239 C CA . SER B 1 720 ? -9.367 40.531 7.57 1 76.75 720 SER B CA 1
ATOM 11240 C C . SER B 1 720 ? -9.227 42 7.184 1 76.75 720 SER B C 1
ATOM 11242 O O . SER B 1 720 ? -8.336 42.688 7.668 1 76.75 720 SER B O 1
ATOM 11244 N N . LEU B 1 721 ? -10.062 42.5 6.305 1 79.38 721 LEU B N 1
ATOM 11245 C CA . LEU B 1 721 ? -10.039 43.875 5.824 1 79.38 721 LEU B CA 1
ATOM 11246 C C . LEU B 1 721 ? -11.352 44.562 6.137 1 79.38 721 LEU B C 1
ATOM 11248 O O . LEU B 1 721 ? -12.43 44 5.988 1 79.38 721 LEU B O 1
ATOM 11252 N N . LYS B 1 722 ? -11.141 45.719 6.727 1 81.62 722 LYS B N 1
ATOM 11253 C CA . LYS B 1 722 ? -12.312 46.562 6.91 1 81.62 722 LYS B CA 1
ATOM 11254 C C . LYS B 1 722 ? -12.562 47.438 5.684 1 81.62 722 LYS B C 1
ATOM 11256 O O . LYS B 1 722 ? -11.672 48.156 5.238 1 81.62 722 LYS B O 1
ATOM 11261 N N . VAL B 1 723 ? -13.727 47.312 5.16 1 82.06 723 VAL B N 1
ATOM 11262 C CA . VAL B 1 723 ? -14.102 48.094 3.998 1 82.06 723 VAL B CA 1
ATOM 11263 C C . VAL B 1 723 ? -15.258 49.031 4.367 1 82.06 723 VAL B C 1
ATOM 11265 O O . VAL B 1 723 ? -15.836 48.906 5.449 1 82.06 723 VAL B O 1
ATOM 11268 N N . ASP B 1 724 ? -15.477 50.062 3.691 1 78.94 724 ASP B N 1
ATOM 11269 C CA . ASP B 1 724 ? -16.453 51.125 3.969 1 78.94 724 ASP B CA 1
ATOM 11270 C C . ASP B 1 724 ? -17.812 50.531 4.363 1 78.94 724 ASP B C 1
ATOM 11272 O O . ASP B 1 724 ? -18.453 51 5.293 1 78.94 724 ASP B O 1
ATOM 11276 N N . LYS B 1 725 ? -18.219 49.531 3.721 1 82.12 725 LYS B N 1
ATOM 11277 C CA . LYS B 1 725 ? -19.562 49 3.965 1 82.12 725 LYS B CA 1
ATOM 11278 C C . LYS B 1 725 ? -19.516 47.625 4.625 1 82.12 725 LYS B C 1
ATOM 11280 O O . LYS B 1 725 ? -20.484 46.875 4.543 1 82.12 725 LYS B O 1
ATOM 11285 N N . GLY B 1 726 ? -18.484 47.375 5.238 1 86.19 726 GLY B N 1
ATOM 11286 C CA . GLY B 1 726 ? -18.469 46.062 5.848 1 86.19 726 GLY B CA 1
ATOM 11287 C C . GLY B 1 726 ? -17.062 45.531 6.102 1 86.19 726 GLY B C 1
ATOM 11288 O O . GLY B 1 726 ? -16.109 46.312 6.188 1 86.19 726 GLY B O 1
ATOM 11289 N N . ASP B 1 727 ? -17.047 44.281 6.449 1 86.5 727 ASP B N 1
ATOM 11290 C CA . ASP B 1 727 ? -15.789 43.562 6.699 1 86.5 727 ASP B CA 1
ATOM 11291 C C . ASP B 1 727 ? -15.633 42.375 5.77 1 86.5 727 ASP B C 1
ATOM 11293 O O . ASP B 1 727 ? -16.625 41.719 5.395 1 86.5 727 ASP B O 1
ATOM 11297 N N . VAL B 1 728 ? -14.469 42.188 5.285 1 86 728 VAL B N 1
ATOM 11298 C CA . VAL B 1 728 ? -14.211 41.031 4.426 1 86 728 VAL B CA 1
ATOM 11299 C C . VAL B 1 728 ? -13.008 40.25 4.957 1 86 728 VAL B C 1
ATOM 11301 O O . VAL B 1 728 ? -12.023 40.844 5.402 1 86 728 VAL B O 1
ATOM 11304 N N . ARG B 1 729 ? -13.172 38.969 5 1 82.31 729 ARG B N 1
ATOM 11305 C CA . ARG B 1 729 ? -12.086 38.062 5.363 1 82.31 729 ARG B CA 1
ATOM 11306 C C . ARG B 1 729 ? -11.695 37.188 4.191 1 82.31 729 ARG B C 1
ATOM 11308 O O . ARG B 1 729 ? -12.547 36.531 3.582 1 82.31 729 ARG B O 1
ATOM 11315 N N . ILE B 1 730 ? -10.453 37.219 3.9 1 80.94 730 ILE B N 1
ATOM 11316 C CA . ILE B 1 730 ? -9.906 36.438 2.809 1 80.94 730 ILE B CA 1
ATOM 11317 C C . ILE B 1 730 ? -9 35.344 3.373 1 80.94 730 ILE B C 1
ATOM 11319 O O . ILE B 1 730 ? -7.996 35.625 4.023 1 80.94 730 ILE B O 1
ATOM 11323 N N . ARG B 1 731 ? -9.383 34.125 3.146 1 78.19 731 ARG B N 1
ATOM 11324 C CA . ARG B 1 731 ? -8.602 33 3.674 1 78.19 731 ARG B CA 1
ATOM 11325 C C . ARG B 1 731 ? -8.25 32.031 2.568 1 78.19 731 ARG B C 1
ATOM 11327 O O . ARG B 1 731 ? -9.125 31.578 1.826 1 78.19 731 ARG B O 1
ATOM 11334 N N . PRO B 1 732 ? -6.965 31.703 2.477 1 75.19 732 PRO B N 1
ATOM 11335 C CA . PRO B 1 732 ? -6.613 30.641 1.531 1 75.19 732 PRO B CA 1
ATOM 11336 C C . PRO B 1 732 ? -7.137 29.281 1.961 1 75.19 732 PRO B C 1
ATOM 11338 O O . PRO B 1 732 ? -7.207 28.984 3.158 1 75.19 732 PRO B O 1
ATOM 11341 N N . VAL B 1 733 ? -7.543 28.531 0.976 1 73.94 733 VAL B N 1
ATOM 11342 C CA . VAL B 1 733 ? -7.957 27.172 1.272 1 73.94 733 VAL B CA 1
ATOM 11343 C C . VAL B 1 733 ? -6.73 26.312 1.569 1 73.94 733 VAL B C 1
ATOM 11345 O O . VAL B 1 733 ? -5.629 26.609 1.103 1 73.94 733 VAL B O 1
ATOM 11348 N N . LYS B 1 734 ? -6.887 25.25 2.311 1 69.88 734 LYS B N 1
ATOM 11349 C CA . LYS B 1 734 ? -5.773 24.422 2.744 1 69.88 734 LYS B CA 1
ATOM 11350 C C . LYS B 1 734 ? -5.105 23.734 1.555 1 69.88 734 LYS B C 1
ATOM 11352 O O . LYS B 1 734 ? -3.9 23.469 1.578 1 69.88 734 LYS B O 1
ATOM 11357 N N . SER B 1 735 ? -5.887 23.469 0.511 1 63.62 735 SER B N 1
ATOM 11358 C CA . SER B 1 735 ? -5.352 22.797 -0.663 1 63.62 735 SER B CA 1
ATOM 11359 C C . SER B 1 735 ? -4.477 23.734 -1.491 1 63.62 735 SER B C 1
ATOM 11361 O O . SER B 1 735 ? -3.684 23.281 -2.318 1 63.62 735 SER B O 1
ATOM 11363 N N . GLY B 1 736 ? -4.629 24.984 -1.249 1 63.25 736 GLY B N 1
ATOM 11364 C CA . GLY B 1 736 ? -3.869 25.953 -2.006 1 63.25 736 GLY B CA 1
ATOM 11365 C C . GLY B 1 736 ? -4.48 26.281 -3.359 1 63.25 736 GLY B C 1
ATOM 11366 O O . GLY B 1 736 ? -3.943 27.094 -4.113 1 63.25 736 GLY B O 1
ATOM 11367 N N . LYS B 1 737 ? -5.566 25.703 -3.615 1 66.25 737 LYS B N 1
ATOM 11368 C CA . LYS B 1 737 ? -6.145 25.844 -4.949 1 66.25 737 LYS B CA 1
ATOM 11369 C C . LYS B 1 737 ? -7.035 27.078 -5.031 1 66.25 737 LYS B C 1
ATOM 11371 O O . LYS B 1 737 ? -7.57 27.391 -6.094 1 66.25 737 LYS B O 1
ATOM 11376 N N . GLY B 1 738 ? -7.172 27.812 -3.916 1 74.06 738 GLY B N 1
ATOM 11377 C CA . GLY B 1 738 ? -8.039 28.984 -3.963 1 74.06 738 GLY B CA 1
ATOM 11378 C C . GLY B 1 738 ? -8.125 29.719 -2.635 1 74.06 738 GLY B C 1
ATOM 11379 O O . GLY B 1 738 ? -7.336 29.453 -1.726 1 74.06 738 GLY B O 1
ATOM 11380 N N . VAL B 1 739 ? -8.984 30.766 -2.715 1 80.75 739 VAL B N 1
ATOM 11381 C CA . VAL B 1 739 ? -9.211 31.562 -1.518 1 80.75 739 VAL B CA 1
ATOM 11382 C C . VAL B 1 739 ? -10.703 31.625 -1.214 1 80.75 739 VAL B C 1
ATOM 11384 O O . VAL B 1 739 ? -11.531 31.531 -2.121 1 80.75 739 VAL B O 1
ATOM 11387 N N . LEU B 1 740 ? -11.016 31.594 0.035 1 82.19 740 LEU B N 1
ATOM 11388 C CA . LEU B 1 740 ? -12.391 31.766 0.491 1 82.19 740 LEU B CA 1
ATOM 11389 C C . LEU B 1 740 ? -12.625 33.188 0.981 1 82.19 740 LEU B C 1
ATOM 11391 O O . LEU B 1 740 ? -11.836 33.719 1.758 1 82.19 740 LEU B O 1
ATOM 11395 N N . LEU B 1 741 ? -13.703 33.781 0.425 1 87.12 741 LEU B N 1
ATOM 11396 C CA . LEU B 1 741 ? -14.094 35.125 0.82 1 87.12 741 LEU B CA 1
ATOM 11397 C C . LEU B 1 741 ? -15.297 35.094 1.751 1 87.12 741 LEU B C 1
ATOM 11399 O O . LEU B 1 741 ? -16.297 34.438 1.462 1 87.12 741 LEU B O 1
ATOM 11403 N N . PHE B 1 742 ? -15.102 35.688 2.906 1 86.56 742 PHE B N 1
ATOM 11404 C CA . PHE B 1 742 ? -16.219 35.875 3.83 1 86.56 742 PHE B CA 1
ATOM 11405 C C . PHE B 1 742 ? -16.516 37.344 4.047 1 86.56 742 PHE B C 1
ATOM 11407 O O . PHE B 1 742 ? -15.695 38.062 4.594 1 86.56 742 PHE B O 1
ATOM 11414 N N . ALA B 1 743 ? -17.625 37.75 3.598 1 90.75 743 ALA B N 1
ATOM 11415 C CA . ALA B 1 743 ? -17.984 39.156 3.742 1 90.75 743 ALA B CA 1
ATOM 11416 C C . ALA B 1 743 ? -19.172 39.312 4.688 1 90.75 743 ALA B C 1
ATOM 11418 O O . ALA B 1 743 ? -20.094 38.5 4.691 1 90.75 743 ALA B O 1
ATOM 11419 N N . GLU B 1 744 ? -19.047 40.219 5.543 1 90.38 744 GLU B N 1
ATOM 11420 C CA . GLU B 1 744 ? -20.141 40.594 6.449 1 90.38 744 GLU B CA 1
ATOM 11421 C C . GLU B 1 744 ? -20.453 42.094 6.359 1 90.38 744 GLU B C 1
ATOM 11423 O O . GLU B 1 744 ? -19.547 42.906 6.273 1 90.38 744 GLU B O 1
ATOM 11428 N N . SER B 1 745 ? -21.75 42.406 6.211 1 90.69 745 SER B N 1
ATOM 11429 C CA . SER B 1 745 ? -22.188 43.781 6.102 1 90.69 745 SER B CA 1
ATOM 11430 C C . SER B 1 745 ? -23.578 43.969 6.703 1 90.69 745 SER B C 1
ATOM 11432 O O . SER B 1 745 ? -24.109 43.062 7.359 1 90.69 745 SER B O 1
ATOM 11434 N N . ALA B 1 746 ? -24.094 45.188 6.516 1 85.81 746 ALA B N 1
ATOM 11435 C CA . ALA B 1 746 ? -25.406 45.5 7.051 1 85.81 746 ALA B CA 1
ATOM 11436 C C . ALA B 1 746 ? -26.5 44.75 6.309 1 85.81 746 ALA B C 1
ATOM 11438 O O . ALA B 1 746 ? -27.547 44.438 6.875 1 85.81 746 ALA B O 1
ATOM 11439 N N . SER B 1 747 ? -26.234 44.438 5.09 1 85.94 747 SER B N 1
ATOM 11440 C CA . SER B 1 747 ? -27.203 43.656 4.297 1 85.94 747 SER B CA 1
ATOM 11441 C C . SER B 1 747 ? -26.5 42.594 3.473 1 85.94 747 SER B C 1
ATOM 11443 O O . SER B 1 747 ? -25.297 42.688 3.199 1 85.94 747 SER B O 1
ATOM 11445 N N . SER B 1 748 ? -27.312 41.531 3.139 1 85.94 748 SER B N 1
ATOM 11446 C CA . SER B 1 748 ? -26.781 40.438 2.336 1 85.94 748 SER B CA 1
ATOM 11447 C C . SER B 1 748 ? -26.391 40.906 0.942 1 85.94 748 SER B C 1
ATOM 11449 O O . SER B 1 748 ? -25.422 40.406 0.361 1 85.94 748 SER B O 1
ATOM 11451 N N . GLU B 1 749 ? -27.109 41.844 0.453 1 87.44 749 GLU B N 1
ATOM 11452 C CA . GLU B 1 749 ? -26.828 42.375 -0.876 1 87.44 749 GLU B CA 1
ATOM 11453 C C . GLU B 1 749 ? -25.484 43.094 -0.896 1 87.44 749 GLU B C 1
ATOM 11455 O O . GLU B 1 749 ? -24.688 42.906 -1.818 1 87.44 749 GLU B O 1
ATOM 11460 N N . THR B 1 750 ? -25.312 43.875 0.117 1 90.81 750 THR B N 1
ATOM 11461 C CA . THR B 1 750 ? -24.047 44.594 0.22 1 90.81 750 THR B CA 1
ATOM 11462 C C . THR B 1 750 ? -22.891 43.625 0.422 1 90.81 750 THR B C 1
ATOM 11464 O O . THR B 1 750 ? -21.781 43.844 -0.095 1 90.81 750 THR B O 1
ATOM 11467 N N . ALA B 1 751 ? -23.125 42.625 1.195 1 90.69 751 ALA B N 1
ATOM 11468 C CA . ALA B 1 751 ? -22.078 41.625 1.421 1 90.69 751 ALA B CA 1
ATOM 11469 C C . ALA B 1 751 ? -21.703 40.938 0.12 1 90.69 751 ALA B C 1
ATOM 11471 O O . ALA B 1 751 ? -20.531 40.656 -0.119 1 90.69 751 ALA B O 1
ATOM 11472 N N . GLU B 1 752 ? -22.688 40.656 -0.7 1 91.38 752 GLU B N 1
ATOM 11473 C CA . GLU B 1 752 ? -22.438 40.031 -1.989 1 91.38 752 GLU B CA 1
ATOM 11474 C C . GLU B 1 752 ? -21.625 40.938 -2.904 1 91.38 752 GLU B C 1
ATOM 11476 O O . GLU B 1 752 ? -20.781 40.5 -3.678 1 91.38 752 GLU B O 1
ATOM 11481 N N . GLU B 1 753 ? -21.922 42.156 -2.826 1 90.5 753 GLU B N 1
ATOM 11482 C CA . GLU B 1 753 ? -21.188 43.125 -3.623 1 90.5 753 GLU B CA 1
ATOM 11483 C C . GLU B 1 753 ? -19.719 43.188 -3.215 1 90.5 753 GLU B C 1
ATOM 11485 O O . GLU B 1 753 ? -18.844 43.344 -4.062 1 90.5 753 GLU B O 1
ATOM 11490 N N . ILE B 1 754 ? -19.547 43.125 -1.966 1 90.62 754 ILE B N 1
ATOM 11491 C CA . ILE B 1 754 ? -18.188 43.125 -1.455 1 90.62 754 ILE B CA 1
ATOM 11492 C C . ILE B 1 754 ? -17.438 41.875 -1.976 1 90.62 754 ILE B C 1
ATOM 11494 O O . ILE B 1 754 ? -16.297 41.969 -2.4 1 90.62 754 ILE B O 1
ATOM 11498 N N . CYS B 1 755 ? -18.078 40.781 -1.93 1 90.12 755 CYS B N 1
ATOM 11499 C CA . CYS B 1 755 ? -17.469 39.531 -2.42 1 90.12 755 CYS B CA 1
ATOM 11500 C C . CYS B 1 755 ? -17.156 39.656 -3.91 1 90.12 755 CYS B C 1
ATOM 11502 O O . CYS B 1 755 ? -16.109 39.156 -4.367 1 90.12 755 CYS B O 1
ATOM 11504 N N . ASP B 1 756 ? -18.062 40.25 -4.664 1 89.75 756 ASP B N 1
ATOM 11505 C CA . ASP B 1 756 ? -17.844 40.438 -6.094 1 89.75 756 ASP B CA 1
ATOM 11506 C C . ASP B 1 756 ? -16.625 41.312 -6.352 1 89.75 756 ASP B C 1
ATOM 11508 O O . ASP B 1 756 ? -15.836 41.031 -7.258 1 89.75 756 ASP B O 1
ATOM 11512 N N . PHE B 1 757 ? -16.562 42.281 -5.598 1 88.88 757 PHE B N 1
ATOM 11513 C CA . PHE B 1 757 ? -15.453 43.219 -5.73 1 88.88 757 PHE B CA 1
ATOM 11514 C C . PHE B 1 757 ? -14.125 42.531 -5.484 1 88.88 757 PHE B C 1
ATOM 11516 O O . PHE B 1 757 ? -13.195 42.625 -6.281 1 88.88 757 PHE B O 1
ATOM 11523 N N . PHE B 1 758 ? -14.062 41.844 -4.441 1 87.94 758 PHE B N 1
ATOM 11524 C CA . PHE B 1 758 ? -12.797 41.219 -4.074 1 87.94 758 PHE B CA 1
ATOM 11525 C C . PHE B 1 758 ? -12.516 40.031 -4.969 1 87.94 758 PHE B C 1
ATOM 11527 O O . PHE B 1 758 ? -11.359 39.656 -5.168 1 87.94 758 PHE B O 1
ATOM 11534 N N . GLU B 1 759 ? -13.562 39.312 -5.387 1 89.06 759 GLU B N 1
ATOM 11535 C CA . GLU B 1 759 ? -13.359 38.25 -6.363 1 89.06 759 GLU B CA 1
ATOM 11536 C C . GLU B 1 759 ? -12.648 38.781 -7.609 1 89.06 759 GLU B C 1
ATOM 11538 O O . GLU B 1 759 ? -11.758 38.125 -8.148 1 89.06 759 GLU B O 1
ATOM 11543 N N . ASN B 1 760 ? -13.047 39.906 -8 1 86 760 ASN B N 1
ATOM 11544 C CA . ASN B 1 760 ? -12.438 40.531 -9.172 1 86 760 ASN B CA 1
ATOM 11545 C C . ASN B 1 760 ? -10.992 40.938 -8.898 1 86 760 ASN B C 1
ATOM 11547 O O . ASN B 1 760 ? -10.141 40.875 -9.789 1 86 760 ASN B O 1
ATOM 11551 N N . ILE B 1 761 ? -10.719 41.375 -7.742 1 86 761 ILE B N 1
ATOM 11552 C CA . ILE B 1 761 ? -9.375 41.781 -7.367 1 86 761 ILE B CA 1
ATOM 11553 C C . ILE B 1 761 ? -8.453 40.562 -7.332 1 86 761 ILE B C 1
ATOM 11555 O O . ILE B 1 761 ? -7.324 40.625 -7.824 1 86 761 ILE B O 1
ATOM 11559 N N . VAL B 1 762 ? -8.914 39.531 -6.715 1 83.69 762 VAL B N 1
ATOM 11560 C CA . VAL B 1 762 ? -8.109 38.344 -6.57 1 83.69 762 VAL B CA 1
ATOM 11561 C C . VAL B 1 762 ? -7.863 37.719 -7.941 1 83.69 762 VAL B C 1
ATOM 11563 O O . VAL B 1 762 ? -6.758 37.25 -8.234 1 83.69 762 VAL B O 1
ATOM 11566 N N . SER B 1 763 ? -8.867 37.688 -8.758 1 77.5 763 SER B N 1
ATOM 11567 C CA . SER B 1 763 ? -8.734 37.125 -10.102 1 77.5 763 SER B CA 1
ATOM 11568 C C . SER B 1 763 ? -7.82 37.969 -10.977 1 77.5 763 SER B C 1
ATOM 11570 O O . SER B 1 763 ? -7.18 37.469 -11.891 1 77.5 763 SER B O 1
ATOM 11572 N N . GLY B 1 764 ? -7.812 39.188 -10.781 1 72.88 764 GLY B N 1
ATOM 11573 C CA . GLY B 1 764 ? -6.977 40.094 -11.539 1 72.88 764 GLY B CA 1
ATOM 11574 C C . GLY B 1 764 ? -5.504 40 -11.18 1 72.88 764 GLY B C 1
ATOM 11575 O O . GLY B 1 764 ? -4.637 40.312 -12 1 72.88 764 GLY B O 1
ATOM 11576 N N . GLN B 1 765 ? -5.168 39.688 -9.961 1 65.69 765 GLN B N 1
ATOM 11577 C CA . GLN B 1 765 ? -3.785 39.594 -9.508 1 65.69 765 GLN B CA 1
ATOM 11578 C C . GLN B 1 765 ? -3.137 38.312 -10.039 1 65.69 765 GLN B C 1
ATOM 11580 O O . GLN B 1 765 ? -1.909 38.219 -10.109 1 65.69 765 GLN B O 1
ATOM 11585 N N . GLU B 1 766 ? -3.729 37.219 -10.383 1 60 766 GLU B N 1
ATOM 11586 C CA . GLU B 1 766 ? -3.182 36.031 -10.992 1 60 766 GLU B CA 1
ATOM 11587 C C . GLU B 1 766 ? -2.504 36.344 -12.328 1 60 766 GLU B C 1
ATOM 11589 O O . GLU B 1 766 ? -1.504 35.688 -12.68 1 60 766 GLU B O 1
ATOM 11594 N N . GLU B 1 767 ? -2.992 37.25 -13.242 1 49.31 767 GLU B N 1
ATOM 11595 C CA . GLU B 1 767 ? -2.508 37.594 -14.578 1 49.31 767 GLU B CA 1
ATOM 11596 C C . GLU B 1 767 ? -1.275 38.469 -14.5 1 49.31 767 GLU B C 1
ATOM 11598 O O . GLU B 1 767 ? -0.465 38.5 -15.422 1 49.31 767 GLU B O 1
ATOM 11603 N N . SER B 1 768 ? -0.923 39.125 -13.438 1 46.56 768 SER B N 1
ATOM 11604 C CA . SER B 1 768 ? 0.233 40 -13.453 1 46.56 768 SER B CA 1
ATOM 11605 C C . SER B 1 768 ? 1.443 39.375 -12.797 1 46.56 768 SER B C 1
ATOM 11607 O O . SER B 1 768 ? 1.305 38.625 -11.805 1 46.56 768 SER B O 1
#

Foldseek 3Di:
DEEEEEQADQLVQAPPQSVPPGLLQPDQLAGGLQLQVVVLCVVLPHQEYEYEYEHPVVVVCVVVVDQDDPRHGYHYFYDPDQQEDLQSVCRRPVQDPFKYKYAYSQKHWNFDVNVQVVVCVVVVAQKEFEKEFDPDQQQFKAFDADPVQFTQAIDGNDDPVPPPGRIGGQRIMIHGSVLSVQDDHPHRDYCRPRSVVVCVVVVGGYGYDYTPIDMFGNSHLLSSLVVSLCVLVVSHPTDNPADADPSDREPDDCPPCVVQAEPPERYEACEADEAQHHEYYLERAYACEYDYANEYEASEYEYAQEYEYHLEYEECEYEHHNEYEEANEYEYRCEYEHANEYEEACEYGYHVAYAHHNHYQYHPAYDPHNVPADHSDQFFQFPQGTKDFQCGHLNLQLLLLLLQLLLQLDPQFEEEEEEADDPSRVVSRVSSVNSNQQQLHAYEYQYHDFLLLVLVCLLVVQGAKYWYWYCDRMITIAIAGRSSHHDQPVSSVSSSVCSSVVPGHGDDPVRGYYYDYPNCVSVVVLVVLLVLFPAQLAPAEEAEDEPAPVLVVSLVVSNVVSNYHNDHAKYWYAYNSQFFIWIAGPVQGTGGRLLLLLLLLLVVLVPDQEAEAAPQRDPLSCVSSVVSNHDYHHPPFASPPVVCVVSVVRCSVPSNNGGNSSSVSSSSSVCVVVVHDPVVSSVVGQQKAKDKDKAFAPDQVVVLQVVVQPPDADPIQAGWDDDPFWIWGWHAISVRGTIMIMTMGRHNVVRVVVVVVVSVSSHVVRVD/DEEEEEQADQLVQAPPQSVPPGLLQPDQLAGGLQLQVVVLCVVLPHAEYEYQYEHPRVVVCVVVVDQDDPRHGYHYDYDPDQQEDLQSVCRRPVQDPFKYKYAYSQKHWNFDVNVQVVVCVVVVAQKEFEWEFDPDQQQFKAFDADPVQFTQAIDGNDDPVPPPGRIGGQRIMIHGSVLSVQDDHPHRDYCRPRRVVVCVVVVGTYGYDYTPIDMFGNSHLLSSLVVSLCVLVVSHPTDNPADADPSDREPDDCPPCVVQAEPPERYEACEADEAQHHEYYLERAYYCEYAYANEYEASEYEYAQEYEYHLEYEECEYEHHNEYEEHNEYEYRCEYEHANEYEEACEYGYHVAYAHHNHYAYHPAYDPHNVPADHSDQFFQFPQGTKDFQCGHQNLQLLLLLLQLLLQLDDQFEEEEEEADDPSRVVSRVSSVNSNQQQLHAYEYQYHDFLLLVLVVLLVVQGAKYWYWYCDRMITIAIAGRSSHHDQPVSSVSSSVCSSVVPGHGDDPVRGYYYDYPNCVSVVVLVVLLVLFPAQLAPAEEAEDEPAPVLVVSLVVSNVVSNYHNDHFKYWYAYNSQFFIWIAGPVQGTGGRLLLLLLLLLVVLVPDQEAEAAPQRDPLSCVSSVVSNHDYHHPPWQSPPVVCVVSVVRCSVPSNNGGHSSSVSSSSSVCVVVVDDPVVSSVPGQQKAKDKDKAFAPDQVVVLQVVVAPPDADPIQAGWDDDPFWIWGWHAISVRGTIMIMTMGRHNVVRVVVVVVVSVVSVVVRVD

Secondary structure (DSSP, 8-state):
-EEEEEE----GGGTTGGGTS-GGG-EETTEEHHHHHHHHHHHTT--EEEEEE-TTHHHHHHHH-SSEETTEEEEEEE-SS--HHHHHHHHH-SS-SS-EEEEETTEEE---HHHHHHHHHHHT-SEEEEEEE-S-GGGS-EEEE-TTSBEEEEESS--GGG----EEEEEEEEE-HHHHTTS-TTS---IIIIIHHHHHHTT--EEEEE--S-EEE--SHHHHHHHHHHHHTT-S----SS-EETTEEESS--SS-GGGBPSSEEE-SS-EE-TT-EE-TT-EE-TT-EE-TT-EEES-EE-TT-EE-TT-EEES-EEPTT-EE-TT-EE-TT-EE-TT-EE-TT-EE-TT-EE-TT-EE-TT-B-SS-BTSS-------BTTBEEEEBTTTB-HHHHHHHHHHHHTSSTT--EEEEE-SSHHHHHHHHHHHHHHHTTT--EEEEEE--HHHHHHHHHHH--SEEEEEEEESEEEEEEEEGGGPBPPHHHHHHHHHHHHHT------GGG---EEE-TTHHHHHHHHHHHT-SS--TT-EEEEEES-HHHHHHHHHHHHHTT-EEEEEEEEEE-TTS--EEEEETTTEEEPHHHHHHHHHHHHHTT-SEEEEETTS-THHHHHHHHTT-EEEEESSSGGGTTTHHHHHHHHH-GGGG-HHHHHHHHHHHHHHHT--HHHHHHTSPP-EEEEEEEE-SS-HHHHHHHH--S---SSSSEEEEETTEEEEEEE-TTSSEEEEEEEESSHHHHHHHHHHHHHHHHHHTT-/-EEEEEE----GGGTTGGGTS-GGG-EETTEEHHHHHHHHHHHTT--EEEEEE-TTHHHHHHHH-SSEETTEEEEEEE-SS--HHHHHHHHH-SS-SS-EEEEETTEEE---HHHHHHHHHHHT-SEEEEEEE-S-GGGS-EEEE-TTSBEEEEE-S--GGG----EEEEEEEEE-HHHHTTS-TTS---IIIIIHHHHHHTT--EEEEE--S-EEE--SHHHHHHHHHHHHTT-S----SS-EETTEEESS--SS-GGGBPSSEEE-SS-EE-TT-EE-TT-EE-TT-EE-TT-EEES-EE-TT-EE-TT-EEES-EEPTT-EE-TT-EE-TT-EE-TT-EE-TT-EE-TT-EE-TT-EE-TT-B-SS-BTSS-------BTTBEEEEBTTTB-HHHHHHHHHHHHTSSTT--EEEEE-SSHHHHHHHHHHHHHHHTTT--EEEEEE--HHHHHHHHHHH--SEEEEEEEESEEEEEEE-GGGPBPPHHHHHHHHHHHHHT------GGG---EEE-TTHHHHHHHHHHHT-SS--TT-EEEEE-S-HHHHHHHHHHHHHTT-EEEEEEEEEE-TTS--EEEEETTTEEEPHHHHHHHHHHHHTTT-SEEEEETTS-THHHHHHHHTT-EEEEESSSGGGSTTHHHHHHHHH-GGGG-HHHHHHHHHHHHHHHT--HHHHHHTSPP-EEEEEEEE-SS-HHHHHHHH--S----SSSEEEEETTEEEEEEE-TTSSEEEEEEEESSHHHHHHHHHHHHHHHHHHS--

InterPro domains:
  IPR005835 Nucleotidyl transferase domain [PF00483] (3-233)
  IPR005844 Alpha-D-phosphohexomutase, alpha/beta/alpha domain I [PF02878] (383-504)
  IPR016055 Alpha-D-phosphohexomutase, alpha/beta/alpha I/II/III [SSF53738] (379-509)
  IPR029044 Nucleotide-diphospho-sugar transferases [G3DSA:3.90.550.10] (1-240)
  IPR029044 Nucleotide-diphospho-sugar transferases [SSF53448] (1-305)
  IPR050486 Mannose-1-phosphate guanyltransferase [PTHR22572] (1-360)
  IPR056729 Mannose-1-phosphate guanyltransferase, C-terminal domain [PF25087] (262-361)

Radius of gyration: 37.86 Å; Cα contacts (8 Å, |Δi|>4): 3853; chains: 2; bounding box: 95×106×86 Å

Solvent-accessible surface area (backbone atoms only — not comparable to full-atom values): 75086 Å² total; per-residue (Å²): 102,43,34,38,31,48,43,38,59,63,40,72,62,33,48,41,58,27,74,84,35,35,48,30,57,40,65,51,73,78,36,34,38,43,55,55,49,52,49,53,39,42,74,58,68,38,48,36,37,36,36,27,23,48,40,63,34,62,59,56,54,59,67,53,67,67,54,59,57,91,75,20,36,48,44,80,30,76,47,93,54,86,20,49,63,40,18,35,50,45,70,60,46,80,77,61,90,50,50,33,36,36,34,48,26,49,43,53,64,42,58,64,60,56,62,51,52,49,49,35,62,70,66,66,38,43,29,32,36,38,29,37,79,46,94,70,46,53,81,29,33,28,43,37,58,34,89,86,30,33,54,77,44,75,39,49,46,31,53,52,22,44,38,65,50,41,30,24,56,68,56,33,37,37,36,28,49,72,54,55,74,71,53,61,83,91,36,70,32,32,42,78,76,46,47,50,54,51,38,53,76,69,66,51,51,39,33,54,44,76,55,88,48,42,74,44,66,50,58,34,53,60,40,48,51,47,50,44,33,37,47,58,69,58,64,38,78,71,86,67,91,37,56,70,56,89,57,24,26,34,63,35,87,59,75,92,46,55,89,26,52,38,56,29,28,35,38,28,40,63,54,45,78,36,61,71,30,37,33,32,47,40,18,30,39,22,35,47,22,39,36,23,38,44,16,34,33,40,32,13,39,36,31,39,44,18,36,33,27,42,41,14,34,29,35,41,12,37,37,20,43,44,14,34,36,20,43,46,10,36,32,22,41,52,6,30,36,5,38,43,11,33,36,19,37,50,12,36,36,37,64,62,22,34,33,32,59,59,38,70,42,54,58,68,26,57,48,79,49,53,41,76,56,54,74,63,65,67,72,57,73,33,92,70,20,38,67,30,45,39,57,39,56,43,29,45,52,52,32,18,40,48,24,15,17,56,37,49,73,39,87,81,34,37,36,31,38,31,13,28,94,34,51,36,10,46,28,35,38,29,7,22,51,15,17,22,19,42,36,31,19,36,33,39,32,38,43,71,40,56,52,34,56,44,30,50,45,27,49,73,67,66,32,47,32,33,40,38,29,37,41,78,66,43,24,30,38,33,56,25,25,54,46,44,35,73,54,46,45,67,58,48,49,50,34,38,50,18,46,63,65,68,55,52,52,66,27,52,42,89,42,28,19,54,82,42,84,45,42,68,52,61,61,52,51,49,52,52,49,49,64,60,30,87,58,74,38,60,90,42,35,35,29,83,45,56,84,28,68,69,56,47,52,52,52,50,53,35,37,50,75,35,45,29,42,75,74,41,79,36,31,42,36,36,44,64,49,29,40,38,38,31,39,38,30,89,87,80,38,78,44,54,40,67,60,54,50,50,53,53,50,54,60,46,40,73,80,39,54,68,48,33,43,56,50,85,53,68,70,66,51,55,55,54,24,54,75,60,72,24,49,75,35,51,22,75,34,50,42,52,62,69,70,35,56,64,23,49,57,42,32,59,74,45,56,50,80,59,18,14,60,47,38,51,40,44,49,55,34,47,33,60,75,68,72,45,53,71,67,59,55,60,63,70,46,82,76,59,13,65,31,76,47,80,43,78,40,94,48,66,48,40,61,53,44,42,68,67,46,76,65,73,56,60,78,45,61,22,47,54,42,84,48,98,72,33,38,37,34,41,24,34,34,54,78,42,54,22,36,36,37,42,18,37,19,65,32,44,67,56,7,42,49,50,46,52,53,51,50,51,52,58,60,55,54,67,81,104,101,44,34,36,33,46,43,37,60,65,41,72,63,33,50,42,59,28,74,82,34,36,49,32,58,40,65,50,74,78,36,34,37,43,57,55,50,51,49,52,40,42,74,59,68,37,47,37,36,36,34,28,23,47,41,64,35,64,59,56,55,59,67,54,66,69,55,57,58,92,75,21,38,48,43,80,30,77,47,94,53,86,21,49,64,40,16,36,50,44,69,62,48,80,77,59,89,50,50,34,37,36,35,50,26,52,43,52,65,44,60,64,58,56,60,51,52,50,49,35,63,70,66,65,39,44,29,32,35,39,28,35,81,46,94,70,45,54,80,29,33,28,42,39,59,34,88,86,31,33,55,75,44,75,39,52,46,31,53,51,21,45,38,66,48,41,29,25,58,66,57,33,35,39,36,28,50,71,55,58,72,72,52,60,85,91,37,71,32,35,43,80,76,46,48,49,54,50,37,54,74,70,65,50,52,37,34,53,43,77,55,88,50,41,73,45,66,50,59,34,54,59,40,48,52,46,50,45,32,36,47,58,70,60,66,39,79,70,86,68,93,38,57,69,56,91,58,24,27,36,61,35,88,60,75,92,49,55,88,25,51,37,57,29,27,34,37,28,42,63,54,44,77,35,62,71,31,38,34,33,47,42,17,30,38,22,34,48,23,38,36,25,36,44,15,36,32,41,32,13,39,36,32,41,44,18,36,32,27,42,42,15,34,29,36,40,12,37,38,22,41,44,14,34,35,21,41,47,10,37,32,22,43,51,6,30,36,4,38,44,10,32,37,21,37,50,12,35,36,37,63,62,23,34,33,30,59,60,38,71,42,56,60,67,23,58,47,80,49,52,39,75,56,58,74,61,64,68,71,56,72,32,93,71,20,38,67,32,44,39,56,39,55,42,29,46,49,52,31,18,40,48,24,15,17,55,39,49,73,39,87,80,32,36,35,29,39,31,13,27,94,34,51,37,10,47,28,36,40,30,8,22,50,15,17,22,19,42,36,32,18,36,33,39,33,40,43,70,39,54,54,36,56,44,29,50,45,28,49,73,67,65,30,48,32,34,40,38,28,34,41,77,66,43,24,30,38,33,57,25,26,54,46,44,36,73,54,47,45,66,57,48,51,52,34,37,50,18,46,63,65,68,55,50,54,66,26,52,44,89,44,28,19,54,79,43,84,44,41,67,53,59,61,52,52,47,52,51,50,48,63,60,32,85,59,73,39,60,90,44,35,33,28,83,45,57,84,27,68,68,59,48,51,51,52,50,53,34,37,50,74,36,45,30,40,74,74,40,78,36,33,41,34,38,43,62,48,29,39,39,38,31,39,38,30,89,87,81,40,78,44,54,41,68,62,55,50,48,53,53,49,53,59,47,39,73,81,39,52,69,47,32,42,57,54,85,53,68,71,66,51,55,55,53,24,54,76,60,71,24,50,76,34,47,22,75,39,41,37,52,65,66,71,28,55,65,23,49,58,43,31,59,75,46,56,49,81,58,17,14,60,46,36,51,40,43,49,54,35,49,33,61,75,67,72,46,52,71,68,58,54,59,64,70,45,82,78,57,13,66,30,78,46,81,41,79,39,95,48,66,48,42,61,54,43,43,70,68,48,76,63,76,60,65,79,44,66,21,48,54,42,83,47,98,72,34,39,36,33,43,23,34,33,54,78,43,53,20,36,36,35,39,17,38,17,65,35,43,66,57,7,42,50,52,46,54,52,50,48,50,52,58,59,54,55,67,80,103

Nearest PDB structures (foldseek):
  8x7s-assembly1_B  TM=7.146E-01  e=6.333E-25  Thermosynechococcus vestitus BP-1
  8x7s-assembly1_C-2  TM=7.063E-01  e=1.428E-23  Thermosynechococcus vestitus BP-1
  4y7u-assembly1_A  TM=8.614E-01  e=7.327E-15  Pseudomonas putida BIRD-1
  4y7t-assembly1_A  TM=8.591E-01  e=6.331E-15  Pseudomonas putida BIRD-1
  4jd0-assembly1_A  TM=7.641E-01  e=9.859E-12  Thermotoga maritima MSB8

pLDDT: mean 84.02, std 11.89, range [32.19, 97.56]